Protein AF-0000000080789234 (afdb_homodimer)

pLDDT: mean 81.87, std 25.1, range [17.7, 98.88]

InterPro domains:
  IPR017572 Cytochrome b558/566, subunit A [TIGR03154] (2-466)
  IPR019020 Cytochrome c-552/DMSO reductase-like, haem-binding domain [PF09459] (56-401)
  IPR019020 Cytochrome c-552/DMSO reductase-like, haem-binding domain [SM00887] (55-403)

Structure (mmCIF, N/CA/C/O backbone):
data_AF-0000000080789234-model_v1
#
loop_
_entity.id
_entity.type
_entity.pdbx_description
1 polymer 'Cytochrome b558/566 subunit A'
#
loop_
_atom_site.group_PDB
_atom_site.id
_atom_site.type_symbol
_atom_site.label_atom_id
_atom_site.label_alt_id
_atom_site.label_comp_id
_atom_site.label_asym_id
_atom_site.label_entity_id
_atom_site.label_seq_id
_atom_site.pdbx_PDB_ins_code
_atom_site.Cartn_x
_atom_site.Cartn_y
_atom_site.Cartn_z
_atom_site.occupancy
_atom_site.B_iso_or_equiv
_atom_site.auth_seq_id
_atom_site.auth_comp_id
_atom_site.auth_asym_id
_atom_site.auth_atom_id
_atom_site.pdbx_PDB_model_num
ATOM 1 N N . MET A 1 1 ? -66.188 4.645 -59.719 1 26.09 1 MET A N 1
ATOM 2 C CA . MET A 1 1 ? -64.75 4.379 -60.031 1 26.09 1 MET A CA 1
ATOM 3 C C . MET A 1 1 ? -63.906 4.586 -58.781 1 26.09 1 MET A C 1
ATOM 5 O O . MET A 1 1 ? -63.75 5.715 -58.312 1 26.09 1 MET A O 1
ATOM 9 N N . SER A 1 2 ? -63.969 3.639 -57.781 1 29.06 2 SER A N 1
ATOM 10 C CA . SER A 1 2 ? -63.656 3.523 -56.344 1 29.06 2 SER A CA 1
ATOM 11 C C . SER A 1 2 ? -62.156 3.527 -56.125 1 29.06 2 SER A C 1
ATOM 13 O O . SER A 1 2 ? -61.438 2.641 -56.594 1 29.06 2 SER A O 1
ATOM 15 N N . VAL A 1 3 ? -61.562 4.801 -56.062 1 29.88 3 VAL A N 1
ATOM 16 C CA . VAL A 1 3 ? -60.125 5.09 -55.969 1 29.88 3 VAL A CA 1
ATOM 17 C C . VAL A 1 3 ? -59.562 4.492 -54.688 1 29.88 3 VAL A C 1
ATOM 19 O O . VAL A 1 3 ? -59.969 4.859 -53.594 1 29.88 3 VAL A O 1
ATOM 22 N N . LYS A 1 4 ? -59.031 3.217 -54.812 1 32.28 4 LYS A N 1
ATOM 23 C CA . LYS A 1 4 ? -58.438 2.363 -53.781 1 32.28 4 LYS A CA 1
ATOM 24 C C . LYS A 1 4 ? -57.188 3.002 -53.188 1 32.28 4 LYS A C 1
ATOM 26 O O . LYS A 1 4 ? -56.25 3.336 -53.906 1 32.28 4 LYS A O 1
ATOM 31 N N . PRO A 1 5 ? -57.406 3.686 -52 1 37.09 5 PRO A N 1
ATOM 32 C CA . PRO A 1 5 ? -56.312 4.438 -51.375 1 37.09 5 PRO A CA 1
ATOM 33 C C . PRO A 1 5 ? -55.031 3.609 -51.219 1 37.09 5 PRO A C 1
ATOM 35 O O . PRO A 1 5 ? -55.094 2.414 -50.938 1 37.09 5 PRO A O 1
ATOM 38 N N . SER A 1 6 ? -53.938 3.924 -51.969 1 35.12 6 SER A N 1
ATOM 39 C CA . SER A 1 6 ? -52.688 3.23 -52.219 1 35.12 6 SER A CA 1
ATOM 40 C C . SER A 1 6 ? -51.906 3.027 -50.906 1 35.12 6 SER A C 1
ATOM 42 O O . SER A 1 6 ? -52.094 3.785 -49.938 1 35.12 6 SER A O 1
ATOM 44 N N . THR A 1 7 ? -51.312 1.791 -50.75 1 34.81 7 THR A N 1
ATOM 45 C CA . THR A 1 7 ? -50.594 1.018 -49.75 1 34.81 7 THR A CA 1
ATOM 46 C C . THR A 1 7 ? -49.375 1.793 -49.219 1 34.81 7 THR A C 1
ATOM 48 O O . THR A 1 7 ? -48.719 1.36 -48.281 1 34.81 7 THR A O 1
ATOM 51 N N . LYS A 1 8 ? -48.969 2.865 -50 1 42.06 8 LYS A N 1
ATOM 52 C CA . LYS A 1 8 ? -47.719 3.525 -49.625 1 42.06 8 LYS A CA 1
ATOM 53 C C . LYS A 1 8 ? -47.906 4.355 -48.344 1 42.06 8 LYS A C 1
ATOM 55 O O . LYS A 1 8 ? -46.938 4.668 -47.656 1 42.06 8 LYS A O 1
ATOM 60 N N . LEU A 1 9 ? -49.156 4.934 -48.156 1 39.94 9 LEU A N 1
ATOM 61 C CA . LEU A 1 9 ? -49.281 5.801 -47 1 39.94 9 LEU A CA 1
ATOM 62 C C . LEU A 1 9 ? -49.219 4.996 -45.719 1 39.94 9 LEU A C 1
ATOM 64 O O . LEU A 1 9 ? -48.688 5.469 -44.719 1 39.94 9 LEU A O 1
ATOM 68 N N . THR A 1 10 ? -49.688 3.682 -45.844 1 40.53 10 THR A N 1
ATOM 69 C CA . THR A 1 10 ? -49.688 2.93 -44.594 1 40.53 10 THR A CA 1
ATOM 70 C C . THR A 1 10 ? -48.25 2.617 -44.156 1 40.53 10 THR A C 1
ATOM 72 O O . THR A 1 10 ? -47.969 2.611 -42.938 1 40.53 10 THR A O 1
ATOM 75 N N . ILE A 1 11 ? -47.375 2.504 -45.156 1 43.97 11 ILE A N 1
ATOM 76 C CA . ILE A 1 11 ? -46.031 2.074 -44.75 1 43.97 11 ILE A CA 1
ATOM 77 C C . ILE A 1 11 ? -45.312 3.232 -44.062 1 43.97 11 ILE A C 1
ATOM 79 O O . ILE A 1 11 ? -44.625 3.033 -43.062 1 43.97 11 ILE A O 1
ATOM 83 N N . SER A 1 12 ? -45.625 4.508 -44.5 1 42.09 12 SER A N 1
ATOM 84 C CA . SER A 1 12 ? -44.875 5.602 -43.875 1 42.09 12 SER A CA 1
ATOM 85 C C . SER A 1 12 ? -45.312 5.824 -42.438 1 42.09 12 SER A C 1
ATOM 87 O O . SER A 1 12 ? -44.5 6.266 -41.594 1 42.09 12 SER A O 1
ATOM 89 N N . ILE A 1 13 ? -46.594 5.598 -42.156 1 43.66 13 ILE A N 1
ATOM 90 C CA . ILE A 1 13 ? -47 5.824 -40.781 1 43.66 13 ILE A CA 1
ATOM 91 C C . ILE A 1 13 ? -46.375 4.742 -39.875 1 43.66 13 ILE A C 1
ATOM 93 O O . ILE A 1 13 ? -45.906 5.023 -38.781 1 43.66 13 ILE A O 1
ATOM 97 N N . VAL A 1 14 ? -46.25 3.492 -40.438 1 43.12 14 VAL A N 1
ATOM 98 C CA . VAL A 1 14 ? -45.719 2.463 -39.562 1 43.12 14 VAL A CA 1
ATOM 99 C C . VAL A 1 14 ? -44.25 2.746 -39.312 1 43.12 14 VAL A C 1
ATOM 101 O O . VAL A 1 14 ? -43.75 2.58 -38.188 1 43.12 14 VAL A O 1
ATOM 104 N N . LEU A 1 15 ? -43.562 3.309 -40.312 1 42.56 15 LEU A N 1
ATOM 105 C CA . LEU A 1 15 ? -42.156 3.553 -40.062 1 42.56 15 LEU A CA 1
ATOM 106 C C . LEU A 1 15 ? -41.969 4.715 -39.062 1 42.56 15 LEU A C 1
ATOM 108 O O . LEU A 1 15 ? -41.094 4.691 -38.219 1 42.56 15 LEU A O 1
ATOM 112 N N . SER A 1 16 ? -42.812 5.75 -39.188 1 41.19 16 SER A N 1
ATOM 113 C CA . SER A 1 16 ? -42.656 6.855 -38.25 1 41.19 16 SER A CA 1
ATOM 114 C C . SER A 1 16 ? -43.031 6.441 -36.812 1 41.19 16 SER A C 1
ATOM 116 O O . SER A 1 16 ? -42.438 6.93 -35.844 1 41.19 16 SER A O 1
ATOM 118 N N . VAL A 1 17 ? -44.094 5.629 -36.688 1 42.34 17 VAL A N 1
ATOM 119 C CA . VAL A 1 17 ? -44.406 5.215 -35.344 1 42.34 17 VAL A CA 1
ATOM 120 C C . VAL A 1 17 ? -43.344 4.285 -34.781 1 42.34 17 VAL A C 1
ATOM 122 O O . VAL A 1 17 ? -43.062 4.273 -33.594 1 42.34 17 VAL A O 1
ATOM 125 N N . LEU A 1 18 ? -42.688 3.412 -35.656 1 37.03 18 LEU A N 1
ATOM 126 C CA . LEU A 1 18 ? -41.594 2.617 -35.094 1 37.03 18 LEU A CA 1
ATOM 127 C C . LEU A 1 18 ? -40.406 3.504 -34.719 1 37.03 18 LEU A C 1
ATOM 129 O O . LEU A 1 18 ? -39.719 3.236 -33.75 1 37.03 18 LEU A O 1
ATOM 133 N N . LEU A 1 19 ? -40.094 4.578 -35.531 1 37.16 19 LEU A N 1
ATOM 134 C CA . LEU A 1 19 ? -39 5.441 -35.094 1 37.16 19 LEU A CA 1
ATOM 135 C C . LEU A 1 19 ? -39.375 6.188 -33.812 1 37.16 19 LEU A C 1
ATOM 137 O O . LEU A 1 19 ? -38.531 6.395 -32.938 1 37.16 19 LEU A O 1
ATOM 141 N N . LEU A 1 20 ? -40.625 6.699 -33.688 1 36.78 20 LEU A N 1
ATOM 142 C CA . LEU A 1 20 ? -40.938 7.41 -32.438 1 36.78 20 LEU A CA 1
ATOM 143 C C . LEU A 1 20 ? -40.938 6.457 -31.25 1 36.78 20 LEU A C 1
ATOM 145 O O . LEU A 1 20 ? -40.656 6.863 -30.125 1 36.78 20 LEU A O 1
ATOM 149 N N . GLY A 1 21 ? -41.438 5.191 -31.406 1 30.2 21 GLY A N 1
ATOM 150 C CA . GLY A 1 21 ? -41.375 4.297 -30.25 1 30.2 21 GLY A CA 1
ATOM 151 C C . GLY A 1 21 ? -39.969 4.031 -29.766 1 30.2 21 GLY A C 1
ATOM 152 O O . GLY A 1 21 ? -39.781 3.633 -28.609 1 30.2 21 GLY A O 1
ATOM 153 N N . VAL A 1 22 ? -38.969 3.869 -30.719 1 32.09 22 VAL A N 1
ATOM 154 C CA . VAL A 1 22 ? -37.625 3.617 -30.219 1 32.09 22 VAL A CA 1
ATOM 155 C C . VAL A 1 22 ? -37.156 4.816 -29.406 1 32.09 22 VAL A C 1
ATOM 157 O O . VAL A 1 22 ? -36.312 4.676 -28.516 1 32.09 22 VAL A O 1
ATOM 160 N N . LEU A 1 23 ? -37.562 6.07 -29.734 1 30.89 23 LEU A N 1
ATOM 161 C CA . LEU A 1 23 ? -37 7.164 -28.953 1 30.89 23 LEU A CA 1
ATOM 162 C C . LEU A 1 23 ? -37.469 7.105 -27.516 1 30.89 23 LEU A C 1
ATOM 164 O O . LEU A 1 23 ? -36.781 7.566 -26.609 1 30.89 23 LEU A O 1
ATOM 168 N N . LEU A 1 24 ? -38.75 6.93 -27.281 1 28.45 24 LEU A N 1
ATOM 169 C CA . LEU A 1 24 ? -39.188 7.137 -25.906 1 28.45 24 LEU A CA 1
ATOM 170 C C . LEU A 1 24 ? -38.594 6.07 -24.984 1 28.45 24 LEU A C 1
ATOM 172 O O . LEU A 1 24 ? -38.656 6.203 -23.766 1 28.45 24 LEU A O 1
ATOM 176 N N . ALA A 1 25 ? -38.562 4.832 -25.422 1 29.2 25 ALA A N 1
ATOM 177 C CA . ALA A 1 25 ? -38.188 3.871 -24.391 1 29.2 25 ALA A CA 1
ATOM 178 C C . ALA A 1 25 ? -36.75 4.066 -23.938 1 29.2 25 ALA A C 1
ATOM 180 O O . ALA A 1 25 ? -36.094 3.119 -23.484 1 29.2 25 ALA A O 1
ATOM 181 N N . VAL A 1 26 ? -36.031 5 -24.562 1 29.77 26 VAL A N 1
ATOM 182 C CA . VAL A 1 26 ? -34.781 5.176 -23.812 1 29.77 26 VAL A CA 1
ATOM 183 C C . VAL A 1 26 ? -35.094 5.676 -22.406 1 29.77 26 VAL A C 1
ATOM 185 O O . VAL A 1 26 ? -35.281 6.871 -22.188 1 29.77 26 VAL A O 1
ATOM 188 N N . THR A 1 27 ? -36.094 5.109 -21.734 1 29.11 27 THR A N 1
ATOM 189 C CA . THR A 1 27 ? -36.031 5.441 -20.312 1 29.11 27 THR A CA 1
ATOM 190 C C . THR A 1 27 ? -34.594 5.484 -19.828 1 29.11 27 THR A C 1
ATOM 192 O O . THR A 1 27 ? -33.812 4.582 -20.125 1 29.11 27 THR A O 1
ATOM 195 N N . ASN A 1 28 ? -34.094 6.676 -19.672 1 27.09 28 ASN A N 1
ATOM 196 C CA . ASN A 1 28 ? -32.906 6.906 -18.844 1 27.09 28 ASN A CA 1
ATOM 197 C C . ASN A 1 28 ? -32.938 6.008 -17.609 1 27.09 28 ASN A C 1
ATOM 199 O O . ASN A 1 28 ? -33.75 6.184 -16.719 1 27.09 28 ASN A O 1
ATOM 203 N N . THR A 1 29 ? -32.844 4.773 -17.719 1 31.61 29 THR A N 1
ATOM 204 C CA . THR A 1 29 ? -32.469 4.133 -16.469 1 31.61 29 THR A CA 1
ATOM 205 C C . THR A 1 29 ? -31.547 5.047 -15.648 1 31.61 29 THR A C 1
ATOM 207 O O . THR A 1 29 ? -30.547 5.559 -16.156 1 31.61 29 THR A O 1
ATOM 210 N N . PRO A 1 30 ? -32.125 5.746 -14.641 1 30.58 30 PRO A N 1
ATOM 211 C CA . PRO A 1 30 ? -31.188 6.539 -13.828 1 30.58 30 PRO A CA 1
ATOM 212 C C . PRO A 1 30 ? -29.812 5.883 -13.695 1 30.58 30 PRO A C 1
ATOM 214 O O . PRO A 1 30 ? -29.719 4.656 -13.586 1 30.58 30 PRO A O 1
ATOM 217 N N . MET A 1 31 ? -28.859 6.367 -14.336 1 32.59 31 MET A N 1
ATOM 218 C CA . MET A 1 31 ? -27.5 5.98 -13.992 1 32.59 31 MET A CA 1
ATOM 219 C C . MET A 1 31 ? -27.391 5.609 -12.516 1 32.59 31 MET A C 1
ATOM 221 O O . MET A 1 31 ? -27.875 6.344 -11.656 1 32.59 31 MET A O 1
ATOM 225 N N . ALA A 1 32 ? -27.422 4.449 -12.156 1 36.75 32 ALA A N 1
ATOM 226 C CA . ALA A 1 32 ? -27.125 3.998 -10.797 1 36.75 32 ALA A CA 1
ATOM 227 C C . ALA A 1 32 ? -26.188 4.98 -10.094 1 36.75 32 ALA A C 1
ATOM 229 O O . ALA A 1 32 ? -25.078 5.234 -10.562 1 36.75 32 ALA A O 1
ATOM 230 N N . GLN A 1 33 ? -26.656 6.062 -9.562 1 42.56 33 GLN A N 1
ATOM 231 C CA . GLN A 1 33 ? -25.891 7 -8.758 1 42.56 33 GLN A CA 1
ATOM 232 C C . GLN A 1 33 ? -24.828 6.27 -7.934 1 42.56 33 GLN A C 1
ATOM 234 O O . GLN A 1 33 ? -25.156 5.406 -7.117 1 42.56 33 GLN A O 1
ATOM 239 N N . THR A 1 34 ? -23.594 6.09 -8.367 1 60.25 34 THR A N 1
ATOM 240 C CA . THR A 1 34 ? -22.484 5.465 -7.648 1 60.25 34 THR A CA 1
ATOM 241 C C . THR A 1 34 ? -22.234 6.168 -6.32 1 60.25 34 THR A C 1
ATOM 243 O O . THR A 1 34 ? -22.25 7.398 -6.25 1 60.25 34 THR A O 1
ATOM 246 N N . SER A 1 35 ? -22.594 5.617 -5.16 1 75.38 35 SER A N 1
ATOM 247 C CA . SER A 1 35 ? -22.312 6.086 -3.805 1 75.38 35 SER A CA 1
ATOM 248 C C . SER A 1 35 ? -20.891 6.598 -3.678 1 75.38 35 SER A C 1
ATOM 250 O O . SER A 1 35 ? -19.969 6.059 -4.301 1 75.38 35 SER A O 1
ATOM 252 N N . PRO A 1 36 ? -20.797 7.859 -3.057 1 87.81 36 PRO A N 1
ATOM 253 C CA . PRO A 1 36 ? -19.422 8.328 -2.811 1 87.81 36 PRO A CA 1
ATOM 254 C C . PRO A 1 36 ? -18.594 7.336 -2.006 1 87.81 36 PRO A C 1
ATOM 256 O O . PRO A 1 36 ? -19.156 6.52 -1.266 1 87.81 36 PRO A O 1
ATOM 259 N N . ASP A 1 37 ? -17.312 7.43 -2.182 1 89.06 37 ASP A N 1
ATOM 260 C CA . ASP A 1 37 ? -16.422 6.617 -1.362 1 89.06 37 ASP A CA 1
ATOM 261 C C . ASP A 1 37 ? -16.594 6.934 0.121 1 89.06 37 ASP A C 1
ATOM 263 O O . ASP A 1 37 ? -16.516 6.039 0.966 1 89.06 37 ASP A O 1
ATOM 267 N N . ILE A 1 38 ? -16.812 8.234 0.387 1 93.94 38 ILE A N 1
ATOM 268 C CA . ILE A 1 38 ? -16.984 8.695 1.763 1 93.94 38 ILE A CA 1
ATOM 269 C C . ILE A 1 38 ? -18.266 9.508 1.883 1 93.94 38 ILE A C 1
ATOM 271 O O . ILE A 1 38 ? -18.266 10.711 1.615 1 93.94 38 ILE A O 1
ATOM 275 N N . PRO A 1 39 ? -19.297 8.938 2.283 1 92.38 39 PRO A N 1
ATOM 276 C CA . PRO A 1 39 ? -20.5 9.703 2.617 1 92.38 39 PRO A CA 1
ATOM 277 C C . PRO A 1 39 ? -20.359 10.461 3.938 1 92.38 39 PRO A C 1
ATOM 279 O O . PRO A 1 39 ? -19.922 9.891 4.941 1 92.38 39 PRO A O 1
ATOM 282 N N . VAL A 1 40 ? -20.719 11.719 3.895 1 96.88 40 VAL A N 1
ATOM 283 C CA . VAL A 1 40 ? -20.781 12.531 5.102 1 96.88 40 VAL A CA 1
ATOM 284 C C . VAL A 1 40 ? -22.234 12.641 5.574 1 96.88 40 VAL A C 1
ATOM 286 O O . VAL A 1 40 ? -23.016 13.391 5 1 96.88 40 VAL A O 1
ATOM 289 N N . TYR A 1 41 ? -22.531 12.008 6.672 1 94.69 41 TYR A N 1
ATOM 290 C CA . TYR A 1 41 ? -23.922 11.852 7.07 1 94.69 41 TYR A CA 1
ATOM 291 C C . TYR A 1 41 ? -24.375 13.039 7.906 1 94.69 41 TYR A C 1
ATOM 293 O O . TYR A 1 41 ? -23.641 13.531 8.758 1 94.69 41 TYR A O 1
ATOM 301 N N . LYS A 1 42 ? -25.578 13.5 7.707 1 96.19 42 LYS A N 1
ATOM 302 C CA . LYS A 1 42 ? -26.172 14.555 8.523 1 96.19 42 LYS A CA 1
ATOM 303 C C . LYS A 1 42 ? -26.5 14.055 9.922 1 96.19 42 LYS A C 1
ATOM 305 O O . LYS A 1 42 ? -27.094 12.992 10.094 1 96.19 42 LYS A O 1
ATOM 310 N N . VAL A 1 43 ? -26.094 14.797 10.867 1 96.62 43 VAL A N 1
ATOM 311 C CA . VAL A 1 43 ? -26.297 14.414 12.258 1 96.62 43 VAL A CA 1
ATOM 312 C C . VAL A 1 43 ? -26.75 15.625 13.07 1 96.62 43 VAL A C 1
ATOM 314 O O . VAL A 1 43 ? -26.781 16.75 12.555 1 96.62 43 VAL A O 1
ATOM 317 N N . VAL A 1 44 ? -27.156 15.328 14.359 1 95.56 44 VAL A N 1
ATOM 318 C CA . VAL A 1 44 ? -27.422 16.359 15.352 1 95.56 44 VAL A CA 1
ATOM 319 C C . VAL A 1 44 ? -26.344 16.328 16.438 1 95.56 44 VAL A C 1
ATOM 321 O O . VAL A 1 44 ? -25.953 15.25 16.891 1 95.56 44 VAL A O 1
ATOM 324 N N . GLY A 1 45 ? -25.859 17.531 16.75 1 95.44 45 GLY A N 1
ATOM 325 C CA . GLY A 1 45 ? -24.859 17.609 17.797 1 95.44 45 GLY A CA 1
ATOM 326 C C . GLY A 1 45 ? -23.562 18.25 17.328 1 95.44 45 GLY A C 1
ATOM 327 O O . GLY A 1 45 ? -23.469 18.719 16.188 1 95.44 45 GLY A O 1
ATOM 328 N N . THR A 1 46 ? -22.641 18.312 18.281 1 95.75 46 THR A N 1
ATOM 329 C CA . THR A 1 46 ? -21.328 18.906 18.016 1 95.75 46 THR A CA 1
ATOM 330 C C . THR A 1 46 ? -20.219 17.922 18.391 1 95.75 46 THR A C 1
ATOM 332 O O . THR A 1 46 ? -20.453 16.938 19.094 1 95.75 46 THR A O 1
ATOM 335 N N . ALA A 1 47 ? -19.047 18.172 17.828 1 95.94 47 ALA A N 1
ATOM 336 C CA . ALA A 1 47 ? -17.906 17.312 18.109 1 95.94 47 ALA A CA 1
ATOM 337 C C . ALA A 1 47 ? -17.453 17.453 19.562 1 95.94 47 ALA A C 1
ATOM 339 O O . ALA A 1 47 ? -17.531 18.531 20.141 1 95.94 47 ALA A O 1
ATOM 340 N N . ASP A 1 48 ? -17.062 16.391 20.172 1 95.94 48 ASP A N 1
ATOM 341 C CA . ASP A 1 48 ? -16.344 16.406 21.438 1 95.94 48 ASP A CA 1
ATOM 342 C C . ASP A 1 48 ? -14.844 16.188 21.219 1 95.94 48 ASP A C 1
ATOM 344 O O . ASP A 1 48 ? -14.359 15.055 21.25 1 95.94 48 ASP A O 1
ATOM 348 N N . LEU A 1 49 ? -14.102 17.203 21.109 1 96.12 49 LEU A N 1
ATOM 349 C CA . LEU A 1 49 ? -12.703 17.125 20.703 1 96.12 49 LEU A CA 1
ATOM 350 C C . LEU A 1 49 ? -11.82 16.734 21.875 1 96.12 49 LEU A C 1
ATOM 352 O O . LEU A 1 49 ? -10.648 16.391 21.688 1 96.12 49 LEU A O 1
ATOM 356 N N . SER A 1 50 ? -12.375 16.781 23.109 1 94.62 50 SER A N 1
ATOM 357 C CA . SER A 1 50 ? -11.625 16.266 24.266 1 94.62 50 SER A CA 1
ATOM 358 C C . SER A 1 50 ? -11.594 14.742 24.266 1 94.62 50 SER A C 1
ATOM 360 O O . SER A 1 50 ? -10.734 14.141 24.922 1 94.62 50 SER A O 1
ATOM 362 N N . ASN A 1 51 ? -12.555 14.148 23.594 1 96.12 51 ASN A N 1
ATOM 363 C CA . ASN A 1 51 ? -12.648 12.703 23.438 1 96.12 51 ASN A CA 1
ATOM 364 C C . ASN A 1 51 ? -13.125 12.32 22.031 1 96.12 51 ASN A C 1
ATOM 366 O O . ASN A 1 51 ? -14.242 11.828 21.875 1 96.12 51 ASN A O 1
ATOM 370 N N . PRO A 1 52 ? -12.25 12.391 21.094 1 97.62 52 PRO A N 1
ATOM 371 C CA . PRO A 1 52 ? -12.633 12.141 19.703 1 97.62 52 PRO A CA 1
ATOM 372 C C . PRO A 1 52 ? -13.328 10.797 19.516 1 97.62 52 PRO A C 1
ATOM 374 O O . PRO A 1 52 ? -12.828 9.766 19.984 1 97.62 52 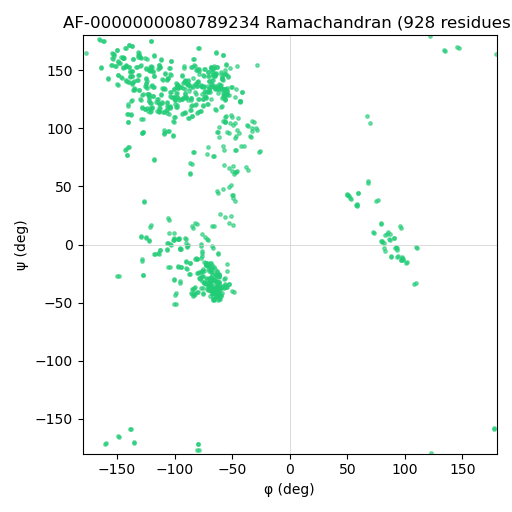PRO A O 1
ATOM 377 N N . GLY A 1 53 ? -14.453 10.828 18.812 1 96.38 53 GLY A N 1
ATOM 378 C CA . GLY A 1 53 ? -15.188 9.609 18.5 1 96.38 53 GLY A CA 1
ATOM 379 C C . GLY A 1 53 ? -16.234 9.273 19.547 1 96.38 53 GLY A C 1
ATOM 380 O O . GLY A 1 53 ? -16.953 8.273 19.406 1 96.38 53 GLY A O 1
ATOM 381 N N . SER A 1 54 ? -16.438 10.141 20.516 1 96.12 54 SER A N 1
ATOM 382 C CA . SER A 1 54 ? -17.328 9.789 21.625 1 96.12 54 SER A CA 1
ATOM 383 C C . SER A 1 54 ? -18.719 10.352 21.406 1 96.12 54 SER A C 1
ATOM 385 O O . SER A 1 54 ? -19.672 9.961 22.094 1 96.12 54 SER A O 1
ATOM 387 N N . ALA A 1 55 ? -18.875 11.375 20.516 1 96.94 55 ALA A N 1
ATOM 388 C CA . ALA A 1 55 ? -20.219 11.883 20.25 1 96.94 55 ALA A CA 1
ATOM 389 C C . ALA A 1 55 ? -21.156 10.75 19.844 1 96.94 55 ALA A C 1
ATOM 391 O O . ALA A 1 55 ? -20.766 9.844 19.109 1 96.94 55 ALA A O 1
ATOM 392 N N . SER A 1 56 ? -22.375 10.789 20.219 1 94.56 56 SER A N 1
ATOM 393 C CA . SER A 1 56 ? -23.312 9.688 20.078 1 94.56 56 SER A CA 1
ATOM 394 C C . SER A 1 56 ? -23.609 9.383 18.609 1 94.56 56 SER A C 1
ATOM 396 O O . SER A 1 56 ? -23.875 8.242 18.234 1 94.56 56 SER A O 1
ATOM 398 N N . TYR A 1 57 ? -23.562 10.391 17.75 1 94.19 57 TYR A N 1
ATOM 399 C CA . TYR A 1 57 ? -23.906 10.195 16.344 1 94.19 57 TYR A CA 1
ATOM 400 C C . TYR A 1 57 ? -22.922 9.273 15.656 1 94.19 57 TYR A C 1
ATOM 402 O O . TYR A 1 57 ? -23.203 8.734 14.586 1 94.19 57 TYR A O 1
ATOM 410 N N . TRP A 1 58 ? -21.688 9.094 16.188 1 95.38 58 TRP A N 1
ATOM 411 C CA . TRP A 1 58 ? -20.688 8.258 15.547 1 95.38 58 TRP A CA 1
ATOM 412 C C . TRP A 1 58 ? -21.094 6.789 15.578 1 95.38 58 TRP A C 1
ATOM 414 O O . TRP A 1 58 ? -20.672 6 14.727 1 95.38 58 TRP A O 1
ATOM 424 N N . SER A 1 59 ? -21.859 6.344 16.562 1 88.94 59 SER A N 1
ATOM 425 C CA . SER A 1 59 ? -22.219 4.941 16.734 1 88.94 59 SER A CA 1
ATOM 426 C C . SER A 1 59 ? -23 4.414 15.539 1 88.94 59 SER A C 1
ATOM 428 O O . SER A 1 59 ? -22.938 3.223 15.227 1 88.94 59 SER A O 1
ATOM 430 N N . ASN A 1 60 ? -23.719 5.32 14.82 1 84.44 60 ASN A N 1
ATOM 431 C CA . ASN A 1 60 ? -24.562 4.898 13.703 1 84.44 60 ASN A CA 1
ATOM 432 C C . ASN A 1 60 ? -23.828 5.031 12.375 1 84.44 60 ASN A C 1
ATOM 434 O O . ASN A 1 60 ? -24.391 4.719 11.32 1 84.44 60 ASN A O 1
ATOM 438 N N . ILE A 1 61 ? -22.672 5.539 12.375 1 89.06 61 ILE A N 1
ATOM 439 C CA . ILE A 1 61 ? -21.906 5.742 11.148 1 89.06 61 ILE A CA 1
ATOM 440 C C . ILE A 1 61 ? -20.812 4.676 11.039 1 89.06 61 ILE A C 1
ATOM 442 O O . ILE A 1 61 ? -19.953 4.566 11.922 1 89.06 61 ILE A O 1
ATOM 446 N N . PRO A 1 62 ? -20.859 3.824 10 1 84.19 62 PRO A N 1
ATOM 447 C CA . PRO A 1 62 ? -19.844 2.775 9.867 1 84.19 62 PRO A CA 1
ATOM 448 C C . PRO A 1 62 ? -18.469 3.328 9.492 1 84.19 62 PRO A C 1
ATOM 450 O O . PRO A 1 62 ? -18.375 4.367 8.836 1 84.19 62 PRO A O 1
ATOM 453 N N . TRP A 1 63 ? -17.469 2.631 9.984 1 90.12 63 TRP A N 1
ATOM 454 C CA . TRP A 1 63 ? -16.109 2.938 9.547 1 90.12 63 TRP A CA 1
ATOM 455 C C . TRP A 1 63 ? -15.914 2.574 8.078 1 90.12 63 TRP A C 1
ATOM 457 O O . TRP A 1 63 ? -16.375 1.528 7.625 1 90.12 63 TRP A O 1
ATOM 467 N N . ILE A 1 64 ? -15.273 3.406 7.383 1 89.69 64 ILE A N 1
ATOM 468 C CA . ILE A 1 64 ? -14.781 3.119 6.035 1 89.69 64 ILE A CA 1
ATOM 469 C C . ILE A 1 64 ? -13.297 2.789 6.086 1 89.69 64 ILE A C 1
ATOM 471 O O . ILE A 1 64 ? -12.508 3.537 6.672 1 89.69 64 ILE A O 1
ATOM 475 N N . ASN A 1 65 ? -12.961 1.665 5.523 1 90.62 65 ASN A N 1
ATOM 476 C CA . ASN A 1 65 ? -11.555 1.303 5.395 1 90.62 65 ASN A CA 1
ATOM 477 C C . ASN A 1 65 ? -10.93 1.906 4.137 1 90.62 65 ASN A C 1
ATOM 479 O O . ASN A 1 65 ? -11.383 1.628 3.023 1 90.62 65 ASN A O 1
ATOM 483 N N . ILE A 1 66 ? -9.953 2.705 4.344 1 93.62 66 ILE A N 1
ATOM 484 C CA . ILE A 1 66 ? -9.266 3.332 3.221 1 93.62 66 ILE A CA 1
ATOM 485 C C . ILE A 1 66 ? -7.836 2.807 3.133 1 93.62 66 ILE A C 1
ATOM 487 O O . ILE A 1 66 ? -7.016 3.07 4.016 1 93.62 66 ILE A O 1
ATOM 491 N N . SER A 1 67 ? -7.531 2.111 2.09 1 91 67 SER A N 1
ATOM 492 C CA . SER A 1 67 ? -6.199 1.549 1.887 1 91 67 SER A CA 1
ATOM 493 C C . SER A 1 67 ? -5.176 2.641 1.594 1 91 67 SER A C 1
ATOM 495 O O . SER A 1 67 ? -5.465 3.586 0.857 1 91 67 SER A O 1
ATOM 497 N N . LEU A 1 68 ? -3.986 2.457 2.17 1 93.69 68 LEU A N 1
ATOM 498 C CA . LEU A 1 68 ? -2.877 3.365 1.906 1 93.69 68 LEU A CA 1
ATOM 499 C C . LEU A 1 68 ? -1.714 2.629 1.249 1 93.69 68 LEU A C 1
ATOM 501 O O . LEU A 1 68 ? -1.684 1.396 1.234 1 93.69 68 LEU A O 1
ATOM 505 N N . THR A 1 69 ? -0.81 3.424 0.646 1 90.38 69 THR A N 1
ATOM 506 C CA . THR A 1 69 ? 0.368 2.887 -0.024 1 90.38 69 THR A CA 1
ATOM 507 C C . THR A 1 69 ? 1.574 3.797 0.187 1 90.38 69 THR A C 1
ATOM 509 O O . THR A 1 69 ? 1.438 4.902 0.712 1 90.38 69 THR A O 1
ATOM 512 N N . ALA A 1 70 ? 2.727 3.27 -0.197 1 91.31 70 ALA A N 1
ATOM 513 C CA . ALA A 1 70 ? 3.951 4.062 -0.136 1 91.31 70 ALA A CA 1
ATOM 514 C C . ALA A 1 70 ? 3.922 5.195 -1.156 1 91.31 70 ALA A C 1
ATOM 516 O O . ALA A 1 70 ? 3.525 4.996 -2.307 1 91.31 70 ALA A O 1
ATOM 517 N N . ASN A 1 71 ? 4.332 6.355 -0.688 1 91.25 71 ASN A N 1
ATOM 518 C CA . ASN A 1 71 ? 4.488 7.426 -1.666 1 91.25 71 ASN A CA 1
ATOM 519 C C . ASN A 1 71 ? 5.867 7.398 -2.32 1 91.25 71 ASN A C 1
ATOM 521 O O . ASN A 1 71 ? 6.066 7.988 -3.383 1 91.25 71 ASN A O 1
ATOM 525 N N . ILE A 1 72 ? 6.828 6.816 -1.567 1 88.31 72 ILE A N 1
ATOM 526 C CA . ILE A 1 72 ? 8.172 6.594 -2.096 1 88.31 72 ILE A CA 1
ATOM 527 C C . ILE A 1 72 ? 8.391 5.102 -2.33 1 88.31 72 ILE A C 1
ATOM 529 O O . ILE A 1 72 ? 8.867 4.391 -1.443 1 88.31 72 ILE A O 1
ATOM 533 N N . PRO A 1 73 ? 8.148 4.73 -3.533 1 83.5 73 PRO A N 1
ATOM 534 C CA . PRO A 1 73 ? 8.344 3.301 -3.797 1 83.5 73 PRO A CA 1
ATOM 535 C C . PRO A 1 73 ? 9.766 2.836 -3.508 1 83.5 73 PRO A C 1
ATOM 537 O O . PRO A 1 73 ? 10.719 3.588 -3.719 1 83.5 73 PRO A O 1
ATOM 540 N N . MET A 1 74 ? 9.977 1.643 -2.977 1 84.94 74 MET A N 1
ATOM 541 C CA . MET A 1 74 ? 11.234 0.925 -2.773 1 84.94 74 MET A CA 1
ATOM 542 C C . MET A 1 74 ? 11.93 1.399 -1.504 1 84.94 74 MET A C 1
ATOM 544 O O . MET A 1 74 ? 13.031 0.934 -1.181 1 84.94 74 MET A O 1
ATOM 548 N N . ALA A 1 75 ? 11.383 2.426 -0.777 1 88.38 75 ALA A N 1
ATOM 549 C CA . ALA A 1 75 ? 11.891 2.779 0.545 1 88.38 75 ALA A CA 1
ATOM 550 C C . ALA A 1 75 ? 11.195 1.968 1.636 1 88.38 75 ALA A C 1
ATOM 552 O O . ALA A 1 75 ? 9.969 2.037 1.787 1 88.38 75 ALA A O 1
ATOM 553 N N . PRO A 1 76 ? 11.93 1.276 2.449 1 87.69 76 PRO A N 1
ATOM 554 C CA . PRO A 1 76 ? 11.32 0.429 3.477 1 87.69 76 PRO A CA 1
ATOM 555 C C . PRO A 1 76 ? 10.508 1.229 4.492 1 87.69 76 PRO A C 1
ATOM 557 O O . PRO A 1 76 ? 9.594 0.688 5.121 1 87.69 76 PRO A O 1
ATOM 560 N N . THR A 1 77 ? 10.789 2.48 4.652 1 91.69 77 THR A N 1
ATOM 561 C CA . THR A 1 77 ? 10.125 3.295 5.668 1 91.69 77 THR A CA 1
ATOM 562 C C . THR A 1 77 ? 8.859 3.93 5.109 1 91.69 77 THR A C 1
ATOM 564 O O . THR A 1 77 ? 8.133 4.613 5.832 1 91.69 77 THR A O 1
ATOM 567 N N . SER A 1 78 ? 8.57 3.717 3.879 1 92.81 78 SER A N 1
ATOM 568 C CA . SER A 1 78 ? 7.414 4.367 3.268 1 92.81 78 SER A CA 1
ATOM 569 C C . SER A 1 78 ? 6.207 3.436 3.24 1 92.81 78 SER A C 1
ATOM 571 O O . SER A 1 78 ? 6.344 2.238 2.986 1 92.81 78 SER A O 1
ATOM 573 N N . GLY A 1 79 ? 5.047 3.986 3.545 1 92.75 79 GLY A N 1
ATOM 574 C CA . GLY A 1 79 ? 3.826 3.203 3.447 1 92.75 79 GLY A CA 1
ATOM 575 C C . GLY A 1 79 ? 3.652 2.225 4.594 1 92.75 79 GLY A C 1
ATOM 576 O O . GLY A 1 79 ? 3.166 1.11 4.398 1 92.75 79 GLY A O 1
ATOM 577 N N . LEU A 1 80 ? 4.012 2.607 5.75 1 92.62 80 LEU A N 1
ATOM 578 C CA . LEU A 1 80 ? 4.02 1.712 6.902 1 92.62 80 LEU A CA 1
ATOM 579 C C . LEU A 1 80 ? 2.602 1.488 7.422 1 92.62 80 LEU A C 1
ATOM 581 O O . LEU A 1 80 ? 2.344 0.514 8.133 1 92.62 80 LEU A O 1
ATOM 585 N N . THR A 1 81 ? 1.728 2.412 7.129 1 94.5 81 THR A N 1
ATOM 586 C CA . THR A 1 81 ? 0.324 2.27 7.5 1 94.5 81 THR A CA 1
ATOM 587 C C . THR A 1 81 ? -0.486 1.702 6.336 1 94.5 81 THR A C 1
ATOM 589 O O . THR A 1 81 ? -0.557 2.311 5.266 1 94.5 81 THR A O 1
ATOM 592 N N . HIS A 1 82 ? -1.128 0.648 6.66 1 88.88 82 HIS A N 1
ATOM 593 C CA . HIS A 1 82 ? -1.811 -0.099 5.609 1 88.88 82 HIS A CA 1
ATOM 594 C C . HIS A 1 82 ? -3.148 0.542 5.258 1 88.88 82 HIS A C 1
ATOM 596 O O . HIS A 1 82 ? -3.557 0.536 4.094 1 88.88 82 HIS A O 1
ATOM 602 N N . TYR A 1 83 ? -3.836 0.974 6.25 1 92.5 83 TYR A N 1
ATOM 603 C CA . TYR A 1 83 ? -5.121 1.622 6.023 1 92.5 83 TYR A CA 1
ATOM 604 C C . TYR A 1 83 ? -5.445 2.602 7.145 1 92.5 83 TYR A C 1
ATOM 606 O O . TYR A 1 83 ? -4.828 2.559 8.211 1 92.5 83 TYR A O 1
ATOM 614 N N . VAL A 1 84 ? -6.336 3.494 6.801 1 96.62 84 VAL A N 1
ATOM 615 C CA . VAL A 1 84 ? -6.977 4.328 7.812 1 96.62 84 VAL A CA 1
ATOM 616 C C . VAL A 1 84 ? -8.477 4.066 7.824 1 96.62 84 VAL A C 1
ATOM 618 O O . VAL A 1 84 ? -9.062 3.695 6.801 1 96.62 84 VAL A O 1
ATOM 621 N N . LEU A 1 85 ? -9.023 4.137 9 1 95.56 85 LEU A N 1
ATOM 622 C CA . LEU A 1 85 ? -10.469 4.102 9.172 1 95.56 85 LEU A CA 1
ATOM 623 C C . LEU A 1 85 ? -11.039 5.516 9.25 1 95.56 85 LEU A C 1
ATOM 625 O O . LEU A 1 85 ? -10.516 6.359 9.977 1 95.56 85 LEU A O 1
ATOM 629 N N . VAL A 1 86 ? -12.18 5.715 8.508 1 97.56 86 VAL A N 1
ATOM 630 C CA . VAL A 1 86 ? -12.711 7.07 8.445 1 97.56 86 VAL A CA 1
ATOM 631 C C . VAL A 1 86 ? -14.219 7.047 8.648 1 97.56 86 VAL A C 1
ATOM 633 O O . VAL A 1 86 ? -14.914 6.176 8.109 1 97.56 86 VAL A O 1
ATOM 636 N N . LYS A 1 87 ? -14.719 7.922 9.461 1 96.31 87 LYS A N 1
ATOM 637 C CA . LYS A 1 87 ? -16.109 8.336 9.547 1 96.31 87 LYS A CA 1
ATOM 638 C C . LYS A 1 87 ? -16.266 9.828 9.25 1 96.31 87 LYS A C 1
ATOM 640 O O . LYS A 1 87 ? -15.359 10.609 9.523 1 96.31 87 LYS A O 1
ATOM 645 N N . ALA A 1 88 ? -17.422 10.203 8.672 1 98 88 ALA A N 1
ATOM 646 C CA . ALA A 1 88 ? -17.656 11.625 8.43 1 98 88 ALA A CA 1
ATOM 647 C C . ALA A 1 88 ? -19.125 11.984 8.68 1 98 88 ALA A C 1
ATOM 649 O O . ALA A 1 88 ? -20.031 11.211 8.359 1 98 88 ALA A O 1
ATOM 650 N N . ALA A 1 89 ? -19.281 13.133 9.25 1 98.06 89 ALA A N 1
ATOM 651 C CA . ALA A 1 89 ? -20.609 13.641 9.602 1 98.06 89 ALA A CA 1
ATOM 652 C C . ALA A 1 89 ? -20.672 15.156 9.422 1 98.06 89 ALA A C 1
ATOM 654 O O . ALA A 1 89 ? -19.641 15.828 9.328 1 98.06 89 ALA A O 1
ATOM 655 N N . TRP A 1 90 ? -21.875 15.695 9.32 1 98.25 90 TRP A N 1
ATOM 656 C CA . TRP A 1 90 ? -22.094 17.141 9.312 1 98.25 90 TRP A CA 1
ATOM 657 C C . TRP A 1 90 ? -23.391 17.5 10.016 1 98.25 90 TRP A C 1
ATOM 659 O O . TRP A 1 90 ? -24.312 16.688 10.078 1 98.25 90 TRP A O 1
ATOM 669 N N . ASN A 1 91 ? -23.453 18.719 10.586 1 97.75 91 ASN A N 1
ATOM 670 C CA . ASN A 1 91 ? -24.625 19.031 11.406 1 97.75 91 ASN A CA 1
ATOM 671 C C . ASN A 1 91 ? -25.375 20.25 10.852 1 97.75 91 ASN A C 1
ATOM 673 O O . ASN A 1 91 ? -26.109 20.906 11.586 1 97.75 91 ASN A O 1
ATOM 677 N N . GLY A 1 92 ? -25.125 20.625 9.633 1 97 92 GLY A N 1
ATOM 678 C CA . GLY A 1 92 ? -25.75 21.797 9.031 1 97 92 GLY A CA 1
ATOM 679 C C . GLY A 1 92 ? -24.797 22.953 8.852 1 97 92 GLY A C 1
ATOM 680 O O . GLY A 1 92 ? -24.922 23.734 7.898 1 97 92 GLY A O 1
ATOM 681 N N . SER A 1 93 ? -23.859 23.016 9.844 1 97.81 93 SER A N 1
ATOM 682 C CA . SER A 1 93 ? -22.953 24.156 9.789 1 97.81 93 SER A CA 1
ATOM 683 C C . SER A 1 93 ? -21.5 23.703 9.844 1 97.81 93 SER A C 1
ATOM 685 O O . SER A 1 93 ? -20.594 24.422 9.406 1 97.81 93 SER A O 1
ATOM 687 N N . TRP A 1 94 ? -21.297 22.5 10.469 1 98.56 94 TRP A N 1
ATOM 688 C CA . TRP A 1 94 ? -19.938 21.984 10.641 1 98.56 94 TRP A CA 1
ATOM 689 C C . TRP A 1 94 ? -19.797 20.609 9.992 1 98.56 94 TRP A C 1
ATOM 691 O O . TRP A 1 94 ? -20.766 19.859 9.898 1 98.56 94 TRP A O 1
ATOM 701 N N . ILE A 1 95 ? -18.609 20.328 9.539 1 98.75 95 ILE A N 1
ATOM 702 C CA . ILE A 1 95 ? -18.234 18.969 9.133 1 98.75 95 ILE A CA 1
ATOM 703 C C . ILE A 1 95 ? -17.297 18.359 10.172 1 98.75 95 ILE A C 1
ATOM 705 O O . ILE A 1 95 ? -16.453 19.062 10.734 1 98.75 95 ILE A O 1
ATOM 709 N N . PHE A 1 96 ? -17.453 17.125 10.43 1 98.81 96 PHE A N 1
ATOM 710 C CA . PHE A 1 96 ? -16.625 16.328 11.32 1 98.81 96 PHE A CA 1
ATOM 711 C C . PHE A 1 96 ? -16.031 15.125 10.586 1 98.81 96 PHE A C 1
ATOM 713 O O . PHE A 1 96 ? -16.75 14.406 9.883 1 98.81 96 PHE A O 1
ATOM 720 N N . VAL A 1 97 ? -14.781 14.898 10.664 1 98.88 97 VAL A N 1
ATOM 721 C CA . VAL A 1 97 ? -14.117 13.734 10.086 1 98.88 97 VAL A CA 1
ATOM 722 C C . VAL A 1 97 ? -13.305 13.016 11.164 1 98.88 97 VAL A C 1
ATOM 724 O O . VAL A 1 97 ? -12.398 13.602 11.758 1 98.88 97 VAL A O 1
ATOM 727 N N . LEU A 1 98 ? -13.664 11.844 11.43 1 98.81 98 LEU A N 1
ATOM 728 C CA . LEU A 1 98 ? -12.984 10.992 12.398 1 98.81 98 LEU A CA 1
ATOM 729 C C . LEU A 1 98 ? -12.047 10.008 11.695 1 98.81 98 LEU A C 1
ATOM 731 O O . LEU A 1 98 ? -12.469 9.273 10.805 1 98.81 98 LEU A O 1
ATOM 735 N N . VAL A 1 99 ? -10.805 10.023 12.07 1 98.81 99 VAL A N 1
ATOM 736 C CA . VAL A 1 99 ? -9.789 9.188 11.438 1 98.81 99 VAL A CA 1
ATOM 737 C C . VAL A 1 99 ? -9.086 8.344 12.5 1 98.81 99 VAL A C 1
ATOM 739 O O . VAL A 1 99 ? -8.734 8.844 13.57 1 98.81 99 VAL A O 1
ATOM 742 N N . LYS A 1 100 ? -8.898 7.113 12.227 1 98.25 100 LYS A N 1
ATOM 743 C CA . LYS A 1 100 ? -8.242 6.176 13.133 1 98.25 100 LYS A CA 1
ATOM 744 C C . LYS A 1 100 ? -7.262 5.281 12.391 1 98.25 100 LYS A C 1
ATOM 746 O O . LYS A 1 100 ? -7.539 4.836 11.273 1 98.25 100 LYS A O 1
ATOM 751 N N . TRP A 1 101 ? -6.105 5.035 12.977 1 98.06 101 TRP A N 1
ATOM 752 C CA . TRP A 1 101 ? -5.152 4.117 12.359 1 98.06 101 TRP A CA 1
ATOM 753 C C . TRP A 1 101 ? -4.277 3.449 13.414 1 98.06 101 TRP A C 1
ATOM 755 O O . TRP A 1 101 ? -4.094 3.988 14.508 1 98.06 101 TRP A O 1
ATOM 765 N N . TYR A 1 102 ? -3.781 2.27 13.109 1 96.31 102 TYR A N 1
ATOM 766 C CA . TYR A 1 102 ? -2.922 1.493 14 1 96.31 102 TYR A CA 1
ATOM 767 C C . TYR A 1 102 ? -1.515 2.076 14.047 1 96.31 102 TYR A C 1
ATOM 769 O O . TYR A 1 102 ? -0.867 2.232 13.008 1 96.31 102 TYR A O 1
ATOM 777 N N . ALA A 1 103 ? -1.085 2.463 15.141 1 97.5 103 ALA A N 1
ATOM 778 C CA . ALA A 1 103 ? 0.232 3.027 15.422 1 97.5 103 ALA A CA 1
ATOM 779 C C . ALA A 1 103 ? 0.743 2.57 16.781 1 97.5 103 ALA A C 1
ATOM 781 O O . ALA A 1 103 ? 0.733 3.34 17.75 1 97.5 103 ALA A O 1
ATOM 782 N N . PRO A 1 104 ? 1.276 1.437 16.859 1 96.19 104 PRO A N 1
ATOM 783 C CA . PRO A 1 104 ? 1.625 0.863 18.156 1 96.19 104 PRO A CA 1
ATOM 784 C C . PRO A 1 104 ? 2.828 1.548 18.797 1 96.19 104 PRO A C 1
ATOM 786 O O . PRO A 1 104 ? 3.064 1.389 20 1 96.19 104 PRO A O 1
ATOM 789 N N . ASN A 1 105 ? 3.65 2.33 18.031 1 95.31 105 ASN A N 1
ATOM 790 C CA . ASN A 1 105 ? 4.805 3.07 18.547 1 95.31 105 ASN A CA 1
ATOM 791 C C . ASN A 1 105 ? 4.633 4.574 18.344 1 95.31 105 ASN A C 1
ATOM 793 O O . ASN A 1 105 ? 5.34 5.188 17.547 1 95.31 105 ASN A O 1
ATOM 797 N N . PRO A 1 106 ? 3.773 5.16 19.141 1 96.06 106 PRO A N 1
ATOM 798 C CA . PRO A 1 106 ? 3.475 6.578 18.906 1 96.06 106 PRO A CA 1
ATOM 799 C C . PRO A 1 106 ? 4.672 7.484 19.188 1 96.06 106 PRO A C 1
ATOM 801 O O . PRO A 1 106 ? 5.441 7.227 20.109 1 96.06 106 PRO A O 1
ATOM 804 N N . ALA A 1 107 ? 4.824 8.562 18.516 1 94.62 107 ALA A N 1
ATOM 805 C CA . ALA A 1 107 ? 5.914 9.523 18.672 1 94.62 107 ALA A CA 1
ATOM 806 C C . ALA A 1 107 ? 5.594 10.555 19.75 1 94.62 107 ALA A C 1
ATOM 808 O O . ALA A 1 107 ? 5.609 11.758 19.5 1 94.62 107 ALA A O 1
ATOM 809 N N . PHE A 1 108 ? 5.402 10.094 20.953 1 92.75 108 PHE A N 1
ATOM 810 C CA . PHE A 1 108 ? 5.156 10.984 22.078 1 92.75 108 PHE A CA 1
ATOM 811 C C . PHE A 1 108 ? 6.359 11.891 22.328 1 92.75 108 PHE A C 1
ATOM 813 O O . PHE A 1 108 ? 7.504 11.445 22.234 1 92.75 108 PHE A O 1
ATOM 820 N N . GLY A 1 109 ? 6.07 13.156 22.531 1 91.75 109 GLY A N 1
ATOM 821 C CA . GLY A 1 109 ? 7.117 14.094 22.906 1 91.75 109 GLY A CA 1
ATOM 822 C C . GLY A 1 109 ? 7.957 14.547 21.719 1 91.75 109 GLY A C 1
ATOM 823 O O . GLY A 1 109 ? 8.922 15.297 21.891 1 91.75 109 GLY A O 1
ATOM 824 N N . ALA A 1 110 ? 7.586 14.078 20.547 1 91.94 110 ALA A N 1
ATOM 825 C CA . ALA A 1 110 ? 8.344 14.492 19.375 1 91.94 110 ALA A CA 1
ATOM 826 C C . ALA A 1 110 ? 8.195 15.992 19.125 1 91.94 110 ALA A C 1
ATOM 828 O O . ALA A 1 110 ? 7.094 16.531 19.219 1 91.94 110 ALA A O 1
ATOM 829 N N . TRP A 1 111 ? 9.312 16.625 18.859 1 89.19 111 TRP A N 1
ATOM 830 C CA . TRP A 1 111 ? 9.289 18.062 18.562 1 89.19 111 TRP A CA 1
ATOM 831 C C . TRP A 1 111 ? 9.055 18.297 17.078 1 89.19 111 TRP A C 1
ATOM 833 O O . TRP A 1 111 ? 9.609 17.594 16.234 1 89.19 111 TRP A O 1
ATOM 843 N N . SER A 1 112 ? 8.141 19.172 16.766 1 88.75 112 SER A N 1
ATOM 844 C CA . SER A 1 112 ? 7.938 19.641 15.398 1 88.75 112 SER A CA 1
ATOM 845 C C . SER A 1 112 ? 9.008 20.641 14.984 1 88.75 112 SER A C 1
ATOM 847 O O . SER A 1 112 ? 9.25 21.625 15.68 1 88.75 112 SER A O 1
ATOM 849 N N . ALA A 1 113 ? 9.602 20.391 13.828 1 85.56 113 ALA A N 1
ATOM 850 C CA . ALA A 1 113 ? 10.625 21.312 13.336 1 85.56 113 ALA A CA 1
ATOM 851 C C . ALA A 1 113 ? 10.078 22.734 13.227 1 85.56 113 ALA A C 1
ATOM 853 O O . ALA A 1 113 ? 10.789 23.703 13.492 1 85.56 113 ALA A O 1
ATOM 854 N N . ALA A 1 114 ? 8.891 22.844 12.859 1 88.38 114 ALA A N 1
ATOM 855 C CA . ALA A 1 114 ? 8.258 24.141 12.719 1 88.38 114 ALA A CA 1
ATOM 856 C C . ALA A 1 114 ? 8.109 24.828 14.07 1 88.38 114 ALA A C 1
ATOM 858 O O . ALA A 1 114 ? 8.438 26.016 14.211 1 88.38 114 ALA A O 1
ATOM 859 N N . ALA A 1 115 ? 7.641 24.125 15.062 1 91.19 115 ALA A N 1
ATOM 860 C CA . ALA A 1 115 ? 7.48 24.688 16.406 1 91.19 115 ALA A CA 1
ATOM 861 C C . ALA A 1 115 ? 8.828 25 17.031 1 91.19 115 ALA A C 1
ATOM 863 O O . ALA A 1 115 ? 8.984 26 17.734 1 91.19 115 ALA A O 1
ATOM 864 N N . ALA A 1 116 ? 9.711 24.141 16.781 1 89.5 116 ALA A N 1
ATOM 865 C CA . ALA A 1 116 ? 11.062 24.344 17.312 1 89.5 116 ALA A CA 1
ATOM 866 C C . ALA A 1 116 ? 11.68 25.625 16.766 1 89.5 116 ALA A C 1
ATOM 868 O O . ALA A 1 116 ? 12.445 26.297 17.469 1 89.5 116 ALA A O 1
ATOM 869 N N . GLY A 1 117 ? 11.422 25.922 15.547 1 88.12 117 GLY A N 1
ATOM 870 C CA . GLY A 1 117 ? 11.914 27.141 14.945 1 88.12 117 GLY A CA 1
ATOM 871 C C . GLY A 1 117 ? 11.398 28.406 15.625 1 88.12 117 GLY A C 1
ATOM 872 O O . GLY A 1 117 ? 12.07 29.438 15.641 1 88.12 117 GLY A O 1
ATOM 873 N N . ILE A 1 118 ? 10.258 28.312 16.25 1 91.62 118 ILE A N 1
ATOM 874 C CA . ILE A 1 118 ? 9.625 29.438 16.922 1 91.62 118 ILE A CA 1
ATOM 875 C C . ILE A 1 118 ? 10.18 29.578 18.344 1 91.62 118 ILE A C 1
ATOM 877 O O . ILE A 1 118 ? 10.43 30.688 18.812 1 91.62 118 ILE A O 1
ATOM 881 N N . TYR A 1 119 ? 10.328 28.438 19 1 92.38 119 TYR A N 1
ATOM 882 C CA . TYR A 1 119 ? 10.766 28.453 20.391 1 92.38 119 TYR A CA 1
ATOM 883 C C . TYR A 1 119 ? 11.766 27.328 20.656 1 92.38 119 TYR A C 1
ATOM 885 O O . TYR A 1 119 ? 11.422 26.328 21.297 1 92.38 119 TYR A O 1
ATOM 893 N N . PRO A 1 120 ? 12.977 27.484 20.391 1 86.94 120 PRO A N 1
ATOM 894 C CA . PRO A 1 120 ? 14.023 26.469 20.484 1 86.94 120 PRO A CA 1
ATOM 895 C C . PRO A 1 120 ? 14.203 25.938 21.906 1 86.94 120 PRO A C 1
ATOM 897 O O . PRO A 1 120 ? 14.547 24.766 22.094 1 86.94 120 PRO A O 1
ATOM 900 N N . PRO A 1 121 ? 13.906 26.641 22.875 1 84.25 121 PRO A N 1
ATOM 901 C CA . PRO A 1 121 ? 14.156 26.141 24.234 1 84.25 121 PRO A CA 1
ATOM 902 C C . PRO A 1 121 ? 13.195 25.031 24.656 1 84.25 121 PRO A C 1
ATOM 904 O O . PRO A 1 121 ? 13.438 24.344 25.641 1 84.25 121 PRO A O 1
ATOM 907 N N . ALA A 1 122 ? 12.125 24.938 23.891 1 82.88 122 ALA A N 1
ATOM 908 C CA . ALA A 1 122 ? 11.219 23.844 24.234 1 82.88 122 ALA A CA 1
ATOM 909 C C . ALA A 1 122 ? 11.852 22.484 23.922 1 82.88 122 ALA A C 1
ATOM 911 O O . ALA A 1 122 ? 12.594 22.344 22.953 1 82.88 122 ALA A O 1
ATOM 912 N N . ALA A 1 123 ? 11.938 21.578 24.875 1 76.81 123 ALA A N 1
ATOM 913 C CA . ALA A 1 123 ? 12.648 20.297 24.766 1 76.81 123 ALA A CA 1
ATOM 914 C C . ALA A 1 123 ? 11.805 19.266 24.016 1 76.81 123 ALA A C 1
ATOM 916 O O . ALA A 1 123 ? 10.578 19.266 24.109 1 76.81 123 ALA A O 1
ATOM 917 N N . GLY A 1 124 ? 12.352 18.484 23.219 1 79.06 124 GLY A N 1
ATOM 918 C CA . GLY A 1 124 ? 11.867 17.312 22.531 1 79.06 124 GLY A CA 1
ATOM 919 C C . GLY A 1 124 ? 12.938 16.625 21.703 1 79.06 124 GLY A C 1
ATOM 920 O O . GLY A 1 124 ? 14.062 17.109 21.609 1 79.06 124 GLY A O 1
ATOM 921 N N . PRO A 1 125 ? 12.523 15.375 21.375 1 77.56 125 PRO A N 1
ATOM 922 C CA . PRO A 1 125 ? 13.508 14.734 20.5 1 77.56 125 PRO A CA 1
ATOM 923 C C . PRO A 1 125 ? 13.828 15.562 19.266 1 77.56 125 PRO A C 1
ATOM 925 O O . PRO A 1 125 ? 12.992 16.328 18.797 1 77.56 125 PRO A O 1
ATOM 928 N N . GLY A 1 126 ? 15.219 15.609 19.031 1 65.75 126 GLY A N 1
ATOM 929 C CA . GLY A 1 126 ? 15.695 16.406 17.906 1 65.75 126 GLY A CA 1
ATOM 930 C C . GLY A 1 126 ? 15.078 16 16.578 1 65.75 126 GLY A C 1
ATOM 931 O O . GLY A 1 126 ? 14.633 14.859 16.422 1 65.75 126 GLY A O 1
ATOM 932 N N . LEU A 1 127 ? 14.969 17.016 15.711 1 67.25 127 LEU A N 1
ATOM 933 C CA . LEU A 1 127 ? 14.266 16.891 14.445 1 67.25 127 LEU A CA 1
ATOM 934 C C . LEU A 1 127 ? 15.258 16.797 13.281 1 67.25 127 LEU A C 1
ATOM 936 O O . LEU A 1 127 ? 14.852 16.812 12.117 1 67.25 127 LEU A O 1
ATOM 940 N N . PHE A 1 128 ? 16.516 16.641 13.734 1 67.62 128 PHE A N 1
ATOM 941 C CA . PHE A 1 128 ? 17.5 16.578 12.656 1 67.62 128 PHE A CA 1
ATOM 942 C C . PHE A 1 128 ? 17.281 15.32 11.805 1 67.62 128 PHE A C 1
ATOM 944 O O . PHE A 1 128 ? 17.031 14.242 12.336 1 67.62 128 PHE A O 1
ATOM 951 N N . ARG A 1 129 ? 17.344 15.555 10.508 1 78.38 129 ARG A N 1
ATOM 952 C CA . ARG A 1 129 ? 17.062 14.445 9.609 1 78.38 129 ARG A CA 1
ATOM 953 C C . ARG A 1 129 ? 18.344 13.688 9.266 1 78.38 129 ARG A C 1
ATOM 955 O O . ARG A 1 129 ? 19.391 14.289 9.016 1 78.38 129 ARG A O 1
ATOM 962 N N . GLN A 1 130 ? 18.281 12.438 9.414 1 89.25 130 GLN A N 1
ATOM 963 C CA . GLN A 1 130 ? 19.297 11.477 8.992 1 89.25 130 GLN A CA 1
ATOM 964 C C . GLN A 1 130 ? 18.734 10.5 7.961 1 89.25 130 GLN A C 1
ATOM 966 O O . GLN A 1 130 ? 17.641 9.977 8.133 1 89.25 130 GLN A O 1
ATOM 971 N N . ILE A 1 131 ? 19.484 10.43 6.855 1 92.88 131 ILE A N 1
ATOM 972 C CA . ILE A 1 131 ? 19.031 9.531 5.801 1 92.88 131 ILE A CA 1
ATOM 973 C C . ILE A 1 131 ? 19.922 8.297 5.762 1 92.88 131 ILE A C 1
ATOM 975 O O . ILE A 1 131 ? 21.156 8.398 5.684 1 92.88 131 ILE A O 1
ATOM 979 N N . MET A 1 132 ? 19.312 7.203 5.93 1 93.38 132 MET A N 1
ATOM 980 C CA . MET A 1 132 ? 20.016 5.961 5.629 1 93.38 132 MET A CA 1
ATOM 981 C C . MET A 1 132 ? 20.109 5.734 4.125 1 93.38 132 MET A C 1
ATOM 983 O O . MET A 1 132 ? 19.094 5.809 3.42 1 93.38 132 MET A O 1
ATOM 987 N N . LEU A 1 133 ? 21.297 5.543 3.674 1 93.88 133 LEU A N 1
ATOM 988 C CA . LEU A 1 133 ? 21.469 5.305 2.246 1 93.88 133 LEU A CA 1
ATOM 989 C C . LEU A 1 133 ? 21.219 3.842 1.902 1 93.88 133 LEU A C 1
ATOM 991 O O . LEU A 1 133 ? 21.344 2.967 2.764 1 93.88 133 LEU A O 1
ATOM 995 N N . THR A 1 134 ? 20.828 3.609 0.661 1 89.06 134 THR A N 1
ATOM 996 C CA . THR A 1 134 ? 20.562 2.26 0.182 1 89.06 134 THR A CA 1
ATOM 997 C C . THR A 1 134 ? 21.766 1.354 0.411 1 89.06 134 THR A C 1
ATOM 999 O O . THR A 1 134 ? 22.906 1.741 0.132 1 89.06 134 THR A O 1
ATOM 1002 N N . PRO A 1 135 ? 21.516 0.203 1.013 1 83.62 135 PRO A N 1
ATOM 1003 C CA . PRO A 1 135 ? 22.625 -0.728 1.204 1 83.62 135 PRO A CA 1
ATOM 1004 C C . PRO A 1 135 ? 23.406 -0.985 -0.083 1 83.62 135 PRO A C 1
ATOM 1006 O O . PRO A 1 135 ? 22.812 -1.176 -1.145 1 83.62 135 PRO A O 1
ATOM 1009 N N . GLY A 1 136 ? 24.75 -0.962 0.045 1 82.44 136 GLY A N 1
ATOM 1010 C CA . GLY A 1 136 ? 25.625 -1.102 -1.108 1 82.44 136 GLY A CA 1
ATOM 1011 C C . GLY A 1 136 ? 26.203 0.219 -1.583 1 82.44 136 GLY A C 1
ATOM 1012 O O . GLY A 1 136 ? 27.156 0.241 -2.354 1 82.44 136 GLY A O 1
ATOM 1013 N N . THR A 1 137 ? 25.594 1.309 -1.105 1 90.38 137 THR A N 1
ATOM 1014 C CA . THR A 1 137 ? 26.156 2.613 -1.416 1 90.38 137 THR A CA 1
ATOM 1015 C C . THR A 1 137 ? 27.547 2.76 -0.796 1 90.38 137 THR A C 1
ATOM 1017 O O . THR A 1 137 ? 27.766 2.371 0.353 1 90.38 137 THR A O 1
ATOM 1020 N N . THR A 1 138 ? 28.469 3.26 -1.581 1 93.12 138 THR A N 1
ATOM 1021 C CA . THR A 1 138 ? 29.812 3.559 -1.108 1 93.12 138 THR A CA 1
ATOM 1022 C C . THR A 1 138 ? 30.141 5.039 -1.29 1 93.12 138 THR A C 1
ATOM 1024 O O . THR A 1 138 ? 29.281 5.812 -1.741 1 93.12 138 THR A O 1
ATOM 1027 N N . TYR A 1 139 ? 31.344 5.387 -0.763 1 96.69 139 TYR A N 1
ATOM 1028 C CA . TYR A 1 139 ? 31.734 6.785 -0.917 1 96.69 139 TYR A CA 1
ATOM 1029 C C . TYR A 1 139 ? 33.25 6.902 -1.175 1 96.69 139 TYR A C 1
ATOM 1031 O O . TYR A 1 139 ? 34 5.984 -0.874 1 96.69 139 TYR A O 1
ATOM 1039 N N . THR A 1 140 ? 33.625 7.961 -1.853 1 97.38 140 THR A N 1
ATOM 1040 C CA . THR A 1 140 ? 35.031 8.391 -1.989 1 97.38 140 THR A CA 1
ATOM 1041 C C . THR A 1 140 ? 35.188 9.859 -1.633 1 97.38 140 THR A C 1
ATOM 1043 O O . THR A 1 140 ? 34.188 10.609 -1.609 1 97.38 140 THR A O 1
ATOM 1046 N N . ILE A 1 141 ? 36.344 10.219 -1.226 1 97.56 141 ILE A N 1
ATOM 1047 C CA . ILE A 1 141 ? 36.688 11.617 -1.026 1 97.56 141 ILE A CA 1
ATOM 1048 C C . ILE A 1 141 ? 37.625 12.086 -2.152 1 97.56 141 ILE A C 1
ATOM 1050 O O . ILE A 1 141 ? 38.75 11.625 -2.262 1 97.56 141 ILE A O 1
ATOM 1054 N N . GLU A 1 142 ? 37.094 12.953 -2.918 1 97.19 142 GLU A N 1
ATOM 1055 C CA . GLU A 1 142 ? 37.875 13.484 -4.02 1 97.19 142 GLU A CA 1
ATOM 1056 C C . GLU A 1 142 ? 38.719 14.68 -3.57 1 97.19 142 GLU A C 1
ATOM 1058 O O . GLU A 1 142 ? 38.219 15.805 -3.484 1 97.19 142 GLU A O 1
ATOM 1063 N N . LYS A 1 143 ? 39.938 14.57 -3.611 1 95.88 143 LYS A N 1
ATOM 1064 C CA . LYS A 1 143 ? 40.844 15.523 -2.975 1 95.88 143 LYS A CA 1
ATOM 1065 C C . LYS A 1 143 ? 41.156 16.703 -3.893 1 95.88 143 LYS A C 1
ATOM 1067 O O . LYS A 1 143 ? 41.656 17.734 -3.447 1 95.88 143 LYS A O 1
ATOM 1072 N N . ASN A 1 144 ? 40.875 16.547 -5.137 1 95.19 144 ASN A N 1
ATOM 1073 C CA . ASN A 1 144 ? 41.094 17.656 -6.062 1 95.19 144 ASN A CA 1
ATOM 1074 C C . ASN A 1 144 ? 40.188 18.828 -5.77 1 95.19 144 ASN A C 1
ATOM 1076 O O . ASN A 1 144 ? 40.438 19.953 -6.23 1 95.19 144 ASN A O 1
ATOM 1080 N N . TYR A 1 145 ? 39.094 18.625 -5.055 1 95.38 145 TYR A N 1
ATOM 1081 C CA . TYR A 1 145 ? 38.25 19.703 -4.582 1 95.38 145 TYR A CA 1
ATOM 1082 C C . TYR A 1 145 ? 38.781 20.312 -3.291 1 95.38 145 TYR A C 1
ATOM 1084 O O . TYR A 1 145 ? 38.219 20.078 -2.213 1 95.38 145 TYR A O 1
ATOM 1092 N N . THR A 1 146 ? 39.75 21.141 -3.422 1 94.44 146 THR A N 1
ATOM 1093 C CA . THR A 1 146 ? 40.531 21.609 -2.289 1 94.44 146 THR A CA 1
ATOM 1094 C C . THR A 1 146 ? 39.688 22.547 -1.413 1 94.44 146 THR A C 1
ATOM 1096 O O . THR A 1 146 ? 40.031 22.781 -0.248 1 94.44 146 THR A O 1
ATOM 1099 N N . ASN A 1 147 ? 38.688 23.094 -1.943 1 95.62 147 ASN A N 1
ATOM 1100 C CA . ASN A 1 147 ? 37.844 24.016 -1.18 1 95.62 147 ASN A CA 1
ATOM 1101 C C . ASN A 1 147 ? 36.719 23.281 -0.498 1 95.62 147 ASN A C 1
ATOM 1103 O O . ASN A 1 147 ? 35.844 23.906 0.102 1 95.62 147 ASN A O 1
ATOM 1107 N N . TYR A 1 148 ? 36.656 21.969 -0.559 1 96.5 148 TYR A N 1
ATOM 1108 C CA . TYR A 1 148 ? 35.625 21.156 0.054 1 96.5 148 TYR A CA 1
ATOM 1109 C C . TYR A 1 148 ? 36.125 20.438 1.287 1 96.5 148 TYR A C 1
ATOM 1111 O O . TYR A 1 148 ? 37.312 20.062 1.344 1 96.5 148 TYR A O 1
ATOM 1119 N N . ILE A 1 149 ? 35.312 20.344 2.203 1 97.31 149 ILE A N 1
ATOM 1120 C CA . ILE A 1 149 ? 35.531 19.438 3.314 1 97.31 149 ILE A CA 1
ATOM 1121 C C . ILE A 1 149 ? 34.406 18.422 3.402 1 97.31 149 ILE A C 1
ATOM 1123 O O . ILE A 1 149 ? 33.281 18.703 2.98 1 97.31 149 ILE A O 1
ATOM 1127 N N . SER A 1 150 ? 34.688 17.25 3.928 1 97 150 SER A N 1
ATOM 1128 C CA . SER A 1 150 ? 33.719 16.172 4.207 1 97 150 SER A CA 1
ATOM 1129 C C . SER A 1 150 ? 34 15.547 5.574 1 97 150 SER A C 1
ATOM 1131 O O . SER A 1 150 ? 35.125 15.555 6.062 1 97 150 SER A O 1
ATOM 1133 N N . ILE A 1 151 ? 32.969 15.164 6.219 1 97.31 151 ILE A N 1
ATOM 1134 C CA . ILE A 1 151 ? 33.094 14.578 7.551 1 97.31 151 ILE A CA 1
ATOM 1135 C C . ILE A 1 151 ? 32.656 13.125 7.523 1 97.31 151 ILE A C 1
ATOM 1137 O O . ILE A 1 151 ? 31.516 12.82 7.133 1 97.31 151 ILE A O 1
ATOM 1141 N N . VAL A 1 152 ? 33.5 12.227 7.906 1 97.38 152 VAL A N 1
ATOM 1142 C CA . VAL A 1 152 ? 33.219 10.805 7.973 1 97.38 152 VAL A CA 1
ATOM 1143 C C . VAL A 1 152 ? 33.469 10.281 9.383 1 97.38 152 VAL A C 1
ATOM 1145 O O . VAL A 1 152 ? 34.594 10.328 9.867 1 97.38 152 VAL A O 1
ATOM 1148 N N . ASN A 1 153 ? 32.375 9.828 10.023 1 96.69 153 ASN A N 1
ATOM 1149 C CA . ASN A 1 153 ? 32.5 9.305 11.383 1 96.69 153 ASN A CA 1
ATOM 1150 C C . ASN A 1 153 ? 33.188 10.297 12.305 1 96.69 153 ASN A C 1
ATOM 1152 O O . ASN A 1 153 ? 34.094 9.922 13.062 1 96.69 153 ASN A O 1
ATOM 1156 N N . GLY A 1 154 ? 32.875 11.523 12.125 1 95 154 GLY A N 1
ATOM 1157 C CA . GLY A 1 154 ? 33.344 12.562 13.023 1 95 154 GLY A CA 1
ATOM 1158 C C . GLY A 1 154 ? 34.719 13.125 12.609 1 95 154 GLY A C 1
ATOM 1159 O O . GLY A 1 154 ? 35.156 14.125 13.172 1 95 154 GLY A O 1
ATOM 1160 N N . LYS A 1 155 ? 35.375 12.5 11.656 1 97.31 155 LYS A N 1
ATOM 1161 C CA . LYS A 1 155 ? 36.656 12.969 11.188 1 97.31 155 LYS A CA 1
ATOM 1162 C C . LYS A 1 155 ? 36.5 13.812 9.93 1 97.31 155 LYS A C 1
ATOM 1164 O O . LYS A 1 155 ? 35.781 13.438 9 1 97.31 155 LYS A O 1
ATOM 1169 N N . THR A 1 156 ? 37.25 14.938 9.875 1 97.69 156 THR A N 1
ATOM 1170 C CA . THR A 1 156 ? 37.188 15.867 8.75 1 97.69 156 THR A CA 1
ATOM 1171 C C . THR A 1 156 ? 38.25 15.516 7.711 1 97.69 156 THR A C 1
ATOM 1173 O O . THR A 1 156 ? 39.406 15.266 8.055 1 97.69 156 THR A O 1
ATOM 1176 N N . TYR A 1 157 ? 37.875 15.5 6.48 1 97.5 157 TYR A N 1
ATOM 1177 C CA . TYR A 1 157 ? 38.75 15.266 5.332 1 97.5 157 TYR A CA 1
ATOM 1178 C C . TYR A 1 157 ? 38.656 16.406 4.328 1 97.5 157 TYR A C 1
ATOM 1180 O O . TYR A 1 157 ? 37.562 16.922 4.082 1 97.5 157 TYR A O 1
ATOM 1188 N N . GLN A 1 158 ? 39.75 16.766 3.812 1 97.56 158 GLN A N 1
ATOM 1189 C CA . GLN A 1 158 ? 39.719 17.719 2.705 1 97.56 158 GLN A CA 1
ATOM 1190 C C . GLN A 1 158 ? 39.344 17.031 1.398 1 97.56 158 GLN A C 1
ATOM 1192 O O . GLN A 1 158 ? 39.938 16.016 1.029 1 97.56 158 GLN A O 1
ATOM 1197 N N . GLY A 1 159 ? 38.344 17.547 0.79 1 97.75 159 GLY A N 1
ATOM 1198 C CA . GLY A 1 159 ? 37.875 16.984 -0.461 1 97.75 159 GLY A CA 1
ATOM 1199 C C . GLY A 1 159 ? 36.375 16.828 -0.514 1 97.75 159 GLY A C 1
ATOM 1200 O O . GLY A 1 159 ? 35.688 16.984 0.505 1 97.75 159 GLY A O 1
ATOM 1201 N N . ARG A 1 160 ? 35.844 16.578 -1.673 1 97.12 160 ARG A N 1
ATOM 1202 C CA . ARG A 1 160 ? 34.406 16.406 -1.895 1 97.12 160 ARG A CA 1
ATOM 1203 C C . ARG A 1 160 ? 34 14.953 -1.745 1 97.12 160 ARG A C 1
ATOM 1205 O O . ARG A 1 160 ? 34.656 14.062 -2.309 1 97.12 160 ARG A O 1
ATOM 1212 N N . LEU A 1 161 ? 33 14.789 -0.884 1 97.31 161 LEU A N 1
ATOM 1213 C CA . LEU A 1 161 ? 32.438 13.453 -0.759 1 97.31 161 LEU A CA 1
ATOM 1214 C C . LEU A 1 161 ? 31.594 13.102 -1.98 1 97.31 161 LEU A C 1
ATOM 1216 O O . LEU A 1 161 ? 30.734 13.883 -2.393 1 97.31 161 LEU A O 1
ATOM 1220 N N . VAL A 1 162 ? 31.891 11.984 -2.59 1 97.25 162 VAL A N 1
ATOM 1221 C CA . VAL A 1 162 ? 31.125 11.477 -3.73 1 97.25 162 VAL A CA 1
ATOM 1222 C C . VAL A 1 162 ? 30.562 10.102 -3.408 1 97.25 162 VAL A C 1
ATOM 1224 O O . VAL A 1 162 ? 31.312 9.18 -3.062 1 97.25 162 VAL A O 1
ATOM 1227 N N . LEU A 1 163 ? 29.234 9.969 -3.477 1 95.06 163 LEU A N 1
ATOM 1228 C CA . LEU A 1 163 ? 28.562 8.695 -3.266 1 95.06 163 LEU A CA 1
ATOM 1229 C C . LEU A 1 163 ? 28.516 7.879 -4.555 1 95.06 163 LEU A C 1
ATOM 1231 O O . LEU A 1 163 ? 28.562 8.445 -5.652 1 95.06 163 LEU A O 1
ATOM 1235 N N . ASN A 1 164 ? 28.469 6.621 -4.324 1 92.19 164 ASN A N 1
ATOM 1236 C CA . ASN A 1 164 ? 28.422 5.688 -5.445 1 92.19 164 ASN A CA 1
ATOM 1237 C C . ASN A 1 164 ? 27.469 4.527 -5.164 1 92.19 164 ASN A C 1
ATOM 1239 O O . ASN A 1 164 ? 27.656 3.787 -4.199 1 92.19 164 ASN A O 1
ATOM 1243 N N . TYR A 1 165 ? 26.5 4.395 -5.949 1 87.56 165 TYR A N 1
ATOM 1244 C CA . TYR A 1 165 ? 25.594 3.242 -5.895 1 87.56 165 TYR A CA 1
ATOM 1245 C C . TYR A 1 165 ? 25.469 2.594 -7.266 1 87.56 165 TYR A C 1
ATOM 1247 O O . TYR A 1 165 ? 24.812 3.148 -8.156 1 87.56 165 TYR A O 1
ATOM 1255 N N . SER A 1 166 ? 26.062 1.432 -7.41 1 76.19 166 SER A N 1
ATOM 1256 C CA . SER A 1 166 ? 25.969 0.647 -8.641 1 76.19 166 SER A CA 1
ATOM 1257 C C . SER A 1 166 ? 26.5 1.435 -9.836 1 76.19 166 SER A C 1
ATOM 1259 O O . SER A 1 166 ? 25.891 1.419 -10.906 1 76.19 166 SER A O 1
ATOM 1261 N N . GLY A 1 167 ? 27.469 2.246 -9.586 1 79.06 167 GLY A N 1
ATOM 1262 C CA . GLY A 1 167 ? 28.109 2.982 -10.664 1 79.06 167 GLY A CA 1
ATOM 1263 C C . GLY A 1 167 ? 27.562 4.387 -10.836 1 79.06 167 GLY A C 1
ATOM 1264 O O . GLY A 1 167 ? 28.141 5.191 -11.57 1 79.06 167 GLY A O 1
ATOM 1265 N N . ILE A 1 168 ? 26.469 4.668 -10.234 1 84.62 168 ILE A N 1
ATOM 1266 C CA . ILE A 1 168 ? 25.922 6.02 -10.281 1 84.62 168 ILE A CA 1
ATOM 1267 C C . ILE A 1 168 ? 26.609 6.898 -9.242 1 84.62 168 ILE A C 1
ATOM 1269 O O . ILE A 1 168 ? 26.578 6.602 -8.047 1 84.62 168 ILE A O 1
ATOM 1273 N N . LEU A 1 169 ? 27.219 7.914 -9.719 1 91.62 169 LEU A N 1
ATOM 1274 C CA . LEU A 1 169 ? 27.969 8.82 -8.844 1 91.62 169 LEU A CA 1
ATOM 1275 C C . LEU A 1 169 ? 27.109 10.031 -8.477 1 91.62 169 LEU A C 1
ATOM 1277 O O . LEU A 1 169 ? 26.422 10.594 -9.328 1 91.62 169 LEU A O 1
ATOM 1281 N N . LEU A 1 170 ? 27.125 10.359 -7.23 1 94.69 170 LEU A N 1
ATOM 1282 C CA . LEU A 1 170 ? 26.438 11.555 -6.746 1 94.69 170 LEU A CA 1
ATOM 1283 C C . LEU A 1 170 ? 27.375 12.414 -5.906 1 94.69 170 LEU A C 1
ATOM 1285 O O . LEU A 1 170 ? 27.594 12.141 -4.723 1 94.69 170 LEU A O 1
ATOM 1289 N N . PRO A 1 171 ? 27.984 13.422 -6.555 1 95.19 171 PRO A N 1
ATOM 1290 C CA . PRO A 1 171 ? 28.75 14.375 -5.75 1 95.19 171 PRO A CA 1
ATOM 1291 C C . PRO A 1 171 ? 27.875 15.117 -4.734 1 95.19 171 PRO A C 1
ATOM 1293 O O . PRO A 1 171 ? 26.75 15.484 -5.039 1 95.19 171 PRO A O 1
ATOM 1296 N N . THR A 1 172 ? 28.375 15.227 -3.537 1 95.25 172 THR A N 1
ATOM 1297 C CA . THR A 1 172 ? 27.609 15.867 -2.479 1 95.25 172 THR A CA 1
ATOM 1298 C C . THR A 1 172 ? 28.125 17.281 -2.211 1 95.25 172 THR A C 1
ATOM 1300 O O . THR A 1 172 ? 29.234 17.625 -2.609 1 95.25 172 THR A O 1
ATOM 1303 N N . PRO A 1 173 ? 27.328 18.125 -1.644 1 93.56 173 PRO A N 1
ATOM 1304 C CA . PRO A 1 173 ? 27.75 19.5 -1.35 1 93.56 173 PRO A CA 1
ATOM 1305 C C . PRO A 1 173 ? 28.891 19.562 -0.342 1 93.56 173 PRO A C 1
ATOM 1307 O O . PRO A 1 173 ? 29.172 18.562 0.336 1 93.56 173 PRO A O 1
ATOM 1310 N N . ASN A 1 174 ? 29.484 20.766 -0.315 1 94.69 174 ASN A N 1
ATOM 1311 C CA . ASN A 1 174 ? 30.547 21.031 0.654 1 94.69 174 ASN A CA 1
ATOM 1312 C C . ASN A 1 174 ? 30.047 20.859 2.086 1 94.69 174 ASN A C 1
ATOM 1314 O O . ASN A 1 174 ? 28.938 21.281 2.412 1 94.69 174 ASN A O 1
ATOM 1318 N N . GLY A 1 175 ? 30.859 20.234 2.896 1 94.25 175 GLY A N 1
ATOM 1319 C CA . GLY A 1 175 ? 30.531 20.094 4.309 1 94.25 175 GLY A CA 1
ATOM 1320 C C . GLY A 1 175 ? 29.656 18.891 4.605 1 94.25 175 GLY A C 1
ATOM 1321 O O . GLY A 1 175 ? 29.188 18.719 5.73 1 94.25 175 GLY A O 1
ATOM 1322 N N . THR A 1 176 ? 29.438 17.938 3.637 1 95.19 176 THR A N 1
ATOM 1323 C CA . THR A 1 176 ? 28.594 16.766 3.838 1 95.19 176 THR A CA 1
ATOM 1324 C C . THR A 1 176 ? 29.188 15.859 4.902 1 95.19 176 THR A C 1
ATOM 1326 O O . THR A 1 176 ? 30.406 15.633 4.934 1 95.19 176 THR A O 1
ATOM 1329 N N . GLN A 1 177 ? 28.328 15.406 5.75 1 95.5 177 GLN A N 1
ATOM 1330 C CA . GLN A 1 177 ? 28.719 14.516 6.84 1 95.5 177 GLN A CA 1
ATOM 1331 C C . GLN A 1 177 ? 28.016 13.172 6.719 1 95.5 177 GLN A C 1
ATOM 1333 O O . GLN A 1 177 ? 26.812 13.109 6.48 1 95.5 177 GLN A O 1
ATOM 1338 N N . ILE A 1 178 ? 28.828 12.055 6.926 1 97 178 ILE A N 1
ATOM 1339 C CA . ILE A 1 178 ? 28.219 10.727 6.945 1 97 178 ILE A CA 1
ATOM 1340 C C . ILE A 1 178 ? 28.75 9.945 8.148 1 97 178 ILE A C 1
ATOM 1342 O O . ILE A 1 178 ? 29.781 10.281 8.719 1 97 178 ILE A O 1
ATOM 1346 N N . THR A 1 179 ? 27.984 9.047 8.617 1 95.81 179 THR A N 1
ATOM 1347 C CA . THR A 1 179 ? 28.375 8.008 9.555 1 95.81 179 THR A CA 1
ATOM 1348 C C . THR A 1 179 ? 28.281 6.629 8.906 1 95.81 179 THR A C 1
ATOM 1350 O O . THR A 1 179 ? 27.25 6.273 8.344 1 95.81 179 THR A O 1
ATOM 1353 N N . VAL A 1 180 ? 29.312 5.934 8.938 1 96.06 180 VAL A N 1
ATOM 1354 C CA . VAL A 1 180 ? 29.328 4.566 8.43 1 96.06 180 VAL A CA 1
ATOM 1355 C C . VAL A 1 180 ? 29.172 3.586 9.586 1 96.06 180 VAL A C 1
ATOM 1357 O O . VAL A 1 180 ? 30.031 3.508 10.469 1 96.06 180 VAL A O 1
ATOM 1360 N N . LEU A 1 181 ? 28.156 2.863 9.531 1 92.06 181 LEU A N 1
ATOM 1361 C CA . LEU A 1 181 ? 27.875 1.891 10.586 1 92.06 181 LEU A CA 1
ATOM 1362 C C . LEU A 1 181 ? 28.719 0.634 10.406 1 92.06 181 LEU A C 1
ATOM 1364 O O . LEU A 1 181 ? 29.328 0.437 9.352 1 92.06 181 LEU A O 1
ATOM 1368 N N . SER A 1 182 ? 28.688 -0.237 11.477 1 90.94 182 SER A N 1
ATOM 1369 C CA . SER A 1 182 ? 29.531 -1.437 11.484 1 90.94 182 SER A CA 1
ATOM 1370 C C . SER A 1 182 ? 29.125 -2.396 10.367 1 90.94 182 SER A C 1
ATOM 1372 O O . SER A 1 182 ? 29.969 -3.137 9.852 1 90.94 182 SER A O 1
ATOM 1374 N N . ASN A 1 183 ? 27.922 -2.301 9.984 1 82.25 183 ASN A N 1
ATOM 1375 C CA . ASN A 1 183 ? 27.453 -3.213 8.945 1 82.25 183 ASN A CA 1
ATOM 1376 C C . ASN A 1 183 ? 27.656 -2.635 7.551 1 82.25 183 ASN A C 1
ATOM 1378 O O . ASN A 1 183 ? 27.219 -3.213 6.559 1 82.25 183 ASN A O 1
ATOM 1382 N N . GLY A 1 184 ? 28.25 -1.434 7.52 1 87.5 184 GLY A N 1
ATOM 1383 C CA . GLY A 1 184 ? 28.562 -0.839 6.23 1 87.5 184 GLY A CA 1
ATOM 1384 C C . GLY A 1 184 ? 27.531 0.161 5.758 1 87.5 184 GLY A C 1
ATOM 1385 O O . GLY A 1 184 ? 27.766 0.912 4.809 1 87.5 184 GLY A O 1
ATOM 1386 N N . SER A 1 185 ? 26.406 0.193 6.43 1 89.75 185 SER A N 1
ATOM 1387 C CA . SER A 1 185 ? 25.375 1.169 6.066 1 89.75 185 SER A CA 1
ATOM 1388 C C . SER A 1 185 ? 25.859 2.594 6.328 1 89.75 185 SER A C 1
ATOM 1390 O O . SER A 1 185 ? 26.594 2.84 7.281 1 89.75 185 SER A O 1
ATOM 1392 N N . ILE A 1 186 ? 25.422 3.467 5.449 1 95.75 186 ILE A N 1
ATOM 1393 C CA . ILE A 1 186 ? 25.859 4.859 5.555 1 95.75 186 ILE A CA 1
ATOM 1394 C C . ILE A 1 186 ? 24.656 5.73 5.945 1 95.75 186 ILE A C 1
ATOM 1396 O O . ILE A 1 186 ? 23.594 5.629 5.344 1 95.75 186 ILE A O 1
ATOM 1400 N N . ILE A 1 187 ? 24.844 6.508 6.938 1 95.12 187 ILE A N 1
ATOM 1401 C CA . ILE A 1 187 ? 23.875 7.52 7.352 1 95.12 187 ILE A CA 1
ATOM 1402 C C . ILE A 1 187 ? 24.344 8.898 6.914 1 95.12 187 ILE A C 1
ATOM 1404 O O . ILE A 1 187 ? 25.453 9.32 7.258 1 95.12 187 ILE A O 1
ATOM 1408 N N . LEU A 1 188 ? 23.609 9.555 6.105 1 95.12 188 LEU A N 1
ATOM 1409 C CA . LEU A 1 188 ? 23.891 10.922 5.688 1 95.12 188 LEU A CA 1
ATOM 1410 C C . LEU A 1 188 ? 23.188 11.922 6.602 1 95.12 188 LEU A C 1
ATOM 1412 O O . LEU A 1 188 ? 21.969 11.867 6.781 1 95.12 188 LEU A O 1
ATOM 1416 N N . TRP A 1 189 ? 24.031 12.852 7.125 1 89.94 189 TRP A N 1
ATOM 1417 C CA . TRP A 1 189 ? 23.531 13.812 8.094 1 89.94 189 TRP A CA 1
ATOM 1418 C C . TRP A 1 189 ? 22.938 15.031 7.398 1 89.94 189 TRP A C 1
ATOM 1420 O O . TRP A 1 189 ? 23.625 15.695 6.617 1 89.94 189 TRP A O 1
ATOM 1430 N N . HIS A 1 190 ? 21.844 15.461 7.809 1 72.88 190 HIS A N 1
ATOM 1431 C CA . HIS A 1 190 ? 21.125 16.656 7.398 1 72.88 190 HIS A CA 1
ATOM 1432 C C . HIS A 1 190 ? 20.641 16.547 5.961 1 72.88 190 HIS A C 1
ATOM 1434 O O . HIS A 1 190 ? 21.422 16.266 5.051 1 72.88 190 HIS A O 1
ATOM 1440 N N . SER A 1 191 ? 19.312 16.438 5.766 1 62.84 191 SER A N 1
ATOM 1441 C CA . SER A 1 191 ? 18.844 16.297 4.391 1 62.84 191 SER A CA 1
ATOM 1442 C C . SER A 1 191 ? 18 17.484 3.967 1 62.84 191 SER A C 1
ATOM 1444 O O . SER A 1 191 ? 16.969 17.781 4.594 1 62.84 191 SER A O 1
ATOM 1446 N N . LEU A 1 192 ? 18.594 18.188 2.977 1 72.69 192 LEU A N 1
ATOM 1447 C CA . LEU A 1 192 ? 17.828 19.203 2.27 1 72.69 192 LEU A CA 1
ATOM 1448 C C . LEU A 1 192 ? 16.906 18.578 1.224 1 72.69 192 LEU A C 1
ATOM 1450 O O . LEU A 1 192 ? 17.219 17.516 0.684 1 72.69 192 LEU A O 1
ATOM 1454 N N . ARG A 1 193 ? 15.789 19.219 0.979 1 84.75 193 ARG A N 1
ATOM 1455 C CA . ARG A 1 193 ? 14.836 18.719 -0.004 1 84.75 193 ARG A CA 1
ATOM 1456 C C . ARG A 1 193 ? 15.523 18.391 -1.322 1 84.75 193 ARG A C 1
ATOM 1458 O O . ARG A 1 193 ? 15.312 17.312 -1.884 1 84.75 193 ARG A O 1
ATOM 1465 N N . PRO A 1 194 ? 16.5 19.25 -1.744 1 89.56 194 PRO A N 1
ATOM 1466 C CA . PRO A 1 194 ? 17.203 18.891 -2.984 1 89.56 194 PRO A CA 1
ATOM 1467 C C . PRO A 1 194 ? 17.984 17.578 -2.863 1 89.56 194 PRO A C 1
ATOM 1469 O O . PRO A 1 194 ? 17.984 16.766 -3.795 1 89.56 194 PRO A O 1
ATOM 1472 N N . MET A 1 195 ? 18.641 17.438 -1.734 1 91.69 195 MET A N 1
ATOM 1473 C CA . MET A 1 195 ? 19.438 16.219 -1.544 1 91.69 195 MET A CA 1
ATOM 1474 C C . MET A 1 195 ? 18.547 14.984 -1.52 1 91.69 195 MET A C 1
ATOM 1476 O O . MET A 1 195 ? 18.922 13.93 -2.033 1 91.69 195 MET A O 1
ATOM 1480 N N . GLU A 1 196 ? 17.391 15.102 -0.893 1 90.81 196 GLU A N 1
ATOM 1481 C CA . GLU A 1 196 ? 16.438 13.992 -0.878 1 90.81 196 GLU A CA 1
ATOM 1482 C C . GLU A 1 196 ? 16.016 13.609 -2.295 1 90.81 196 GLU A C 1
ATOM 1484 O O . GLU A 1 196 ? 15.922 12.422 -2.621 1 90.81 196 GLU A O 1
ATOM 1489 N N . ASP A 1 197 ? 15.75 14.602 -3.072 1 91.38 197 ASP A N 1
ATOM 1490 C CA . ASP A 1 197 ? 15.367 14.375 -4.461 1 91.38 197 ASP A CA 1
ATOM 1491 C C . ASP A 1 197 ? 16.484 13.648 -5.223 1 91.38 197 ASP A C 1
ATOM 1493 O O . ASP A 1 197 ? 16.219 12.688 -5.945 1 91.38 197 ASP A O 1
ATOM 1497 N N . LEU A 1 198 ? 17.719 14.117 -5.074 1 92.69 198 LEU A N 1
ATOM 1498 C CA . LEU A 1 198 ? 18.859 13.523 -5.77 1 92.69 198 LEU A CA 1
ATOM 1499 C C . LEU A 1 198 ? 19.078 12.086 -5.309 1 92.69 198 LEU A C 1
ATOM 1501 O O . LEU A 1 198 ? 19.281 11.188 -6.133 1 92.69 198 LEU A O 1
ATOM 1505 N N . LEU A 1 199 ? 19.016 11.852 -3.988 1 92.5 199 LEU A N 1
ATOM 1506 C CA . LEU A 1 199 ? 19.219 10.516 -3.445 1 92.5 199 LEU A CA 1
ATOM 1507 C C . LEU A 1 199 ? 18.141 9.555 -3.957 1 92.5 199 LEU A C 1
ATOM 1509 O O . LEU A 1 199 ? 18.438 8.422 -4.328 1 92.5 199 LEU A O 1
ATOM 1513 N N . TYR A 1 200 ? 16.953 10.047 -3.965 1 89.69 200 TYR A N 1
ATOM 1514 C CA . TYR A 1 200 ? 15.852 9.203 -4.434 1 89.69 200 TYR A CA 1
ATOM 1515 C C . TYR A 1 200 ? 16 8.891 -5.918 1 89.69 200 TYR A C 1
ATOM 1517 O O . TYR A 1 200 ? 15.852 7.738 -6.336 1 89.69 200 TYR A O 1
ATOM 1525 N N . SER A 1 201 ? 16.281 9.891 -6.695 1 87.38 201 SER A N 1
ATOM 1526 C CA . SER A 1 201 ? 16.406 9.742 -8.141 1 87.38 201 SER A CA 1
ATOM 1527 C C . SER A 1 201 ? 17.531 8.797 -8.508 1 87.38 201 SER A C 1
ATOM 1529 O O . SER A 1 201 ? 17.469 8.094 -9.516 1 87.38 201 SER A O 1
ATOM 1531 N N . ASP A 1 202 ? 18.516 8.812 -7.68 1 89.31 202 ASP A N 1
ATOM 1532 C CA . ASP A 1 202 ? 19.703 8.023 -7.992 1 89.31 202 ASP A CA 1
ATOM 1533 C C . ASP A 1 202 ? 19.656 6.672 -7.281 1 89.31 202 ASP A C 1
ATOM 1535 O O . ASP A 1 202 ? 20.656 5.949 -7.25 1 89.31 202 ASP A O 1
ATOM 1539 N N . GLY A 1 203 ? 18.516 6.371 -6.586 1 84.62 203 GLY A N 1
ATOM 1540 C CA . GLY A 1 203 ? 18.344 5.074 -5.957 1 84.62 203 GLY A CA 1
ATOM 1541 C C . GLY A 1 203 ? 19.078 4.938 -4.645 1 84.62 203 GLY A C 1
ATOM 1542 O O . GLY A 1 203 ? 19.328 3.824 -4.176 1 84.62 203 GLY A O 1
ATOM 1543 N N . MET A 1 204 ? 19.453 6.047 -4.043 1 90.94 204 MET A N 1
ATOM 1544 C CA . MET A 1 204 ? 20.297 6.004 -2.854 1 90.94 204 MET A CA 1
ATOM 1545 C C . MET A 1 204 ? 19.5 6.336 -1.601 1 90.94 204 MET A C 1
ATOM 1547 O O . MET A 1 204 ? 20.031 6.312 -0.491 1 90.94 204 MET A O 1
ATOM 1551 N N . PHE A 1 205 ? 18.219 6.57 -1.797 1 92.0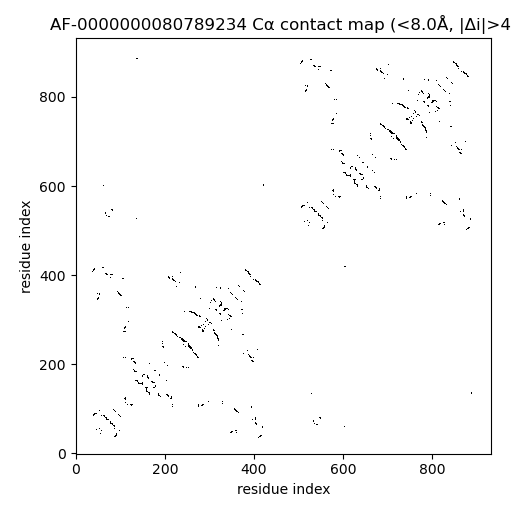6 205 PHE A N 1
ATOM 1552 C CA . PHE A 1 205 ? 17.375 6.859 -0.642 1 92.06 205 PHE A CA 1
ATOM 1553 C C . PHE A 1 205 ? 16.766 5.578 -0.077 1 92.06 205 PHE A C 1
ATOM 1555 O O . PHE A 1 205 ? 15.891 4.977 -0.694 1 92.06 205 PHE A O 1
ATOM 1562 N N . TYR A 1 206 ? 17.141 5.164 1.152 1 90.19 206 TYR A N 1
ATOM 1563 C CA . TYR A 1 206 ? 16.641 3.953 1.791 1 90.19 206 TYR A CA 1
ATOM 1564 C C . TYR A 1 206 ? 15.555 4.289 2.805 1 90.19 206 TYR A C 1
ATOM 1566 O O . TYR A 1 206 ? 14.641 3.49 3.029 1 90.19 206 TYR A O 1
ATOM 1574 N N . GLY A 1 207 ? 15.711 5.5 3.385 1 90.81 207 GLY A N 1
ATOM 1575 C CA . GLY A 1 207 ? 14.75 5.98 4.363 1 90.81 207 GLY A CA 1
ATOM 1576 C C . GLY A 1 207 ? 15.383 6.84 5.445 1 90.81 207 GLY A C 1
ATOM 1577 O O . GLY A 1 207 ? 16.609 6.961 5.516 1 90.81 207 GLY A O 1
ATOM 1578 N N . TYR A 1 208 ? 14.57 7.453 6.191 1 90.75 208 TYR A N 1
ATOM 1579 C CA . TYR A 1 208 ? 15.078 8.25 7.305 1 90.75 208 TYR A CA 1
ATOM 1580 C C . TYR A 1 208 ? 15.5 7.352 8.469 1 90.75 208 TYR A C 1
ATOM 1582 O O . TYR A 1 208 ? 14.82 6.371 8.781 1 90.75 208 TYR A O 1
ATOM 1590 N N . TYR A 1 209 ? 16.641 7.676 9 1 91 209 TYR A N 1
ATOM 1591 C CA . TYR A 1 209 ? 17.156 6.973 10.164 1 91 209 TYR A CA 1
ATOM 1592 C C . TYR A 1 209 ? 16.609 7.57 11.453 1 91 209 TYR A C 1
ATOM 1594 O O . TYR A 1 209 ? 16.641 8.789 11.648 1 91 209 TYR A O 1
ATOM 1602 N N . THR A 1 210 ? 15.992 6.695 12.32 1 90.44 210 THR A N 1
ATOM 1603 C CA . THR A 1 210 ? 15.445 7.145 13.594 1 90.44 210 THR A CA 1
ATOM 1604 C C . THR A 1 210 ? 16.125 6.426 14.758 1 90.44 210 THR A C 1
ATOM 1606 O O . THR A 1 210 ? 16.719 5.363 14.57 1 90.44 210 THR A O 1
ATOM 1609 N N . ASN A 1 211 ? 16.156 7.008 15.812 1 87 211 ASN A N 1
ATOM 1610 C CA . ASN A 1 211 ? 16.578 6.43 17.078 1 87 211 ASN A CA 1
ATOM 1611 C C . ASN A 1 211 ? 15.836 7.043 18.266 1 87 211 ASN A C 1
ATOM 1613 O O . ASN A 1 211 ? 14.797 7.676 18.078 1 87 211 ASN A O 1
ATOM 1617 N N . SER A 1 212 ? 16.312 6.82 19.469 1 85.31 212 SER A N 1
ATOM 1618 C CA . SER A 1 212 ? 15.578 7.234 20.672 1 85.31 212 SER A CA 1
ATOM 1619 C C . SER A 1 212 ? 15.602 8.75 20.828 1 85.31 212 SER A C 1
ATOM 1621 O O . SER A 1 212 ? 14.742 9.32 21.5 1 85.31 212 SER A O 1
ATOM 1623 N N . THR A 1 213 ? 16.469 9.359 20.172 1 83.56 213 THR A N 1
ATOM 1624 C CA . THR A 1 213 ? 16.625 10.797 20.375 1 83.56 213 THR A CA 1
ATOM 1625 C C . THR A 1 213 ? 16.234 11.578 19.125 1 83.56 213 THR A C 1
ATOM 1627 O O . THR A 1 213 ? 16.125 12.805 19.156 1 83.56 213 THR A O 1
ATOM 1630 N N . TRP A 1 214 ? 16 10.781 18.062 1 85.69 214 TRP A N 1
ATOM 1631 C CA . TRP A 1 214 ? 15.695 11.469 16.812 1 85.69 214 TRP A CA 1
ATOM 1632 C C . TRP A 1 214 ? 14.555 10.773 16.078 1 85.69 214 TRP A C 1
ATOM 1634 O O . TRP A 1 214 ? 14.719 9.656 15.578 1 85.69 214 TRP A O 1
ATOM 1644 N N . TYR A 1 215 ? 13.414 11.406 16 1 90.88 215 TYR A N 1
ATOM 1645 C CA . TYR A 1 215 ? 12.281 10.953 15.203 1 90.88 215 TYR A CA 1
ATOM 1646 C C . TYR A 1 215 ? 11.273 12.078 15.008 1 90.88 215 TYR A C 1
ATOM 1648 O O . TYR A 1 215 ? 11.203 13.008 15.82 1 90.88 215 TYR A O 1
ATOM 1656 N N . TYR A 1 216 ? 10.547 12.016 13.93 1 91.44 216 TYR A N 1
ATOM 1657 C CA . TYR A 1 216 ? 9.539 13.023 13.594 1 91.44 216 TYR A CA 1
ATOM 1658 C C . TYR A 1 216 ? 8.219 12.734 14.297 1 91.44 216 TYR A C 1
ATOM 1660 O O . TYR A 1 216 ? 7.992 11.617 14.766 1 91.44 216 TYR A O 1
ATOM 1668 N N . PRO A 1 217 ? 7.426 13.758 14.398 1 94.81 217 PRO A N 1
ATOM 1669 C CA . PRO A 1 217 ? 6.09 13.523 14.953 1 94.81 217 PRO A CA 1
ATOM 1670 C C . PRO A 1 217 ? 5.223 12.648 14.047 1 94.81 217 PRO A C 1
ATOM 1672 O O . PRO A 1 217 ? 5.422 12.625 12.828 1 94.81 217 PRO A O 1
ATOM 1675 N N . ASP A 1 218 ? 4.254 11.898 14.688 1 96.94 218 ASP A N 1
ATOM 1676 C CA . ASP A 1 218 ? 3.168 11.312 13.914 1 96.94 218 ASP A CA 1
ATOM 1677 C C . ASP A 1 218 ? 2.283 12.391 13.297 1 96.94 218 ASP A C 1
ATOM 1679 O O . ASP A 1 218 ? 2.131 13.477 13.867 1 96.94 218 ASP A O 1
ATOM 1683 N N . ARG A 1 219 ? 1.791 12.078 12.133 1 98 219 ARG A N 1
ATOM 1684 C CA . ARG A 1 219 ? 0.889 13.016 11.477 1 98 219 ARG A CA 1
ATOM 1685 C C . ARG A 1 219 ? -0.238 12.281 10.758 1 98 219 ARG A C 1
ATOM 1687 O O . ARG A 1 219 ? -0.101 11.109 10.414 1 98 219 ARG A O 1
ATOM 1694 N N . VAL A 1 220 ? -1.312 12.953 10.609 1 98.69 220 VAL A N 1
ATOM 1695 C CA . VAL A 1 220 ? -2.361 12.594 9.664 1 98.69 220 VAL A CA 1
ATOM 1696 C C . VAL A 1 220 ? -2.836 13.844 8.922 1 98.69 220 VAL A C 1
ATOM 1698 O O . VAL A 1 220 ? -2.904 14.93 9.5 1 98.69 220 VAL A O 1
ATOM 1701 N N . ALA A 1 221 ? -3.082 13.672 7.633 1 98.5 221 ALA A N 1
ATOM 1702 C CA . ALA A 1 221 ? -3.537 14.805 6.832 1 98.5 221 ALA A CA 1
ATOM 1703 C C . ALA A 1 221 ? -4.668 14.391 5.891 1 98.5 221 ALA A C 1
ATOM 1705 O O . ALA A 1 221 ? -4.77 13.227 5.512 1 98.5 221 ALA A O 1
ATOM 1706 N N . MET A 1 222 ? -5.484 15.281 5.633 1 98.56 222 MET A N 1
ATOM 1707 C CA . MET A 1 222 ? -6.562 15.172 4.656 1 98.56 222 MET A CA 1
ATOM 1708 C C . MET A 1 222 ? -6.457 16.266 3.6 1 98.56 222 MET A C 1
ATOM 1710 O O . MET A 1 222 ? -6.41 17.453 3.928 1 98.56 222 MET A O 1
ATOM 1714 N N . MET A 1 223 ? -6.391 15.852 2.357 1 97.81 223 MET A N 1
ATOM 1715 C CA . MET A 1 223 ? -6.258 16.766 1.225 1 97.81 223 MET A CA 1
ATOM 1716 C C . MET A 1 223 ? -7.59 16.922 0.5 1 97.81 223 MET A C 1
ATOM 1718 O O . MET A 1 223 ? -8.273 15.938 0.219 1 97.81 223 MET A O 1
ATOM 1722 N N . TRP A 1 224 ? -7.977 18.125 0.245 1 98.19 224 TRP A N 1
ATOM 1723 C CA . TRP A 1 224 ? -9.164 18.5 -0.52 1 98.19 224 TRP A CA 1
ATOM 1724 C C . TRP A 1 224 ? -8.781 19.094 -1.867 1 98.19 224 TRP A C 1
ATOM 1726 O O . TRP A 1 224 ? -8.25 20.203 -1.927 1 98.19 224 TRP A O 1
ATOM 1736 N N . TYR A 1 225 ? -9.094 18.438 -2.943 1 97.56 225 TYR A N 1
ATOM 1737 C CA . TYR A 1 225 ? -8.781 18.922 -4.281 1 97.56 225 TYR A CA 1
ATOM 1738 C C . TYR A 1 225 ? -9.641 20.141 -4.633 1 97.56 225 TYR A C 1
ATOM 1740 O O . TYR A 1 225 ? -10.852 20.141 -4.387 1 97.56 225 TYR A O 1
ATOM 1748 N N . MET A 1 226 ? -9.016 21.156 -5.176 1 97 226 MET A N 1
ATOM 1749 C CA . MET A 1 226 ? -9.688 22.406 -5.512 1 97 226 MET A CA 1
ATOM 1750 C C . MET A 1 226 ? -9.383 22.812 -6.953 1 97 226 MET A C 1
ATOM 1752 O O . MET A 1 226 ? -9.703 23.922 -7.367 1 97 226 MET A O 1
ATOM 1756 N N . GLY A 1 227 ? -8.742 21.969 -7.691 1 94.38 227 GLY A N 1
ATOM 1757 C CA . GLY A 1 227 ? -8.297 22.328 -9.031 1 94.38 227 GLY A CA 1
ATOM 1758 C C . GLY A 1 227 ? -9.398 22.234 -10.07 1 94.38 227 GLY A C 1
ATOM 1759 O O . GLY A 1 227 ? -10.547 21.938 -9.734 1 94.38 227 GLY A O 1
ATOM 1760 N N . SER A 1 228 ? -9.023 22.484 -11.336 1 91.81 228 SER A N 1
ATOM 1761 C CA . SER A 1 228 ? -10.016 22.656 -12.398 1 91.81 228 SER A CA 1
ATOM 1762 C C . SER A 1 228 ? -10.258 21.344 -13.133 1 91.81 228 SER A C 1
ATOM 1764 O O . SER A 1 228 ? -11.25 21.203 -13.852 1 91.81 228 SER A O 1
ATOM 1766 N N . VAL A 1 229 ? -9.344 20.406 -13.031 1 91.5 229 VAL A N 1
ATOM 1767 C CA . VAL A 1 229 ? -9.516 19.125 -13.703 1 91.5 229 VAL A CA 1
ATOM 1768 C C . VAL A 1 229 ? -10.352 18.188 -12.828 1 91.5 229 VAL A C 1
ATOM 1770 O O . VAL A 1 229 ? -9.875 17.719 -11.797 1 91.5 229 VAL A O 1
ATOM 1773 N N . ILE A 1 230 ? -11.578 17.875 -13.203 1 90.19 230 ILE A N 1
ATOM 1774 C CA . ILE A 1 230 ? -12.508 17.062 -12.422 1 90.19 230 ILE A CA 1
ATOM 1775 C C . ILE A 1 230 ? -13.062 15.93 -13.289 1 90.19 230 ILE A C 1
ATOM 1777 O O . ILE A 1 230 ? -13.734 16.172 -14.297 1 90.19 230 ILE A O 1
ATOM 1781 N N . PRO A 1 231 ? -12.852 14.703 -12.969 1 90 231 PRO A N 1
ATOM 1782 C CA . PRO A 1 231 ? -12.055 14.258 -11.82 1 90 231 PRO A CA 1
ATOM 1783 C C . PRO A 1 231 ? -10.555 14.438 -12.039 1 90 231 PRO A C 1
ATOM 1785 O O . PRO A 1 231 ? -10.094 14.492 -13.18 1 90 231 PRO A O 1
ATOM 1788 N N . PRO A 1 232 ? -9.852 14.648 -10.82 1 90.12 232 PRO A N 1
ATOM 1789 C CA . PRO A 1 232 ? -8.406 14.719 -11.008 1 90.12 232 PRO A CA 1
ATOM 1790 C C . PRO A 1 232 ? -7.828 13.461 -11.648 1 90.12 232 PRO A C 1
ATOM 1792 O O . PRO A 1 232 ? -8.289 12.352 -11.352 1 90.12 232 PRO A O 1
ATOM 1795 N N . SER A 1 233 ? -6.855 13.664 -12.477 1 83.12 233 SER A N 1
ATOM 1796 C CA . SER A 1 233 ? -6.281 12.539 -13.211 1 83.12 233 SER A CA 1
ATOM 1797 C C . SER A 1 233 ? -4.93 12.133 -12.625 1 83.12 233 SER A C 1
ATOM 1799 O O . SER A 1 233 ? -4.418 11.055 -12.93 1 83.12 233 SER A O 1
ATOM 1801 N N . LYS A 1 234 ? -4.344 13.016 -11.898 1 78.31 234 LYS A N 1
ATOM 1802 C CA . LYS A 1 234 ? -3.094 12.75 -11.195 1 78.31 234 LYS A CA 1
ATOM 1803 C C . LYS A 1 234 ? -3.232 13.031 -9.703 1 78.31 234 LYS A C 1
ATOM 1805 O O . LYS A 1 234 ? -3.975 13.93 -9.297 1 78.31 234 LYS A O 1
ATOM 1810 N N . ASP A 1 235 ? -2.65 12.297 -8.953 1 73.06 235 ASP A N 1
ATOM 1811 C CA . ASP A 1 235 ? -2.793 12.461 -7.512 1 73.06 235 ASP A CA 1
ATOM 1812 C C . ASP A 1 235 ? -1.431 12.617 -6.84 1 73.06 235 ASP A C 1
ATOM 1814 O O . ASP A 1 235 ? -1.349 12.758 -5.617 1 73.06 235 ASP A O 1
ATOM 1818 N N . GLY A 1 236 ? -0.473 12.703 -7.586 1 83.19 236 GLY A N 1
ATOM 1819 C CA . GLY A 1 236 ? 0.864 12.75 -7.016 1 83.19 236 GLY A CA 1
ATOM 1820 C C . GLY A 1 236 ? 1.354 14.164 -6.766 1 83.19 236 GLY A C 1
ATOM 1821 O O . GLY A 1 236 ? 0.815 15.125 -7.32 1 83.19 236 GLY A O 1
ATOM 1822 N N . MET A 1 237 ? 2.24 14.305 -5.812 1 91.31 237 MET A N 1
ATOM 1823 C CA . MET A 1 237 ? 3.002 15.523 -5.559 1 91.31 237 MET A CA 1
ATOM 1824 C C . MET A 1 237 ? 4.438 15.383 -6.047 1 91.31 237 MET A C 1
ATOM 1826 O O . MET A 1 237 ? 5.02 14.297 -5.973 1 91.31 237 MET A O 1
ATOM 1830 N N . ASN A 1 238 ? 4.957 16.469 -6.488 1 91.38 238 ASN A N 1
ATOM 1831 C CA . ASN A 1 238 ? 6.312 16.438 -7.023 1 91.38 238 ASN A CA 1
ATOM 1832 C C . ASN A 1 238 ? 7.355 16.344 -5.91 1 91.38 238 ASN A C 1
ATOM 1834 O O . ASN A 1 238 ? 7.152 16.891 -4.82 1 91.38 238 ASN A O 1
ATOM 1838 N N . ILE A 1 239 ? 8.398 15.656 -6.23 1 88.81 239 ILE A N 1
ATOM 1839 C CA . ILE A 1 239 ? 9.641 15.75 -5.473 1 88.81 239 ILE A CA 1
ATOM 1840 C C . ILE A 1 239 ? 10.547 16.797 -6.105 1 88.81 239 ILE A C 1
ATOM 1842 O O . ILE A 1 239 ? 10.602 16.922 -7.332 1 88.81 239 ILE A O 1
ATOM 1846 N N . GLY A 1 240 ? 11.188 17.578 -5.254 1 91.5 240 GLY A N 1
ATOM 1847 C CA . GLY A 1 240 ? 12.031 18.625 -5.809 1 91.5 240 GLY A CA 1
ATOM 1848 C C . GLY A 1 240 ? 12.68 19.5 -4.75 1 91.5 240 GLY A C 1
ATOM 1849 O O . GLY A 1 240 ? 12.961 19.031 -3.643 1 91.5 240 GLY A O 1
ATOM 1850 N N . GLY A 1 241 ? 13.055 20.703 -5.207 1 92.25 241 GLY A N 1
ATOM 1851 C CA . GLY A 1 241 ? 13.703 21.656 -4.316 1 92.25 241 GLY A CA 1
ATOM 1852 C C . GLY A 1 241 ? 12.734 22.391 -3.414 1 92.25 241 GLY A C 1
ATOM 1853 O O . GLY A 1 241 ? 11.578 21.984 -3.271 1 92.25 241 GLY A O 1
ATOM 1854 N N . LYS A 1 242 ? 13.234 23.359 -2.734 1 90.38 242 LYS A N 1
ATOM 1855 C CA . LYS A 1 242 ? 12.438 24.203 -1.858 1 90.38 242 LYS A CA 1
ATOM 1856 C C . LYS A 1 242 ? 11.492 25.094 -2.664 1 90.38 242 LYS A C 1
ATOM 1858 O O . LYS A 1 242 ? 10.422 25.469 -2.184 1 90.38 242 LYS A O 1
ATOM 1863 N N . TYR A 1 243 ? 11.945 25.453 -3.844 1 91.81 243 TYR A N 1
ATOM 1864 C CA . TYR A 1 243 ? 11.172 26.25 -4.789 1 91.81 243 TYR A CA 1
ATOM 1865 C C . TYR A 1 243 ? 11.516 25.875 -6.227 1 91.81 243 TYR A C 1
ATOM 1867 O O . TYR A 1 243 ? 12.578 25.312 -6.488 1 91.81 243 TYR A O 1
ATOM 1875 N N . PRO A 1 244 ? 10.578 26.156 -7.113 1 93.31 244 PRO A N 1
ATOM 1876 C CA . PRO A 1 244 ? 10.859 25.797 -8.508 1 93.31 244 PRO A CA 1
ATOM 1877 C C . PRO A 1 244 ? 12.086 26.5 -9.062 1 93.31 244 PRO A C 1
ATOM 1879 O O . PRO A 1 244 ? 12.258 27.703 -8.844 1 93.31 244 PRO A O 1
ATOM 1882 N N . GLY A 1 245 ? 12.922 25.812 -9.75 1 94.69 245 GLY A N 1
ATOM 1883 C CA . GLY A 1 245 ? 14.102 26.375 -10.375 1 94.69 245 GLY A CA 1
ATOM 1884 C C . GLY A 1 245 ? 15.281 26.5 -9.422 1 94.69 245 GLY A C 1
ATOM 1885 O O . GLY A 1 245 ? 16.312 27.078 -9.773 1 94.69 245 GLY A O 1
ATOM 1886 N N . GLN A 1 246 ? 15.117 25.953 -8.289 1 95.12 246 GLN A N 1
ATOM 1887 C CA . GLN A 1 246 ? 16.219 26.031 -7.34 1 95.12 246 GLN A CA 1
ATOM 1888 C C . GLN A 1 246 ? 17.484 25.422 -7.91 1 95.12 246 GLN A C 1
ATOM 1890 O O . GLN A 1 246 ? 17.453 24.328 -8.492 1 95.12 246 GLN A O 1
ATOM 1895 N N . LYS A 1 247 ? 18.562 26.156 -7.738 1 94.62 247 LYS A N 1
ATOM 1896 C CA . LYS A 1 247 ? 19.891 25.625 -8.039 1 94.62 247 LYS A CA 1
ATOM 1897 C C . LYS A 1 247 ? 20.578 25.125 -6.777 1 94.62 247 LYS A C 1
ATOM 1899 O O . LYS A 1 247 ? 20.641 25.844 -5.777 1 94.62 247 LYS A O 1
ATOM 1904 N N . PHE A 1 248 ? 21.016 23.953 -6.816 1 92.56 248 PHE A N 1
ATOM 1905 C CA . PHE A 1 248 ? 21.688 23.312 -5.688 1 92.56 248 PHE A CA 1
ATOM 1906 C C . PHE A 1 248 ? 22.844 22.453 -6.16 1 92.56 248 PHE A C 1
ATOM 1908 O O . PHE A 1 248 ? 22.641 21.438 -6.809 1 92.56 248 PHE A O 1
ATOM 1915 N N . ASP A 1 249 ? 24.062 22.922 -5.789 1 91.31 249 ASP A N 1
ATOM 1916 C CA . ASP A 1 249 ? 25.312 22.234 -6.086 1 91.31 249 ASP A CA 1
ATOM 1917 C C . ASP A 1 249 ? 25.391 21.844 -7.559 1 91.31 249 ASP A C 1
ATOM 1919 O O . ASP A 1 249 ? 25.703 20.688 -7.887 1 91.31 249 ASP A O 1
ATOM 1923 N N . GLY A 1 250 ? 25.016 22.672 -8.398 1 90.81 250 GLY A N 1
ATOM 1924 C CA . GLY A 1 250 ? 25.156 22.516 -9.836 1 90.81 250 GLY A CA 1
ATOM 1925 C C . GLY A 1 250 ? 23.938 21.891 -10.5 1 90.81 250 GLY A C 1
ATOM 1926 O O . GLY A 1 250 ? 23.891 21.75 -11.719 1 90.81 250 GLY A O 1
ATOM 1927 N N . VAL A 1 251 ? 22.953 21.516 -9.695 1 92.56 251 VAL A N 1
ATOM 1928 C CA . VAL A 1 251 ? 21.75 20.906 -10.242 1 92.56 251 VAL A CA 1
ATOM 1929 C C . VAL A 1 251 ? 20.578 21.891 -10.117 1 92.56 251 VAL A C 1
ATOM 1931 O O . VAL A 1 251 ? 20.422 22.547 -9.086 1 92.56 251 VAL A O 1
ATOM 1934 N N . THR A 1 252 ? 19.812 22.031 -11.172 1 95.19 252 THR A N 1
ATOM 1935 C CA . THR A 1 252 ? 18.609 22.844 -11.156 1 95.19 252 THR A CA 1
ATOM 1936 C C . THR A 1 252 ? 17.359 21.969 -11 1 95.19 252 THR A C 1
ATOM 1938 O O . THR A 1 252 ? 17.172 21.016 -11.766 1 95.19 252 THR A O 1
ATOM 1941 N N . PHE A 1 253 ? 16.562 22.297 -10.039 1 95.44 253 PHE A N 1
ATOM 1942 C CA . PHE A 1 253 ? 15.359 21.516 -9.766 1 95.44 253 PHE A CA 1
ATOM 1943 C C . PHE A 1 253 ? 14.141 22.188 -10.375 1 95.44 253 PHE A C 1
ATOM 1945 O O . PHE A 1 253 ? 13.797 23.328 -10.016 1 95.44 253 PHE A O 1
ATOM 1952 N N . LYS A 1 254 ? 13.523 21.469 -11.203 1 94.31 254 LYS A N 1
ATOM 1953 C CA . LYS A 1 254 ? 12.391 22.016 -11.945 1 94.31 254 LYS A CA 1
ATOM 1954 C C . LYS A 1 254 ? 11.211 22.297 -11.023 1 94.31 254 LYS A C 1
ATOM 1956 O O . LYS A 1 254 ? 10.523 23.312 -11.18 1 94.31 254 LYS A O 1
ATOM 1961 N N . TYR A 1 255 ? 10.945 21.406 -10.094 1 94.44 255 TYR A N 1
ATOM 1962 C CA . TYR A 1 255 ? 9.75 21.484 -9.258 1 94.44 255 TYR A CA 1
ATOM 1963 C C . TYR A 1 255 ? 10.117 21.781 -7.809 1 94.44 255 TYR A C 1
ATOM 1965 O O . TYR A 1 255 ? 11.227 21.469 -7.367 1 94.44 255 TYR A O 1
ATOM 1973 N N . ALA A 1 256 ? 9.203 22.406 -7.102 1 94.5 256 ALA A N 1
ATOM 1974 C CA . ALA A 1 256 ? 9.242 22.453 -5.641 1 94.5 256 ALA A CA 1
ATOM 1975 C C . ALA A 1 256 ? 8.664 21.172 -5.047 1 94.5 256 ALA A C 1
ATOM 1977 O O . ALA A 1 256 ? 7.613 20.688 -5.48 1 94.5 256 ALA A O 1
ATOM 1978 N N . GLY A 1 257 ? 9.422 20.578 -4.125 1 92.44 257 GLY A N 1
ATOM 1979 C CA . GLY A 1 257 ? 8.844 19.453 -3.41 1 92.44 257 GLY A CA 1
ATOM 1980 C C . GLY A 1 257 ? 7.539 19.781 -2.719 1 92.44 257 GLY A C 1
ATOM 1981 O O . GLY A 1 257 ? 7.434 20.812 -2.039 1 92.44 257 GLY A O 1
ATOM 1982 N N . GLY A 1 258 ? 6.492 18.906 -2.953 1 92.5 258 GLY A N 1
ATOM 1983 C CA . GLY A 1 258 ? 5.195 19.125 -2.338 1 92.5 258 GLY A CA 1
ATOM 1984 C C . GLY A 1 258 ? 4.211 19.812 -3.262 1 92.5 258 GLY A C 1
ATOM 1985 O O . GLY A 1 258 ? 3.025 19.922 -2.943 1 92.5 258 GLY A O 1
ATOM 1986 N N . SER A 1 259 ? 4.711 20.375 -4.426 1 94.69 259 SER A N 1
ATOM 1987 C CA . SER A 1 259 ? 3.775 20.906 -5.41 1 94.69 259 SER A CA 1
ATOM 1988 C C . SER A 1 259 ? 2.965 19.797 -6.066 1 94.69 259 SER A C 1
ATOM 1990 O O . SER A 1 259 ? 3.42 18.656 -6.145 1 94.69 259 SER A O 1
ATOM 1992 N N . LEU A 1 260 ? 1.805 20.141 -6.504 1 94.06 260 LEU A N 1
ATOM 1993 C CA . LEU A 1 260 ? 0.935 19.141 -7.105 1 94.06 260 LEU A CA 1
ATOM 1994 C C . LEU A 1 260 ? 1.336 18.875 -8.555 1 94.06 260 LEU A C 1
ATOM 1996 O O . LEU A 1 260 ? 1.665 19.812 -9.289 1 94.06 260 LEU A O 1
ATOM 2000 N N . ALA A 1 261 ? 1.303 17.672 -8.938 1 90.75 261 ALA A N 1
ATOM 2001 C CA . ALA A 1 261 ? 1.697 17.25 -10.281 1 90.75 261 ALA A CA 1
ATOM 2002 C C . ALA A 1 261 ? 0.588 17.531 -11.289 1 90.75 261 ALA A C 1
ATOM 2004 O O . ALA A 1 261 ? 0.859 17.781 -12.469 1 90.75 261 ALA A O 1
ATOM 2005 N N . GLN A 1 262 ? -0.674 17.531 -10.891 1 90.12 262 GLN A N 1
ATOM 2006 C CA . GLN A 1 262 ? -1.817 17.766 -11.766 1 90.12 262 GLN A CA 1
ATOM 2007 C C . GLN A 1 262 ? -1.789 19.188 -12.328 1 90.12 262 GLN A C 1
ATOM 2009 O O . GLN A 1 262 ? -1.904 20.156 -11.578 1 90.12 262 GLN A O 1
ATOM 2014 N N . PRO A 1 263 ? -1.663 19.25 -13.664 1 89.75 263 PRO A N 1
ATOM 2015 C CA . PRO A 1 263 ? -1.788 20.609 -14.211 1 89.75 263 PRO A CA 1
ATOM 2016 C C . PRO A 1 263 ? -3.109 21.266 -13.844 1 89.75 263 PRO A C 1
ATOM 2018 O O . PRO A 1 263 ? -4.168 20.656 -13.938 1 89.75 263 PRO A O 1
ATOM 2021 N N . GLY A 1 264 ? -3.002 22.5 -13.422 1 92.19 264 GLY A N 1
ATOM 2022 C CA . GLY A 1 264 ? -4.195 23.203 -12.961 1 92.19 264 GLY A CA 1
ATOM 2023 C C . GLY A 1 264 ? -4.695 22.719 -11.617 1 92.19 264 GLY A C 1
ATOM 2024 O O . GLY A 1 264 ? -5.809 23.047 -11.211 1 92.19 264 GLY A O 1
ATOM 2025 N N . GLY A 1 265 ? -3.834 21.938 -11.078 1 93.06 265 GLY A N 1
ATOM 2026 C CA . GLY A 1 265 ? -4.227 21.375 -9.797 1 93.06 265 GLY A CA 1
ATOM 2027 C C . GLY A 1 265 ? -4.016 22.312 -8.633 1 93.06 265 GLY A C 1
ATOM 2028 O O . GLY A 1 265 ? -3.127 23.172 -8.672 1 93.06 265 GLY A O 1
ATOM 2029 N N . ALA A 1 266 ? -4.812 22.203 -7.629 1 96.75 266 ALA A N 1
ATOM 2030 C CA . ALA A 1 266 ? -4.711 22.859 -6.328 1 96.75 266 ALA A CA 1
ATOM 2031 C C . ALA A 1 266 ? -5.422 22.047 -5.25 1 96.75 266 ALA A C 1
ATOM 2033 O O . ALA A 1 266 ? -6.305 21.234 -5.551 1 96.75 266 ALA A O 1
ATOM 2034 N N . ALA A 1 267 ? -4.98 22.234 -4.047 1 97.81 267 ALA A N 1
ATOM 2035 C CA . ALA A 1 267 ? -5.625 21.5 -2.967 1 97.81 267 ALA A CA 1
ATOM 2036 C C . ALA A 1 267 ? -5.398 22.188 -1.622 1 97.81 267 ALA A C 1
ATOM 2038 O O . ALA A 1 267 ? -4.352 22.797 -1.398 1 97.81 267 ALA A O 1
ATOM 2039 N N . ASN A 1 268 ? -6.371 22.156 -0.795 1 98.5 268 ASN A N 1
ATOM 2040 C CA . ASN A 1 268 ? -6.246 22.469 0.623 1 98.5 268 ASN A CA 1
ATOM 2041 C C . ASN A 1 268 ? -5.938 21.234 1.451 1 98.5 268 ASN A C 1
ATOM 2043 O O . ASN A 1 268 ? -6.484 20.156 1.195 1 98.5 268 ASN A O 1
ATOM 2047 N N . ILE A 1 269 ? -5.086 21.344 2.441 1 98.06 269 ILE A N 1
ATOM 2048 C CA . ILE A 1 269 ? -4.68 20.203 3.252 1 98.06 269 ILE A CA 1
ATOM 2049 C C . ILE A 1 269 ? -4.879 20.531 4.73 1 98.06 269 ILE A C 1
ATOM 2051 O O . ILE A 1 269 ? -4.484 21.609 5.199 1 98.06 269 ILE A O 1
ATOM 2055 N N . TRP A 1 270 ? -5.551 19.656 5.477 1 98.81 270 TRP A N 1
ATOM 2056 C CA . TRP A 1 270 ? -5.625 19.641 6.934 1 98.81 270 TRP A CA 1
ATOM 2057 C C . TRP A 1 270 ? -4.555 18.734 7.527 1 98.81 270 TRP A C 1
ATOM 2059 O O . TRP A 1 270 ? -4.652 17.516 7.434 1 98.81 270 TRP A O 1
ATOM 2069 N N . MET A 1 271 ? -3.58 19.281 8.211 1 98.31 271 MET A N 1
ATOM 2070 C CA . MET A 1 271 ? -2.51 18.422 8.719 1 98.31 271 MET A CA 1
ATOM 2071 C C . MET A 1 271 ? -2.416 18.5 10.234 1 98.31 271 MET A C 1
ATOM 2073 O O . MET A 1 271 ? -2.107 19.562 10.789 1 98.31 271 MET A O 1
ATOM 2077 N N . TRP A 1 272 ? -2.68 17.469 10.883 1 98.62 272 TRP A N 1
ATOM 2078 C CA . TRP A 1 272 ? -2.477 17.312 12.32 1 98.62 272 TRP A CA 1
ATOM 2079 C C . TRP A 1 272 ? -1.077 16.781 12.617 1 98.62 272 TRP A C 1
ATOM 2081 O O . TRP A 1 272 ? -0.588 15.883 11.938 1 98.62 272 TRP A O 1
ATOM 2091 N N . VAL A 1 273 ? -0.435 17.328 13.633 1 97.44 273 VAL A N 1
ATOM 2092 C CA . VAL A 1 273 ? 0.927 16.984 14.031 1 97.44 273 VAL A CA 1
ATOM 2093 C C . VAL A 1 273 ? 0.97 16.688 15.523 1 97.44 273 VAL A C 1
ATOM 2095 O O . VAL A 1 273 ? 0.697 17.562 16.344 1 97.44 273 VAL A O 1
ATOM 2098 N N . SER A 1 274 ? 1.448 15.555 15.914 1 96.81 274 SER A N 1
ATOM 2099 C CA . SER A 1 274 ? 1.395 15.125 17.312 1 96.81 274 SER A CA 1
ATOM 2100 C C . SER A 1 274 ? 2.309 15.969 18.188 1 96.81 274 SER A C 1
ATOM 2102 O O . SER A 1 274 ? 2.072 16.109 19.391 1 96.81 274 SER A O 1
ATOM 2104 N N . GLY A 1 275 ? 3.295 16.609 17.609 1 94.75 275 GLY A N 1
ATOM 2105 C CA . GLY A 1 275 ? 4.289 17.344 18.391 1 94.75 275 GLY A CA 1
ATOM 2106 C C . GLY A 1 275 ? 4.047 18.844 18.422 1 94.75 275 GLY A C 1
ATOM 2107 O O . GLY A 1 275 ? 4.828 19.594 19 1 94.75 275 GLY A O 1
ATOM 2108 N N . ALA A 1 276 ? 2.902 19.234 17.781 1 96.19 276 ALA A N 1
ATOM 2109 C CA . ALA A 1 276 ? 2.762 20.688 17.703 1 96.19 276 ALA A CA 1
ATOM 2110 C C . ALA A 1 276 ? 1.292 21.094 17.734 1 96.19 276 ALA A C 1
ATOM 2112 O O . ALA A 1 276 ? 0.963 22.203 18.156 1 96.19 276 ALA A O 1
ATOM 2113 N N . THR A 1 277 ? 0.416 20.219 17.281 1 97.81 277 THR A N 1
ATOM 2114 C CA . THR A 1 277 ? -0.956 20.672 17.109 1 97.81 277 THR A CA 1
ATOM 2115 C C . THR A 1 277 ? -1.923 19.828 17.922 1 97.81 277 THR A C 1
ATOM 2117 O O . THR A 1 277 ? -3.141 19.984 17.812 1 97.81 277 THR A O 1
ATOM 2120 N N . TRP A 1 278 ? -1.39 18.922 18.656 1 97.94 278 TRP A N 1
ATOM 2121 C CA . TRP A 1 278 ? -2.145 18.094 19.594 1 97.94 278 TRP A CA 1
ATOM 2122 C C . TRP A 1 278 ? -2.264 18.766 20.953 1 97.94 278 TRP A C 1
ATOM 2124 O O . TRP A 1 278 ? -1.284 18.844 21.688 1 97.94 278 TRP A O 1
ATOM 2134 N N . ASN A 1 279 ? -3.475 19.219 21.281 1 96.81 279 ASN A N 1
ATOM 2135 C CA . ASN A 1 279 ? -3.658 19.844 22.594 1 96.81 279 ASN A CA 1
ATOM 2136 C C . ASN A 1 279 ? -3.469 18.828 23.719 1 96.81 279 ASN A C 1
ATOM 2138 O O . ASN A 1 279 ? -4.441 18.359 24.312 1 96.81 279 ASN A O 1
ATOM 2142 N N . ASN A 1 280 ? -2.271 18.531 23.953 1 95.75 280 ASN A N 1
ATOM 2143 C CA . ASN A 1 280 ? -1.818 17.625 25.016 1 95.75 280 ASN A CA 1
ATOM 2144 C C . ASN A 1 280 ? -0.54 18.141 25.672 1 95.75 280 ASN A C 1
ATOM 2146 O O . ASN A 1 280 ? 0.546 18.016 25.094 1 95.75 280 ASN A O 1
ATOM 2150 N N . SER A 1 281 ? -0.618 18.656 26.828 1 93.06 281 SER A N 1
ATOM 2151 C CA . SER A 1 281 ? 0.514 19.297 27.484 1 93.06 281 SER A CA 1
ATOM 2152 C C . SER A 1 281 ? 1.543 18.266 27.953 1 93.06 281 SER A C 1
ATOM 2154 O O . SER A 1 281 ? 2.676 18.625 28.281 1 93.06 281 SER A O 1
ATOM 2156 N N . THR A 1 282 ? 1.125 17.016 28 1 94.06 282 THR A N 1
ATOM 2157 C CA . THR A 1 282 ? 2.037 15.961 28.453 1 94.06 282 THR A CA 1
ATOM 2158 C C . THR A 1 282 ? 2.941 15.508 27.312 1 94.06 282 THR A C 1
ATOM 2160 O O . THR A 1 282 ? 4.148 15.336 27.5 1 94.06 282 THR A O 1
ATOM 2163 N N . TYR A 1 283 ? 2.334 15.352 26.141 1 93.81 283 TYR A N 1
ATOM 2164 C CA . TYR A 1 283 ? 3.068 14.633 25.109 1 93.81 283 TYR A CA 1
ATOM 2165 C C . TYR A 1 283 ? 3.336 15.523 23.906 1 93.81 283 TYR A C 1
ATOM 2167 O O . TYR A 1 283 ? 4.094 15.156 23 1 93.81 283 TYR A O 1
ATOM 2175 N N . ASP A 1 284 ? 2.75 16.719 23.875 1 94.31 284 ASP A N 1
ATOM 2176 C CA . ASP A 1 284 ? 3.016 17.688 22.812 1 94.31 284 ASP A CA 1
ATOM 2177 C C . ASP A 1 284 ? 3.881 18.828 23.328 1 94.31 284 ASP A C 1
ATOM 2179 O O . ASP A 1 284 ? 3.408 19.688 24.078 1 94.31 284 ASP A O 1
ATOM 2183 N N . PRO A 1 285 ? 5.078 18.969 22.812 1 93.69 285 PRO A N 1
ATOM 2184 C CA . PRO A 1 285 ? 5.996 19.969 23.344 1 93.69 285 PRO A CA 1
ATOM 2185 C C . PRO A 1 285 ? 5.508 21.406 23.109 1 93.69 285 PRO A C 1
ATOM 2187 O O . PRO A 1 285 ? 5.727 22.281 23.938 1 93.69 285 PRO A O 1
ATOM 2190 N N . ALA A 1 286 ? 4.926 21.656 21.953 1 95.12 286 ALA A N 1
ATOM 2191 C CA . ALA A 1 286 ? 4.457 23.016 21.688 1 95.12 286 ALA A CA 1
ATOM 2192 C C . ALA A 1 286 ? 3.373 23.438 22.672 1 95.12 286 ALA A C 1
ATOM 2194 O O . ALA A 1 286 ? 3.391 24.562 23.188 1 95.12 286 ALA A O 1
ATOM 2195 N N . PHE A 1 287 ? 2.443 22.562 22.938 1 95.81 287 PHE A N 1
ATOM 2196 C CA . PHE A 1 287 ? 1.374 22.859 23.875 1 95.81 287 PHE A CA 1
ATOM 2197 C C . PHE A 1 287 ? 1.896 22.859 25.312 1 95.81 287 PHE A C 1
ATOM 2199 O O . PHE A 1 287 ? 1.408 23.609 26.156 1 95.81 287 PHE A O 1
ATOM 2206 N N . LYS A 1 288 ? 2.836 22.016 25.562 1 94.31 288 LYS A N 1
ATOM 2207 C CA . LYS A 1 288 ? 3.455 21.984 26.891 1 94.31 288 LYS A CA 1
ATOM 2208 C C . LYS A 1 288 ? 3.977 23.359 27.281 1 94.31 288 LYS A C 1
ATOM 2210 O O . LYS A 1 288 ? 3.867 23.766 28.438 1 94.31 288 LYS A O 1
ATOM 2215 N N . VAL A 1 289 ? 4.496 24.125 26.344 1 94.81 289 VAL A N 1
ATOM 2216 C CA . VAL A 1 289 ? 5.082 25.422 26.656 1 94.81 289 VAL A CA 1
ATOM 2217 C C . VAL A 1 289 ? 4.098 26.531 26.312 1 94.81 289 VAL A C 1
ATOM 2219 O O . VAL A 1 289 ? 4.465 27.703 26.281 1 94.81 289 VAL A O 1
ATOM 2222 N N . ASN A 1 290 ? 2.904 26.219 25.922 1 95.12 290 ASN A N 1
ATOM 2223 C CA . ASN A 1 290 ? 1.851 27.156 25.562 1 95.12 290 ASN A CA 1
ATOM 2224 C C . ASN A 1 290 ? 2.277 28.062 24.406 1 95.12 290 ASN A C 1
ATOM 2226 O O . ASN A 1 290 ? 2.094 29.281 24.469 1 95.12 290 ASN A O 1
ATOM 2230 N N . LEU A 1 291 ? 2.859 27.516 23.438 1 96.19 291 LEU A N 1
ATOM 2231 C CA . LEU A 1 291 ? 3.453 28.25 22.312 1 96.19 291 LEU A CA 1
ATOM 2232 C C . LEU A 1 291 ? 2.387 29.016 21.531 1 96.19 291 LEU A C 1
ATOM 2234 O O . LEU A 1 291 ? 2.568 30.188 21.219 1 96.19 291 LEU A O 1
ATOM 2238 N N . TRP A 1 292 ? 1.264 28.469 21.328 1 96.56 292 TRP A N 1
ATOM 2239 C CA . TRP A 1 292 ? 0.268 28.953 20.375 1 96.56 292 TRP A CA 1
ATOM 2240 C C . TRP A 1 292 ? -0.555 30.078 20.984 1 96.56 292 TRP A C 1
ATOM 2242 O O . TRP A 1 292 ? -1.249 30.812 20.266 1 96.56 292 TRP A O 1
ATOM 2252 N N . GLN A 1 293 ? -0.451 30.266 22.281 1 95.62 293 GLN A N 1
ATOM 2253 C CA . GLN A 1 293 ? -1.126 31.359 22.969 1 95.62 293 GLN A CA 1
ATOM 2254 C C . GLN A 1 293 ? -0.19 32.562 23.172 1 95.62 293 GLN A C 1
ATOM 2256 O O . GLN A 1 293 ? -0.552 33.531 23.812 1 95.62 293 GLN A O 1
ATOM 2261 N N . ASN A 1 294 ? 0.978 32.406 22.609 1 95.56 294 ASN A N 1
ATOM 2262 C CA . ASN A 1 294 ? 1.96 33.469 22.719 1 95.56 294 ASN A CA 1
ATOM 2263 C C . ASN A 1 294 ? 2.162 34.188 21.375 1 95.56 294 ASN A C 1
ATOM 2265 O O . ASN A 1 294 ? 3.027 33.812 20.594 1 95.56 294 ASN A O 1
ATOM 2269 N N . GLU A 1 295 ? 1.532 35.281 21.156 1 94.5 295 GLU A N 1
ATOM 2270 C CA . GLU A 1 295 ? 1.525 36.031 19.891 1 94.5 295 GLU A CA 1
ATOM 2271 C C . GLU A 1 295 ? 2.92 36.531 19.547 1 94.5 295 GLU A C 1
ATOM 2273 O O . GLU A 1 295 ? 3.301 36.562 18.375 1 94.5 295 GLU A O 1
ATOM 2278 N N . SER A 1 296 ? 3.66 36.906 20.562 1 94.75 296 SER A N 1
ATOM 2279 C CA . SER A 1 296 ? 4.996 37.438 20.328 1 94.75 296 SER A CA 1
ATOM 2280 C C . SER A 1 296 ? 5.918 36.406 19.734 1 94.75 296 SER A C 1
ATOM 2282 O O . SER A 1 296 ? 6.801 36.719 18.938 1 94.75 296 SER A O 1
ATOM 2284 N N . LEU A 1 297 ? 5.633 35.156 20.094 1 94.31 297 LEU A N 1
ATOM 2285 C CA . LEU A 1 297 ? 6.469 34.094 19.578 1 94.31 297 LEU A CA 1
ATOM 2286 C C . LEU A 1 297 ? 5.996 33.625 18.203 1 94.31 297 LEU A C 1
ATOM 2288 O O . LEU A 1 297 ? 6.812 33.406 17.312 1 94.31 297 LEU A O 1
ATOM 2292 N N . THR A 1 298 ? 4.758 33.5 18.016 1 94.5 298 THR A N 1
ATOM 2293 C CA . THR A 1 298 ? 4.238 32.906 16.781 1 94.5 298 THR A CA 1
ATOM 2294 C C . THR A 1 298 ? 4.23 33.938 15.656 1 94.5 298 THR A C 1
ATOM 2296 O O . THR A 1 298 ? 4.145 33.594 14.484 1 94.5 298 THR A O 1
ATOM 2299 N N . GLY A 1 299 ? 4.176 35.25 16.047 1 90.81 299 GLY A N 1
ATOM 2300 C CA . GLY A 1 299 ? 4.059 36.281 15.047 1 90.81 299 GLY A CA 1
ATOM 2301 C C . GLY A 1 299 ? 2.641 36.5 14.547 1 90.81 299 GLY A C 1
ATOM 2302 O O . GLY A 1 299 ? 2.402 37.281 13.633 1 90.81 299 GLY A O 1
ATOM 2303 N N . LEU A 1 300 ? 1.724 35.719 15.133 1 93.31 300 LEU A N 1
ATOM 2304 C CA . LEU A 1 300 ? 0.314 35.844 14.781 1 93.31 300 LEU A CA 1
ATOM 2305 C C . LEU A 1 300 ? -0.368 36.906 15.656 1 93.31 300 LEU A C 1
ATOM 2307 O O . LEU A 1 300 ? -0.11 36.969 16.859 1 93.31 300 LEU A O 1
ATOM 2311 N N . PRO A 1 301 ? -1.179 37.688 15.023 1 94.06 301 PRO A N 1
ATOM 2312 C CA . PRO A 1 301 ? -1.883 38.688 15.828 1 94.06 301 PRO A CA 1
ATOM 2313 C C . PRO A 1 301 ? -3.154 38.156 16.469 1 94.06 301 PRO A C 1
ATOM 2315 O O . PRO A 1 301 ? -4.098 38.906 16.734 1 94.06 301 PRO A O 1
ATOM 2318 N N . TYR A 1 302 ? -3.303 36.844 16.516 1 95.31 302 TYR A N 1
ATOM 2319 C CA . TYR A 1 302 ? -4.469 36.188 17.109 1 95.31 302 TYR A CA 1
ATOM 2320 C C . TYR A 1 302 ? -4.082 34.875 17.766 1 95.31 302 TYR A C 1
ATOM 2322 O O . TYR A 1 302 ? -3.016 34.312 17.469 1 95.31 302 TYR A O 1
ATOM 2330 N N . VAL A 1 303 ? -4.883 34.375 18.625 1 96 303 VAL A N 1
ATOM 2331 C CA . VAL A 1 303 ? -4.805 33.062 19.234 1 96 303 VAL A CA 1
ATOM 2332 C C . VAL A 1 303 ? -6.168 32.375 19.156 1 96 303 VAL A C 1
ATOM 2334 O O . VAL A 1 303 ? -7.16 33 18.766 1 96 303 VAL A O 1
ATOM 2337 N N . ASP A 1 304 ? -6.215 31.156 19.375 1 93.75 304 ASP A N 1
ATOM 2338 C CA . ASP A 1 304 ? -7.473 30.438 19.562 1 93.75 304 ASP A CA 1
ATOM 2339 C C . ASP A 1 304 ? -7.984 30.609 20.984 1 93.75 304 ASP A C 1
ATOM 2341 O O . ASP A 1 304 ? -7.375 30.109 21.938 1 93.75 304 ASP A O 1
ATOM 2345 N N . PRO A 1 305 ? -9.078 31.281 21.141 1 91.25 305 PRO A N 1
ATOM 2346 C CA . PRO A 1 305 ? -9.578 31.516 22.5 1 91.25 305 PRO A CA 1
ATOM 2347 C C . PRO A 1 305 ? -9.789 30.219 23.297 1 91.25 305 PRO A C 1
ATOM 2349 O O . PRO A 1 305 ? -9.656 30.203 24.516 1 91.25 305 PRO A O 1
ATOM 2352 N N . GLY A 1 306 ? -10.086 29.125 22.641 1 91.75 306 GLY A N 1
ATOM 2353 C CA . GLY A 1 306 ? -10.352 27.875 23.328 1 91.75 306 GLY A CA 1
ATOM 2354 C C . GLY A 1 306 ? -9.133 26.984 23.422 1 91.75 306 GLY A C 1
ATOM 2355 O O . GLY A 1 306 ? -9.195 25.891 24 1 91.75 306 GLY A O 1
ATOM 2356 N N . ASN A 1 307 ? -8.055 27.406 22.844 1 93.38 307 ASN A N 1
ATOM 2357 C CA . ASN A 1 307 ? -6.797 26.656 22.828 1 93.38 307 ASN A CA 1
ATOM 2358 C C . ASN A 1 307 ? -7 25.219 22.359 1 93.38 307 ASN A C 1
ATOM 2360 O O . ASN A 1 307 ? -6.543 24.281 23.016 1 93.38 307 ASN A O 1
ATOM 2364 N N . HIS A 1 308 ? -7.785 25.031 21.375 1 94.56 308 HIS A N 1
ATOM 2365 C CA . HIS A 1 308 ? -8.055 23.719 20.781 1 94.56 308 HIS A CA 1
ATOM 2366 C C . HIS A 1 308 ? -6.824 23.172 20.062 1 94.56 308 HIS A C 1
ATOM 2368 O O . HIS A 1 308 ? -5.938 23.938 19.672 1 94.56 308 HIS A O 1
ATOM 2374 N N . GLY A 1 309 ? -6.742 21.812 20.031 1 98.12 309 GLY A N 1
ATOM 2375 C CA . GLY A 1 309 ? -5.902 21.328 18.953 1 98.12 309 GLY A CA 1
ATOM 2376 C C . GLY A 1 309 ? -6.367 21.781 17.578 1 98.12 309 GLY A C 1
ATOM 2377 O O . GLY A 1 309 ? -7.5 22.25 17.422 1 98.12 309 GLY A O 1
ATOM 2378 N N . PHE A 1 310 ? -5.484 21.672 16.609 1 98.56 310 PHE A N 1
ATOM 2379 C CA . PHE A 1 310 ? -5.852 22.172 15.297 1 98.56 310 PHE A CA 1
ATOM 2380 C C . PHE A 1 310 ? -5.094 21.422 14.203 1 98.56 310 PHE A C 1
ATOM 2382 O O . PHE A 1 310 ? -4.172 20.656 14.5 1 98.56 310 PHE A O 1
ATOM 2389 N N . ALA A 1 311 ? -5.547 21.5 12.992 1 98.69 311 ALA A N 1
ATOM 2390 C CA . ALA A 1 311 ? -4.82 21.062 11.805 1 98.69 311 ALA A CA 1
ATOM 2391 C C . ALA A 1 311 ? -4.238 22.25 11.047 1 98.69 311 ALA A C 1
ATOM 2393 O O . ALA A 1 311 ? -4.945 23.219 10.766 1 98.69 311 ALA A O 1
ATOM 2394 N N . VAL A 1 312 ? -2.977 22.156 10.805 1 98.12 312 VAL A N 1
ATOM 2395 C CA . VAL A 1 312 ? -2.342 23.203 10.008 1 98.12 312 VAL A CA 1
ATOM 2396 C C . VAL A 1 312 ? -3.008 23.281 8.633 1 98.12 312 VAL A C 1
ATOM 2398 O O . VAL A 1 312 ? -3.023 22.297 7.891 1 98.12 312 VAL A O 1
ATOM 2401 N N . PRO A 1 313 ? -3.588 24.406 8.32 1 98.5 313 PRO A N 1
ATOM 2402 C CA . PRO A 1 313 ? -4.152 24.547 6.977 1 98.5 313 PRO A CA 1
ATOM 2403 C C . PRO A 1 313 ? -3.092 24.812 5.914 1 98.5 313 PRO A C 1
ATOM 2405 O O . PRO A 1 313 ? -2.439 25.859 5.945 1 98.5 313 PRO A O 1
ATOM 2408 N N . LEU A 1 314 ? -2.939 23.922 5.043 1 98 314 LEU A N 1
ATOM 2409 C CA . LEU A 1 314 ? -1.982 24.078 3.951 1 98 314 LEU A CA 1
ATOM 2410 C C . LEU A 1 314 ? -2.701 24.219 2.615 1 98 314 LEU A C 1
ATOM 2412 O O . LEU A 1 314 ? -3.912 24.016 2.527 1 98 314 LEU A O 1
ATOM 2416 N N . TYR A 1 315 ? -2.016 24.75 1.7 1 97.88 315 TYR A N 1
ATOM 2417 C CA . TYR A 1 315 ? -2.451 24.891 0.315 1 97.88 315 TYR A CA 1
ATOM 2418 C C . TYR A 1 315 ? -1.334 24.516 -0.651 1 97.88 315 TYR A C 1
ATOM 2420 O O . TYR A 1 315 ? -0.173 24.875 -0.436 1 97.88 315 TYR A O 1
ATOM 2428 N N . THR A 1 316 ? -1.629 23.734 -1.628 1 96.81 316 THR A N 1
ATOM 2429 C CA . THR A 1 316 ? -0.644 23.375 -2.645 1 96.81 316 THR A CA 1
ATOM 2430 C C . THR A 1 316 ? -1.227 23.547 -4.043 1 96.81 316 THR A C 1
ATOM 2432 O O . THR A 1 316 ? -2.441 23.453 -4.23 1 96.81 316 THR A O 1
ATOM 2435 N N . ASN A 1 317 ? -0.441 23.922 -4.961 1 96 317 ASN A N 1
ATOM 2436 C CA . ASN A 1 317 ? -0.747 23.953 -6.387 1 96 317 ASN A CA 1
ATOM 2437 C C . ASN A 1 317 ? 0.425 23.469 -7.227 1 96 317 ASN A C 1
ATOM 2439 O O . ASN A 1 317 ? 1.252 22.688 -6.75 1 96 317 ASN A O 1
ATOM 2443 N N . ASN A 1 318 ? 0.464 23.844 -8.508 1 94.19 318 ASN A N 1
ATOM 2444 C CA . ASN A 1 318 ? 1.519 23.328 -9.375 1 94.19 318 ASN A CA 1
ATOM 2445 C C . ASN A 1 318 ? 2.848 24.031 -9.117 1 94.19 318 ASN A C 1
ATOM 2447 O O . ASN A 1 318 ? 3.896 23.578 -9.578 1 94.19 318 ASN A O 1
ATOM 2451 N N . THR A 1 319 ? 2.801 25.016 -8.32 1 95 319 THR A N 1
ATOM 2452 C CA . THR A 1 319 ? 3.998 25.828 -8.094 1 95 319 THR A CA 1
ATOM 2453 C C . THR A 1 319 ? 4.695 25.406 -6.805 1 95 319 THR A C 1
ATOM 2455 O O . THR A 1 319 ? 5.914 25.219 -6.785 1 95 319 THR A O 1
ATOM 2458 N N . ASP A 1 320 ? 3.906 25.344 -5.723 1 95.38 320 ASP A N 1
ATOM 2459 C CA . ASP A 1 320 ? 4.539 25.078 -4.438 1 95.38 320 ASP A CA 1
ATOM 2460 C C . ASP A 1 320 ? 3.502 24.688 -3.385 1 95.38 320 ASP A C 1
ATOM 2462 O O . ASP A 1 320 ? 2.307 24.609 -3.682 1 95.38 320 ASP A O 1
ATOM 2466 N N . MET A 1 321 ? 4.031 24.375 -2.227 1 95.38 321 MET A N 1
ATOM 2467 C CA . MET A 1 321 ? 3.252 24.172 -1.006 1 95.38 321 MET A CA 1
ATOM 2468 C C . MET A 1 321 ? 3.279 25.438 -0.142 1 95.38 321 MET A C 1
ATOM 2470 O O . MET A 1 321 ? 4.328 26.062 0.007 1 95.38 321 MET A O 1
ATOM 2474 N N . TYR A 1 322 ? 2.096 25.812 0.376 1 96.88 322 TYR A N 1
ATOM 2475 C CA . TYR A 1 322 ? 1.938 27.031 1.166 1 96.88 322 TYR A CA 1
ATOM 2476 C C . TYR A 1 322 ? 1.198 26.734 2.467 1 96.88 322 TYR A C 1
ATOM 2478 O O . TYR A 1 322 ? 0.618 25.656 2.635 1 96.88 322 TYR A O 1
ATOM 2486 N N . GLU A 1 323 ? 1.37 27.641 3.322 1 97.12 323 GLU A N 1
ATOM 2487 C CA . GLU A 1 323 ? 0.55 27.672 4.531 1 97.12 323 GLU A CA 1
ATOM 2488 C C . GLU A 1 323 ? -0.572 28.703 4.418 1 97.12 323 GLU A C 1
ATOM 2490 O O . GLU A 1 323 ? -0.349 29.812 3.959 1 97.12 323 GLU A O 1
ATOM 2495 N N . VAL A 1 324 ? -1.797 28.297 4.805 1 97.31 324 VAL A N 1
ATOM 2496 C CA . VAL A 1 324 ? -2.932 29.219 4.73 1 97.31 324 VAL A CA 1
ATOM 2497 C C . VAL A 1 324 ? -3.004 30.047 6 1 97.31 324 VAL A C 1
ATOM 2499 O O . VAL A 1 324 ? -3.936 29.906 6.797 1 97.31 324 VAL A O 1
ATOM 2502 N N . ASP A 1 325 ? -2.141 30.859 6.148 1 94.25 325 ASP A N 1
ATOM 2503 C CA . ASP A 1 325 ? -2.023 31.906 7.16 1 94.25 325 ASP A CA 1
ATOM 2504 C C . ASP A 1 325 ? -1.054 33 6.715 1 94.25 325 ASP A C 1
ATOM 2506 O O . ASP A 1 325 ? -0.693 33.062 5.539 1 94.25 325 ASP A O 1
ATOM 2510 N N . CYS A 1 326 ? -0.72 33.938 7.648 1 92.06 326 CYS A N 1
ATOM 2511 C CA . CYS A 1 326 ? 0.112 35.062 7.223 1 92.06 326 CYS A CA 1
ATOM 2512 C C . CYS A 1 326 ? 1.488 35 7.875 1 92.06 326 CYS A C 1
ATOM 2514 O O . CYS A 1 326 ? 2.377 35.781 7.539 1 92.06 326 CYS A O 1
ATOM 2516 N N . ALA A 1 327 ? 1.71 34 8.805 1 91.44 327 ALA A N 1
ATOM 2517 C CA . ALA A 1 327 ? 2.969 33.969 9.547 1 91.44 327 ALA A CA 1
ATOM 2518 C C . ALA A 1 327 ? 3.973 33.031 8.867 1 91.44 327 ALA A C 1
ATOM 2520 O O . ALA A 1 327 ? 5.184 33.281 8.922 1 91.44 327 ALA A O 1
ATOM 2521 N N . GLY A 1 328 ? 3.488 32 8.234 1 92.81 328 GLY A N 1
ATOM 2522 C CA . GLY A 1 328 ? 4.379 31.094 7.551 1 92.81 328 GLY A CA 1
ATOM 2523 C C . GLY A 1 328 ? 5.262 30.297 8.492 1 92.81 328 GLY A C 1
ATOM 2524 O O . GLY A 1 328 ? 6.48 30.266 8.336 1 92.81 328 GLY A O 1
ATOM 2525 N N . ILE A 1 329 ? 4.73 29.672 9.391 1 92.81 329 ILE A N 1
ATOM 2526 C CA . ILE A 1 329 ? 5.457 28.922 10.406 1 92.81 329 ILE A CA 1
ATOM 2527 C C . ILE A 1 329 ? 5.996 27.625 9.812 1 92.81 329 ILE A C 1
ATOM 2529 O O . ILE A 1 329 ? 7.145 27.25 10.055 1 92.81 329 ILE A O 1
ATOM 2533 N N . TRP A 1 330 ? 5.207 26.953 9 1 91.31 330 TRP A N 1
ATOM 2534 C CA . TRP A 1 330 ? 5.609 25.688 8.406 1 91.31 330 TRP A CA 1
ATOM 2535 C C . TRP A 1 330 ? 6.098 25.891 6.973 1 91.31 330 TRP A C 1
ATOM 2537 O O . TRP A 1 330 ? 7.062 25.25 6.543 1 91.31 330 TRP A O 1
ATOM 2547 N N . TYR A 1 331 ? 5.41 26.672 6.258 1 92.94 331 TYR A N 1
ATOM 2548 C CA . TYR A 1 331 ? 5.676 26.938 4.852 1 92.94 331 TYR A CA 1
ATOM 2549 C C . TYR A 1 331 ? 5.473 28.422 4.543 1 92.94 331 TYR A C 1
ATOM 2551 O O . TYR A 1 331 ? 4.969 29.172 5.379 1 92.94 331 TYR A O 1
ATOM 2559 N N . THR A 1 332 ? 5.867 28.812 3.291 1 94.12 332 THR A N 1
ATOM 2560 C CA . THR A 1 332 ? 5.594 30.172 2.836 1 94.12 332 THR A CA 1
ATOM 2561 C C . THR A 1 332 ? 4.102 30.484 2.908 1 94.12 332 THR A C 1
ATOM 2563 O O . THR A 1 332 ? 3.275 29.672 2.471 1 94.12 332 THR A O 1
ATOM 2566 N N . PRO A 1 333 ? 3.746 31.594 3.535 1 96.12 333 PRO A N 1
ATOM 2567 C CA . PRO A 1 333 ? 2.32 31.906 3.621 1 96.12 333 PRO A CA 1
ATOM 2568 C C . PRO A 1 333 ? 1.697 32.188 2.258 1 96.12 333 PRO A C 1
ATOM 2570 O O . PRO A 1 333 ? 2.369 32.719 1.368 1 96.12 333 PRO A O 1
ATOM 2573 N N . VAL A 1 334 ? 0.465 31.984 2.1 1 96 334 VAL A N 1
ATOM 2574 C CA . VAL A 1 334 ? -0.238 32.188 0.84 1 96 334 VAL A CA 1
ATOM 2575 C C . VAL A 1 334 ? -0.512 33.688 0.645 1 96 334 VAL A C 1
ATOM 2577 O O . VAL A 1 334 ? -0.729 34.125 -0.48 1 96 334 VAL A O 1
ATOM 2580 N N . ALA A 1 335 ? -0.545 34.406 1.743 1 95.06 335 ALA A N 1
ATOM 2581 C CA . ALA A 1 335 ? -0.811 35.844 1.739 1 95.06 335 ALA A CA 1
ATOM 2582 C C . ALA A 1 335 ? -0.083 36.531 2.885 1 95.06 335 ALA A C 1
ATOM 2584 O O . ALA A 1 335 ? 0.248 35.906 3.893 1 95.06 335 ALA A O 1
ATOM 2585 N N . SER A 1 336 ? 0.116 37.812 2.688 1 93.12 336 SER A N 1
ATOM 2586 C CA . SER A 1 336 ? 0.834 38.562 3.717 1 93.12 336 SER A CA 1
ATOM 2587 C C . SER A 1 336 ? -0.123 39.125 4.762 1 93.12 336 SER A C 1
ATOM 2589 O O . SER A 1 336 ? 0.302 39.531 5.844 1 93.12 336 SER A O 1
ATOM 2591 N N . LYS A 1 337 ? -1.366 39.25 4.43 1 93.06 337 LYS A N 1
ATOM 2592 C CA . LYS A 1 337 ? -2.359 39.781 5.359 1 93.06 337 LYS A CA 1
ATOM 2593 C C . LYS A 1 337 ? -3.756 39.25 5.027 1 93.06 337 LYS A C 1
ATOM 2595 O O . LYS A 1 337 ? -3.959 38.625 3.979 1 93.06 337 LYS A O 1
ATOM 2600 N N . GLY A 1 338 ? -4.68 39.375 5.969 1 93.94 338 GLY A N 1
ATOM 2601 C CA . GLY A 1 338 ? -6.09 39.156 5.668 1 93.94 338 GLY A CA 1
ATOM 2602 C C . GLY A 1 338 ? -6.578 37.781 6.008 1 93.94 338 GLY A C 1
ATOM 2603 O O . GLY A 1 338 ? -7.664 37.375 5.59 1 93.94 338 GLY A O 1
ATOM 2604 N N . LEU A 1 339 ? -5.836 37 6.793 1 96.06 339 LEU A N 1
ATOM 2605 C CA . LEU A 1 339 ? -6.234 35.625 7.094 1 96.06 339 LEU A CA 1
ATOM 2606 C C . LEU A 1 339 ? -6.27 35.406 8.602 1 96.06 339 LEU A C 1
ATOM 2608 O O . LEU A 1 339 ? -5.836 34.344 9.078 1 96.06 339 LEU A O 1
ATOM 2612 N N . ASN A 1 340 ? -6.703 36.438 9.297 1 93.81 340 ASN A N 1
ATOM 2613 C CA . ASN A 1 340 ? -6.762 36.344 10.75 1 93.81 340 ASN A CA 1
ATOM 2614 C C . ASN A 1 340 ? -7.602 35.156 11.195 1 93.81 340 ASN A C 1
ATOM 2616 O O . ASN A 1 340 ? -8.734 34.969 10.734 1 93.81 340 ASN A O 1
ATOM 2620 N N . GLY A 1 341 ? -6.941 34.312 12.016 1 95.38 341 GLY A N 1
ATOM 2621 C CA . GLY A 1 341 ? -7.645 33.156 12.602 1 95.38 341 GLY A CA 1
ATOM 2622 C C . GLY A 1 341 ? -7.496 31.891 11.797 1 95.38 341 GLY A C 1
ATOM 2623 O O . GLY A 1 341 ? -7.848 30.812 12.273 1 95.38 341 GLY A O 1
ATOM 2624 N N . SER A 1 342 ? -6.961 31.938 10.602 1 96.75 342 SER A N 1
ATOM 2625 C CA . SER A 1 342 ? -6.961 30.828 9.656 1 96.75 342 SER A CA 1
ATOM 2626 C C . SER A 1 342 ? -6.168 29.641 10.203 1 96.75 342 SER A C 1
ATOM 2628 O O . SER A 1 342 ? -6.527 28.484 9.969 1 96.75 342 SER A O 1
ATOM 2630 N N . LEU A 1 343 ? -5.074 29.875 10.922 1 97 343 LEU A N 1
ATOM 2631 C CA . LEU A 1 343 ? -4.25 28.781 11.422 1 97 343 LEU A CA 1
ATOM 2632 C C . LEU A 1 343 ? -5.062 27.859 12.32 1 97 343 LEU A C 1
ATOM 2634 O O . LEU A 1 343 ? -4.855 26.641 12.312 1 97 343 LEU A O 1
ATOM 2638 N N . PHE A 1 344 ? -6 28.453 13.094 1 97.5 344 PHE A N 1
ATOM 2639 C CA . PHE A 1 344 ? -6.75 27.688 14.086 1 97.5 344 PHE A CA 1
ATOM 2640 C C . PHE A 1 344 ? -8.172 27.422 13.609 1 97.5 344 PHE A C 1
ATOM 2642 O O . PHE A 1 344 ? -9.078 27.219 14.414 1 97.5 344 PHE A O 1
ATOM 2649 N N . PHE A 1 345 ? -8.406 27.5 12.305 1 97.88 345 PHE A N 1
ATOM 2650 C CA . PHE A 1 345 ? -9.742 27.406 11.734 1 97.88 345 PHE A CA 1
ATOM 2651 C C . PHE A 1 345 ? -10.242 25.969 11.766 1 97.88 345 PHE A C 1
ATOM 2653 O O . PHE A 1 345 ? -11.445 25.719 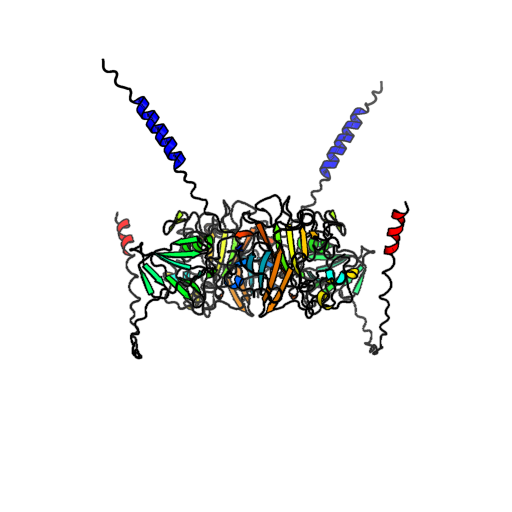11.883 1 97.88 345 PHE A O 1
ATOM 2660 N N . ILE A 1 346 ? -9.375 24.969 11.617 1 98.62 346 ILE A N 1
ATOM 2661 C CA . ILE A 1 346 ? -9.711 23.547 11.656 1 98.62 346 ILE A CA 1
ATOM 2662 C C . ILE A 1 346 ? -9.352 22.969 13.016 1 98.62 346 ILE A C 1
ATOM 2664 O O . ILE A 1 346 ? -8.18 22.703 13.297 1 98.62 346 ILE A O 1
ATOM 2668 N N . TRP A 1 347 ? -10.359 22.734 13.789 1 98.62 347 TRP A N 1
ATOM 2669 C CA . TRP A 1 347 ? -10.133 22.188 15.125 1 98.62 347 TRP A CA 1
ATOM 2670 C C . TRP A 1 347 ? -9.867 20.688 15.07 1 98.62 347 TRP A C 1
ATOM 2672 O O . TRP A 1 347 ? -10.328 20.016 14.156 1 98.62 347 TRP A O 1
ATOM 2682 N N . THR A 1 348 ? -9.086 20.234 16.062 1 98.75 348 THR A N 1
ATOM 2683 C CA . THR A 1 348 ? -8.859 18.797 16.156 1 98.75 348 THR A CA 1
ATOM 2684 C C . THR A 1 348 ? -8.898 18.328 17.609 1 98.75 348 THR A C 1
ATOM 2686 O O . THR A 1 348 ? -8.648 19.109 18.516 1 98.75 348 THR A O 1
ATOM 2689 N N . GLY A 1 349 ? -9.305 17.188 17.797 1 98.44 349 GLY A N 1
ATOM 2690 C CA . GLY A 1 349 ? -9.039 16.375 18.969 1 98.44 349 GLY A CA 1
ATOM 2691 C C . GLY A 1 349 ? -8.32 15.07 18.641 1 98.44 349 GLY A C 1
ATOM 2692 O O . GLY A 1 349 ? -8.508 14.516 17.562 1 98.44 349 GLY A O 1
ATOM 2693 N N . ALA A 1 350 ? -7.496 14.57 19.609 1 98.62 350 ALA A N 1
ATOM 2694 C CA . ALA A 1 350 ? -6.77 13.328 19.344 1 98.62 350 ALA A CA 1
ATOM 2695 C C . ALA A 1 350 ? -6.551 12.531 20.625 1 98.62 350 ALA A C 1
ATOM 2697 O O . ALA A 1 350 ? -6.418 13.109 21.703 1 98.62 350 ALA A O 1
ATOM 2698 N N . THR A 1 351 ? -6.582 11.273 20.516 1 98.06 351 THR A N 1
ATOM 2699 C CA . THR A 1 351 ? -6.223 10.352 21.594 1 98.06 351 THR A CA 1
ATOM 2700 C C . THR A 1 351 ? -5.422 9.172 21.047 1 98.06 351 THR A C 1
ATOM 2702 O O . THR A 1 351 ? -5.469 8.883 19.844 1 98.06 351 THR A O 1
ATOM 2705 N N . TRP A 1 352 ? -4.602 8.594 21.828 1 97.81 352 TRP A N 1
ATOM 2706 C CA . TRP A 1 352 ? -3.918 7.332 21.562 1 97.81 352 TRP A CA 1
ATOM 2707 C C . TRP A 1 352 ? -4.277 6.281 22.609 1 97.81 352 TRP A C 1
ATOM 2709 O O . TRP A 1 352 ? -4.102 6.512 23.812 1 97.81 352 TRP A O 1
ATOM 2719 N N . SER A 1 353 ? -4.867 5.242 22.156 1 97.06 353 SER A N 1
ATOM 2720 C CA . SER A 1 353 ? -5.238 4.148 23.047 1 97.06 353 SER A CA 1
ATOM 2721 C C . SER A 1 353 ? -5.234 2.811 22.312 1 97.06 353 SER A C 1
ATOM 2723 O O . SER A 1 353 ? -5.641 2.732 21.156 1 97.06 353 SER A O 1
ATOM 2725 N N . ASN A 1 354 ? -4.711 1.811 22.969 1 96.5 354 ASN A N 1
ATOM 2726 C CA . ASN A 1 354 ? -4.73 0.443 22.453 1 96.5 354 ASN A CA 1
ATOM 2727 C C . ASN A 1 354 ? -4.039 0.341 21.094 1 96.5 354 ASN A C 1
ATOM 2729 O O . ASN A 1 354 ? -4.547 -0.311 20.188 1 96.5 354 ASN A O 1
ATOM 2733 N N . GLY A 1 355 ? -3.016 1.132 20.922 1 97.31 355 GLY A N 1
ATOM 2734 C CA . GLY A 1 355 ? -2.201 1.037 19.719 1 97.31 355 GLY A CA 1
ATOM 2735 C C . GLY A 1 355 ? -2.74 1.862 18.562 1 97.31 355 GLY A C 1
ATOM 2736 O O . GLY A 1 355 ? -2.225 1.787 17.453 1 97.31 355 GLY A O 1
ATOM 2737 N N . TYR A 1 356 ? -3.83 2.639 18.859 1 98.06 356 TYR A N 1
ATOM 2738 C CA . TYR A 1 356 ? -4.441 3.408 17.781 1 98.06 356 TYR A CA 1
ATOM 2739 C C . TYR A 1 356 ? -4.418 4.902 18.094 1 98.06 356 TYR A C 1
ATOM 2741 O O . TYR A 1 356 ? -4.652 5.305 19.234 1 98.06 356 TYR A O 1
ATOM 2749 N N . TRP A 1 357 ? -4.07 5.664 17.062 1 98.69 357 TRP A N 1
ATOM 2750 C CA . TRP A 1 357 ? -4.449 7.074 17.062 1 98.69 357 TRP A CA 1
ATOM 2751 C C . TRP A 1 357 ? -5.895 7.25 16.625 1 98.69 357 TRP A C 1
ATOM 2753 O O . TRP A 1 357 ? -6.344 6.598 15.672 1 98.69 357 TRP A O 1
ATOM 2763 N N . THR A 1 358 ? -6.641 8.086 17.297 1 98.75 358 THR A N 1
ATOM 2764 C CA . THR A 1 358 ? -7.934 8.609 16.875 1 98.75 358 THR A CA 1
ATOM 2765 C C . THR A 1 358 ? -7.902 10.133 16.797 1 98.75 358 THR A C 1
ATOM 2767 O O . THR A 1 358 ? -7.637 10.805 17.797 1 98.75 358 THR A O 1
ATOM 2770 N N . VAL A 1 359 ? -8.094 10.688 15.625 1 98.88 359 VAL A N 1
ATOM 2771 C CA . VAL A 1 359 ? -8.078 12.133 15.406 1 98.88 359 VAL A CA 1
ATOM 2772 C C . VAL A 1 359 ? -9.414 12.578 14.805 1 98.88 359 VAL A C 1
ATOM 2774 O O . VAL A 1 359 ? -9.898 11.977 13.844 1 98.88 359 VAL A O 1
ATOM 2777 N N . GLU A 1 360 ? -10.023 13.562 15.359 1 98.81 360 GLU A N 1
ATOM 2778 C CA . GLU A 1 360 ? -11.25 14.156 14.844 1 98.81 360 GLU A CA 1
ATOM 2779 C C . GLU A 1 360 ? -11.023 15.586 14.359 1 98.81 360 GLU A C 1
ATOM 2781 O O . GLU A 1 360 ? -10.523 16.422 15.117 1 98.81 360 GLU A O 1
ATOM 2786 N N . PHE A 1 361 ? -11.297 15.797 13.117 1 98.88 361 PHE A N 1
ATOM 2787 C CA . PHE A 1 361 ? -11.312 17.141 12.539 1 98.88 361 PHE A CA 1
ATOM 2788 C C . PHE A 1 361 ? -12.703 17.75 12.641 1 98.88 361 PHE A C 1
ATOM 2790 O O . PHE A 1 361 ? -13.711 17.078 12.445 1 98.88 361 PHE A O 1
ATOM 2797 N N . ALA A 1 362 ? -12.75 19 12.938 1 98.75 362 ALA A N 1
ATOM 2798 C CA . ALA A 1 362 ? -13.984 19.766 12.953 1 98.75 362 ALA A CA 1
ATOM 2799 C C . ALA A 1 362 ? -13.781 21.141 12.328 1 98.75 362 ALA A C 1
ATOM 2801 O O . ALA A 1 362 ? -12.891 21.891 12.727 1 98.75 362 ALA A O 1
ATOM 2802 N N . ARG A 1 363 ? -14.57 21.391 11.359 1 98.25 363 ARG A N 1
ATOM 2803 C CA . ARG A 1 363 ? -14.453 22.656 10.633 1 98.25 363 ARG A CA 1
ATOM 2804 C C . ARG A 1 363 ? -15.812 23.156 10.172 1 98.25 363 ARG A C 1
ATOM 2806 O O . ARG A 1 363 ? -16.672 22.359 9.797 1 98.25 363 ARG A O 1
ATOM 2813 N N . PRO A 1 364 ? -16.062 24.516 10.188 1 98.19 364 PRO A N 1
ATOM 2814 C CA . PRO A 1 364 ? -17.281 25 9.539 1 98.19 364 PRO A CA 1
ATOM 2815 C C . PRO A 1 364 ? -17.359 24.656 8.055 1 98.19 364 PRO A C 1
ATOM 2817 O O . PRO A 1 364 ? -16.328 24.609 7.383 1 98.19 364 PRO A O 1
ATOM 2820 N N . LEU A 1 365 ? -18.531 24.469 7.578 1 98.5 365 LEU A N 1
ATOM 2821 C CA . LEU A 1 365 ? -18.734 24.172 6.164 1 98.5 365 LEU A CA 1
ATOM 2822 C C . LEU A 1 365 ? -18.375 25.391 5.305 1 98.5 365 LEU A C 1
ATOM 2824 O O . LEU A 1 365 ? -17.766 25.234 4.246 1 98.5 365 LEU A O 1
ATOM 2828 N N . ALA A 1 366 ? -18.781 26.5 5.758 1 97.88 366 ALA A N 1
ATOM 2829 C CA . ALA A 1 366 ? -18.469 27.734 5.059 1 97.88 366 ALA A CA 1
ATOM 2830 C C . ALA A 1 366 ? -17.203 28.375 5.609 1 97.88 366 ALA A C 1
ATOM 2832 O O . ALA A 1 366 ? -16.922 28.297 6.812 1 97.88 366 ALA A O 1
ATOM 2833 N N . VAL A 1 367 ? -16.5 28.969 4.746 1 97.56 367 VAL A N 1
ATOM 2834 C CA . VAL A 1 367 ? -15.297 29.688 5.176 1 97.56 367 VAL A CA 1
ATOM 2835 C C . VAL A 1 367 ? -15.477 31.188 4.949 1 97.56 367 VAL A C 1
ATOM 2837 O O . VAL A 1 367 ? -16.266 31.609 4.098 1 97.56 367 VAL A O 1
ATOM 2840 N N . PRO A 1 368 ? -14.742 32 5.75 1 96.56 368 PRO A N 1
ATOM 2841 C CA . PRO A 1 368 ? -14.742 33.438 5.434 1 96.56 368 PRO A CA 1
ATOM 2842 C C . PRO A 1 368 ? -14.305 33.719 4.004 1 96.56 368 PRO A C 1
ATOM 2844 O O . PRO A 1 368 ? -13.461 33 3.455 1 96.56 368 PRO A O 1
ATOM 2847 N N . PRO A 1 369 ? -14.852 34.719 3.422 1 96.19 369 PRO A N 1
ATOM 2848 C CA . PRO A 1 369 ? -14.516 35.031 2.031 1 96.19 369 PRO A CA 1
ATOM 2849 C C . PRO A 1 369 ? -13.016 35.156 1.795 1 96.19 369 PRO A C 1
ATOM 2851 O O . PRO A 1 369 ? -12.523 34.75 0.739 1 96.19 369 PRO A O 1
ATOM 2854 N N . ASN A 1 370 ? -12.32 35.656 2.779 1 96 370 ASN A N 1
ATOM 2855 C CA . ASN A 1 370 ? -10.883 35.875 2.613 1 96 370 ASN A CA 1
ATOM 2856 C C . ASN A 1 370 ? -10.133 34.531 2.559 1 96 370 ASN A C 1
ATOM 2858 O O . ASN A 1 370 ? -8.969 34.5 2.166 1 96 370 ASN A O 1
ATOM 2862 N N . TYR A 1 371 ? -10.812 33.406 3.072 1 97 371 TYR A N 1
ATOM 2863 C CA . TYR A 1 371 ? -10.188 32.094 3.061 1 97 371 TYR A CA 1
ATOM 2864 C C . TYR A 1 371 ? -10.508 31.344 1.768 1 97 371 TYR A C 1
ATOM 2866 O O . TYR A 1 371 ? -9.836 30.375 1.427 1 97 371 TYR A O 1
ATOM 2874 N N . ALA A 1 372 ? -11.438 31.781 1.021 1 96.25 372 ALA A N 1
ATOM 2875 C CA . ALA A 1 372 ? -12.164 30.984 0.039 1 96.25 372 ALA A CA 1
ATOM 2876 C C . ALA A 1 372 ? -11.258 30.578 -1.12 1 96.25 372 ALA A C 1
ATOM 2878 O O . ALA A 1 372 ? -11.523 29.594 -1.812 1 96.25 372 ALA A O 1
ATOM 2879 N N . ASN A 1 373 ? -10.188 31.344 -1.351 1 95.94 373 ASN A N 1
ATOM 2880 C CA . ASN A 1 373 ? -9.273 30.984 -2.428 1 95.94 373 ASN A CA 1
ATOM 2881 C C . ASN A 1 373 ? -8.43 29.766 -2.068 1 95.94 373 ASN A C 1
ATOM 2883 O O . ASN A 1 373 ? -7.844 29.141 -2.947 1 95.94 373 ASN A O 1
ATOM 2887 N N . TRP A 1 374 ? -8.359 29.422 -0.751 1 97.75 374 TRP A N 1
ATOM 2888 C CA . TRP A 1 374 ? -7.375 28.422 -0.341 1 97.75 374 TRP A CA 1
ATOM 2889 C C . TRP A 1 374 ? -8.031 27.328 0.482 1 97.75 374 TRP A C 1
ATOM 2891 O O . TRP A 1 374 ? -7.398 26.297 0.771 1 97.75 374 TRP A O 1
ATOM 2901 N N . MET A 1 375 ? -9.258 27.516 0.925 1 98.19 375 MET A N 1
ATOM 2902 C CA . MET A 1 375 ? -10.055 26.531 1.638 1 98.19 375 MET A CA 1
ATOM 2903 C C . MET A 1 375 ? -11.398 26.312 0.955 1 98.19 375 MET A C 1
ATOM 2905 O O . MET A 1 375 ? -12.047 27.281 0.539 1 98.19 375 MET A O 1
ATOM 2909 N N . PRO A 1 376 ? -11.781 25.125 0.851 1 98 376 PRO A N 1
ATOM 2910 C CA . PRO A 1 376 ? -13.039 24.891 0.143 1 98 376 PRO A CA 1
ATOM 2911 C C . PRO A 1 376 ? -14.266 25.25 0.985 1 98 376 PRO A C 1
ATOM 2913 O O . PRO A 1 376 ? -14.281 25 2.191 1 98 376 PRO A O 1
ATOM 2916 N N . ASN A 1 377 ? -15.234 25.922 0.366 1 98.06 377 ASN A N 1
ATOM 2917 C CA . ASN A 1 377 ? -16.609 25.891 0.88 1 98.06 377 ASN A CA 1
ATOM 2918 C C . ASN A 1 377 ? -17.281 24.547 0.62 1 98.06 377 ASN A C 1
ATOM 2920 O O . ASN A 1 377 ? -17.266 24.062 -0.508 1 98.06 377 ASN A O 1
ATOM 2924 N N . ILE A 1 378 ? -17.828 23.922 1.644 1 98.31 378 ILE A N 1
ATOM 2925 C CA . ILE A 1 378 ? -18.391 22.594 1.531 1 98.31 378 ILE A CA 1
ATOM 2926 C C . ILE A 1 378 ? -19.922 22.672 1.558 1 98.31 378 ILE A C 1
ATOM 2928 O O . ILE A 1 378 ? -20.5 23.219 2.504 1 98.31 378 ILE A O 1
ATOM 2932 N N . THR A 1 379 ? -20.5 22.25 0.511 1 97.31 379 THR A N 1
ATOM 2933 C CA . THR A 1 379 ? -21.953 22.391 0.37 1 97.31 379 THR A CA 1
ATOM 2934 C C . THR A 1 379 ? -22.594 21.062 -0.011 1 97.31 379 THR A C 1
ATOM 2936 O O . THR A 1 379 ? -21.906 20.141 -0.475 1 97.31 379 THR A O 1
ATOM 2939 N N . VAL A 1 380 ? -23.875 20.984 0.224 1 95.19 380 VAL A N 1
ATOM 2940 C CA . VAL A 1 380 ? -24.656 19.828 -0.181 1 95.19 380 VAL A CA 1
ATOM 2941 C C . VAL A 1 380 ? -24.797 19.797 -1.701 1 95.19 380 VAL A C 1
ATOM 2943 O O . VAL A 1 380 ? -24.844 20.844 -2.344 1 95.19 380 VAL A O 1
ATOM 2946 N N . GLY A 1 381 ? -24.812 18.594 -2.277 1 93.81 381 GLY A N 1
ATOM 2947 C CA . GLY A 1 381 ? -25.047 18.438 -3.701 1 93.81 381 GLY A CA 1
ATOM 2948 C C . GLY A 1 381 ? -23.781 18.438 -4.531 1 93.81 381 GLY A C 1
ATOM 2949 O O . GLY A 1 381 ? -23.844 18.344 -5.758 1 93.81 381 GLY A O 1
ATOM 2950 N N . LYS A 1 382 ? -22.719 18.625 -3.893 1 95.44 382 LYS A N 1
ATOM 2951 C CA . LYS A 1 382 ? -21.438 18.656 -4.586 1 95.44 382 LYS A CA 1
ATOM 2952 C C . LYS A 1 382 ? -20.594 17.438 -4.234 1 95.44 382 LYS A C 1
ATOM 2954 O O . LYS A 1 382 ? -20.594 16.969 -3.088 1 95.44 382 LYS A O 1
ATOM 2959 N N . THR A 1 383 ? -19.859 16.906 -5.27 1 96.25 383 THR A N 1
ATOM 2960 C CA . THR A 1 383 ? -18.875 15.859 -5.043 1 96.25 383 THR A CA 1
ATOM 2961 C C . THR A 1 383 ? -17.484 16.469 -4.848 1 96.25 383 THR A C 1
ATOM 2963 O O . THR A 1 383 ? -17.016 17.234 -5.684 1 96.25 383 THR A O 1
ATOM 2966 N N . TYR A 1 384 ? -16.891 16.141 -3.779 1 97.69 384 TYR A N 1
ATOM 2967 C CA . TYR A 1 384 ? -15.516 16.547 -3.504 1 97.69 384 TYR A CA 1
ATOM 2968 C C . TYR A 1 384 ? -14.547 15.391 -3.709 1 97.69 384 TYR A C 1
ATOM 2970 O O . TYR A 1 384 ? -14.93 14.227 -3.609 1 97.69 384 TYR A O 1
ATOM 2978 N N . TYR A 1 385 ? -13.336 15.703 -4.047 1 97 385 TYR A N 1
ATOM 2979 C CA . TYR A 1 385 ? -12.258 14.734 -4.164 1 97 385 TYR A CA 1
ATOM 2980 C C . TYR A 1 385 ? -11.219 14.93 -3.062 1 97 385 TYR A C 1
ATOM 2982 O O . TYR A 1 385 ? -10.641 16.016 -2.938 1 97 385 TYR A O 1
ATOM 2990 N N . VAL A 1 386 ? -11.016 13.867 -2.277 1 97.88 386 VAL A N 1
ATOM 2991 C CA . VAL A 1 386 ? -10.148 14 -1.11 1 97.88 386 VAL A CA 1
ATOM 2992 C C . VAL A 1 386 ? -9.141 12.859 -1.081 1 97.88 386 VAL A C 1
ATOM 2994 O O . VAL A 1 386 ? -9.305 11.852 -1.777 1 97.88 386 VAL A O 1
ATOM 2997 N N . ALA A 1 387 ? -8.086 13.016 -0.304 1 97 387 ALA A N 1
ATOM 2998 C CA . ALA A 1 387 ? -7.051 12.016 -0.072 1 97 387 ALA A CA 1
ATOM 2999 C C . ALA A 1 387 ? -6.535 12.086 1.361 1 97 387 ALA A C 1
ATOM 3001 O O . ALA A 1 387 ? -6.738 13.078 2.055 1 97 387 ALA A O 1
ATOM 3002 N N . PHE A 1 388 ? -5.918 11.008 1.801 1 97.75 388 PHE A N 1
ATOM 3003 C CA . PHE A 1 388 ? -5.387 10.945 3.158 1 97.75 388 PHE A CA 1
ATOM 3004 C C . PHE A 1 388 ? -3.906 10.586 3.145 1 97.75 388 PHE A C 1
ATOM 3006 O O . PHE A 1 388 ? -3.436 9.898 2.236 1 97.75 388 PHE A O 1
ATOM 3013 N N . ALA A 1 389 ? -3.203 11.031 4.129 1 97.75 389 ALA A N 1
ATOM 3014 C CA . ALA A 1 389 ? -1.815 10.664 4.402 1 97.75 389 ALA A CA 1
ATOM 3015 C C . ALA A 1 389 ? -1.591 10.453 5.898 1 97.75 389 ALA A C 1
ATOM 3017 O O . ALA A 1 389 ? -2.197 11.141 6.727 1 97.75 389 ALA A O 1
ATOM 3018 N N . VAL A 1 390 ? -0.738 9.516 6.219 1 98.12 390 VAL A N 1
ATOM 3019 C CA . VAL A 1 390 ? -0.364 9.219 7.598 1 98.12 390 VAL A CA 1
ATOM 3020 C C . VAL A 1 390 ? 1.155 9.109 7.711 1 98.12 390 VAL A C 1
ATOM 3022 O O . VAL A 1 390 ? 1.819 8.625 6.793 1 98.12 390 VAL A O 1
ATOM 3025 N N . TRP A 1 391 ? 1.697 9.625 8.844 1 97.19 391 TRP A N 1
ATOM 3026 C CA . TRP A 1 391 ? 3.115 9.516 9.172 1 97.19 391 TRP A CA 1
ATOM 3027 C C . TRP A 1 391 ? 3.309 8.812 10.516 1 97.19 391 TRP A C 1
ATOM 3029 O O . TRP A 1 391 ? 2.74 9.234 11.531 1 97.19 391 TRP A O 1
ATOM 3039 N N . GLN A 1 392 ? 4.07 7.84 10.5 1 96.69 392 GLN A N 1
ATOM 3040 C CA . GLN A 1 392 ? 4.566 7.246 11.742 1 96.69 392 GLN A CA 1
ATOM 3041 C C . GLN A 1 392 ? 6.027 7.609 11.977 1 96.69 392 GLN A C 1
ATOM 3043 O O . GLN A 1 392 ? 6.93 6.902 11.516 1 96.69 392 GLN A O 1
ATOM 3048 N N . GLY A 1 393 ? 6.23 8.578 12.766 1 94.56 393 GLY A N 1
ATOM 3049 C CA . GLY A 1 393 ? 7.52 9.234 12.883 1 94.56 393 GLY A CA 1
ATOM 3050 C C . GLY A 1 393 ? 8.586 8.359 13.5 1 94.56 393 GLY A C 1
ATOM 3051 O O . GLY A 1 393 ? 9.734 8.359 13.055 1 94.56 393 GLY A O 1
ATOM 3052 N N . LYS A 1 394 ? 8.281 7.594 14.461 1 93.56 394 LYS A N 1
ATOM 3053 C CA . LYS A 1 394 ? 9.258 6.758 15.156 1 93.56 394 LYS A CA 1
ATOM 3054 C C . LYS A 1 394 ? 9.773 5.648 14.25 1 93.56 394 LYS A C 1
ATOM 3056 O O . LYS A 1 394 ? 10.789 5.016 14.547 1 93.56 394 LYS A O 1
ATOM 3061 N N . LEU A 1 395 ? 9.047 5.477 13.25 1 93.25 395 LEU A N 1
ATOM 3062 C CA . LEU A 1 395 ? 9.422 4.395 12.344 1 93.25 395 LEU A CA 1
ATOM 3063 C C . LEU A 1 395 ? 10.094 4.941 11.094 1 93.25 395 LEU A C 1
ATOM 3065 O O . LEU A 1 395 ? 10.383 4.191 10.156 1 93.25 395 LEU A O 1
ATOM 3069 N N . GLY A 1 396 ? 10.227 6.227 11.008 1 92.06 396 GLY A N 1
ATOM 3070 C CA . GLY A 1 396 ? 11.055 6.789 9.953 1 92.06 396 GLY A CA 1
ATOM 3071 C C . GLY A 1 396 ? 10.25 7.516 8.891 1 92.06 396 GLY A C 1
ATOM 3072 O O . GLY A 1 396 ? 10.812 8.031 7.922 1 92.06 396 GLY A O 1
ATOM 3073 N N . GLU A 1 397 ? 8.922 7.504 9.008 1 93 397 GLU A N 1
ATOM 3074 C CA . GLU A 1 397 ? 8.148 8.328 8.086 1 93 397 GLU A CA 1
ATOM 3075 C C . GLU A 1 397 ? 8.25 9.812 8.453 1 93 397 GLU A C 1
ATOM 3077 O O . GLU A 1 397 ? 8.25 10.164 9.633 1 93 397 GLU A O 1
ATOM 3082 N N . THR A 1 398 ? 8.445 10.664 7.387 1 89.62 398 THR A N 1
ATOM 3083 C CA . THR A 1 398 ? 8.633 12.102 7.516 1 89.62 398 THR A CA 1
ATOM 3084 C C . THR A 1 398 ? 7.805 12.852 6.48 1 89.62 398 THR A C 1
ATOM 3086 O O . THR A 1 398 ? 7 12.25 5.77 1 89.62 398 THR A O 1
ATOM 3089 N N . LEU A 1 399 ? 8.078 14.148 6.395 1 79.75 399 LEU A N 1
ATOM 3090 C CA . LEU A 1 399 ? 7.309 14.969 5.465 1 79.75 399 LEU A CA 1
ATOM 3091 C C . LEU A 1 399 ? 7.406 14.422 4.043 1 79.75 399 LEU A C 1
ATOM 3093 O O . LEU A 1 399 ? 6.418 14.414 3.307 1 79.75 399 LEU A O 1
ATOM 3097 N N . PHE A 1 400 ? 8.5 13.898 3.709 1 83 400 PHE A N 1
ATOM 3098 C CA . PHE A 1 400 ? 8.812 13.375 2.385 1 83 400 PHE A CA 1
ATOM 3099 C C . PHE A 1 400 ? 8.32 11.938 2.238 1 83 400 PHE A C 1
ATOM 3101 O O . PHE A 1 400 ? 7.793 11.562 1.188 1 83 400 PHE A O 1
ATOM 3108 N N . ASP A 1 401 ? 8.438 11.203 3.25 1 91 401 ASP A N 1
ATOM 3109 C CA . ASP A 1 401 ? 8.188 9.766 3.311 1 91 401 ASP A CA 1
ATOM 3110 C C . ASP A 1 401 ? 6.977 9.453 4.184 1 91 401 ASP A C 1
ATOM 3112 O O . ASP A 1 401 ? 6.98 9.727 5.383 1 91 401 ASP A O 1
ATOM 3116 N N . LYS A 1 402 ? 5.906 8.836 3.533 1 94.88 402 LYS A N 1
ATOM 3117 C CA . LYS A 1 402 ? 4.641 8.664 4.238 1 94.88 402 LYS A CA 1
ATOM 3118 C C . LYS A 1 402 ? 3.775 7.602 3.566 1 94.88 402 LYS A C 1
ATOM 3120 O O . LYS A 1 402 ? 4.168 7.023 2.551 1 94.88 402 LYS A O 1
ATOM 3125 N N . SER A 1 403 ? 2.605 7.301 4.238 1 95.81 403 SER A N 1
ATOM 3126 C CA . SER A 1 403 ? 1.54 6.477 3.68 1 95.81 403 SER A CA 1
ATOM 3127 C C . SER A 1 403 ? 0.422 7.34 3.1 1 95.81 403 SER A C 1
ATOM 3129 O O . SER A 1 403 ? -0.068 8.258 3.76 1 95.81 403 SER A O 1
ATOM 3131 N N . ILE A 1 404 ? 0.024 7.02 1.848 1 95.19 404 ILE A N 1
ATOM 3132 C CA . ILE A 1 404 ? -0.958 7.887 1.207 1 95.19 404 ILE 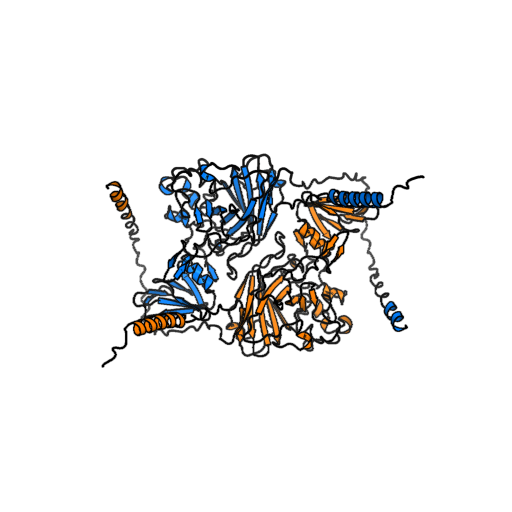A CA 1
ATOM 3133 C C . ILE A 1 404 ? -2.02 7.035 0.509 1 95.19 404 ILE A C 1
ATOM 3135 O O . ILE A 1 404 ? -1.795 5.855 0.234 1 95.19 404 ILE A O 1
ATOM 3139 N N . THR A 1 405 ? -3.16 7.664 0.262 1 93.69 405 THR A N 1
ATOM 3140 C CA . THR A 1 405 ? -4.121 7.055 -0.649 1 93.69 405 THR A CA 1
ATOM 3141 C C . THR A 1 405 ? -3.547 6.961 -2.061 1 93.69 405 THR A C 1
ATOM 3143 O O . THR A 1 405 ? -2.834 7.863 -2.506 1 93.69 405 THR A O 1
ATOM 3146 N N . SER A 1 406 ? -3.92 5.938 -2.781 1 86.38 406 SER A N 1
ATOM 3147 C CA . SER A 1 406 ? -3.389 5.75 -4.129 1 86.38 406 SER A CA 1
ATOM 3148 C C . SER A 1 406 ? -4.035 6.715 -5.117 1 86.38 406 SER A C 1
ATOM 3150 O O . SER A 1 406 ? -3.461 7.016 -6.164 1 86.38 406 SER A O 1
ATOM 3152 N N . SER A 1 407 ? -5.258 7.129 -4.809 1 88.19 407 SER A N 1
ATOM 3153 C CA . SER A 1 407 ? -5.988 8.078 -5.645 1 88.19 407 SER A CA 1
ATOM 3154 C C . SER A 1 407 ? -6.941 8.93 -4.809 1 88.19 407 SER A C 1
ATOM 3156 O O . SER A 1 407 ? -7.188 8.625 -3.641 1 88.19 407 SER A O 1
ATOM 3158 N N . PHE A 1 408 ? -7.426 9.945 -5.434 1 94.19 408 PHE A N 1
ATOM 3159 C CA . PHE A 1 408 ? -8.445 10.734 -4.762 1 94.19 408 PHE A CA 1
ATOM 3160 C C . PHE A 1 408 ? -9.727 9.93 -4.586 1 94.19 408 PHE A C 1
ATOM 3162 O O . PHE A 1 408 ? -10.094 9.133 -5.453 1 94.19 408 PHE A O 1
ATOM 3169 N N . LEU A 1 409 ? -10.383 10.188 -3.5 1 94.38 409 LEU A N 1
ATOM 3170 C CA . LEU A 1 409 ? -11.664 9.578 -3.16 1 94.38 409 LEU A CA 1
ATOM 3171 C C . LEU A 1 409 ? -12.797 10.594 -3.273 1 94.38 409 LEU A C 1
ATOM 3173 O O . LEU A 1 409 ? -12.609 11.773 -2.965 1 94.38 409 LEU A O 1
ATOM 3177 N N . THR A 1 410 ? -13.922 10.133 -3.631 1 95.12 410 THR A N 1
ATOM 3178 C CA . THR A 1 410 ? -15.086 11.016 -3.674 1 95.12 410 THR A CA 1
ATOM 3179 C C . THR A 1 410 ? -15.703 11.172 -2.285 1 95.12 410 THR A C 1
ATOM 3181 O O . THR A 1 410 ? -15.773 10.203 -1.525 1 95.12 410 THR A O 1
ATOM 3184 N N . LEU A 1 411 ? -16.078 12.383 -1.947 1 97.19 411 LEU A N 1
ATOM 3185 C CA . LEU A 1 411 ? -16.75 12.719 -0.691 1 97.19 411 LEU A CA 1
ATOM 3186 C C . LEU A 1 411 ? -17.984 13.578 -0.94 1 97.19 411 LEU A C 1
ATOM 3188 O O . LEU A 1 411 ? -17.938 14.523 -1.731 1 97.19 411 LEU A O 1
ATOM 3192 N N . GLN A 1 412 ? -19.109 13.25 -0.322 1 96.44 412 GLN A N 1
ATOM 3193 C CA . GLN A 1 412 ? -20.344 14.016 -0.479 1 96.44 412 GLN A CA 1
ATOM 3194 C C . GLN A 1 412 ? -21.094 14.133 0.848 1 96.44 412 GLN A C 1
ATOM 3196 O O . GLN A 1 412 ? -21.156 13.172 1.619 1 96.44 412 GLN A O 1
ATOM 3201 N N . LEU A 1 413 ? -21.625 15.344 1.039 1 96.69 413 LEU A N 1
ATOM 3202 C CA . LEU A 1 413 ? -22.609 15.469 2.1 1 96.69 413 LEU A CA 1
ATOM 3203 C C . LEU A 1 413 ? -23.922 14.789 1.706 1 96.69 413 LEU A C 1
ATOM 3205 O O . LEU A 1 413 ? -24.5 15.102 0.667 1 96.69 413 LEU A O 1
ATOM 3209 N N . VAL A 1 414 ? -24.25 13.852 2.549 1 92.31 414 VAL A N 1
ATOM 3210 C CA . VAL A 1 414 ? -25.484 13.148 2.223 1 92.31 414 VAL A CA 1
ATOM 3211 C C . VAL A 1 414 ? -26.547 13.453 3.277 1 92.31 414 VAL A C 1
ATOM 3213 O O . VAL A 1 414 ? -26.234 13.797 4.414 1 92.31 414 VAL A O 1
ATOM 3216 N N . THR A 1 415 ? -27.859 13.406 2.875 1 88.81 415 THR A N 1
ATOM 3217 C CA . THR A 1 415 ? -28.953 13.688 3.795 1 88.81 415 THR A CA 1
ATOM 3218 C C . THR A 1 415 ? -29.688 12.406 4.168 1 88.81 415 THR A C 1
ATOM 3220 O O . THR A 1 415 ? -30.578 12.414 5.023 1 88.81 415 THR A O 1
ATOM 3223 N N . THR A 1 416 ? -29.328 11.328 3.605 1 80.5 416 THR A N 1
ATOM 3224 C CA . THR A 1 416 ? -29.891 10.031 3.961 1 80.5 416 THR A CA 1
ATOM 3225 C C . THR A 1 416 ? -29.156 9.43 5.152 1 80.5 416 THR A C 1
ATOM 3227 O O . THR A 1 416 ? -27.938 9.602 5.285 1 80.5 416 THR A O 1
ATOM 3230 N N . PRO A 1 417 ? -29.969 8.875 6.094 1 75.88 417 PRO A N 1
ATOM 3231 C CA . PRO A 1 417 ? -29.297 8.234 7.227 1 75.88 417 PRO A CA 1
ATOM 3232 C C . PRO A 1 417 ? -28.438 7.039 6.812 1 75.88 417 PRO A C 1
ATOM 3234 O O . PRO A 1 417 ? -28.641 6.484 5.727 1 75.88 417 PRO A O 1
ATOM 3237 N N . PRO A 1 418 ? -27.469 6.93 7.719 1 71.69 418 PRO A N 1
ATOM 3238 C CA . PRO A 1 418 ? -26.734 5.699 7.426 1 71.69 418 PRO A CA 1
ATOM 3239 C C . PRO A 1 418 ? -27.641 4.461 7.426 1 71.69 418 PRO A C 1
ATOM 3241 O O . PRO A 1 418 ? -28.656 4.438 8.109 1 71.69 418 PRO A O 1
ATOM 3244 N N . THR A 1 419 ? -27.672 3.678 6.504 1 54.28 419 THR A N 1
ATOM 3245 C CA . THR A 1 419 ? -28.484 2.473 6.484 1 54.28 419 THR A CA 1
ATOM 3246 C C . THR A 1 419 ? -28.328 1.69 7.785 1 54.28 419 THR A C 1
ATOM 3248 O O . THR A 1 419 ? -27.219 1.315 8.156 1 54.28 419 THR A O 1
ATOM 3251 N N . SER A 1 420 ? -29.109 2.209 8.75 1 46.47 420 SER A N 1
ATOM 3252 C CA . SER A 1 420 ? -29.141 1.627 10.086 1 46.47 420 SER A CA 1
ATOM 3253 C C . SER A 1 420 ? -29.188 0.104 10.023 1 46.47 420 SER A C 1
ATOM 3255 O O . SER A 1 420 ? -29.828 -0.469 9.141 1 46.47 420 SER A O 1
ATOM 3257 N N . THR A 1 421 ? -28.281 -0.516 10.602 1 40.03 421 THR A N 1
ATOM 3258 C CA . THR A 1 421 ? -28.438 -1.913 10.992 1 40.03 421 THR A CA 1
ATOM 3259 C C . THR A 1 421 ? -29.75 -2.137 11.727 1 40.03 421 THR A C 1
ATOM 3261 O O . THR A 1 421 ? -29.891 -1.756 12.891 1 40.03 421 THR A O 1
ATOM 3264 N N . THR A 1 422 ? -30.875 -1.515 11.32 1 31.67 422 THR A N 1
ATOM 3265 C CA . THR A 1 422 ? -32.031 -1.882 12.133 1 31.67 422 THR A CA 1
ATOM 3266 C C . THR A 1 422 ? -32.094 -3.396 12.297 1 31.67 422 THR A C 1
ATOM 3268 O O . THR A 1 422 ? -32.188 -4.129 11.312 1 31.67 422 THR A O 1
ATOM 3271 N N . THR A 1 423 ? -31.734 -3.893 13.453 1 31.44 423 THR A N 1
ATOM 3272 C CA . THR A 1 423 ? -32.156 -5.188 13.969 1 31.44 423 THR A CA 1
ATOM 3273 C C . THR A 1 423 ? -33.688 -5.348 13.836 1 31.44 423 THR A C 1
ATOM 3275 O O . THR A 1 423 ? -34.438 -4.641 14.492 1 31.44 423 THR A O 1
ATOM 3278 N N . THR A 1 424 ? -34.281 -5.32 12.766 1 28.36 424 THR A N 1
ATOM 3279 C CA . THR A 1 424 ? -35.656 -5.824 12.898 1 28.36 424 THR A CA 1
ATOM 3280 C C . THR A 1 424 ? -35.656 -7.141 13.68 1 28.36 424 THR A C 1
ATOM 3282 O O . THR A 1 424 ? -35.094 -8.133 13.234 1 28.36 424 THR A O 1
ATOM 3285 N N . THR A 1 425 ? -35.812 -7.012 15.016 1 28.14 425 THR A N 1
ATOM 3286 C CA . THR A 1 425 ? -36.219 -8.109 15.883 1 28.14 425 THR A CA 1
ATOM 3287 C C . THR A 1 425 ? -37.469 -8.805 15.32 1 28.14 425 THR A C 1
ATOM 3289 O O . THR A 1 425 ? -38.531 -8.203 15.25 1 28.14 425 THR A O 1
ATOM 3292 N N . THR A 1 426 ? -37.5 -9.414 14.211 1 27.09 426 THR A N 1
ATOM 3293 C CA . THR A 1 426 ? -38.625 -10.336 14.078 1 27.09 426 THR A CA 1
ATOM 3294 C C . THR A 1 426 ? -38.812 -11.156 15.352 1 27.09 426 THR A C 1
ATOM 3296 O O . THR A 1 426 ? -37.875 -11.852 15.781 1 27.09 426 THR A O 1
ATOM 3299 N N . SER A 1 427 ? -39.75 -10.703 16.266 1 24.98 427 SER A N 1
ATOM 3300 C CA . SER A 1 427 ? -40.312 -11.453 17.375 1 24.98 427 SER A CA 1
ATOM 3301 C C . SER A 1 427 ? -40.719 -12.859 16.953 1 24.98 427 SER A C 1
ATOM 3303 O O . SER A 1 427 ? -41.688 -13.031 16.203 1 24.98 427 SER A O 1
ATOM 3305 N N . VAL A 1 428 ? -39.875 -13.68 16.547 1 26.16 428 VAL A N 1
ATOM 3306 C CA . VAL A 1 428 ? -40.312 -15.07 16.594 1 26.16 428 VAL A CA 1
ATOM 3307 C C . VAL A 1 428 ? -40.812 -15.422 18 1 26.16 428 VAL A C 1
ATOM 3309 O O . VAL A 1 428 ? -40.062 -15.227 18.969 1 26.16 428 VAL A O 1
ATOM 3312 N N . SER A 1 429 ? -42.094 -15.383 18.359 1 22.56 429 SER A N 1
ATOM 3313 C CA . SER A 1 429 ? -42.75 -15.945 19.531 1 22.56 429 SER A CA 1
ATOM 3314 C C . SER A 1 429 ? -42.188 -17.328 19.875 1 22.56 429 SER A C 1
ATOM 3316 O O . SER A 1 429 ? -42.281 -18.25 19.062 1 22.56 429 SER A O 1
ATOM 3318 N N . SER A 1 430 ? -41.156 -17.375 20.578 1 23.77 430 SER A N 1
ATOM 3319 C CA . SER A 1 430 ? -40.688 -18.609 21.203 1 23.77 430 SER A CA 1
ATOM 3320 C C . SER A 1 430 ? -41.75 -19.219 22.094 1 23.77 430 SER A C 1
ATOM 3322 O O . SER A 1 430 ? -42.25 -18.578 23.016 1 23.77 430 SER A O 1
ATOM 3324 N N . SER A 1 431 ? -42.75 -19.984 21.562 1 22.69 431 SER A N 1
ATOM 3325 C CA . SER A 1 431 ? -43.312 -20.984 22.484 1 22.69 431 SER A CA 1
ATOM 3326 C C . SER A 1 431 ? -42.219 -21.688 23.266 1 22.69 431 SER A C 1
ATOM 3328 O O . SER A 1 431 ? -41.094 -21.859 22.75 1 22.69 431 SER A O 1
ATOM 3330 N N . THR A 1 432 ? -42.281 -21.656 24.641 1 23.06 432 THR A N 1
ATOM 3331 C CA . THR A 1 432 ? -41.5 -22.188 25.75 1 23.06 432 THR A CA 1
ATOM 3332 C C . THR A 1 432 ? -41.25 -23.688 25.578 1 23.06 432 THR A C 1
ATOM 3334 O O . THR A 1 432 ? -40.75 -24.344 26.484 1 23.06 432 THR A O 1
ATOM 3337 N N . SER A 1 433 ? -41.25 -24.359 24.391 1 21.73 433 SER A N 1
ATOM 3338 C CA . SER A 1 433 ? -41.188 -25.781 24.656 1 21.73 433 SER A CA 1
ATOM 3339 C C . SER A 1 433 ? -39.969 -26.125 25.5 1 21.73 433 SER A C 1
ATOM 3341 O O . SER A 1 433 ? -38.938 -25.453 25.422 1 21.73 433 SER A O 1
ATOM 3343 N N . THR A 1 434 ? -40.125 -26.844 26.734 1 22.62 434 THR A N 1
ATOM 3344 C CA . THR A 1 434 ? -39.344 -27.484 27.766 1 22.62 434 THR A CA 1
ATOM 3345 C C . THR A 1 434 ? -38.281 -28.391 27.156 1 22.62 434 THR A C 1
ATOM 3347 O O . THR A 1 434 ? -37.5 -29.016 27.875 1 22.62 434 THR A O 1
ATOM 3350 N N . SER A 1 435 ? -37.656 -28.078 26.094 1 18.23 435 SER A N 1
ATOM 3351 C CA . SER A 1 435 ? -36.875 -29.234 25.625 1 18.23 435 SER A CA 1
ATOM 3352 C C . SER A 1 435 ? -35.938 -29.766 26.703 1 18.23 435 SER A C 1
ATOM 3354 O O . SER A 1 435 ? -35.281 -28.984 27.375 1 18.23 435 SER A O 1
ATOM 3356 N N . ALA A 1 436 ? -36.219 -30.984 27.25 1 22.17 436 ALA A N 1
ATOM 3357 C CA . ALA A 1 436 ? -35.531 -32.094 27.922 1 22.17 436 ALA A CA 1
ATOM 3358 C C . ALA A 1 436 ? -34.094 -32.188 27.484 1 22.17 436 ALA A C 1
ATOM 3360 O O . ALA A 1 436 ? -33.719 -31.766 26.375 1 22.17 436 ALA A O 1
ATOM 3361 N N . ALA A 1 437 ? -33.219 -32.781 28.391 1 21.86 437 ALA A N 1
ATOM 3362 C CA . ALA A 1 437 ? -31.812 -33.094 28.5 1 21.86 437 ALA A CA 1
ATOM 3363 C C . ALA A 1 437 ? -31.359 -33.969 27.328 1 21.86 437 ALA A C 1
ATOM 3365 O O . ALA A 1 437 ? -31.844 -35.094 27.141 1 21.86 437 ALA A O 1
ATOM 3366 N N . ILE A 1 438 ? -31.266 -33.562 26 1 20.16 438 ILE A N 1
ATOM 3367 C CA . ILE A 1 438 ? -30.953 -34.5 24.938 1 20.16 438 ILE A CA 1
ATOM 3368 C C . ILE A 1 438 ? -29.688 -35.281 25.297 1 20.16 438 ILE A C 1
ATOM 3370 O O . ILE A 1 438 ? -28.641 -34.688 25.547 1 20.16 438 ILE A O 1
ATOM 3374 N N . PRO A 1 439 ? -29.812 -36.531 25.703 1 20.17 439 PRO A N 1
ATOM 3375 C CA . PRO A 1 439 ? -28.812 -37.562 26.078 1 20.17 439 PRO A CA 1
ATOM 3376 C C . PRO A 1 439 ? -27.656 -37.656 25.078 1 20.17 439 PRO A C 1
ATOM 3378 O O . PRO A 1 439 ? -27.797 -37.219 23.938 1 20.17 439 PRO A O 1
ATOM 3381 N N . SER A 1 440 ? -26.422 -38.125 25.5 1 20.28 440 SER A N 1
ATOM 3382 C CA . SER A 1 440 ? -25.062 -38.438 25.062 1 20.28 440 SER A CA 1
ATOM 3383 C C . SER A 1 440 ? -25.062 -39.312 23.812 1 20.28 440 SER A C 1
ATOM 3385 O O . SER A 1 440 ? -24.031 -39.844 23.438 1 20.28 440 SER A O 1
ATOM 3387 N N . THR A 1 441 ? -26.219 -39.406 23.047 1 20.09 441 THR A N 1
ATOM 3388 C CA . THR A 1 441 ? -26.125 -40.594 22.203 1 20.09 441 THR A CA 1
ATOM 3389 C C . THR A 1 441 ? -24.906 -40.5 21.281 1 20.09 441 THR A C 1
ATOM 3391 O O . THR A 1 441 ? -24.516 -39.406 20.875 1 20.09 441 THR A O 1
ATOM 3394 N N . THR A 1 442 ? -24.094 -41.625 21.156 1 19.91 442 THR A N 1
ATOM 3395 C CA . THR A 1 442 ? -22.984 -42.312 20.5 1 19.91 442 THR A CA 1
ATOM 3396 C C . THR A 1 442 ? -23.156 -42.281 18.984 1 19.91 442 THR A C 1
ATOM 3398 O O . THR A 1 442 ? -24 -42.969 18.422 1 19.91 442 THR A O 1
ATOM 3401 N N . VAL A 1 443 ? -23.406 -41.062 18.359 1 19.95 443 VAL A N 1
ATOM 3402 C CA . VAL A 1 443 ? -23.766 -41.094 16.938 1 19.95 443 VAL A CA 1
ATOM 3403 C C . VAL A 1 443 ? -22.688 -41.812 16.141 1 19.95 443 VAL A C 1
ATOM 3405 O O . VAL A 1 443 ? -21.5 -41.5 16.25 1 19.95 443 VAL A O 1
ATOM 3408 N N . ASP A 1 444 ? -22.984 -42.969 15.648 1 17.7 444 ASP A N 1
ATOM 3409 C CA . ASP A 1 444 ? -22.453 -43.906 14.648 1 17.7 444 ASP A CA 1
ATOM 3410 C C . ASP A 1 444 ? -22.109 -43.188 13.352 1 17.7 444 ASP A C 1
ATOM 3412 O O . ASP A 1 444 ? -22.797 -42.25 12.953 1 17.7 444 ASP A O 1
ATOM 3416 N N . VAL A 1 445 ? -20.844 -43.312 12.773 1 20.88 445 VAL A N 1
ATOM 3417 C CA . VAL A 1 445 ? -19.828 -43 11.789 1 20.88 445 VAL A CA 1
ATOM 3418 C C . VAL A 1 445 ? -20.359 -43.25 10.383 1 20.88 445 VAL A C 1
ATOM 3420 O O . VAL A 1 445 ? -19.641 -43.75 9.516 1 20.88 445 VAL A O 1
ATOM 3423 N N . THR A 1 446 ? -21.75 -43.25 10.047 1 18.88 446 THR A N 1
ATOM 3424 C CA . THR A 1 446 ? -21.969 -43.875 8.75 1 18.88 446 THR A CA 1
ATOM 3425 C C . THR A 1 446 ? -21.266 -43.094 7.645 1 18.88 446 THR A C 1
ATOM 3427 O O . THR A 1 446 ? -21.312 -41.875 7.629 1 18.88 446 THR A O 1
ATOM 3430 N N . VAL A 1 447 ? -20.422 -43.719 6.68 1 20.77 447 VAL A N 1
ATOM 3431 C CA . VAL A 1 447 ? -19.453 -43.812 5.598 1 20.77 447 VAL A CA 1
ATOM 3432 C C . VAL A 1 447 ? -20.078 -43.25 4.305 1 20.77 447 VAL A C 1
ATOM 3434 O O . VAL A 1 447 ? -19.469 -43.375 3.232 1 20.77 447 VAL A O 1
ATOM 3437 N N . ALA A 1 448 ? -21.172 -42.5 4.273 1 21.36 448 ALA A N 1
ATOM 3438 C CA . ALA A 1 448 ? -21.875 -42.469 2.992 1 21.36 448 ALA A CA 1
ATOM 3439 C C . ALA A 1 448 ? -21.078 -41.688 1.958 1 21.36 448 ALA A C 1
ATOM 3441 O O . ALA A 1 448 ? -21.609 -41.344 0.894 1 21.36 448 ALA A O 1
ATOM 3442 N N . GLY A 1 449 ? -19.891 -41.188 2.174 1 21.09 449 GLY A N 1
ATOM 3443 C CA . GLY A 1 449 ? -19.312 -40.281 1.205 1 21.09 449 GLY A CA 1
ATOM 3444 C C . GLY A 1 449 ? -19.078 -40.906 -0.153 1 21.09 449 GLY A C 1
ATOM 3445 O O . GLY A 1 449 ? -18.438 -40.312 -1.023 1 21.09 449 GLY A O 1
ATOM 3446 N N . ALA A 1 450 ? -19.234 -42.219 -0.409 1 21.5 450 ALA A N 1
ATOM 3447 C CA . ALA A 1 450 ? -18.578 -42.875 -1.524 1 21.5 450 ALA A CA 1
ATOM 3448 C C . ALA A 1 450 ? -19.156 -42.438 -2.859 1 21.5 450 ALA A C 1
ATOM 3450 O O . ALA A 1 450 ? -18.453 -42.375 -3.867 1 21.5 450 ALA A O 1
ATOM 3451 N N . VAL A 1 451 ? -20.438 -42.188 -3.076 1 20.98 451 VAL A N 1
ATOM 3452 C CA . VAL A 1 451 ? -21.031 -42.719 -4.301 1 20.98 451 VAL A CA 1
ATOM 3453 C C . VAL A 1 451 ? -20.719 -41.781 -5.469 1 20.98 451 VAL A C 1
ATOM 3455 O O . VAL A 1 451 ? -20.469 -42.25 -6.59 1 20.98 451 VAL A O 1
ATOM 3458 N N . ILE A 1 452 ? -20.656 -40.531 -5.434 1 20.77 452 ILE A N 1
ATOM 3459 C CA . ILE A 1 452 ? -21.125 -39.875 -6.656 1 20.77 452 ILE A CA 1
ATOM 3460 C C . ILE A 1 452 ? -20.016 -39.906 -7.703 1 20.77 452 ILE A C 1
ATOM 3462 O O . ILE A 1 452 ? -19.453 -38.844 -8.023 1 20.77 452 ILE A O 1
ATOM 3466 N N . ALA A 1 453 ? -18.953 -40.719 -7.676 1 21.7 453 ALA A N 1
ATOM 3467 C CA . ALA A 1 453 ? -17.891 -40.781 -8.688 1 21.7 453 ALA A CA 1
ATOM 3468 C C . ALA A 1 453 ? -18.438 -41.188 -10.047 1 21.7 453 ALA A C 1
ATOM 3470 O O . ALA A 1 453 ? -17.906 -40.812 -11.086 1 21.7 453 ALA A O 1
ATOM 3471 N N . ILE A 1 454 ? -19.453 -42.031 -10.211 1 21.62 454 ILE A N 1
ATOM 3472 C CA . ILE A 1 454 ? -19.5 -42.969 -11.328 1 21.62 454 ILE A CA 1
ATOM 3473 C C . ILE A 1 454 ? -19.891 -42.25 -12.609 1 21.62 454 ILE A C 1
ATOM 3475 O O . ILE A 1 454 ? -19.359 -42.531 -13.68 1 21.62 454 ILE A O 1
ATOM 3479 N N . LEU A 1 455 ? -20.75 -41.281 -12.719 1 21.14 455 LEU A N 1
ATOM 3480 C CA . LEU A 1 455 ? -21.5 -41.25 -13.969 1 21.14 455 LEU A CA 1
ATOM 3481 C C . LEU A 1 455 ? -20.656 -40.688 -15.102 1 21.14 455 LEU A C 1
ATOM 3483 O O . LEU A 1 455 ? -20.844 -41.062 -16.266 1 21.14 455 LEU A O 1
ATOM 3487 N N . ALA A 1 456 ? -19.703 -39.875 -15.039 1 22.61 456 ALA A N 1
ATOM 3488 C CA . ALA A 1 456 ? -19.266 -39.281 -16.297 1 22.61 456 ALA A CA 1
ATOM 3489 C C . ALA A 1 456 ? -18.453 -40.281 -17.109 1 22.61 456 ALA A C 1
ATOM 3491 O O . ALA A 1 456 ? -17.984 -39.969 -18.203 1 22.61 456 ALA A O 1
ATOM 3492 N N . LEU A 1 457 ? -18.297 -41.562 -16.859 1 21.86 457 LEU A N 1
ATOM 3493 C CA . LEU A 1 457 ? -17.656 -42.438 -17.828 1 21.86 457 LEU A CA 1
ATOM 3494 C C . LEU A 1 457 ? -18.484 -42.531 -19.109 1 21.86 457 LEU A C 1
ATOM 3496 O O . LEU A 1 457 ? -17.938 -42.75 -20.188 1 21.86 457 LEU A O 1
ATOM 3500 N N . VAL A 1 458 ? -19.812 -42.562 -19.141 1 24.83 458 VAL A N 1
ATOM 3501 C CA . VAL A 1 458 ? -20.5 -43.125 -20.297 1 24.83 458 VAL A CA 1
ATOM 3502 C C . VAL A 1 458 ? -20.328 -42.188 -21.5 1 24.83 458 VAL A C 1
ATOM 3504 O O . VAL A 1 458 ? -20.094 -42.656 -22.609 1 24.83 458 VAL A O 1
ATOM 3507 N N . ILE A 1 459 ? -20.359 -40.938 -21.469 1 24.02 459 ILE A N 1
ATOM 3508 C CA . ILE A 1 459 ? -20.609 -40.344 -22.781 1 24.02 459 ILE A CA 1
ATOM 3509 C C . ILE A 1 459 ? -19.344 -40.375 -23.625 1 24.02 459 ILE A C 1
ATOM 3511 O O . ILE A 1 459 ? -19.391 -40.125 -24.828 1 24.02 459 ILE A O 1
ATOM 3515 N N . LEU A 1 460 ? -18.172 -40.906 -23.156 1 22.14 460 LEU A N 1
ATOM 3516 C CA . LEU A 1 460 ? -17.156 -41.125 -24.188 1 22.14 460 LEU A CA 1
ATOM 3517 C C . LEU A 1 460 ? -17.641 -42.188 -25.188 1 22.14 460 LEU A C 1
ATOM 3519 O O . LEU A 1 460 ? -17.188 -42.188 -26.328 1 22.14 460 LEU A O 1
ATOM 3523 N N . TYR A 1 461 ? -18.453 -43.188 -24.766 1 24.91 461 TYR A N 1
ATOM 3524 C CA . TYR A 1 461 ? -18.656 -44.25 -25.734 1 24.91 461 TYR A CA 1
ATOM 3525 C C . TYR A 1 461 ? -19.344 -43.75 -27 1 24.91 461 TYR A C 1
ATOM 3527 O O . TYR A 1 461 ? -18.953 -44.125 -28.109 1 24.91 461 TYR A O 1
ATOM 3535 N N . VAL A 1 462 ? -20.406 -43 -26.906 1 26.27 462 VAL A N 1
ATOM 3536 C CA . VAL A 1 462 ? -21.188 -42.938 -28.141 1 26.27 462 VAL A CA 1
ATOM 3537 C C . VAL A 1 462 ? -20.406 -42.188 -29.219 1 26.27 462 VAL A C 1
ATOM 3539 O O . VAL A 1 462 ? -20.438 -42.562 -30.391 1 26.27 462 VAL A O 1
ATOM 3542 N N . VAL A 1 463 ? -19.703 -41.125 -28.969 1 25.45 463 VAL A N 1
ATOM 3543 C CA . VAL A 1 463 ? -19.312 -40.469 -30.219 1 25.45 463 VAL A CA 1
ATOM 3544 C C . VAL A 1 463 ? -18.172 -41.25 -30.859 1 25.45 463 VAL A C 1
ATOM 3546 O O . VAL A 1 463 ? -17.672 -40.875 -31.922 1 25.45 463 VAL A O 1
ATOM 3549 N N . TYR A 1 464 ? -17.516 -42.281 -30.172 1 26.23 464 TYR A N 1
ATOM 3550 C CA . TYR A 1 464 ? -16.719 -43.094 -31.078 1 26.23 464 TYR A CA 1
ATOM 3551 C C . TYR A 1 464 ? -17.594 -43.875 -32.062 1 26.23 464 TYR A C 1
ATOM 3553 O O . TYR A 1 464 ? -17.094 -44.5 -33 1 26.23 464 TYR A O 1
ATOM 3561 N N . ARG A 1 465 ? -18.734 -44.344 -31.547 1 28.05 465 ARG A N 1
ATOM 3562 C CA . ARG A 1 465 ? -19.281 -45.281 -32.531 1 28.05 465 ARG A CA 1
ATOM 3563 C C . ARG A 1 465 ? -19.734 -44.531 -33.781 1 28.05 465 ARG A C 1
ATOM 3565 O O . ARG A 1 465 ? -19.875 -45.125 -34.875 1 28.05 465 ARG A O 1
ATOM 3572 N N . ARG A 1 466 ? -20.297 -43.312 -33.875 1 25.11 466 ARG A N 1
ATOM 3573 C CA . ARG A 1 466 ? -20.516 -43.031 -35.281 1 25.11 466 ARG A CA 1
ATOM 3574 C C . ARG A 1 466 ? -19.234 -42.5 -35.938 1 25.11 466 ARG A C 1
ATOM 3576 O O . ARG A 1 466 ? -18.484 -41.75 -35.312 1 25.11 466 ARG A O 1
ATOM 3583 N N . MET B 1 1 ? 44.406 41.438 -66.312 1 25.84 1 MET B N 1
ATOM 3584 C CA . MET B 1 1 ? 43.25 42.062 -65.688 1 25.84 1 MET B CA 1
ATOM 3585 C C . MET B 1 1 ? 42.719 41.156 -64.562 1 25.84 1 MET B C 1
ATOM 3587 O O . MET B 1 1 ? 42.344 40 -64.812 1 25.84 1 MET B O 1
ATOM 3591 N N . SER B 1 2 ? 43.219 41.281 -63.25 1 28.22 2 SER B N 1
ATOM 3592 C CA . SER B 1 2 ? 43.281 40.562 -61.969 1 28.22 2 SER B CA 1
ATOM 3593 C C . SER B 1 2 ? 41.938 40.531 -61.281 1 28.22 2 SER B C 1
ATOM 3595 O O . SER B 1 2 ? 41.406 41.562 -60.875 1 28.22 2 SER B O 1
ATOM 3597 N N . VAL B 1 3 ? 41 39.594 -61.781 1 29.55 3 VAL B N 1
ATOM 3598 C CA . VAL B 1 3 ? 39.625 39.5 -61.344 1 29.55 3 VAL B CA 1
ATOM 3599 C C . VAL B 1 3 ? 39.562 39.125 -59.844 1 29.55 3 VAL B C 1
ATOM 3601 O O . VAL B 1 3 ? 40.094 38.094 -59.469 1 29.55 3 VAL B O 1
ATOM 3604 N N . LYS B 1 4 ? 39.406 40.188 -59 1 32.22 4 LYS B N 1
ATOM 3605 C CA . LYS B 1 4 ? 39.344 40.219 -57.562 1 32.22 4 LYS B CA 1
ATOM 3606 C C . LYS B 1 4 ? 38.125 39.406 -57.031 1 32.22 4 LYS B C 1
ATOM 3608 O O . LYS B 1 4 ? 37 39.656 -57.438 1 32.22 4 LYS B O 1
ATOM 3613 N N . PRO B 1 5 ? 38.375 38.125 -56.531 1 37.03 5 PRO B N 1
ATOM 3614 C CA . PRO B 1 5 ? 37.312 37.188 -56.125 1 37.03 5 PRO B CA 1
ATOM 3615 C C . PRO B 1 5 ? 36.375 37.781 -55.062 1 37.03 5 PRO B C 1
ATOM 3617 O O . PRO B 1 5 ? 36.844 38.469 -54.156 1 37.03 5 PRO B O 1
ATOM 3620 N N . SER B 1 6 ? 35.125 38.156 -55.406 1 35.72 6 SER B N 1
ATOM 3621 C CA . SER B 1 6 ? 34.125 38.906 -54.688 1 35.72 6 SER B CA 1
ATOM 3622 C C . SER B 1 6 ? 33.781 38.219 -53.344 1 35.72 6 SER B C 1
ATOM 3624 O O . SER B 1 6 ? 34 37 -53.188 1 35.72 6 SER B O 1
ATOM 3626 N N . THR B 1 7 ? 33.562 39.031 -52.281 1 35.09 7 THR B N 1
ATOM 3627 C CA . THR B 1 7 ? 33.312 38.969 -50.844 1 35.09 7 THR B CA 1
ATOM 3628 C C . THR B 1 7 ? 32.125 38.094 -50.5 1 35.09 7 THR B C 1
ATOM 3630 O O . THR B 1 7 ? 31.875 37.781 -49.344 1 35.09 7 THR B O 1
ATOM 3633 N N . LYS B 1 8 ? 31.188 37.906 -51.531 1 41 8 LYS B N 1
ATOM 3634 C CA . LYS B 1 8 ? 29.953 37.188 -51.188 1 41 8 LYS B CA 1
ATOM 3635 C C . LYS B 1 8 ? 30.234 35.719 -50.906 1 41 8 LYS B C 1
ATOM 3637 O O . LYS B 1 8 ? 29.422 35.031 -50.281 1 41 8 LYS B O 1
ATOM 3642 N N . LEU B 1 9 ? 31.281 35.125 -51.594 1 39.72 9 LEU B N 1
ATOM 3643 C CA . LEU B 1 9 ? 31.516 33.719 -51.375 1 39.72 9 LEU B CA 1
ATOM 3644 C C . LEU B 1 9 ? 32 33.438 -49.969 1 39.72 9 LEU B C 1
ATOM 3646 O O . LEU B 1 9 ? 31.703 32.375 -49.375 1 39.72 9 LEU B O 1
ATOM 3650 N N . THR B 1 10 ? 32.656 34.531 -49.375 1 40.56 10 THR B N 1
ATOM 3651 C CA . THR B 1 10 ? 33.188 34.25 -48.031 1 40.56 10 THR B CA 1
ATOM 3652 C C . THR B 1 10 ? 32.062 34.156 -47 1 40.56 10 THR B C 1
ATOM 3654 O O . THR B 1 10 ? 32.125 33.344 -46.062 1 40.56 10 THR B O 1
ATOM 3657 N N . ILE B 1 11 ? 30.984 34.906 -47.312 1 44.66 11 ILE B N 1
ATOM 3658 C CA . ILE B 1 11 ? 29.969 34.938 -46.25 1 44.66 11 ILE B CA 1
ATOM 3659 C C . ILE B 1 11 ? 29.188 33.625 -46.25 1 44.66 11 ILE B C 1
ATOM 3661 O O . ILE B 1 11 ? 28.875 33.094 -45.188 1 44.66 11 ILE B O 1
ATOM 3665 N N . SER B 1 12 ? 29.031 33 -47.5 1 41.66 12 SER B N 1
ATOM 3666 C CA . SER B 1 12 ? 28.234 31.781 -47.469 1 41.66 12 SER B CA 1
ATOM 3667 C C . SER B 1 12 ? 28.984 30.641 -46.812 1 41.66 12 SER B C 1
ATOM 3669 O O . SER B 1 12 ? 28.359 29.734 -46.25 1 41.66 12 SER B O 1
ATOM 3671 N N . ILE B 1 13 ? 30.328 30.641 -46.906 1 43.53 13 ILE B N 1
ATOM 3672 C CA . ILE B 1 13 ? 31.016 29.547 -46.25 1 43.53 13 ILE B CA 1
ATOM 3673 C C . ILE B 1 13 ? 30.922 29.734 -44.719 1 43.53 13 ILE B C 1
ATOM 3675 O O . ILE B 1 13 ? 30.719 28.766 -44 1 43.53 13 ILE B O 1
ATOM 3679 N N . VAL B 1 14 ? 30.938 31.031 -44.281 1 43.38 14 VAL B N 1
ATOM 3680 C CA . VAL B 1 14 ? 30.891 31.172 -42.812 1 43.38 14 VAL B CA 1
ATOM 3681 C C . VAL B 1 14 ? 29.516 30.734 -42.312 1 43.38 14 VAL B C 1
ATOM 3683 O O . VAL B 1 14 ? 29.422 30.078 -41.281 1 43.38 14 VAL B O 1
ATOM 3686 N N . LEU B 1 15 ? 28.453 31.016 -43.094 1 42.59 15 LEU B N 1
ATOM 3687 C CA . LEU B 1 15 ? 27.156 30.609 -42.562 1 42.59 15 LEU B CA 1
ATOM 3688 C C . LEU B 1 15 ? 27.016 29.078 -42.594 1 42.59 15 LEU B C 1
ATOM 3690 O O . LEU B 1 15 ? 26.422 28.484 -41.688 1 42.59 15 LEU B O 1
ATOM 3694 N N . SER B 1 16 ? 27.547 28.438 -43.625 1 40.84 16 SER B N 1
ATOM 3695 C CA . SER B 1 16 ? 27.422 26.984 -43.656 1 40.84 16 SER B CA 1
ATOM 3696 C C . SER B 1 16 ? 28.281 26.344 -42.562 1 40.84 16 SER B C 1
ATOM 3698 O O . SER B 1 16 ? 27.922 25.297 -42 1 40.84 16 SER B O 1
ATOM 3700 N N . VAL B 1 17 ? 29.469 26.891 -42.312 1 42.38 17 VAL B N 1
ATOM 3701 C CA . VAL B 1 17 ? 30.266 26.297 -41.25 1 42.38 17 VAL B CA 1
ATOM 3702 C C . VAL B 1 17 ? 29.578 26.562 -39.906 1 42.38 17 VAL B C 1
ATOM 3704 O O . VAL B 1 17 ? 29.688 25.75 -38.969 1 42.38 17 VAL B O 1
ATOM 3707 N N . LEU B 1 18 ? 28.891 27.734 -39.688 1 37 18 LEU B N 1
ATOM 3708 C CA . LEU B 1 18 ? 28.188 27.906 -38.406 1 37 18 LEU B CA 1
ATOM 3709 C C . LEU B 1 18 ? 27.031 26.922 -38.312 1 37 18 LEU B C 1
ATOM 3711 O O . LEU B 1 18 ? 26.734 26.422 -37.219 1 37 18 LEU B O 1
ATOM 3715 N N . LEU B 1 19 ? 26.281 26.672 -39.438 1 37.16 19 LEU B N 1
ATOM 3716 C CA . LEU B 1 19 ? 25.219 25.672 -39.312 1 37.16 19 LEU B CA 1
ATOM 3717 C C . LEU B 1 19 ? 25.797 24.281 -39.094 1 37.16 19 LEU B C 1
ATOM 3719 O O . LEU B 1 19 ? 25.234 23.484 -38.344 1 37.16 19 LEU B O 1
ATOM 3723 N N . LEU B 1 20 ? 26.891 23.906 -39.75 1 36.72 20 LEU B N 1
ATOM 3724 C CA . LEU B 1 20 ? 27.422 22.562 -39.5 1 36.72 20 LEU B CA 1
ATOM 3725 C C . LEU B 1 20 ? 27.969 22.469 -38.062 1 36.72 20 LEU B C 1
ATOM 3727 O O . LEU B 1 20 ? 27.969 21.375 -37.469 1 36.72 20 LEU B O 1
ATOM 3731 N N . GLY B 1 21 ? 28.625 23.531 -37.5 1 30.42 21 GLY B N 1
ATOM 3732 C CA . GLY B 1 21 ? 29.078 23.422 -36.125 1 30.42 21 GLY B CA 1
ATOM 3733 C C . GLY B 1 21 ? 27.953 23.156 -35.156 1 30.42 21 GLY B C 1
ATOM 3734 O O . GLY B 1 21 ? 28.188 22.609 -34.062 1 30.42 21 GLY B O 1
ATOM 3735 N N . VAL B 1 22 ? 26.766 23.844 -35.312 1 32.53 22 VAL B N 1
ATOM 3736 C CA . VAL B 1 22 ? 25.719 23.594 -34.344 1 32.53 22 VAL B CA 1
ATOM 3737 C C . VAL B 1 22 ? 25.281 22.125 -34.438 1 32.53 22 VAL B C 1
ATOM 3739 O O . VAL B 1 22 ? 24.781 21.562 -33.438 1 32.53 22 VAL B O 1
ATOM 3742 N N . LEU B 1 23 ? 25.328 21.453 -35.594 1 30.88 23 LEU B N 1
ATOM 3743 C CA . LEU B 1 23 ? 24.812 20.094 -35.594 1 30.88 23 LEU B CA 1
ATOM 3744 C C . LEU B 1 23 ? 25.734 19.172 -34.781 1 30.88 23 LEU B C 1
ATOM 3746 O O . LEU B 1 23 ? 25.281 18.156 -34.25 1 30.88 23 LEU B O 1
ATOM 3750 N N . LEU B 1 24 ? 27.047 19.25 -34.938 1 28.48 24 LEU B N 1
ATOM 3751 C CA . LEU B 1 24 ? 27.844 18.203 -34.344 1 28.48 24 LEU B CA 1
ATOM 3752 C C . LEU B 1 24 ? 27.766 18.281 -32.812 1 28.48 24 LEU B C 1
ATOM 3754 O O . LEU B 1 24 ? 28.172 17.359 -32.125 1 28.48 24 LEU B O 1
ATOM 3758 N N . ALA B 1 25 ? 27.797 19.484 -32.281 1 29.16 25 ALA B N 1
ATOM 3759 C CA . ALA B 1 25 ? 27.969 19.422 -30.828 1 29.16 25 ALA B CA 1
ATOM 3760 C C . ALA B 1 25 ? 26.75 18.828 -30.156 1 29.16 25 ALA B C 1
ATOM 3762 O O . ALA B 1 25 ? 26.453 19.125 -29 1 29.16 25 ALA B O 1
ATOM 3763 N N . VAL B 1 26 ? 25.719 18.484 -30.906 1 29.8 26 VAL B N 1
ATOM 3764 C CA . VAL B 1 26 ? 24.781 17.719 -30.094 1 29.8 26 VAL B CA 1
ATOM 3765 C C . VAL B 1 26 ? 25.438 16.422 -29.609 1 29.8 26 VAL B C 1
ATOM 3767 O O . VAL B 1 26 ? 25.516 15.445 -30.359 1 29.8 26 VAL B O 1
ATOM 3770 N N . THR B 1 27 ? 26.672 16.5 -29.109 1 29.3 27 THR B N 1
ATOM 3771 C CA . THR B 1 27 ? 27.031 15.281 -28.391 1 29.3 27 THR B CA 1
ATOM 3772 C C . THR B 1 27 ? 25.828 14.695 -27.656 1 29.3 27 THR B C 1
ATOM 3774 O O . THR B 1 27 ? 25.094 15.422 -26.984 1 29.3 27 THR B O 1
ATOM 3777 N N . ASN B 1 28 ? 25.266 13.672 -28.25 1 27.25 28 ASN B N 1
ATOM 3778 C CA . ASN B 1 28 ? 24.422 12.75 -27.5 1 27.25 28 ASN B CA 1
ATOM 3779 C C . ASN B 1 28 ? 24.938 12.531 -26.078 1 27.25 28 ASN B C 1
ATOM 3781 O O . ASN B 1 28 ? 25.984 11.914 -25.891 1 27.25 28 ASN B O 1
ATOM 3785 N N . THR B 1 29 ? 24.969 13.469 -25.266 1 31.66 29 THR B N 1
ATOM 3786 C CA . THR B 1 29 ? 25.109 12.992 -23.891 1 31.66 29 THR B CA 1
ATOM 3787 C C . THR B 1 29 ? 24.406 11.641 -23.703 1 31.66 29 THR B C 1
ATOM 3789 O O . THR B 1 29 ? 23.234 11.5 -24.047 1 31.66 29 THR B O 1
ATOM 3792 N N . PRO B 1 30 ? 25.172 10.539 -23.766 1 30.38 30 PRO B N 1
ATOM 3793 C CA . PRO B 1 30 ? 24.469 9.281 -23.5 1 30.38 30 PRO B CA 1
ATOM 3794 C C . PRO B 1 30 ? 23.312 9.43 -22.516 1 30.38 30 PRO B C 1
ATOM 3796 O O . PRO B 1 30 ? 23.422 10.195 -21.547 1 30.38 30 PRO B O 1
ATOM 3799 N N . MET B 1 31 ? 22.156 9.398 -22.969 1 33.38 31 MET B N 1
ATOM 3800 C CA . MET B 1 31 ? 21.031 9.227 -22.047 1 33.38 31 MET B CA 1
ATOM 3801 C C . MET B 1 31 ? 21.469 8.43 -20.812 1 33.38 31 MET B C 1
ATOM 3803 O O . MET B 1 31 ? 22.094 7.379 -20.953 1 33.38 31 MET B O 1
ATOM 3807 N N . ALA B 1 32 ? 21.734 9.023 -19.766 1 36.56 32 ALA B N 1
ATOM 3808 C CA . ALA B 1 32 ? 21.938 8.336 -18.5 1 36.56 32 ALA B CA 1
ATOM 3809 C C . ALA B 1 32 ? 21.188 7.016 -18.453 1 36.56 32 ALA B C 1
ATOM 3811 O O . ALA B 1 32 ? 19.953 6.988 -18.562 1 36.56 32 ALA B O 1
ATOM 3812 N N . GLN B 1 33 ? 21.672 5.914 -19.062 1 42.16 33 GLN B N 1
ATOM 3813 C CA . GLN B 1 33 ? 21.078 4.582 -18.969 1 42.16 33 GLN B CA 1
ATOM 3814 C C . GLN B 1 33 ? 20.469 4.352 -17.578 1 42.16 33 GLN B C 1
ATOM 3816 O O . GLN B 1 33 ? 21.172 4.406 -16.562 1 42.16 33 GLN B O 1
ATOM 3821 N N . THR B 1 34 ? 19.188 4.594 -17.312 1 60.25 34 THR B N 1
ATOM 3822 C CA . THR B 1 34 ? 18.484 4.375 -16.062 1 60.25 34 THR B CA 1
ATOM 3823 C C . THR B 1 34 ? 18.578 2.91 -15.633 1 60.25 34 THR B C 1
ATOM 3825 O O . THR B 1 34 ? 18.438 2.01 -16.469 1 60.25 34 THR B O 1
ATOM 3828 N N . SER B 1 35 ? 19.359 2.514 -14.625 1 75.62 35 SER B N 1
ATOM 3829 C CA . SER B 1 35 ? 19.453 1.194 -14.008 1 75.62 35 SER B CA 1
ATOM 3830 C C . SER B 1 35 ? 18.078 0.558 -13.836 1 75.62 35 SER B C 1
ATOM 3832 O O . SER B 1 35 ? 17.094 1.251 -13.562 1 75.62 35 SER B O 1
ATOM 3834 N N . PRO B 1 36 ? 18.016 -0.771 -14.297 1 88.19 36 PRO B N 1
ATOM 3835 C CA . PRO B 1 36 ? 16.75 -1.454 -14.039 1 88.19 36 PRO B CA 1
ATOM 3836 C C . PRO B 1 36 ? 16.359 -1.441 -12.562 1 88.19 36 PRO B C 1
ATOM 3838 O O . PRO B 1 36 ? 17.219 -1.324 -11.695 1 88.19 36 PRO B O 1
ATOM 3841 N N . ASP B 1 37 ? 15.086 -1.551 -12.336 1 89.06 37 ASP B N 1
ATOM 3842 C CA . ASP B 1 37 ? 14.617 -1.682 -10.961 1 89.06 37 ASP B CA 1
ATOM 3843 C C . ASP B 1 37 ? 15.203 -2.928 -10.297 1 89.06 37 ASP B C 1
ATOM 3845 O O . ASP B 1 37 ? 15.523 -2.912 -9.102 1 89.06 37 ASP B O 1
ATOM 3849 N N . ILE B 1 38 ? 15.32 -3.99 -11.117 1 93.94 38 ILE B N 1
ATOM 3850 C CA . ILE B 1 38 ? 15.844 -5.258 -10.625 1 93.94 38 ILE B CA 1
ATOM 3851 C C . ILE B 1 38 ? 16.984 -5.73 -11.523 1 93.94 38 ILE B C 1
ATOM 3853 O O . ILE B 1 38 ? 16.734 -6.379 -12.547 1 93.94 38 ILE B O 1
ATOM 3857 N N . PRO B 1 39 ? 18.156 -5.477 -11.18 1 92.44 39 PRO B N 1
ATOM 3858 C CA . PRO B 1 39 ? 19.281 -6.082 -11.891 1 92.44 39 PRO B CA 1
ATOM 3859 C C . PRO B 1 39 ? 19.484 -7.555 -11.547 1 92.44 39 PRO B C 1
ATOM 3861 O O . PRO B 1 39 ? 19.469 -7.922 -10.367 1 92.44 39 PRO B O 1
ATOM 3864 N N . VAL B 1 40 ? 19.625 -8.344 -12.562 1 96.94 40 VAL B N 1
ATOM 3865 C CA . VAL B 1 40 ? 19.953 -9.758 -12.391 1 96.94 40 VAL B CA 1
ATOM 3866 C C . VAL B 1 40 ? 21.453 -9.969 -12.625 1 96.94 40 VAL B C 1
ATOM 3868 O O . VAL B 1 40 ? 21.906 -9.977 -13.773 1 96.94 40 VAL B O 1
ATOM 3871 N N . TYR B 1 41 ? 22.156 -10.266 -11.578 1 94.81 41 TYR B N 1
ATOM 3872 C CA . TYR B 1 41 ? 23.609 -10.25 -11.664 1 94.81 41 TYR B CA 1
ATOM 3873 C C . TYR B 1 41 ? 24.141 -11.602 -12.109 1 94.81 41 TYR B C 1
ATOM 3875 O O . TYR B 1 41 ? 23.641 -12.648 -11.688 1 94.81 41 TYR B O 1
ATOM 3883 N N . LYS B 1 42 ? 25.156 -11.625 -12.93 1 96.31 42 LYS B N 1
ATOM 3884 C CA . LYS B 1 42 ? 25.812 -12.852 -13.352 1 96.31 42 LYS B CA 1
ATOM 3885 C C . LYS B 1 42 ? 26.641 -13.453 -12.211 1 96.31 42 LYS B C 1
ATOM 3887 O O . LYS B 1 42 ? 27.391 -12.75 -11.547 1 96.31 42 LYS B O 1
ATOM 3892 N N . VAL B 1 43 ? 26.453 -14.695 -12.008 1 96.69 43 VAL B N 1
ATOM 3893 C CA . VAL B 1 43 ? 27.141 -15.383 -10.922 1 96.69 43 VAL B CA 1
ATOM 3894 C C . VAL B 1 43 ? 27.656 -16.734 -11.406 1 96.69 43 VAL B C 1
ATOM 3896 O O . VAL B 1 43 ? 27.375 -17.141 -12.531 1 96.69 43 VAL B O 1
ATOM 3899 N N . VAL B 1 44 ? 28.484 -17.375 -10.508 1 95.56 44 VAL B N 1
ATOM 3900 C CA . VAL B 1 44 ? 28.906 -18.766 -10.695 1 95.56 44 VAL B CA 1
ATOM 3901 C C . VAL B 1 44 ? 28.25 -19.641 -9.641 1 95.56 44 VAL B C 1
ATOM 3903 O O . VAL B 1 44 ? 28.156 -19.266 -8.469 1 95.56 44 VAL B O 1
ATOM 3906 N N . GLY B 1 45 ? 27.734 -20.766 -10.141 1 95.5 45 GLY B N 1
ATOM 3907 C CA . GLY B 1 45 ? 27.109 -21.703 -9.211 1 95.5 45 GLY B CA 1
ATOM 3908 C C . GLY B 1 45 ? 25.656 -21.984 -9.539 1 95.5 45 GLY B C 1
ATOM 3909 O O . GLY B 1 45 ? 25.156 -21.531 -10.57 1 95.5 45 GLY B O 1
ATOM 3910 N N . THR B 1 46 ? 25.078 -22.844 -8.703 1 95.81 46 THR B N 1
ATOM 3911 C CA . THR B 1 46 ? 23.688 -23.25 -8.859 1 95.81 46 THR B CA 1
ATOM 3912 C C . THR B 1 46 ? 22.891 -22.969 -7.586 1 95.81 46 THR B C 1
ATOM 3914 O O . THR B 1 46 ? 23.469 -22.75 -6.523 1 95.81 46 THR B O 1
ATOM 3917 N N . ALA B 1 47 ? 21.594 -22.906 -7.742 1 95.94 47 ALA B N 1
ATOM 3918 C CA . ALA B 1 47 ? 20.719 -22.656 -6.598 1 95.94 47 ALA B CA 1
ATOM 3919 C C . ALA B 1 47 ? 20.75 -23.828 -5.621 1 95.94 47 ALA B C 1
ATOM 3921 O O . ALA B 1 47 ? 20.844 -24.984 -6.035 1 95.94 47 ALA B O 1
ATOM 3922 N N . ASP B 1 48 ? 20.719 -23.578 -4.359 1 96 48 ASP B N 1
ATOM 3923 C CA . ASP B 1 48 ? 20.438 -24.578 -3.332 1 96 48 ASP B CA 1
ATOM 3924 C C . ASP B 1 48 ? 19 -24.469 -2.848 1 96 48 ASP B C 1
ATOM 3926 O O . ASP B 1 48 ? 18.719 -23.766 -1.879 1 96 48 ASP B O 1
ATOM 3930 N N . LEU B 1 49 ? 18.125 -25.219 -3.398 1 96.25 49 LEU B N 1
ATOM 3931 C CA . LEU B 1 49 ? 16.688 -25.062 -3.158 1 96.25 49 LEU B CA 1
ATOM 3932 C C . LEU B 1 49 ? 16.281 -25.734 -1.847 1 96.25 49 LEU B C 1
ATOM 3934 O O . LEU B 1 49 ? 15.172 -25.531 -1.36 1 96.25 49 LEU B O 1
ATOM 3938 N N . SER B 1 50 ? 17.203 -26.547 -1.271 1 94.75 50 SER B N 1
ATOM 3939 C CA . SER B 1 50 ? 16.922 -27.094 0.051 1 94.75 50 SER B CA 1
ATOM 3940 C C . SER B 1 50 ? 17.109 -26.047 1.14 1 94.75 50 SER B C 1
ATOM 3942 O O . SER B 1 50 ? 16.594 -26.203 2.25 1 94.75 50 SER B O 1
ATOM 3944 N N . ASN B 1 51 ? 17.875 -25.016 0.826 1 96.19 51 ASN B N 1
ATOM 3945 C CA . ASN B 1 51 ? 18.109 -23.891 1.715 1 96.19 51 ASN B CA 1
ATOM 3946 C C . ASN B 1 51 ? 18.156 -22.562 0.944 1 96.19 51 ASN B C 1
ATOM 3948 O O . ASN B 1 51 ? 19.219 -21.953 0.834 1 96.19 51 ASN B O 1
ATOM 3952 N N . PRO B 1 52 ? 17.047 -22.078 0.574 1 97.69 52 PRO B N 1
ATOM 3953 C CA . PRO B 1 52 ? 17 -20.875 -0.261 1 97.69 52 PRO B CA 1
ATOM 3954 C C . PRO B 1 52 ? 17.766 -19.719 0.347 1 97.69 52 PRO B C 1
ATOM 3956 O O . PRO B 1 52 ? 17.578 -19.391 1.526 1 97.69 52 PRO B O 1
ATOM 3959 N N . GLY B 1 53 ? 18.594 -19.094 -0.48 1 96.44 53 GLY B N 1
ATOM 3960 C CA . GLY B 1 53 ? 19.359 -17.922 -0.053 1 96.44 53 GLY B CA 1
ATOM 3961 C C . GLY B 1 53 ? 20.719 -18.281 0.515 1 96.44 53 GLY B C 1
ATOM 3962 O O . GLY B 1 53 ? 21.484 -17.391 0.901 1 96.44 53 GLY B O 1
ATOM 3963 N N . SER B 1 54 ? 21.094 -19.547 0.463 1 96.19 54 SER B N 1
ATOM 3964 C CA . SER B 1 54 ? 22.328 -19.953 1.131 1 96.19 54 SER B CA 1
ATOM 3965 C C . SER B 1 54 ? 23.5 -20.016 0.152 1 96.19 54 SER B C 1
ATOM 3967 O O . SER B 1 54 ? 24.656 -20.094 0.564 1 96.19 54 SER B O 1
ATOM 3969 N N . ALA B 1 55 ? 23.203 -20.078 -1.182 1 97 55 ALA B N 1
ATOM 3970 C CA . ALA B 1 55 ? 24.312 -20.062 -2.135 1 97 55 ALA B CA 1
ATOM 3971 C C . ALA B 1 55 ? 25.234 -18.859 -1.897 1 97 55 ALA B C 1
ATOM 3973 O O . ALA B 1 55 ? 24.766 -17.766 -1.604 1 97 55 ALA B O 1
ATOM 3974 N N . SER B 1 56 ? 26.469 -18.984 -2.084 1 94.56 56 SER B N 1
ATOM 3975 C CA . SER B 1 56 ? 27.469 -18 -1.696 1 94.56 56 SER B CA 1
ATOM 3976 C C . SER B 1 56 ? 27.312 -16.719 -2.506 1 94.56 56 SER B C 1
ATOM 3978 O O . SER B 1 56 ? 27.609 -15.625 -2.012 1 94.56 56 SER B O 1
ATOM 3980 N N . TYR B 1 57 ? 26.844 -16.812 -3.736 1 94.25 57 TYR B N 1
ATOM 3981 C CA . TYR B 1 57 ? 26.766 -15.641 -4.602 1 94.25 57 TYR B CA 1
ATOM 3982 C C . TYR B 1 57 ? 25.734 -14.648 -4.078 1 94.25 57 TYR B C 1
ATOM 3984 O O . TYR B 1 57 ? 25.75 -13.477 -4.469 1 94.25 57 TYR B O 1
ATOM 3992 N N . TRP B 1 58 ? 24.781 -15.07 -3.215 1 95.44 58 TRP B N 1
ATOM 3993 C CA . TRP B 1 58 ? 23.75 -14.164 -2.719 1 95.44 58 TRP B CA 1
ATOM 3994 C C . TRP B 1 58 ? 24.344 -13.117 -1.793 1 95.44 58 TRP B C 1
ATOM 3996 O O . TRP B 1 58 ? 23.797 -12.023 -1.648 1 95.44 58 TRP B O 1
ATOM 4006 N N . SER B 1 59 ? 25.438 -13.391 -1.107 1 89.06 59 SER B N 1
ATOM 4007 C CA . SER B 1 59 ? 26.031 -12.492 -0.122 1 89.06 59 SER B CA 1
ATOM 4008 C C . SER B 1 59 ? 26.453 -11.172 -0.762 1 89.06 59 SER B C 1
ATOM 4010 O O . SER B 1 59 ? 26.469 -10.133 -0.102 1 89.06 59 SER B O 1
ATOM 4012 N N . ASN B 1 60 ? 26.781 -11.211 -2.09 1 84.62 60 ASN B N 1
ATOM 4013 C CA . ASN B 1 60 ? 27.281 -10.016 -2.771 1 84.62 60 ASN B CA 1
ATOM 4014 C C . ASN B 1 60 ? 26.156 -9.266 -3.479 1 84.62 60 ASN B C 1
ATOM 4016 O O . ASN B 1 60 ? 26.375 -8.234 -4.105 1 84.62 60 ASN B O 1
ATOM 4020 N N . ILE B 1 61 ? 24.984 -9.781 -3.461 1 89.19 61 ILE B N 1
ATOM 4021 C CA . ILE B 1 61 ? 23.859 -9.156 -4.137 1 89.19 61 ILE B CA 1
ATOM 4022 C C . ILE B 1 61 ? 22.953 -8.484 -3.111 1 89.19 61 ILE B C 1
ATOM 4024 O O . ILE B 1 61 ? 22.438 -9.141 -2.199 1 89.19 61 ILE B O 1
ATOM 4028 N N . PRO B 1 62 ? 22.781 -7.156 -3.195 1 84.19 62 PRO B N 1
ATOM 4029 C CA . PRO B 1 62 ? 21.922 -6.465 -2.223 1 84.19 62 PRO B CA 1
ATOM 4030 C C . PRO B 1 62 ? 20.438 -6.77 -2.412 1 84.19 62 PRO B C 1
ATOM 4032 O O . PRO B 1 62 ? 20 -7.043 -3.533 1 84.19 62 PRO B O 1
ATOM 4035 N N . TRP B 1 63 ? 19.734 -6.762 -1.287 1 90.06 63 TRP B N 1
ATOM 4036 C CA . TRP B 1 63 ? 18.281 -6.852 -1.349 1 90.06 63 TRP B CA 1
ATOM 4037 C C . TRP B 1 63 ? 17.688 -5.59 -1.963 1 90.06 63 TRP B C 1
ATOM 4039 O O . TRP B 1 63 ? 18.125 -4.477 -1.667 1 90.06 63 TRP B O 1
ATOM 4049 N N . ILE B 1 64 ? 16.75 -5.762 -2.777 1 89.62 64 ILE B N 1
ATOM 4050 C CA . ILE B 1 64 ? 15.906 -4.68 -3.273 1 89.62 64 ILE B CA 1
ATOM 4051 C C . ILE B 1 64 ? 14.57 -4.688 -2.537 1 89.62 64 ILE B C 1
ATOM 4053 O O . ILE B 1 64 ? 13.914 -5.73 -2.443 1 89.62 64 ILE B O 1
ATOM 4057 N N . ASN B 1 65 ? 14.227 -3.568 -1.988 1 90.38 65 ASN B N 1
ATOM 4058 C CA . ASN B 1 65 ? 12.914 -3.418 -1.37 1 90.38 65 ASN B CA 1
ATOM 4059 C C . ASN B 1 65 ? 11.852 -3.037 -2.396 1 90.38 65 ASN B C 1
ATOM 4061 O O . ASN B 1 65 ? 11.961 -1.998 -3.051 1 90.38 65 ASN B O 1
ATOM 4065 N N . ILE B 1 66 ? 10.891 -3.863 -2.514 1 93.62 66 ILE B N 1
ATOM 4066 C CA . ILE B 1 66 ? 9.805 -3.604 -3.453 1 93.62 66 ILE B CA 1
ATOM 4067 C C . ILE B 1 66 ? 8.5 -3.369 -2.688 1 93.62 66 ILE B C 1
ATOM 4069 O O . ILE B 1 66 ? 7.973 -4.289 -2.057 1 93.62 66 ILE B O 1
ATOM 4073 N N . SER B 1 67 ? 7.988 -2.186 -2.77 1 91 67 SER B N 1
ATOM 4074 C CA . SER B 1 67 ? 6.75 -1.833 -2.082 1 91 67 SER B CA 1
ATOM 4075 C C . SER B 1 67 ? 5.547 -2.525 -2.717 1 91 67 SER B C 1
ATOM 4077 O O . SER B 1 67 ? 5.457 -2.627 -3.941 1 91 67 SER B O 1
ATOM 4079 N N . LEU B 1 68 ? 4.637 -2.967 -1.833 1 93.75 68 LEU B N 1
ATOM 4080 C CA . LEU B 1 68 ? 3.387 -3.564 -2.291 1 93.75 68 LEU B CA 1
ATOM 4081 C C . LEU B 1 68 ? 2.189 -2.748 -1.82 1 93.75 68 LEU B C 1
ATOM 4083 O O . LEU B 1 68 ? 2.322 -1.887 -0.948 1 93.75 68 LEU B O 1
ATOM 4087 N N . THR B 1 69 ? 1.043 -2.996 -2.492 1 90.31 69 THR B N 1
ATOM 4088 C CA . THR B 1 69 ? -0.203 -2.311 -2.166 1 90.31 69 THR B CA 1
ATOM 4089 C C . THR B 1 69 ? -1.392 -3.258 -2.297 1 90.31 69 THR B C 1
ATOM 4091 O O . THR B 1 69 ? -1.249 -4.379 -2.793 1 90.31 69 THR B O 1
ATOM 4094 N N . ALA B 1 70 ? -2.521 -2.791 -1.799 1 91.31 70 ALA B N 1
ATOM 4095 C CA . ALA B 1 70 ? -3.76 -3.553 -1.932 1 91.31 70 ALA B CA 1
ATOM 4096 C C . ALA B 1 70 ? -4.211 -3.621 -3.389 1 91.31 70 ALA B C 1
ATOM 4098 O O . ALA B 1 70 ? -4.164 -2.619 -4.105 1 91.31 70 ALA B O 1
ATOM 4099 N N . ASN B 1 71 ? -4.621 -4.809 -3.773 1 91.25 71 ASN B N 1
ATOM 4100 C CA . ASN B 1 71 ? -5.223 -4.887 -5.098 1 91.25 71 ASN B CA 1
ATOM 4101 C C . ASN B 1 71 ? -6.723 -4.598 -5.051 1 91.25 71 ASN B C 1
ATOM 4103 O O . ASN B 1 71 ? -7.332 -4.297 -6.078 1 91.25 71 ASN B O 1
ATOM 4107 N N . ILE B 1 72 ? -7.305 -4.848 -3.861 1 88.38 72 ILE B N 1
ATOM 4108 C CA . ILE B 1 72 ? -8.695 -4.496 -3.613 1 88.38 72 ILE B CA 1
ATOM 4109 C C . ILE B 1 72 ? -8.773 -3.32 -2.645 1 88.38 72 ILE B C 1
ATOM 4111 O O . ILE B 1 72 ? -8.828 -3.512 -1.427 1 88.38 72 ILE B O 1
ATOM 4115 N N . PRO B 1 73 ? -8.891 -2.191 -3.23 1 83.56 73 PRO B N 1
ATOM 4116 C CA . PRO B 1 73 ? -8.961 -1.036 -2.332 1 83.56 73 PRO B CA 1
ATOM 4117 C C . PRO B 1 73 ? -10.133 -1.112 -1.361 1 83.56 73 PRO B C 1
ATOM 4119 O O . PRO B 1 73 ? -11.203 -1.624 -1.715 1 83.56 73 PRO B O 1
ATOM 4122 N N . MET B 1 74 ? -9.992 -0.687 -0.113 1 85 74 MET B N 1
ATOM 4123 C CA . MET B 1 74 ? -11 -0.502 0.925 1 85 74 MET B CA 1
ATOM 4124 C C . MET B 1 74 ? -11.305 -1.82 1.629 1 85 74 MET B C 1
ATOM 4126 O O . MET B 1 74 ? -12.117 -1.862 2.555 1 85 74 MET B O 1
ATOM 4130 N N . ALA B 1 75 ? -10.727 -2.982 1.16 1 88.5 75 ALA B N 1
ATOM 4131 C CA . ALA B 1 75 ? -10.828 -4.23 1.915 1 88.5 75 ALA B CA 1
ATOM 4132 C C . ALA B 1 75 ? -9.727 -4.332 2.963 1 88.5 75 ALA B C 1
ATOM 4134 O O . ALA B 1 75 ? -8.539 -4.305 2.627 1 88.5 75 ALA B O 1
ATOM 4135 N N . PRO B 1 76 ? -10.07 -4.527 4.203 1 87.62 76 PRO B N 1
ATOM 4136 C CA . PRO B 1 76 ? -9.055 -4.574 5.262 1 87.62 76 PRO B CA 1
ATOM 4137 C C . PRO B 1 76 ? -8.078 -5.734 5.086 1 87.62 76 PRO B C 1
ATOM 4139 O O . PRO B 1 76 ? -6.953 -5.68 5.586 1 87.62 76 PRO B O 1
ATOM 4142 N N . THR B 1 77 ? -8.453 -6.766 4.387 1 91.56 77 THR B N 1
ATOM 4143 C CA . THR B 1 77 ? -7.625 -7.957 4.242 1 91.56 77 THR B CA 1
ATOM 4144 C C . THR B 1 77 ? -6.699 -7.828 3.037 1 91.56 77 THR B C 1
ATOM 4146 O O . THR B 1 77 ? -5.895 -8.719 2.771 1 91.56 77 THR B O 1
ATOM 4149 N N . SER B 1 78 ? -6.773 -6.77 2.336 1 92.88 78 SER B N 1
ATOM 4150 C CA . SER B 1 78 ? -5.973 -6.633 1.122 1 92.88 78 SER B CA 1
ATOM 4151 C C . SER B 1 78 ? -4.719 -5.805 1.377 1 92.88 78 SER B C 1
ATOM 4153 O O . SER B 1 78 ? -4.762 -4.812 2.109 1 92.88 78 SER B O 1
ATOM 4155 N N . GLY B 1 79 ? -3.613 -6.238 0.799 1 92.69 79 GLY B N 1
ATOM 4156 C CA . GLY B 1 79 ? -2.389 -5.461 0.903 1 92.69 79 GLY B CA 1
ATOM 4157 C C . GLY B 1 79 ? -1.729 -5.566 2.264 1 92.69 79 GLY B C 1
ATOM 4158 O O . GLY B 1 79 ? -1.183 -4.586 2.773 1 92.69 79 GLY B O 1
ATOM 4159 N N . LEU B 1 80 ? -1.762 -6.695 2.854 1 92.5 80 LEU B N 1
ATOM 4160 C CA . LEU B 1 80 ? -1.282 -6.887 4.219 1 92.5 80 LEU B CA 1
ATOM 4161 C C . LEU B 1 80 ? 0.242 -6.91 4.262 1 92.5 80 LEU B C 1
ATOM 4163 O O . LEU B 1 80 ? 0.84 -6.715 5.32 1 92.5 80 LEU B O 1
ATOM 4167 N N . THR B 1 81 ? 0.842 -7.223 3.143 1 94.5 81 THR B N 1
ATOM 4168 C CA . THR B 1 81 ? 2.297 -7.191 3.033 1 94.5 81 THR B CA 1
ATOM 4169 C C . THR B 1 81 ? 2.768 -5.867 2.441 1 94.5 81 THR B C 1
ATOM 4171 O O . THR B 1 81 ? 2.41 -5.523 1.313 1 94.5 81 THR B O 1
ATOM 4174 N N . HIS B 1 82 ? 3.615 -5.277 3.189 1 88.94 82 HIS B N 1
ATOM 4175 C CA . HIS B 1 82 ? 4.027 -3.924 2.842 1 88.94 82 HIS B CA 1
ATOM 4176 C C . HIS B 1 82 ? 5.082 -3.936 1.737 1 88.94 82 HIS B C 1
ATOM 4178 O O . HIS B 1 82 ? 5.094 -3.051 0.879 1 88.94 82 HIS B O 1
ATOM 4184 N N . TYR B 1 83 ? 5.98 -4.848 1.835 1 92.56 83 TYR B N 1
ATOM 4185 C CA . TYR B 1 83 ? 7.027 -4.957 0.824 1 92.56 83 TYR B CA 1
ATOM 4186 C C . TYR B 1 83 ? 7.559 -6.383 0.746 1 92.56 83 TYR B C 1
ATOM 4188 O O . TYR B 1 83 ? 7.332 -7.188 1.651 1 92.56 83 TYR B O 1
ATOM 4196 N N . VAL B 1 84 ? 8.172 -6.637 -0.378 1 96.69 84 VAL B N 1
ATOM 4197 C CA . VAL B 1 84 ? 8.984 -7.844 -0.52 1 96.69 84 VAL B CA 1
ATOM 4198 C C . VAL B 1 84 ? 10.438 -7.457 -0.799 1 96.69 84 VAL B C 1
ATOM 4200 O O . VAL B 1 84 ? 10.703 -6.398 -1.368 1 96.69 84 VAL B O 1
ATOM 4203 N N . LEU B 1 85 ? 11.312 -8.266 -0.268 1 95.62 85 LEU B N 1
ATOM 4204 C CA . LEU B 1 85 ? 12.727 -8.164 -0.594 1 95.62 85 LEU B CA 1
ATOM 4205 C C . LEU B 1 85 ? 13.094 -9.125 -1.72 1 95.62 85 LEU B C 1
ATOM 4207 O O . LEU B 1 85 ? 12.727 -10.305 -1.686 1 95.62 85 LEU B O 1
ATOM 4211 N N . VAL B 1 86 ? 13.891 -8.586 -2.699 1 97.56 86 VAL B N 1
ATOM 4212 C CA . VAL B 1 86 ? 14.18 -9.406 -3.867 1 97.56 86 VAL B CA 1
ATOM 4213 C C . VAL B 1 86 ? 15.672 -9.328 -4.199 1 97.56 86 VAL B C 1
ATOM 4215 O O . VAL B 1 86 ? 16.266 -8.25 -4.148 1 97.56 86 VAL B O 1
ATOM 4218 N N . LYS B 1 87 ? 16.266 -10.445 -4.453 1 96.38 87 LYS B N 1
ATOM 4219 C CA . LYS B 1 87 ? 17.547 -10.602 -5.137 1 96.38 87 LYS B CA 1
ATOM 4220 C C . LYS B 1 87 ? 17.391 -11.414 -6.422 1 96.38 87 LYS B C 1
ATOM 4222 O O . LYS B 1 87 ? 16.516 -12.273 -6.516 1 96.38 87 LYS B O 1
ATOM 4227 N N . ALA B 1 88 ? 18.25 -11.117 -7.43 1 98.06 88 ALA B N 1
ATOM 4228 C CA . ALA B 1 88 ? 18.203 -11.898 -8.656 1 98.06 88 ALA B CA 1
ATOM 4229 C C . ALA B 1 88 ? 19.594 -12.125 -9.219 1 98.06 88 ALA B C 1
ATOM 4231 O O . ALA B 1 88 ? 20.453 -11.242 -9.164 1 98.06 88 ALA B O 1
ATOM 4232 N N . ALA B 1 89 ? 19.781 -13.312 -9.711 1 98.06 89 ALA B N 1
ATOM 4233 C CA . ALA B 1 89 ? 21.062 -13.734 -10.266 1 98.06 89 ALA B CA 1
ATOM 4234 C C . ALA B 1 89 ? 20.859 -14.656 -11.461 1 98.06 89 ALA B C 1
ATOM 4236 O O . ALA B 1 89 ? 19.766 -15.188 -11.672 1 98.06 89 ALA B O 1
ATOM 4237 N N . TRP B 1 90 ? 21.875 -14.805 -12.289 1 98.31 90 TRP B N 1
ATOM 4238 C CA . TRP B 1 90 ? 21.875 -15.766 -13.383 1 98.31 90 TRP B CA 1
ATOM 4239 C C . TRP B 1 90 ? 23.266 -16.344 -13.594 1 98.31 90 TRP B C 1
ATOM 4241 O O . TRP B 1 90 ? 24.266 -15.695 -13.281 1 98.31 90 TRP B O 1
ATOM 4251 N N . ASN B 1 91 ? 23.359 -17.562 -14.125 1 97.75 91 ASN B N 1
ATOM 4252 C CA . ASN B 1 91 ? 24.656 -18.203 -14.203 1 97.75 91 ASN B CA 1
ATOM 4253 C C . ASN B 1 91 ? 25.031 -18.562 -15.641 1 97.75 91 ASN B C 1
ATOM 4255 O O . ASN B 1 91 ? 25.875 -19.438 -15.875 1 97.75 91 ASN B O 1
ATOM 4259 N N . GLY B 1 92 ? 24.344 -18.016 -16.594 1 97.06 92 GLY B N 1
ATOM 4260 C CA . GLY B 1 92 ? 24.578 -18.312 -18 1 97.06 92 GLY B CA 1
ATOM 4261 C C . GLY B 1 92 ? 23.469 -19.125 -18.625 1 97.06 92 GLY B C 1
ATOM 4262 O O . GLY B 1 92 ? 23.172 -18.969 -19.812 1 97.06 92 GLY B O 1
ATOM 4263 N N . SER B 1 93 ? 22.906 -19.984 -17.734 1 97.81 93 SER B N 1
ATOM 4264 C CA . SER B 1 93 ? 21.875 -20.875 -18.281 1 97.81 93 SER B CA 1
ATOM 4265 C C . SER B 1 93 ? 20.594 -20.797 -17.469 1 97.81 93 SER B C 1
ATOM 4267 O O . SER B 1 93 ? 19.516 -21.125 -17.969 1 97.81 93 SER B O 1
ATOM 4269 N N . TRP B 1 94 ? 20.766 -20.422 -16.156 1 98.56 94 TRP B N 1
ATOM 4270 C CA . TRP B 1 94 ? 19.609 -20.359 -15.258 1 98.56 94 TRP B CA 1
ATOM 4271 C C . TRP B 1 94 ? 19.469 -18.969 -14.664 1 98.56 94 TRP B C 1
ATOM 4273 O O . TRP B 1 94 ? 20.453 -18.25 -14.492 1 98.56 94 TRP B O 1
ATOM 4283 N N . ILE B 1 95 ? 18.25 -18.609 -14.375 1 98.75 95 ILE B N 1
ATOM 4284 C CA . ILE B 1 95 ? 17.953 -17.438 -13.562 1 98.75 95 ILE B CA 1
ATOM 4285 C C . ILE B 1 95 ? 17.484 -17.875 -12.18 1 98.75 95 ILE B C 1
ATOM 4287 O O . ILE B 1 95 ? 16.781 -18.875 -12.047 1 98.75 95 ILE B O 1
ATOM 4291 N N . PHE B 1 96 ? 17.875 -17.156 -11.188 1 98.81 96 PHE B N 1
ATOM 4292 C CA . PHE B 1 96 ? 17.484 -17.344 -9.789 1 98.81 96 PHE B CA 1
ATOM 4293 C C . PHE B 1 96 ? 16.875 -16.062 -9.227 1 98.81 96 PHE B C 1
ATOM 4295 O O . PHE B 1 96 ? 17.422 -14.977 -9.406 1 98.81 96 PHE B O 1
ATOM 4302 N N . VAL B 1 97 ? 15.742 -16.141 -8.625 1 98.88 97 VAL B N 1
ATOM 4303 C CA . VAL B 1 97 ? 15.094 -15.016 -7.957 1 98.88 97 VAL B CA 1
ATOM 4304 C C . VAL B 1 97 ? 14.773 -15.391 -6.512 1 98.88 97 VAL B C 1
ATOM 4306 O O . VAL B 1 97 ? 14.031 -16.344 -6.258 1 98.88 97 VAL B O 1
ATOM 4309 N N . LEU B 1 98 ? 15.359 -14.711 -5.629 1 98.81 98 LEU B N 1
ATOM 4310 C CA . LEU B 1 98 ? 15.141 -14.891 -4.199 1 98.81 98 LEU B CA 1
ATOM 4311 C C . LEU B 1 98 ? 14.172 -13.844 -3.66 1 98.81 98 LEU B C 1
ATOM 4313 O O . LEU B 1 98 ? 14.391 -12.641 -3.84 1 98.81 98 LEU B O 1
ATOM 4317 N N . VAL B 1 99 ? 13.125 -14.289 -3.043 1 98.81 99 VAL B N 1
ATOM 4318 C CA . VAL B 1 99 ? 12.086 -13.406 -2.527 1 98.81 99 VAL B CA 1
ATOM 4319 C C . VAL B 1 99 ? 11.883 -13.656 -1.036 1 98.81 99 VAL B C 1
ATOM 4321 O O . VAL B 1 99 ? 11.82 -14.812 -0.6 1 98.81 99 VAL B O 1
ATOM 4324 N N . LYS B 1 100 ? 11.789 -12.625 -0.284 1 98.31 100 LYS B N 1
ATOM 4325 C CA . LYS B 1 100 ? 11.594 -12.703 1.161 1 98.31 100 LYS B CA 1
ATOM 4326 C C . LYS B 1 100 ? 10.562 -11.688 1.633 1 98.31 100 LYS B C 1
ATOM 4328 O O . LYS B 1 100 ? 10.531 -10.555 1.148 1 98.31 100 LYS B O 1
ATOM 4333 N N . TRP B 1 101 ? 9.695 -12.094 2.533 1 98.06 101 TRP B N 1
ATOM 4334 C CA . TRP B 1 101 ? 8.727 -11.156 3.094 1 98.06 101 TRP B CA 1
ATOM 4335 C C . TRP B 1 101 ? 8.336 -11.555 4.512 1 98.06 101 TRP B C 1
ATOM 4337 O O . TRP B 1 101 ? 8.438 -12.727 4.879 1 98.06 101 TRP B O 1
ATOM 4347 N N . TYR B 1 102 ? 7.934 -10.57 5.316 1 96.38 102 TYR B N 1
ATOM 4348 C CA . TYR B 1 102 ? 7.516 -10.781 6.695 1 96.38 102 TYR B CA 1
ATOM 4349 C C . TYR B 1 102 ? 6.129 -11.406 6.758 1 96.38 102 TYR B C 1
ATOM 4351 O O . TYR B 1 102 ? 5.172 -10.867 6.191 1 96.38 102 TYR B O 1
ATOM 4359 N N . ALA B 1 103 ? 6.02 -12.531 7.312 1 97.56 103 ALA B N 1
ATOM 4360 C CA . ALA B 1 103 ? 4.797 -13.297 7.516 1 97.56 103 ALA B CA 1
ATOM 4361 C C . ALA B 1 103 ? 4.812 -14.008 8.867 1 97.56 103 ALA B C 1
ATOM 4363 O O . ALA B 1 103 ? 5.016 -15.227 8.93 1 97.56 103 ALA B O 1
ATOM 4364 N N . PRO B 1 104 ? 4.484 -13.336 9.883 1 96.12 104 PRO B N 1
ATOM 4365 C CA . PRO B 1 104 ? 4.641 -13.898 11.227 1 96.12 104 PRO B CA 1
ATOM 4366 C C . PRO B 1 104 ? 3.625 -15 11.523 1 96.12 104 PRO B C 1
ATOM 4368 O O . PRO B 1 104 ? 3.805 -15.773 12.469 1 96.12 104 PRO B O 1
ATOM 4371 N N . ASN B 1 105 ? 2.504 -15.117 10.75 1 95.25 105 ASN B N 1
ATOM 4372 C CA . ASN B 1 105 ? 1.481 -16.141 10.914 1 95.25 105 ASN B CA 1
ATOM 4373 C C . ASN B 1 105 ? 1.377 -17.031 9.672 1 95.25 105 ASN B C 1
ATOM 4375 O O . ASN B 1 105 ? 0.378 -16.984 8.953 1 95.25 105 ASN B O 1
ATOM 4379 N N . PRO B 1 106 ? 2.354 -17.875 9.484 1 96.06 106 PRO B N 1
ATOM 4380 C CA . PRO B 1 106 ? 2.371 -18.656 8.25 1 96.06 106 PRO B CA 1
ATOM 4381 C C . PRO B 1 106 ? 1.213 -19.656 8.164 1 96.06 106 PRO B C 1
ATOM 4383 O O . PRO B 1 106 ? 0.818 -20.234 9.18 1 96.06 106 PRO B O 1
ATOM 4386 N N . ALA B 1 107 ? 0.712 -19.953 7.023 1 94.38 107 ALA B N 1
ATOM 4387 C CA . ALA B 1 107 ? -0.394 -20.875 6.789 1 94.38 107 ALA B CA 1
ATOM 4388 C C . ALA B 1 107 ? 0.111 -22.312 6.652 1 94.38 107 ALA B C 1
ATOM 4390 O O . ALA B 1 107 ? -0.142 -22.969 5.641 1 94.38 107 ALA B O 1
ATOM 4391 N N . PHE B 1 108 ? 0.723 -22.812 7.688 1 92.94 1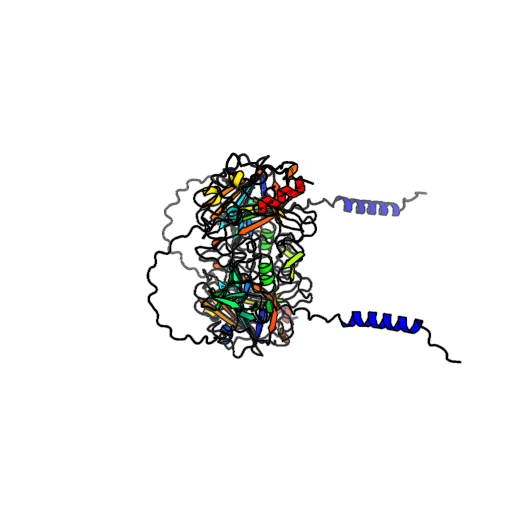08 PHE B N 1
ATOM 4392 C CA . PHE B 1 108 ? 1.188 -24.188 7.699 1 92.94 108 PHE B CA 1
ATOM 4393 C C . PHE B 1 108 ? 0.015 -25.156 7.602 1 92.94 108 PHE B C 1
ATOM 4395 O O . PHE B 1 108 ? -1.025 -24.938 8.227 1 92.94 108 PHE B O 1
ATOM 4402 N N . GLY B 1 109 ? 0.178 -26.141 6.746 1 91.94 109 GLY B N 1
ATOM 4403 C CA . GLY B 1 109 ? -0.815 -27.203 6.656 1 91.94 109 GLY B CA 1
ATOM 4404 C C . GLY B 1 109 ? -2.033 -26.812 5.844 1 91.94 109 GLY B C 1
ATOM 4405 O O . GLY B 1 109 ? -2.977 -27.594 5.711 1 91.94 109 GLY B O 1
ATOM 4406 N N . ALA B 1 110 ? -1.991 -25.609 5.316 1 91.75 110 ALA B N 1
ATOM 4407 C CA . ALA B 1 110 ? -3.129 -25.172 4.508 1 91.75 110 ALA B CA 1
ATOM 4408 C C . ALA B 1 110 ? -3.258 -26.031 3.248 1 91.75 110 ALA B C 1
ATOM 4410 O O . ALA B 1 110 ? -2.258 -26.328 2.59 1 91.75 110 ALA B O 1
ATOM 4411 N N . TRP B 1 111 ? -4.457 -26.453 2.963 1 90 111 TRP B N 1
ATOM 4412 C CA . TRP B 1 111 ? -4.711 -27.25 1.771 1 90 111 TRP B CA 1
ATOM 4413 C C . TRP B 1 111 ? -5.055 -26.359 0.579 1 90 111 TRP B C 1
ATOM 4415 O O . TRP B 1 111 ? -5.906 -25.484 0.68 1 90 111 TRP B O 1
ATOM 4425 N N . SER B 1 112 ? -4.316 -26.547 -0.528 1 89.44 112 SER B N 1
ATOM 4426 C CA . SER B 1 112 ? -4.656 -25.859 -1.774 1 89.44 112 SER B CA 1
ATOM 4427 C C . SER B 1 112 ? -5.941 -26.422 -2.377 1 89.44 112 SER B C 1
ATOM 4429 O O . SER B 1 112 ? -6.074 -27.641 -2.537 1 89.44 112 SER B O 1
ATOM 4431 N N . ALA B 1 113 ? -6.836 -25.547 -2.758 1 86.12 113 ALA B N 1
ATOM 4432 C CA . ALA B 1 113 ? -8.086 -25.984 -3.375 1 86.12 113 ALA B CA 1
ATOM 4433 C C . ALA B 1 113 ? -7.809 -26.828 -4.621 1 86.12 113 ALA B C 1
ATOM 4435 O O . ALA B 1 113 ? -8.516 -27.797 -4.887 1 86.12 113 ALA B O 1
ATOM 4436 N N . ALA B 1 114 ? -6.855 -26.484 -5.316 1 88.62 114 ALA B N 1
ATOM 4437 C CA . ALA B 1 114 ? -6.496 -27.203 -6.539 1 88.62 114 ALA B CA 1
ATOM 4438 C C . ALA B 1 114 ? -6.008 -28.609 -6.219 1 88.62 114 ALA B C 1
ATOM 4440 O O . ALA B 1 114 ? -6.43 -29.578 -6.855 1 88.62 114 ALA B O 1
ATOM 4441 N N . ALA B 1 115 ? -5.141 -28.75 -5.25 1 91.56 115 ALA B N 1
ATOM 4442 C CA . ALA B 1 115 ? -4.633 -30.047 -4.848 1 91.56 115 ALA B CA 1
ATOM 4443 C C . ALA B 1 115 ? -5.734 -30.906 -4.227 1 91.56 115 ALA B C 1
ATOM 4445 O O . ALA B 1 115 ? -5.801 -32.125 -4.461 1 91.56 115 ALA B O 1
ATOM 4446 N N . ALA B 1 116 ? -6.504 -30.266 -3.482 1 90 116 ALA B N 1
ATOM 4447 C CA . ALA B 1 116 ? -7.621 -30.969 -2.846 1 90 116 ALA B CA 1
ATOM 4448 C C . ALA B 1 116 ? -8.57 -31.547 -3.889 1 90 116 ALA B C 1
ATOM 4450 O O . ALA B 1 116 ? -9.164 -32.625 -3.674 1 90 116 ALA B O 1
ATOM 4451 N N . GLY B 1 117 ? -8.758 -30.859 -4.961 1 88.31 117 GLY B N 1
ATOM 4452 C CA . GLY B 1 117 ? -9.594 -31.344 -6.039 1 88.31 117 GLY B CA 1
ATOM 4453 C C . GLY B 1 117 ? -9.07 -32.625 -6.664 1 88.31 117 GLY B C 1
ATOM 4454 O O . GLY B 1 117 ? -9.852 -33.438 -7.148 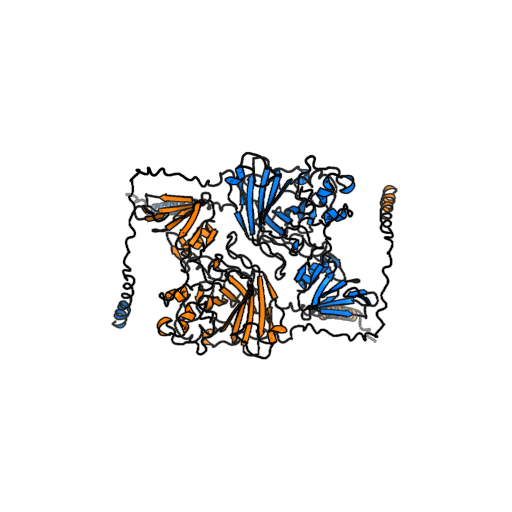1 88.31 117 GLY B O 1
ATOM 4455 N N . ILE B 1 118 ? -7.805 -32.844 -6.613 1 92.31 118 ILE B N 1
ATOM 4456 C CA . ILE B 1 118 ? -7.16 -34.031 -7.191 1 92.31 118 ILE B CA 1
ATOM 4457 C C . ILE B 1 118 ? -7.254 -35.188 -6.215 1 92.31 118 ILE B C 1
ATOM 4459 O O . ILE B 1 118 ? -7.496 -36.344 -6.621 1 92.31 118 ILE B O 1
ATOM 4463 N N . TYR B 1 119 ? -7.039 -34.906 -4.957 1 92.75 119 TYR B N 1
ATOM 4464 C CA . TYR B 1 119 ? -7.016 -35.969 -3.945 1 92.75 119 TYR B CA 1
ATOM 4465 C C . TYR B 1 119 ? -7.711 -35.5 -2.668 1 92.75 119 TYR B C 1
ATOM 4467 O O . TYR B 1 119 ? -7.051 -35.219 -1.663 1 92.75 119 TYR B O 1
ATOM 4475 N N . PRO B 1 120 ? -8.945 -35.594 -2.582 1 87.38 120 PRO B N 1
ATOM 4476 C CA . PRO B 1 120 ? -9.758 -35.094 -1.474 1 87.38 120 PRO B CA 1
ATOM 4477 C C . PRO B 1 120 ? -9.414 -35.75 -0.14 1 87.38 120 PRO B C 1
ATOM 4479 O O . PRO B 1 120 ? -9.508 -35.094 0.911 1 87.38 120 PRO B O 1
ATOM 4482 N N . PRO B 1 121 ? -8.914 -36.875 -0.101 1 85.44 121 PRO B N 1
ATOM 4483 C CA . PRO B 1 121 ? -8.672 -37.531 1.188 1 85.44 121 PRO B CA 1
ATOM 4484 C C . PRO B 1 121 ? -7.484 -36.938 1.938 1 85.44 121 PRO B C 1
ATOM 4486 O O . PRO B 1 121 ? -7.309 -37.188 3.131 1 85.44 121 PRO B O 1
ATOM 4489 N N . ALA B 1 122 ? -6.703 -36.188 1.214 1 84 122 ALA B N 1
ATOM 4490 C CA . ALA B 1 122 ? -5.582 -35.562 1.921 1 84 122 ALA B CA 1
ATOM 4491 C C . ALA B 1 122 ? -6.074 -34.5 2.885 1 84 122 ALA B C 1
ATOM 4493 O O . ALA B 1 122 ? -7.066 -33.812 2.615 1 84 122 ALA B O 1
ATOM 4494 N N . ALA B 1 123 ? -5.641 -34.469 4.16 1 77 123 ALA B N 1
ATOM 4495 C CA . ALA B 1 123 ? -6.141 -33.625 5.223 1 77 123 ALA B CA 1
ATOM 4496 C C . ALA B 1 123 ? -5.473 -32.25 5.172 1 77 123 ALA B C 1
ATOM 4498 O O . ALA B 1 123 ? -4.312 -32.125 4.77 1 77 123 ALA B O 1
ATOM 4499 N N . GLY B 1 124 ? -6.176 -31.219 5.465 1 79 124 GLY B N 1
ATOM 4500 C CA . GLY B 1 124 ? -5.785 -29.844 5.676 1 79 124 GLY B CA 1
ATOM 4501 C C . GLY B 1 124 ? -6.961 -28.938 5.984 1 79 124 GLY B C 1
ATOM 4502 O O . GLY B 1 124 ? -8.117 -29.359 5.934 1 79 124 GLY B O 1
ATOM 4503 N N . PRO B 1 125 ? -6.516 -27.781 6.516 1 75.75 125 PRO B N 1
ATOM 4504 C CA . PRO B 1 125 ? -7.625 -26.844 6.742 1 75.75 125 PRO B CA 1
ATOM 4505 C C . PRO B 1 125 ? -8.438 -26.578 5.48 1 75.75 125 PRO B C 1
ATOM 4507 O O . PRO B 1 125 ? -7.906 -26.656 4.367 1 75.75 125 PRO B O 1
ATOM 4510 N N . GLY B 1 126 ? -9.82 -26.641 5.719 1 64.25 126 GLY B N 1
ATOM 4511 C CA . GLY B 1 126 ? -10.773 -26.5 4.625 1 64.25 126 GLY B CA 1
ATOM 4512 C C . GLY B 1 126 ? -10.625 -25.219 3.852 1 64.25 126 GLY B C 1
ATOM 4513 O O . GLY B 1 126 ? -10.102 -24.219 4.375 1 64.25 126 GLY B O 1
ATOM 4514 N N . LEU B 1 127 ? -10.922 -25.359 2.525 1 67.81 127 LEU B N 1
ATOM 4515 C CA . LEU B 1 127 ? -10.68 -24.359 1.49 1 67.81 127 LEU B CA 1
ATOM 4516 C C . LEU B 1 127 ? -11.961 -23.594 1.155 1 67.81 127 LEU B C 1
ATOM 4518 O O . LEU B 1 127 ? -11.977 -22.766 0.255 1 67.81 127 LEU B O 1
ATOM 4522 N N . PHE B 1 128 ? -12.945 -23.844 1.998 1 67.12 128 PHE B N 1
ATOM 4523 C CA . PHE B 1 128 ? -14.18 -23.141 1.664 1 67.12 128 PHE B CA 1
ATOM 4524 C C . PHE B 1 128 ? -14.055 -21.656 1.938 1 67.12 128 PHE B C 1
ATOM 4526 O O . PHE B 1 128 ? -13.492 -21.25 2.957 1 67.12 128 PHE B O 1
ATOM 4533 N N . ARG B 1 129 ? -14.578 -20.906 0.956 1 77.94 129 ARG B N 1
ATOM 4534 C CA . ARG B 1 129 ? -14.445 -19.453 1.089 1 77.94 129 ARG B CA 1
ATOM 4535 C C . ARG B 1 129 ? -15.641 -18.859 1.823 1 77.94 129 ARG B C 1
ATOM 4537 O O . ARG B 1 129 ? -16.781 -19.25 1.569 1 77.94 129 ARG B O 1
ATOM 4544 N N . GLN B 1 130 ? -15.359 -18.094 2.771 1 89.06 130 GLN B N 1
ATOM 4545 C CA . GLN B 1 130 ? -16.312 -17.266 3.506 1 89.06 130 GLN B CA 1
ATOM 4546 C C . GLN B 1 130 ? -15.969 -15.781 3.365 1 89.06 130 GLN B C 1
ATOM 4548 O O . GLN B 1 130 ? -14.805 -15.391 3.494 1 89.06 130 GLN B O 1
ATOM 4553 N N . ILE B 1 131 ? -17.031 -15.055 2.949 1 92.69 131 ILE B N 1
ATOM 4554 C CA . ILE B 1 131 ? -16.797 -13.625 2.777 1 92.69 131 ILE B CA 1
ATOM 4555 C C . ILE B 1 131 ? -17.469 -12.859 3.91 1 92.69 131 ILE B C 1
ATOM 4557 O O . ILE B 1 131 ? -18.656 -13.039 4.168 1 92.69 131 ILE B O 1
ATOM 4561 N N . MET B 1 132 ? -16.703 -12.125 4.598 1 93.31 132 MET B N 1
ATOM 4562 C CA . MET B 1 132 ? -17.281 -11.141 5.504 1 93.31 132 MET B CA 1
ATOM 4563 C C . MET B 1 132 ? -17.812 -9.938 4.734 1 93.31 132 MET B C 1
ATOM 4565 O O . MET B 1 132 ? -17.109 -9.359 3.914 1 93.31 132 MET B O 1
ATOM 4569 N N . LEU B 1 133 ? -19.047 -9.648 4.945 1 93.88 133 LEU B N 1
ATOM 4570 C CA . LEU B 1 133 ? -19.641 -8.5 4.266 1 93.88 133 LEU B CA 1
ATOM 4571 C C . LEU B 1 133 ? -19.312 -7.207 5 1 93.88 133 LEU B C 1
ATOM 4573 O O . LEU B 1 133 ? -19.047 -7.223 6.203 1 93.88 133 LEU B O 1
ATOM 4577 N N . THR B 1 134 ? -19.297 -6.121 4.25 1 89.12 134 THR B N 1
ATOM 4578 C CA . THR B 1 134 ? -19.016 -4.805 4.812 1 89.12 134 THR B CA 1
ATOM 4579 C C . THR B 1 134 ? -19.953 -4.5 5.977 1 89.12 134 THR B C 1
ATOM 4581 O O . THR B 1 134 ? -21.156 -4.727 5.887 1 89.12 134 THR B O 1
ATOM 4584 N N . PRO B 1 135 ? -19.359 -4.094 7.102 1 83.5 135 PRO B N 1
ATOM 4585 C CA . PRO B 1 135 ? -20.219 -3.729 8.234 1 83.5 135 PRO B CA 1
ATOM 4586 C C . PRO B 1 135 ? -21.328 -2.748 7.84 1 83.5 135 PRO B C 1
ATOM 4588 O O . PRO B 1 135 ? -21.078 -1.787 7.109 1 83.5 135 PRO B O 1
ATOM 4591 N N . GLY B 1 136 ? -22.547 -3.023 8.328 1 82.38 136 GLY B N 1
ATOM 4592 C CA . GLY B 1 136 ? -23.719 -2.232 7.965 1 82.38 136 GLY B CA 1
ATOM 4593 C C . GLY B 1 136 ? -24.594 -2.893 6.914 1 82.38 136 GLY B C 1
ATOM 4594 O O . GLY B 1 136 ? -25.734 -2.492 6.707 1 82.38 136 GLY B O 1
ATOM 4595 N N . THR B 1 137 ? -24.016 -3.904 6.254 1 90.44 137 THR B N 1
ATOM 4596 C CA . THR B 1 137 ? -24.812 -4.672 5.316 1 90.44 137 THR B CA 1
ATOM 4597 C C . THR B 1 137 ? -25.953 -5.395 6.047 1 90.44 137 THR B C 1
ATOM 4599 O O . THR B 1 137 ? -25.734 -5.965 7.121 1 90.44 137 THR B O 1
ATOM 4602 N N . THR B 1 138 ? -27.125 -5.309 5.492 1 93.06 138 THR B N 1
ATOM 4603 C CA . THR B 1 138 ? -28.281 -6.031 6.008 1 93.06 138 THR B CA 1
ATOM 4604 C C . THR B 1 138 ? -28.844 -6.973 4.945 1 93.06 138 THR B C 1
ATOM 4606 O O . THR B 1 138 ? -28.297 -7.07 3.844 1 93.06 138 THR B O 1
ATOM 4609 N N . TYR B 1 139 ? -29.859 -7.754 5.418 1 96.69 139 TYR B N 1
ATOM 4610 C CA . TYR B 1 139 ? -30.469 -8.672 4.461 1 96.69 139 TYR B CA 1
ATOM 4611 C C . TYR B 1 139 ? -31.969 -8.773 4.688 1 96.69 139 TYR B C 1
ATOM 4613 O O . TYR B 1 139 ? -32.469 -8.445 5.77 1 96.69 139 TYR B O 1
ATOM 4621 N N . THR B 1 140 ? -32.688 -9.094 3.629 1 97.38 140 THR B N 1
ATOM 4622 C CA . THR B 1 140 ? -34.094 -9.484 3.682 1 97.38 140 THR B CA 1
ATOM 4623 C C . THR B 1 140 ? -34.344 -10.781 2.912 1 97.38 140 THR B C 1
ATOM 4625 O O . THR B 1 140 ? -33.5 -11.172 2.086 1 97.38 140 THR B O 1
ATOM 4628 N N . ILE B 1 141 ? -35.344 -11.469 3.301 1 97.62 141 ILE B N 1
ATOM 4629 C CA . ILE B 1 141 ? -35.812 -12.633 2.547 1 97.62 141 ILE B CA 1
ATOM 4630 C C . ILE B 1 141 ? -37.094 -12.289 1.796 1 97.62 141 ILE B C 1
ATOM 4632 O O . ILE B 1 141 ? -38.125 -12.047 2.412 1 97.62 141 ILE B O 1
ATOM 4636 N N . GLU B 1 142 ? -36.938 -12.273 0.537 1 97.25 142 GLU B N 1
ATOM 4637 C CA . GLU B 1 142 ? -38.094 -11.977 -0.292 1 97.25 142 GLU B CA 1
ATOM 4638 C C . GLU B 1 142 ? -38.906 -13.234 -0.589 1 97.25 142 GLU B C 1
ATOM 4640 O O . GLU B 1 142 ? -38.562 -14 -1.494 1 97.25 142 GLU B O 1
ATOM 4645 N N . LYS B 1 143 ? -40.062 -13.305 -0.149 1 96 143 LYS B N 1
ATOM 4646 C CA . LYS B 1 143 ? -40.844 -14.539 -0.128 1 96 143 LYS B CA 1
ATOM 4647 C C . LYS B 1 143 ? -41.594 -14.75 -1.451 1 96 143 LYS B C 1
ATOM 4649 O O . LYS B 1 143 ? -42.062 -15.844 -1.729 1 96 143 LYS B O 1
ATOM 4654 N N . ASN B 1 144 ? -41.688 -13.711 -2.223 1 95.25 144 ASN B N 1
ATOM 4655 C CA . ASN B 1 144 ? -42.375 -13.852 -3.516 1 95.25 144 ASN B CA 1
ATOM 4656 C C . ASN B 1 144 ? -41.562 -14.75 -4.457 1 95.25 144 ASN B C 1
ATOM 4658 O O . ASN B 1 144 ? -42.094 -15.234 -5.457 1 95.25 144 ASN B O 1
ATOM 4662 N N . TYR B 1 145 ? -40.312 -14.969 -4.199 1 95.56 145 TYR B N 1
ATOM 4663 C CA . TYR B 1 145 ? -39.5 -15.938 -4.93 1 95.56 145 TYR B CA 1
ATOM 4664 C C . TYR B 1 145 ? -39.688 -17.344 -4.367 1 95.56 145 TYR B C 1
ATOM 4666 O O . TYR B 1 145 ? -38.781 -17.875 -3.691 1 95.56 145 TYR B O 1
ATOM 4674 N N . THR B 1 146 ? -40.719 -17.953 -4.727 1 94.69 146 THR B N 1
ATOM 4675 C CA . THR B 1 146 ? -41.188 -19.203 -4.102 1 94.69 146 THR B CA 1
ATOM 4676 C C . THR B 1 146 ? -40.25 -20.344 -4.461 1 94.69 146 THR B C 1
ATOM 4678 O O . THR B 1 146 ? -40.219 -21.375 -3.775 1 94.69 146 THR B O 1
ATOM 4681 N N . ASN B 1 147 ? -39.562 -20.219 -5.5 1 95.88 147 ASN B N 1
ATOM 4682 C CA . ASN B 1 147 ? -38.656 -21.281 -5.926 1 95.88 147 ASN B CA 1
ATOM 4683 C C . ASN B 1 147 ? -37.25 -21.094 -5.336 1 95.88 147 ASN B C 1
ATOM 4685 O O . ASN B 1 147 ? -36.344 -21.844 -5.66 1 95.88 147 ASN B O 1
ATOM 4689 N N . TYR B 1 148 ? -37.062 -20.141 -4.48 1 96.56 148 TYR B N 1
ATOM 4690 C CA . TYR B 1 148 ? -35.781 -19.859 -3.852 1 96.56 148 TYR B CA 1
ATOM 4691 C C . TYR B 1 148 ? -35.781 -20.312 -2.393 1 96.56 148 TYR B C 1
ATOM 4693 O O . TYR B 1 148 ? -36.812 -20.234 -1.719 1 96.56 148 TYR B O 1
ATOM 4701 N N . ILE B 1 149 ? -34.688 -20.781 -2.018 1 97.44 149 ILE B N 1
ATOM 4702 C CA . ILE B 1 149 ? -34.438 -20.969 -0.592 1 97.44 149 ILE B CA 1
ATOM 4703 C C . ILE B 1 149 ? -33.219 -20.172 -0.174 1 97.44 149 ILE B C 1
ATOM 4705 O O . ILE B 1 149 ? -32.312 -19.922 -0.99 1 97.44 149 ILE B O 1
ATOM 4709 N N . SER B 1 150 ? -33.125 -19.766 1.066 1 97.06 150 SER B N 1
ATOM 4710 C CA . SER B 1 150 ? -32.031 -19.078 1.706 1 97.06 150 SER B CA 1
ATOM 4711 C C . SER B 1 150 ? -31.75 -19.656 3.094 1 97.06 150 SER B C 1
ATOM 4713 O O . SER B 1 150 ? -32.656 -20.156 3.756 1 97.06 150 SER B O 1
ATOM 4715 N N . ILE B 1 151 ? -30.531 -19.688 3.461 1 97.31 151 ILE B N 1
ATOM 4716 C CA . ILE B 1 151 ? -30.156 -20.25 4.754 1 97.31 151 ILE B CA 1
ATOM 4717 C C . ILE B 1 151 ? -29.547 -19.156 5.629 1 97.31 151 ILE B C 1
ATOM 4719 O O . ILE B 1 151 ? -28.562 -18.516 5.242 1 97.31 151 ILE B O 1
ATOM 4723 N N . VAL B 1 152 ? -30.094 -18.906 6.777 1 97.38 152 VAL B N 1
ATOM 4724 C CA . VAL B 1 152 ? -29.594 -17.922 7.73 1 97.38 152 VAL B CA 1
ATOM 4725 C C . VAL B 1 152 ? -29.328 -18.609 9.078 1 97.38 152 VAL B C 1
ATOM 4727 O O . VAL B 1 152 ? -30.25 -19.125 9.703 1 97.38 152 VAL B O 1
ATOM 4730 N N . ASN B 1 153 ? -28.031 -18.578 9.461 1 96.69 153 ASN B N 1
ATOM 4731 C CA . ASN B 1 153 ? -27.641 -19.188 10.727 1 96.69 153 ASN B CA 1
ATOM 4732 C C . ASN B 1 153 ? -28.141 -20.625 10.836 1 96.69 153 ASN B C 1
ATOM 4734 O O . ASN B 1 153 ? -28.688 -21.016 11.859 1 96.69 153 ASN B O 1
ATOM 4738 N N . GLY B 1 154 ? -28.062 -21.312 9.742 1 95 154 GLY B N 1
ATOM 4739 C CA . GLY B 1 154 ? -28.375 -22.734 9.734 1 95 154 GLY B CA 1
ATOM 4740 C C . GLY B 1 154 ? -29.844 -23.016 9.508 1 95 154 GLY B C 1
ATOM 4741 O O . GLY B 1 154 ? -30.234 -24.172 9.297 1 95 154 GLY B O 1
ATOM 4742 N N . LYS B 1 155 ? -30.688 -22.016 9.555 1 97.38 155 LYS B N 1
ATOM 4743 C CA . LYS B 1 155 ? -32.125 -22.188 9.336 1 97.38 155 LYS B CA 1
ATOM 4744 C C . LYS B 1 155 ? -32.5 -21.859 7.891 1 97.38 155 LYS B C 1
ATOM 4746 O O . LYS B 1 155 ? -32.062 -20.844 7.34 1 97.38 155 LYS B O 1
ATOM 4751 N N . THR B 1 156 ? -33.344 -22.703 7.297 1 97.75 156 THR B N 1
ATOM 4752 C CA . THR B 1 156 ? -33.781 -22.547 5.914 1 97.75 156 THR B CA 1
ATOM 4753 C C . THR B 1 156 ? -35.062 -21.703 5.832 1 97.75 156 THR B C 1
ATOM 4755 O O . THR B 1 156 ? -36 -21.938 6.594 1 97.75 156 THR B O 1
ATOM 4758 N N . TYR B 1 157 ? -35.094 -20.781 4.953 1 97.5 157 TYR B N 1
ATOM 4759 C CA . TYR B 1 157 ? -36.25 -19.922 4.66 1 97.5 157 TYR B CA 1
ATOM 4760 C C . TYR B 1 157 ? -36.625 -20 3.184 1 97.5 157 TYR B C 1
ATOM 4762 O O . TYR B 1 157 ? -35.75 -20.047 2.318 1 97.5 157 TYR B O 1
ATOM 4770 N N . GLN B 1 158 ? -37.875 -20.016 2.939 1 97.62 158 GLN B N 1
ATOM 4771 C CA . GLN B 1 158 ? -38.312 -19.891 1.557 1 97.62 158 GLN B CA 1
ATOM 4772 C C . GLN B 1 158 ? -38.281 -18.438 1.097 1 97.62 158 GLN B C 1
ATOM 4774 O O . GLN B 1 158 ? -38.812 -17.562 1.767 1 97.62 158 GLN B O 1
ATOM 4779 N N . GLY B 1 159 ? -37.594 -18.25 0.035 1 97.81 159 GLY B N 1
ATOM 4780 C CA . GLY B 1 159 ? -37.469 -16.906 -0.505 1 97.81 159 GLY B CA 1
ATOM 4781 C C . GLY B 1 159 ? -36.062 -16.562 -0.911 1 97.81 159 GLY B C 1
ATOM 4782 O O . GLY B 1 159 ? -35.125 -17.281 -0.573 1 97.81 159 GLY B O 1
ATOM 4783 N N . ARG B 1 160 ? -35.906 -15.5 -1.648 1 97.25 160 ARG B N 1
ATOM 4784 C CA . ARG B 1 160 ? -34.594 -15.031 -2.121 1 97.25 160 ARG B CA 1
ATOM 4785 C C . ARG B 1 160 ? -33.969 -14.07 -1.121 1 97.25 160 ARG B C 1
ATOM 4787 O O . ARG B 1 160 ? -34.625 -13.141 -0.64 1 97.25 160 ARG B O 1
ATOM 4794 N N . LEU B 1 161 ? -32.75 -14.438 -0.772 1 97.31 161 LEU B N 1
ATOM 4795 C CA . LEU B 1 161 ? -31.984 -13.516 0.073 1 97.31 161 LEU B CA 1
ATOM 4796 C C . LEU B 1 161 ? -31.531 -12.297 -0.72 1 97.31 161 LEU B C 1
ATOM 4798 O O . LEU B 1 161 ? -30.953 -12.43 -1.8 1 97.31 161 LEU B O 1
ATOM 4802 N N . VAL B 1 162 ? -31.844 -11.125 -0.234 1 97.31 162 VAL B N 1
ATOM 4803 C CA . VAL B 1 162 ? -31.422 -9.859 -0.841 1 97.31 162 VAL B CA 1
ATOM 4804 C C . VAL B 1 162 ? -30.609 -9.055 0.16 1 97.31 162 VAL B C 1
ATOM 4806 O O . VAL B 1 162 ? -31.078 -8.758 1.263 1 97.31 162 VAL B O 1
ATOM 4809 N N . LEU B 1 163 ? -29.375 -8.734 -0.207 1 95.25 163 LEU B N 1
ATOM 4810 C CA . LEU B 1 163 ? -28.5 -7.906 0.615 1 95.25 163 LEU B CA 1
ATOM 4811 C C . LEU B 1 163 ? -28.75 -6.426 0.355 1 95.25 163 LEU B C 1
ATOM 4813 O O . LEU B 1 163 ? -29.203 -6.051 -0.727 1 95.25 163 LEU B O 1
ATOM 4817 N N . ASN B 1 164 ? -28.453 -5.695 1.373 1 92.31 164 ASN B N 1
ATOM 4818 C CA . ASN B 1 164 ? -28.625 -4.25 1.302 1 92.31 164 ASN B CA 1
ATOM 4819 C C . ASN B 1 164 ? -27.484 -3.516 1.999 1 92.31 164 ASN B C 1
ATOM 4821 O O . ASN B 1 164 ? -27.25 -3.717 3.191 1 92.31 164 ASN B O 1
ATOM 4825 N N . TYR B 1 165 ? -26.812 -2.73 1.29 1 87.44 165 TYR B N 1
ATOM 4826 C CA . TYR B 1 165 ? -25.797 -1.85 1.857 1 87.44 165 TYR B CA 1
ATOM 4827 C C . TYR B 1 165 ? -26 -0.412 1.396 1 87.44 165 TYR B C 1
ATOM 4829 O O . TYR B 1 165 ? -25.75 -0.084 0.234 1 87.44 165 TYR B O 1
ATOM 4837 N N . SER B 1 166 ? -26.438 0.416 2.311 1 75.81 166 SER B N 1
ATOM 4838 C CA . SER B 1 166 ? -26.641 1.839 2.057 1 75.81 166 SER B CA 1
ATOM 4839 C C . SER B 1 166 ? -27.609 2.066 0.904 1 75.81 166 SER B C 1
ATOM 4841 O O . SER B 1 166 ? -27.375 2.912 0.039 1 75.81 166 SER B O 1
ATOM 4843 N N . GLY B 1 167 ? -28.547 1.2 0.796 1 78.81 167 GLY B N 1
ATOM 4844 C CA . GLY B 1 167 ? -29.594 1.359 -0.201 1 78.81 167 GLY B CA 1
ATOM 4845 C C . GLY B 1 167 ? -29.328 0.579 -1.475 1 78.81 167 GLY B C 1
ATOM 4846 O O . GLY B 1 167 ? -30.203 0.469 -2.336 1 78.81 167 GLY B O 1
ATOM 4847 N N . ILE B 1 168 ? -28.156 0.104 -1.643 1 84.5 168 ILE B N 1
ATOM 4848 C CA . ILE B 1 168 ? -27.844 -0.73 -2.797 1 84.5 168 ILE B CA 1
ATOM 4849 C C . ILE B 1 168 ? -28.297 -2.166 -2.535 1 84.5 168 ILE B C 1
ATOM 4851 O O . ILE B 1 168 ? -27.859 -2.795 -1.569 1 84.5 168 ILE B O 1
ATOM 4855 N N . LEU B 1 169 ? -29.141 -2.625 -3.359 1 91.62 169 LEU B N 1
ATOM 4856 C CA . LEU B 1 169 ? -29.688 -3.971 -3.205 1 91.62 169 LEU B CA 1
ATOM 4857 C C . LEU B 1 169 ? -28.938 -4.961 -4.09 1 91.62 169 LEU B C 1
ATOM 4859 O O . LEU B 1 169 ? -28.641 -4.66 -5.246 1 91.62 169 LEU B O 1
ATOM 4863 N N . LEU B 1 170 ? -28.609 -6.07 -3.537 1 94.75 170 LEU B N 1
ATOM 4864 C CA . LEU B 1 170 ? -27.984 -7.152 -4.281 1 94.75 170 LEU B CA 1
ATOM 4865 C C . LEU B 1 170 ? -28.719 -8.469 -4.059 1 94.75 170 LEU B C 1
ATOM 4867 O O . LEU B 1 170 ? -28.516 -9.141 -3.043 1 94.75 170 LEU B O 1
ATOM 4871 N N . PRO B 1 171 ? -29.625 -8.797 -4.98 1 95.31 171 PRO B N 1
ATOM 4872 C CA . PRO B 1 171 ? -30.219 -10.133 -4.902 1 95.31 171 PRO B CA 1
ATOM 4873 C C . PRO B 1 171 ? -29.188 -11.25 -5.055 1 95.31 171 PRO B C 1
ATOM 4875 O O . PRO B 1 171 ? -28.266 -11.141 -5.867 1 95.31 171 PRO B O 1
ATOM 4878 N N . THR B 1 172 ? -29.297 -12.234 -4.215 1 95.31 172 THR B N 1
ATOM 4879 C CA . THR B 1 172 ? -28.328 -13.32 -4.238 1 95.31 172 THR B CA 1
ATOM 4880 C C . THR B 1 172 ? -28.906 -14.562 -4.91 1 95.31 172 THR B C 1
ATOM 4882 O O . THR B 1 172 ? -30.125 -14.672 -5.059 1 95.31 172 THR B O 1
ATOM 4885 N N . PRO B 1 173 ? -28.094 -15.438 -5.395 1 93.62 173 PRO B N 1
ATOM 4886 C CA . PRO B 1 173 ? -28.594 -16.656 -6.047 1 93.62 173 PRO B CA 1
ATOM 4887 C C . PRO B 1 173 ? -29.359 -17.562 -5.09 1 93.62 173 PRO B C 1
ATOM 4889 O O . PRO B 1 173 ? -29.281 -17.391 -3.871 1 93.62 173 PRO B O 1
ATOM 4892 N N . ASN B 1 174 ? -30.078 -18.516 -5.742 1 94.56 174 ASN B N 1
ATOM 4893 C CA . ASN B 1 174 ? -30.797 -19.516 -4.977 1 94.56 174 ASN B CA 1
ATOM 4894 C C . ASN B 1 174 ? -29.859 -20.344 -4.109 1 94.56 174 ASN B C 1
ATOM 4896 O O . ASN B 1 174 ? -28.766 -20.719 -4.555 1 94.56 174 ASN B O 1
ATOM 4900 N N . GLY B 1 175 ? -30.281 -20.578 -2.879 1 94.25 175 GLY B N 1
ATOM 4901 C CA . GLY B 1 175 ? -29.516 -21.438 -1.992 1 94.25 175 GLY B CA 1
ATOM 4902 C C . GLY B 1 175 ? -28.438 -20.688 -1.224 1 94.25 175 GLY B C 1
ATOM 4903 O O . GLY B 1 175 ? -27.609 -21.297 -0.54 1 94.25 175 GLY B O 1
ATOM 4904 N N . THR B 1 176 ? -28.391 -19.328 -1.255 1 95.25 176 THR B N 1
ATOM 4905 C CA . THR B 1 176 ? -27.375 -18.547 -0.563 1 95.25 176 THR B CA 1
ATOM 4906 C C . THR B 1 176 ? -27.484 -18.75 0.947 1 95.25 176 THR B C 1
ATOM 4908 O O . THR B 1 176 ? -28.578 -18.766 1.504 1 95.25 176 THR B O 1
ATOM 4911 N N . GLN B 1 177 ? -26.344 -18.922 1.539 1 95.5 177 GLN B N 1
ATOM 4912 C CA . GLN B 1 177 ? -26.25 -19.125 2.98 1 95.5 177 GLN B CA 1
ATOM 4913 C C . GLN B 1 177 ? -25.438 -18 3.639 1 95.5 177 GLN B C 1
ATOM 4915 O O . GLN B 1 177 ? -24.375 -17.625 3.152 1 95.5 177 GLN B O 1
ATOM 4920 N N . ILE B 1 178 ? -25.984 -17.484 4.797 1 97 178 ILE B N 1
ATOM 4921 C CA . ILE B 1 178 ? -25.234 -16.5 5.559 1 97 178 ILE B CA 1
ATOM 4922 C C . ILE B 1 178 ? -25.234 -16.875 7.039 1 97 178 ILE B C 1
ATOM 4924 O O . ILE B 1 178 ? -26.078 -17.641 7.488 1 97 178 ILE B O 1
ATOM 4928 N N . THR B 1 179 ? -24.25 -16.469 7.734 1 95.81 179 THR B N 1
ATOM 4929 C CA . THR B 1 179 ? -24.188 -16.469 9.188 1 95.81 179 THR B CA 1
ATOM 4930 C C . THR B 1 179 ? -24.109 -15.031 9.719 1 95.81 179 THR B C 1
ATOM 4932 O O . THR B 1 179 ? -23.266 -14.25 9.289 1 95.81 179 THR B O 1
ATOM 4935 N N . VAL B 1 180 ? -24.984 -14.719 10.547 1 96 180 VAL B N 1
ATOM 4936 C CA . VAL B 1 180 ? -24.969 -13.414 11.203 1 96 180 VAL B CA 1
ATOM 4937 C C . VAL B 1 180 ? -24.328 -13.531 12.578 1 96 180 VAL B C 1
ATOM 4939 O O . VAL B 1 180 ? -24.844 -14.219 13.461 1 96 180 VAL B O 1
ATOM 4942 N N . LEU B 1 181 ? -23.266 -12.844 12.734 1 91.81 181 LEU B N 1
ATOM 4943 C CA . LEU B 1 181 ? -22.547 -12.875 13.992 1 91.81 181 LEU B CA 1
ATOM 4944 C C . LEU B 1 181 ? -23.219 -11.992 15.039 1 91.81 181 LEU B C 1
ATOM 4946 O O . LEU B 1 181 ? -24.109 -11.203 14.703 1 91.81 181 LEU B O 1
ATOM 4950 N N . SER B 1 182 ? -22.75 -12.133 16.312 1 90.75 182 SER B N 1
ATOM 4951 C CA . SER B 1 182 ? -23.359 -11.422 17.422 1 90.75 182 SER B CA 1
ATOM 4952 C C . SER B 1 182 ? -23.203 -9.906 17.266 1 90.75 182 SER B C 1
ATOM 4954 O O . SER B 1 182 ? -24.047 -9.141 17.734 1 90.75 182 SER B O 1
ATOM 4956 N N . ASN B 1 183 ? -22.219 -9.539 16.594 1 82.12 183 ASN B N 1
ATOM 4957 C CA . ASN B 1 183 ? -21.969 -8.109 16.422 1 82.12 183 ASN B CA 1
ATOM 4958 C C . ASN B 1 183 ? -22.703 -7.562 15.195 1 82.12 183 ASN B C 1
ATOM 4960 O O . ASN B 1 183 ? -22.516 -6.398 14.836 1 82.12 183 ASN B O 1
ATOM 4964 N N . GLY B 1 184 ? -23.422 -8.461 14.516 1 87.38 184 GLY B N 1
ATOM 4965 C CA . GLY B 1 184 ? -24.219 -8.016 13.383 1 87.38 184 GLY B CA 1
ATOM 4966 C C . GLY B 1 184 ? -23.516 -8.234 12.047 1 87.38 184 GLY 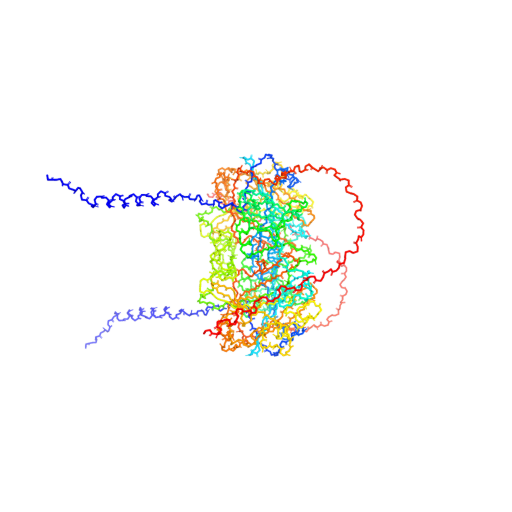B C 1
ATOM 4967 O O . GLY B 1 184 ? -24.141 -8.117 10.992 1 87.38 184 GLY B O 1
ATOM 4968 N N . SER B 1 185 ? -22.266 -8.57 12.094 1 89.69 185 SER B N 1
ATOM 4969 C CA . SER B 1 185 ? -21.547 -8.852 10.852 1 89.69 185 SER B CA 1
ATOM 4970 C C . SER B 1 185 ? -22.109 -10.086 10.156 1 89.69 185 SER B C 1
ATOM 4972 O O . SER B 1 185 ? -22.531 -11.039 10.82 1 89.69 185 SER B O 1
ATOM 4974 N N . ILE B 1 186 ? -22.094 -10.008 8.859 1 95.69 186 ILE B N 1
ATOM 4975 C CA . ILE B 1 186 ? -22.641 -11.109 8.078 1 95.69 186 ILE B CA 1
ATOM 4976 C C . ILE B 1 186 ? -21.531 -11.828 7.332 1 95.69 186 ILE B C 1
ATOM 4978 O O . ILE B 1 186 ? -20.688 -11.188 6.691 1 95.69 186 ILE B O 1
ATOM 4982 N N . ILE B 1 187 ? -21.484 -13.086 7.465 1 94.88 187 ILE B N 1
ATOM 4983 C CA . ILE B 1 187 ? -20.578 -13.945 6.707 1 94.88 187 ILE B CA 1
ATOM 4984 C C . ILE B 1 187 ? -21.359 -14.664 5.605 1 94.88 187 ILE B C 1
ATOM 4986 O O . ILE B 1 187 ? -22.344 -15.352 5.879 1 94.88 187 ILE B O 1
ATOM 4990 N N . LEU B 1 188 ? -21 -14.445 4.406 1 95.06 188 LEU B N 1
ATOM 4991 C CA . LEU B 1 188 ? -21.594 -15.148 3.268 1 95.06 188 LEU B CA 1
ATOM 4992 C C . LEU B 1 188 ? -20.781 -16.391 2.914 1 95.06 188 LEU B C 1
ATOM 4994 O O . LEU B 1 188 ? -19.562 -16.297 2.682 1 95.06 188 LEU B O 1
ATOM 4998 N N . TRP B 1 189 ? -21.5 -17.516 2.873 1 90 189 TRP B N 1
ATOM 4999 C CA . TRP B 1 189 ? -20.844 -18.797 2.641 1 90 189 TRP B CA 1
ATOM 5000 C C . TRP B 1 189 ? -20.719 -19.078 1.147 1 90 189 TRP B C 1
ATOM 5002 O O . TRP B 1 189 ? -21.688 -19 0.403 1 90 189 TRP B O 1
ATOM 5012 N N . HIS B 1 190 ? -19.641 -19.547 0.754 1 73.25 190 HIS B N 1
ATOM 5013 C CA . HIS B 1 190 ? -19.328 -20.031 -0.585 1 73.25 190 HIS B CA 1
ATOM 5014 C C . HIS B 1 190 ? -19.266 -18.891 -1.588 1 73.25 190 HIS B C 1
ATOM 5016 O O . HIS B 1 190 ? -20.234 -18.156 -1.761 1 73.25 190 HIS B O 1
ATOM 5022 N N . SER B 1 191 ? -18.078 -18.484 -2.004 1 62.38 191 SER B N 1
ATOM 5023 C CA . SER B 1 191 ? -18.047 -17.344 -2.92 1 62.38 191 SER B CA 1
ATOM 5024 C C . SER B 1 191 ? -17.547 -17.766 -4.297 1 62.38 191 SER B C 1
ATOM 5026 O O . SER B 1 191 ? -16.422 -18.266 -4.43 1 62.38 191 SER B O 1
ATOM 5028 N N . LEU B 1 192 ? -18.516 -17.625 -5.234 1 72.81 192 LEU B N 1
ATOM 5029 C CA . LEU B 1 192 ? -18.188 -17.734 -6.652 1 72.81 192 LEU B CA 1
ATOM 5030 C C . LEU B 1 192 ? -17.547 -16.438 -7.156 1 72.81 192 LEU B C 1
ATOM 5032 O O . LEU B 1 192 ? -17.844 -15.359 -6.656 1 72.81 192 LEU B O 1
ATOM 5036 N N . ARG B 1 193 ? -16.641 -16.578 -8.102 1 84.56 193 ARG B N 1
ATOM 5037 C CA . ARG B 1 193 ? -15.969 -15.414 -8.672 1 84.56 193 ARG B CA 1
ATOM 5038 C C . ARG B 1 193 ? -16.984 -14.328 -9.055 1 84.56 193 ARG B C 1
ATOM 5040 O O . ARG B 1 193 ? -16.797 -13.164 -8.711 1 84.56 193 ARG B O 1
ATOM 5047 N N . PRO B 1 194 ? -18.156 -14.742 -9.648 1 89.38 194 PRO B N 1
ATOM 5048 C CA . PRO B 1 194 ? -19.141 -13.695 -9.961 1 89.38 194 PRO B CA 1
ATOM 5049 C C . PRO B 1 194 ? -19.656 -12.977 -8.719 1 89.38 194 PRO B C 1
ATOM 5051 O O . PRO B 1 194 ? -19.828 -11.758 -8.742 1 89.38 194 PRO B O 1
ATOM 5054 N N . MET B 1 195 ? -19.891 -13.75 -7.695 1 91.62 195 MET B N 1
ATOM 5055 C CA . MET B 1 195 ? -20.406 -13.148 -6.473 1 91.62 195 MET B CA 1
ATOM 5056 C C . MET B 1 195 ? -19.391 -12.195 -5.863 1 91.62 195 MET B C 1
ATOM 5058 O O . MET B 1 195 ? -19.766 -11.148 -5.324 1 91.62 195 MET B O 1
ATOM 5062 N N . GLU B 1 196 ? -18.125 -12.57 -5.914 1 90.69 196 GLU B N 1
ATOM 5063 C CA . GLU B 1 196 ? -17.078 -11.688 -5.422 1 90.69 196 GLU B CA 1
ATOM 5064 C C . GLU B 1 196 ? -17.078 -10.359 -6.18 1 90.69 196 GLU B C 1
ATOM 5066 O O . GLU B 1 196 ? -16.938 -9.297 -5.578 1 90.69 196 GLU B O 1
ATOM 5071 N N . ASP B 1 197 ? -17.219 -10.461 -7.469 1 91.25 197 ASP B N 1
ATOM 5072 C CA . ASP B 1 197 ? -17.266 -9.273 -8.305 1 91.25 197 ASP B CA 1
ATOM 5073 C C . ASP B 1 197 ? -18.453 -8.383 -7.93 1 91.25 197 ASP B C 1
ATOM 5075 O O . ASP B 1 197 ? -18.297 -7.164 -7.785 1 91.25 197 ASP B O 1
ATOM 5079 N N . LEU B 1 198 ? -19.625 -8.961 -7.773 1 92.69 198 LEU B N 1
ATOM 5080 C CA . LEU B 1 198 ? -20.828 -8.211 -7.438 1 92.69 198 LEU B CA 1
ATOM 5081 C C . LEU B 1 198 ? -20.703 -7.566 -6.062 1 92.69 198 LEU B C 1
ATOM 5083 O O . LEU B 1 198 ? -21.031 -6.391 -5.891 1 92.69 198 LEU B O 1
ATOM 5087 N N . LEU B 1 199 ? -20.203 -8.344 -5.082 1 92.44 199 LEU B N 1
ATOM 5088 C CA . LEU B 1 199 ? -20.031 -7.816 -3.732 1 92.44 199 LEU B CA 1
ATOM 5089 C C . LEU B 1 199 ? -19.062 -6.645 -3.723 1 92.44 199 LEU B C 1
ATOM 5091 O O . LEU B 1 199 ? -19.297 -5.633 -3.062 1 92.44 199 LEU B O 1
ATOM 5095 N N . TYR B 1 200 ? -18 -6.809 -4.449 1 89.56 200 TYR B N 1
ATOM 5096 C CA . TYR B 1 200 ? -17 -5.746 -4.5 1 89.56 200 TYR B CA 1
ATOM 5097 C C . TYR B 1 200 ? -17.578 -4.5 -5.176 1 89.56 200 TYR B C 1
ATOM 5099 O O . TYR B 1 200 ? -17.406 -3.387 -4.676 1 89.56 200 TYR B O 1
ATOM 5107 N N . SER B 1 201 ? -18.203 -4.68 -6.285 1 87.12 201 SER B N 1
ATOM 5108 C CA . SER B 1 201 ? -18.75 -3.57 -7.062 1 87.12 201 SER B CA 1
ATOM 5109 C C . SER B 1 201 ? -19.797 -2.807 -6.266 1 87.12 201 SER B C 1
ATOM 5111 O O . SER B 1 201 ? -19.953 -1.595 -6.434 1 87.12 201 SER B O 1
ATOM 5113 N N . ASP B 1 202 ? -20.469 -3.541 -5.438 1 89.31 202 ASP B N 1
ATOM 5114 C CA . ASP B 1 202 ? -21.562 -2.93 -4.699 1 89.31 202 ASP B CA 1
ATOM 5115 C C . ASP B 1 202 ? -21.125 -2.486 -3.309 1 89.31 202 ASP B C 1
ATOM 5117 O O . ASP B 1 202 ? -21.953 -2.146 -2.463 1 89.31 202 ASP B O 1
ATOM 5121 N N . GLY B 1 203 ? -19.797 -2.613 -3.012 1 84.25 203 GLY B N 1
ATOM 5122 C CA . GLY B 1 203 ? -19.25 -2.131 -1.756 1 84.25 203 GLY B CA 1
ATOM 5123 C C . GLY B 1 203 ? -19.5 -3.066 -0.591 1 84.25 203 GLY B C 1
ATOM 5124 O O . GLY B 1 203 ? -19.438 -2.654 0.569 1 84.25 203 GLY B O 1
ATOM 5125 N N . MET B 1 204 ? -19.828 -4.309 -0.878 1 90.88 204 MET B N 1
ATOM 5126 C CA . MET B 1 204 ? -20.25 -5.23 0.176 1 90.88 204 MET B CA 1
ATOM 5127 C C . MET B 1 204 ? -19.141 -6.242 0.482 1 90.88 204 MET B C 1
ATOM 5129 O O . MET B 1 204 ? -19.297 -7.082 1.367 1 90.88 204 MET B O 1
ATOM 5133 N N . PHE B 1 205 ? -18.031 -6.09 -0.216 1 92 205 PHE B N 1
ATOM 5134 C CA . PHE B 1 205 ? -16.922 -6.996 0.044 1 92 205 PHE B CA 1
ATOM 5135 C C . PHE B 1 205 ? -16 -6.422 1.115 1 92 205 PHE B C 1
ATOM 5137 O O . PHE B 1 205 ? -15.281 -5.449 0.871 1 92 205 PHE B O 1
ATOM 5144 N N . TYR B 1 206 ? -15.906 -7.047 2.309 1 90.12 206 TYR B N 1
ATOM 5145 C CA . TYR B 1 206 ? -15.062 -6.586 3.408 1 90.12 206 TYR B CA 1
ATOM 5146 C C . TYR B 1 206 ? -13.766 -7.387 3.473 1 90.12 206 TYR B C 1
ATOM 5148 O O . TYR B 1 206 ? -12.734 -6.871 3.898 1 90.12 206 TYR B O 1
ATOM 5156 N N . GLY B 1 207 ? -13.898 -8.664 3.018 1 90.69 207 GLY B N 1
ATOM 5157 C CA . GLY B 1 207 ? -12.75 -9.562 2.996 1 90.69 207 GLY B CA 1
ATOM 5158 C C . GLY B 1 207 ? -13.117 -11.008 3.279 1 90.69 207 GLY B C 1
ATOM 5159 O O . GLY B 1 207 ? -14.266 -11.305 3.635 1 90.69 207 GLY B O 1
ATOM 5160 N N . TYR B 1 208 ? -12.203 -11.844 3.072 1 90.62 208 TYR B N 1
ATOM 5161 C CA . TYR B 1 208 ? -12.438 -13.25 3.377 1 90.62 208 TYR B CA 1
ATOM 5162 C C . TYR B 1 208 ? -12.344 -13.508 4.879 1 90.62 208 TYR B C 1
ATOM 5164 O O . TYR B 1 208 ? -11.477 -12.953 5.555 1 90.62 208 TYR B O 1
ATOM 5172 N N . TYR B 1 209 ? -13.281 -14.273 5.34 1 90.56 209 TYR B N 1
ATOM 5173 C CA . TYR B 1 209 ? -13.312 -14.68 6.742 1 90.56 209 TYR B CA 1
ATOM 5174 C C . TYR B 1 209 ? -12.461 -15.922 6.965 1 90.56 209 TYR B C 1
ATOM 5176 O O . TYR B 1 209 ? -12.57 -16.906 6.23 1 90.56 209 TYR B O 1
ATOM 5184 N N . THR B 1 210 ? -11.5 -15.836 7.934 1 90 210 THR B N 1
ATOM 5185 C CA . THR B 1 210 ? -10.633 -16.969 8.258 1 90 210 THR B CA 1
ATOM 5186 C C . THR B 1 210 ? -10.797 -17.375 9.719 1 90 210 THR B C 1
ATOM 5188 O O . THR B 1 210 ? -11.273 -16.578 10.539 1 90 210 THR B O 1
ATOM 5191 N N . ASN B 1 211 ? -10.547 -18.531 10 1 86.81 211 ASN B N 1
ATOM 5192 C CA . ASN B 1 211 ? -10.469 -19.078 11.359 1 86.81 211 ASN B CA 1
ATOM 5193 C C . ASN B 1 211 ? -9.469 -20.219 11.445 1 86.81 211 ASN B C 1
ATOM 5195 O O . ASN B 1 211 ? -8.625 -20.391 10.562 1 86.81 211 ASN B O 1
ATOM 5199 N N . SER B 1 212 ? -9.508 -21 12.508 1 84.94 212 SER B N 1
ATOM 5200 C CA . SER B 1 212 ? -8.492 -22.016 12.75 1 84.94 212 SER B CA 1
ATOM 5201 C C . SER B 1 212 ? -8.656 -23.188 11.789 1 84.94 212 SER B C 1
ATOM 5203 O O . SER B 1 212 ? -7.711 -23.953 11.555 1 84.94 212 SER B O 1
ATOM 5205 N N . THR B 1 213 ? -9.773 -23.266 11.219 1 83.12 213 THR B N 1
ATOM 5206 C CA . THR B 1 213 ? -10.031 -24.438 10.391 1 83.12 213 THR B CA 1
ATOM 5207 C C . THR B 1 213 ? -10.18 -24.047 8.93 1 83.12 213 THR B C 1
ATOM 5209 O O . THR B 1 213 ? -10.227 -24.906 8.047 1 83.12 213 THR B O 1
ATOM 5212 N N . TRP B 1 214 ? -10.195 -22.703 8.75 1 85.19 214 TRP B N 1
ATOM 5213 C CA . TRP B 1 214 ? -10.391 -22.266 7.371 1 85.19 214 TRP B CA 1
ATOM 5214 C C . TRP B 1 214 ? -9.461 -21.109 7.031 1 85.19 214 TRP B C 1
ATOM 5216 O O . TRP B 1 214 ? -9.625 -20 7.555 1 85.19 214 TRP B O 1
ATOM 5226 N N . TYR B 1 215 ? -8.508 -21.328 6.172 1 90.56 215 TYR B N 1
ATOM 5227 C CA . TYR B 1 215 ? -7.637 -20.297 5.621 1 90.56 215 TYR B CA 1
ATOM 5228 C C . TYR B 1 215 ? -6.91 -20.797 4.379 1 90.56 215 TYR B C 1
ATOM 5230 O O . TYR B 1 215 ? -6.703 -22 4.223 1 90.56 215 TYR B O 1
ATOM 5238 N N . TYR B 1 216 ? -6.582 -19.891 3.496 1 91.19 216 TYR B N 1
ATOM 5239 C CA . TYR B 1 216 ? -5.883 -20.219 2.256 1 91.19 216 TYR B CA 1
ATOM 5240 C C . TYR B 1 216 ? -4.383 -20.328 2.488 1 91.19 216 TYR B C 1
ATOM 5242 O O . TYR B 1 216 ? -3.863 -19.844 3.494 1 91.19 216 TYR B O 1
ATOM 5250 N N . PRO B 1 217 ? -3.75 -21.016 1.573 1 94.75 217 PRO B N 1
ATOM 5251 C CA . PRO B 1 217 ? -2.289 -21.062 1.666 1 94.75 217 PRO B CA 1
ATOM 5252 C C . PRO B 1 217 ? -1.644 -19.703 1.43 1 94.75 217 PRO B C 1
ATOM 5254 O O . PRO B 1 217 ? -2.215 -18.859 0.738 1 94.75 217 PRO B O 1
ATOM 5257 N N . ASP B 1 218 ? -0.434 -19.5 2.064 1 96.88 218 ASP B N 1
ATOM 5258 C CA . ASP B 1 218 ? 0.421 -18.391 1.643 1 96.88 218 ASP B CA 1
ATOM 5259 C C . ASP B 1 218 ? 0.912 -18.594 0.21 1 96.88 218 ASP B C 1
ATOM 5261 O O . ASP B 1 218 ? 1.084 -19.734 -0.239 1 96.88 218 ASP B O 1
ATOM 5265 N N . ARG B 1 219 ? 1.056 -17.484 -0.469 1 98.06 219 ARG B N 1
ATOM 5266 C CA . ARG B 1 219 ? 1.565 -17.547 -1.835 1 98.06 219 ARG B CA 1
ATOM 5267 C C . ARG B 1 219 ? 2.496 -16.375 -2.131 1 98.06 219 ARG B C 1
ATOM 5269 O O . ARG B 1 219 ? 2.418 -15.344 -1.476 1 98.06 219 ARG B O 1
ATOM 5276 N N . VAL B 1 220 ? 3.365 -16.609 -3.029 1 98.69 220 VAL B N 1
ATOM 5277 C CA . VAL B 1 220 ? 4.098 -15.547 -3.711 1 98.69 220 VAL B CA 1
ATOM 5278 C C . VAL B 1 220 ? 4.137 -15.828 -5.211 1 98.69 220 VAL B C 1
ATOM 5280 O O . VAL B 1 220 ? 4.238 -16.984 -5.633 1 98.69 220 VAL B O 1
ATOM 5283 N N . ALA B 1 221 ? 3.984 -14.766 -5.996 1 98.5 221 ALA B N 1
ATOM 5284 C CA . ALA B 1 221 ? 4.004 -14.922 -7.445 1 98.5 221 ALA B CA 1
ATOM 5285 C C . ALA B 1 221 ? 4.824 -13.82 -8.109 1 98.5 221 ALA B C 1
ATOM 5287 O O . ALA B 1 221 ? 4.953 -12.727 -7.562 1 98.5 221 ALA B O 1
ATOM 5288 N N . MET B 1 222 ? 5.387 -14.148 -9.148 1 98.62 222 MET B N 1
ATOM 5289 C CA . MET B 1 222 ? 6.105 -13.234 -10.031 1 98.62 222 MET B CA 1
ATOM 5290 C C . MET B 1 222 ? 5.516 -13.266 -11.438 1 98.62 222 MET B C 1
ATOM 5292 O O . MET B 1 222 ? 5.414 -14.328 -12.047 1 98.62 222 MET B O 1
ATOM 5296 N N . MET B 1 223 ? 5.117 -12.117 -11.922 1 97.81 223 MET B N 1
ATOM 5297 C CA . MET B 1 223 ? 4.512 -11.977 -13.242 1 97.81 223 MET B CA 1
ATOM 5298 C C . MET B 1 223 ? 5.508 -11.391 -14.242 1 97.81 223 MET B C 1
ATOM 5300 O O . MET B 1 223 ? 6.188 -10.406 -13.945 1 97.81 223 MET B O 1
ATOM 5304 N N . TRP B 1 224 ? 5.625 -12 -15.367 1 98.19 224 TRP B N 1
ATOM 5305 C CA . TRP B 1 224 ? 6.449 -11.555 -16.484 1 98.19 224 TRP B CA 1
ATOM 5306 C C . TRP B 1 224 ? 5.578 -11.086 -17.656 1 98.19 224 TRP B C 1
ATOM 5308 O O . TRP B 1 224 ? 4.91 -11.891 -18.297 1 98.19 224 TRP B O 1
ATOM 5318 N N . TYR B 1 225 ? 5.637 -9.812 -17.953 1 97.5 225 TYR B N 1
ATOM 5319 C CA . TYR B 1 225 ? 4.855 -9.258 -19.047 1 97.5 225 TYR B CA 1
ATOM 5320 C C . TYR B 1 225 ? 5.383 -9.734 -20.406 1 97.5 225 TYR B C 1
ATOM 5322 O O . TYR B 1 225 ? 6.598 -9.742 -20.625 1 97.5 225 TYR B O 1
ATOM 5330 N N . MET B 1 226 ? 4.488 -10.141 -21.266 1 97 226 MET B N 1
ATOM 5331 C CA . MET B 1 226 ? 4.84 -10.688 -22.578 1 97 226 MET B CA 1
ATOM 5332 C C . MET B 1 226 ? 4.047 -10 -23.688 1 97 226 MET B C 1
ATOM 5334 O O . MET B 1 226 ? 4.074 -10.43 -24.844 1 97 226 MET B O 1
ATOM 5338 N N . GLY B 1 227 ? 3.312 -8.992 -23.359 1 94.31 227 GLY B N 1
ATOM 5339 C CA . GLY B 1 227 ? 2.422 -8.359 -24.312 1 94.31 227 GLY B CA 1
ATOM 5340 C C . GLY B 1 227 ? 3.139 -7.426 -25.266 1 94.31 227 GLY B C 1
ATOM 5341 O O . GLY B 1 227 ? 4.363 -7.285 -25.203 1 94.31 227 GLY B O 1
ATOM 5342 N N . SER B 1 228 ? 2.35 -6.758 -26.141 1 91.75 228 SER B N 1
ATOM 5343 C CA . SER B 1 228 ? 2.912 -5.992 -27.25 1 91.75 228 SER B CA 1
ATOM 5344 C C . SER B 1 228 ? 3.086 -4.523 -26.875 1 91.75 228 SER B C 1
ATOM 5346 O O . SER B 1 228 ? 3.809 -3.787 -27.547 1 91.75 228 SER B O 1
ATOM 5348 N N . VAL B 1 229 ? 2.389 -4.074 -25.859 1 91.44 229 VAL B N 1
ATOM 5349 C CA . VAL B 1 229 ? 2.508 -2.682 -25.438 1 91.44 229 VAL B CA 1
ATOM 5350 C C . VAL B 1 229 ? 3.693 -2.527 -24.484 1 91.44 229 VAL B C 1
ATOM 5352 O O . VAL B 1 229 ? 3.643 -2.98 -23.344 1 91.44 229 VAL B O 1
ATOM 5355 N N . ILE B 1 230 ? 4.777 -1.866 -24.891 1 90.19 230 ILE B N 1
ATOM 5356 C CA . ILE B 1 230 ? 6.008 -1.718 -24.125 1 90.19 230 ILE B CA 1
ATOM 5357 C C . ILE B 1 230 ? 6.398 -0.242 -24.047 1 90.19 230 ILE B C 1
ATOM 5359 O O . ILE B 1 230 ? 6.668 0.385 -25.078 1 90.19 230 ILE B O 1
ATOM 5363 N N . PRO B 1 231 ? 6.457 0.361 -22.906 1 89.88 231 PRO B N 1
ATOM 5364 C CA . PRO B 1 231 ? 6.141 -0.247 -21.609 1 89.88 231 PRO B CA 1
ATOM 5365 C C . PRO B 1 231 ? 4.641 -0.428 -21.406 1 89.88 231 PRO B C 1
ATOM 5367 O O . PRO B 1 231 ? 3.834 0.271 -22.016 1 89.88 231 PRO B O 1
ATOM 5370 N N . PRO B 1 232 ? 4.355 -1.528 -20.562 1 89.94 232 PRO B N 1
ATOM 5371 C CA . PRO B 1 232 ? 2.926 -1.647 -20.266 1 89.94 232 PRO B CA 1
ATOM 5372 C C . PRO B 1 232 ? 2.355 -0.395 -19.594 1 89.94 232 PRO B C 1
ATOM 5374 O O . PRO B 1 232 ? 3.029 0.238 -18.781 1 89.94 232 PRO B O 1
ATOM 5377 N N . SER B 1 233 ? 1.145 -0.093 -19.938 1 82.94 233 SER B N 1
ATOM 5378 C CA . SER B 1 233 ? 0.523 1.127 -19.438 1 82.94 233 SER B CA 1
ATOM 5379 C C . SER B 1 233 ? -0.504 0.815 -18.359 1 82.94 233 SER B C 1
ATOM 5381 O O . SER B 1 233 ? -0.935 1.711 -17.625 1 82.94 233 SER B O 1
ATOM 5383 N N . LYS B 1 234 ? -0.937 -0.398 -18.328 1 78.19 234 LYS B N 1
ATOM 5384 C CA . LYS B 1 234 ? -1.853 -0.881 -17.297 1 78.19 234 LYS B CA 1
ATOM 5385 C C . LYS B 1 234 ? -1.288 -2.111 -16.594 1 78.19 234 LYS B C 1
ATOM 5387 O O . LYS B 1 234 ? -0.589 -2.92 -17.219 1 78.19 234 LYS B O 1
ATOM 5392 N N . ASP B 1 235 ? -1.49 -2.207 -15.414 1 72.62 235 ASP B N 1
ATOM 5393 C CA . ASP B 1 235 ? -0.92 -3.322 -14.664 1 72.62 235 ASP B CA 1
ATOM 5394 C C . ASP B 1 235 ? -2.006 -4.09 -13.914 1 72.62 235 ASP B C 1
ATOM 5396 O O . ASP B 1 235 ? -1.716 -5.07 -13.227 1 72.62 235 ASP B O 1
ATOM 5400 N N . GLY B 1 236 ? -3.148 -3.748 -14.133 1 83 236 GLY B N 1
ATOM 5401 C CA . GLY B 1 236 ? -4.227 -4.367 -13.383 1 83 236 GLY B CA 1
ATOM 5402 C C . GLY B 1 236 ? -4.809 -5.59 -14.062 1 83 236 GLY B C 1
ATOM 5403 O O . GLY B 1 236 ? -4.629 -5.773 -15.273 1 83 236 GLY B O 1
ATOM 5404 N N . MET B 1 237 ? -5.336 -6.492 -13.281 1 91.31 237 MET B N 1
ATOM 5405 C CA . MET B 1 237 ? -6.141 -7.621 -13.734 1 91.31 237 MET B CA 1
ATOM 5406 C C . MET B 1 237 ? -7.625 -7.367 -13.484 1 91.31 237 MET B C 1
ATOM 5408 O O . MET B 1 237 ? -7.992 -6.75 -12.484 1 91.31 237 MET B O 1
ATOM 5412 N N . ASN B 1 238 ? -8.398 -7.871 -14.375 1 91.19 238 ASN B N 1
ATOM 5413 C CA . ASN B 1 238 ? -9.836 -7.664 -14.266 1 91.19 238 ASN B CA 1
ATOM 5414 C C . ASN B 1 238 ? -10.445 -8.531 -13.164 1 91.19 238 ASN B C 1
ATOM 5416 O O . ASN B 1 238 ? -9.984 -9.648 -12.922 1 91.19 238 ASN B O 1
ATOM 5420 N N . ILE B 1 239 ? -11.43 -7.965 -12.539 1 88.62 239 ILE B N 1
ATOM 5421 C CA . ILE B 1 239 ? -12.367 -8.742 -11.742 1 88.62 239 ILE B CA 1
ATOM 5422 C C . ILE B 1 239 ? -13.562 -9.148 -12.602 1 88.62 239 ILE B C 1
ATOM 5424 O O . ILE B 1 239 ? -14.016 -8.383 -13.453 1 88.62 239 ILE B O 1
ATOM 5428 N N . GLY B 1 240 ? -14 -10.383 -12.391 1 91.19 240 GLY B N 1
ATOM 5429 C CA . GLY B 1 240 ? -15.109 -10.836 -13.227 1 91.19 240 GLY B CA 1
ATOM 5430 C C . GLY B 1 240 ? -15.508 -12.273 -12.961 1 91.19 240 GLY B C 1
ATOM 5431 O O . GLY B 1 240 ? -15.359 -12.766 -11.844 1 91.19 240 GLY B O 1
ATOM 5432 N N . GLY B 1 241 ? -16.172 -12.836 -13.992 1 92.06 241 GLY B N 1
ATOM 5433 C CA . GLY B 1 241 ? -16.641 -14.211 -13.891 1 92.06 241 GLY B CA 1
ATOM 5434 C C . GLY B 1 241 ? -15.539 -15.227 -14.148 1 92.06 241 GLY B C 1
ATOM 5435 O O . GLY B 1 241 ? -14.352 -14.891 -14.125 1 92.06 241 GLY B O 1
ATOM 5436 N N . LYS B 1 242 ? -15.93 -16.453 -14.242 1 90.56 242 LYS B N 1
ATOM 5437 C CA . LYS B 1 242 ? -15.016 -17.562 -14.531 1 90.56 242 LYS B CA 1
ATOM 5438 C C . LYS B 1 242 ? -14.508 -17.484 -15.969 1 90.56 242 LYS B C 1
ATOM 5440 O O . LYS B 1 242 ? -13.406 -17.938 -16.266 1 90.56 242 LYS B O 1
ATOM 5445 N N . TYR B 1 243 ? -15.352 -16.953 -16.828 1 91.94 243 TYR B N 1
ATOM 5446 C CA . TYR B 1 243 ? -15.031 -16.734 -18.234 1 91.94 243 TYR B CA 1
ATOM 5447 C C . TYR B 1 243 ? -15.758 -15.508 -18.781 1 91.94 243 TYR B C 1
ATOM 5449 O O . TYR B 1 243 ? -16.766 -15.062 -18.203 1 91.94 243 TYR B O 1
ATOM 5457 N N . PRO B 1 244 ? -15.188 -14.945 -19.828 1 93.31 244 PRO B N 1
ATOM 5458 C CA . PRO B 1 244 ? -15.836 -13.75 -20.375 1 93.31 244 PRO B CA 1
ATOM 5459 C C . PRO B 1 244 ? -17.266 -14.016 -20.844 1 93.31 244 PRO B C 1
ATOM 5461 O O . PRO B 1 244 ? -17.516 -15.031 -21.5 1 93.31 244 PRO B O 1
ATOM 5464 N N . GLY B 1 245 ? -18.172 -13.164 -20.516 1 94.75 245 GLY B N 1
ATOM 5465 C CA . GLY B 1 245 ? -19.562 -13.281 -20.953 1 94.75 245 GLY B CA 1
ATOM 5466 C C . GLY B 1 245 ? -20.375 -14.195 -20.062 1 94.75 245 GLY B C 1
ATOM 5467 O O . GLY B 1 245 ? -21.547 -14.484 -20.359 1 94.75 245 GLY B O 1
ATOM 5468 N N . GLN B 1 246 ? -19.797 -14.57 -19 1 95.12 246 GLN B N 1
ATOM 5469 C CA . GLN B 1 246 ? -20.547 -15.453 -18.109 1 95.12 246 GLN B CA 1
ATOM 5470 C C . GLN B 1 246 ? -21.844 -14.789 -17.625 1 95.12 246 GLN B C 1
ATOM 5472 O O . GLN B 1 246 ? -21.844 -13.617 -17.25 1 95.12 246 GLN B O 1
ATOM 5477 N N . LYS B 1 247 ? -22.891 -15.562 -17.719 1 94.56 247 LYS B N 1
ATOM 5478 C CA . LYS B 1 247 ? -24.156 -15.156 -17.109 1 94.56 247 LYS B CA 1
ATOM 5479 C C . LYS B 1 247 ? -24.359 -15.805 -15.75 1 94.56 247 LYS B C 1
ATOM 5481 O O . LYS B 1 247 ? -24.203 -17.016 -15.602 1 94.56 247 LYS B O 1
ATOM 5486 N N . PHE B 1 248 ? -24.609 -15.016 -14.797 1 92.56 248 PHE B N 1
ATOM 5487 C CA . PHE B 1 248 ? -24.797 -15.461 -13.422 1 92.56 248 PHE B CA 1
ATOM 5488 C C . PHE B 1 248 ? -25.922 -14.688 -12.75 1 92.56 248 PHE B C 1
ATOM 5490 O O . PHE B 1 248 ? -25.797 -13.484 -12.492 1 92.56 248 PHE B O 1
ATOM 5497 N N . ASP B 1 249 ? -27.016 -15.43 -12.469 1 91.44 249 ASP B N 1
ATOM 5498 C CA . ASP B 1 249 ? -28.188 -14.906 -11.773 1 91.44 249 ASP B CA 1
ATOM 5499 C C . ASP B 1 249 ? -28.656 -13.602 -12.406 1 91.44 249 ASP B C 1
ATOM 5501 O O . ASP B 1 249 ? -28.906 -12.617 -11.703 1 91.44 249 ASP B O 1
ATOM 5505 N N . GLY B 1 250 ? -28.688 -13.531 -13.641 1 90.81 250 GLY B N 1
ATOM 5506 C CA . GLY B 1 250 ? -29.25 -12.414 -14.383 1 90.81 250 GLY B CA 1
ATOM 5507 C C . GLY B 1 250 ? -28.234 -11.359 -14.75 1 90.81 250 GLY B C 1
ATOM 5508 O O . GLY B 1 250 ? -28.562 -10.383 -15.438 1 90.81 250 GLY B O 1
ATOM 5509 N N . VAL B 1 251 ? -27.016 -11.531 -14.289 1 92.69 251 VAL B N 1
ATOM 5510 C CA . VAL B 1 251 ? -25.953 -10.57 -14.594 1 92.69 251 VAL B CA 1
ATOM 5511 C C . VAL B 1 251 ? -24.969 -11.18 -15.578 1 92.69 251 VAL B C 1
ATOM 5513 O O . VAL B 1 251 ? -24.578 -12.344 -15.43 1 92.69 251 VAL B O 1
ATOM 5516 N N . THR B 1 252 ? -24.594 -10.438 -16.594 1 95.25 252 THR B N 1
ATOM 5517 C CA . THR B 1 252 ? -23.562 -10.852 -17.531 1 95.25 252 THR B CA 1
ATOM 5518 C C . THR B 1 252 ? -22.219 -10.188 -17.203 1 95.25 252 THR B C 1
ATOM 5520 O O . THR B 1 252 ? -22.141 -8.961 -17.078 1 95.25 252 THR B O 1
ATOM 5523 N N . PHE B 1 253 ? -21.219 -11.008 -17.062 1 95.5 253 PHE B N 1
ATOM 5524 C CA . PHE B 1 253 ? -19.891 -10.5 -16.734 1 95.5 253 PHE B CA 1
ATOM 5525 C C . PHE B 1 253 ? -19.031 -10.367 -17.969 1 95.5 253 PHE B C 1
ATOM 5527 O O . PHE B 1 253 ? -18.719 -11.367 -18.641 1 95.5 253 PHE B O 1
ATOM 5534 N N . LYS B 1 254 ? -18.625 -9.203 -18.203 1 94.25 254 LYS B N 1
ATOM 5535 C CA . LYS B 1 254 ? -17.859 -8.891 -19.422 1 94.25 254 LYS B CA 1
ATOM 5536 C C . LYS B 1 254 ? -16.5 -9.578 -19.391 1 94.25 254 LYS B C 1
ATOM 5538 O O . LYS B 1 254 ? -16.031 -10.078 -20.422 1 94.25 254 LYS B O 1
ATOM 5543 N N . TYR B 1 255 ? -15.844 -9.578 -18.266 1 94.31 255 TYR B N 1
ATOM 5544 C CA . TYR B 1 255 ? -14.469 -10.055 -18.156 1 94.31 255 TYR B CA 1
ATOM 5545 C C . TYR B 1 255 ? -14.398 -11.336 -17.328 1 94.31 255 TYR B C 1
ATOM 5547 O O . TYR B 1 255 ? -15.258 -11.578 -16.484 1 94.31 255 TYR B O 1
ATOM 5555 N N . ALA B 1 256 ? -13.391 -12.141 -17.609 1 94.44 256 ALA B N 1
ATOM 5556 C CA . ALA B 1 256 ? -12.977 -13.203 -16.688 1 94.44 256 ALA B CA 1
ATOM 5557 C C . ALA B 1 256 ? -12.07 -12.648 -15.594 1 94.44 256 ALA B C 1
ATOM 5559 O O . ALA B 1 256 ? -11.156 -11.867 -15.867 1 94.44 256 ALA B O 1
ATOM 5560 N N . GLY B 1 257 ? -12.398 -13.008 -14.359 1 92.31 257 GLY B N 1
ATOM 5561 C CA . GLY B 1 257 ? -11.477 -12.648 -13.289 1 92.31 257 GLY B CA 1
ATOM 5562 C C . GLY B 1 257 ? -10.078 -13.195 -13.508 1 92.31 257 GLY B C 1
ATOM 5563 O O . GLY B 1 257 ? -9.906 -14.367 -13.828 1 92.31 257 GLY B O 1
ATOM 5564 N N . GLY B 1 258 ? -9.047 -12.266 -13.367 1 92.5 258 GLY B N 1
ATOM 5565 C CA . GLY B 1 258 ? -7.668 -12.688 -13.555 1 92.5 258 GLY B CA 1
ATOM 5566 C C . GLY B 1 258 ? -7.137 -12.375 -14.938 1 92.5 258 GLY B C 1
ATOM 5567 O O . GLY B 1 258 ? -5.938 -12.516 -15.195 1 92.5 258 GLY B O 1
ATOM 5568 N N . SER B 1 259 ? -8.047 -12.008 -15.906 1 94.69 259 SER B N 1
ATOM 5569 C CA . SER B 1 259 ? -7.562 -11.555 -17.203 1 94.69 259 SER B CA 1
ATOM 5570 C C . SER B 1 259 ? -6.855 -10.211 -17.094 1 94.69 259 SER B C 1
ATOM 5572 O O . SER B 1 259 ? -7.156 -9.422 -16.188 1 94.69 259 SER B O 1
ATOM 5574 N N . LEU B 1 260 ? -5.953 -9.984 -17.984 1 94.06 260 LEU B N 1
ATOM 5575 C CA . LEU B 1 260 ? -5.199 -8.734 -17.938 1 94.06 260 LEU B CA 1
ATOM 5576 C C . LEU B 1 260 ? -6.004 -7.59 -18.531 1 94.06 260 LEU B C 1
ATOM 5578 O O . LEU B 1 260 ? -6.672 -7.766 -19.562 1 94.06 260 LEU B O 1
ATOM 5582 N N . ALA B 1 261 ? -5.934 -6.473 -17.938 1 90.62 261 ALA B N 1
ATOM 5583 C CA . ALA B 1 261 ? -6.672 -5.293 -18.375 1 90.62 261 ALA B CA 1
ATOM 5584 C C . ALA B 1 261 ? -5.988 -4.637 -19.578 1 90.62 261 ALA B C 1
ATOM 5586 O O . ALA B 1 261 ? -6.648 -4.016 -20.406 1 90.62 261 ALA B O 1
ATOM 5587 N N . GLN B 1 262 ? -4.68 -4.742 -19.719 1 90 262 GLN B N 1
ATOM 5588 C CA . GLN B 1 262 ? -3.916 -4.145 -20.812 1 90 262 GLN B CA 1
ATOM 5589 C C . GLN B 1 262 ? -4.312 -4.742 -22.156 1 90 262 GLN B C 1
ATOM 5591 O O . GLN B 1 262 ? -4.098 -5.934 -22.391 1 90 262 GLN B O 1
ATOM 5596 N N . PRO B 1 263 ? -4.875 -3.875 -23.016 1 89.5 263 PRO B N 1
ATOM 5597 C CA . PRO B 1 263 ? -5.109 -4.414 -24.359 1 89.5 263 PRO B CA 1
ATOM 5598 C C . PRO B 1 263 ? -3.836 -4.961 -25 1 89.5 263 PRO B C 1
ATOM 5600 O O . PRO B 1 263 ? -2.789 -4.309 -24.953 1 89.5 263 PRO B O 1
ATOM 5603 N N . GLY B 1 264 ? -3.971 -6.125 -25.562 1 92 264 GLY B N 1
ATOM 5604 C CA . GLY B 1 264 ? -2.801 -6.766 -26.141 1 92 264 GLY B CA 1
ATOM 5605 C C . GLY B 1 264 ? -1.833 -7.297 -25.109 1 92 264 GLY B C 1
ATOM 5606 O O . GLY B 1 264 ? -0.701 -7.664 -25.422 1 92 264 GLY B O 1
ATOM 5607 N N . GLY B 1 265 ? -2.361 -7.258 -23.938 1 92.94 265 GLY B N 1
ATOM 5608 C CA . GLY B 1 265 ? -1.507 -7.699 -22.844 1 92.94 265 GLY B CA 1
ATOM 5609 C C . GLY B 1 265 ? -1.465 -9.211 -22.703 1 92.94 265 GLY B C 1
ATOM 5610 O O . GLY B 1 265 ? -2.428 -9.898 -23.047 1 92.94 265 GLY B O 1
ATOM 5611 N N . ALA B 1 266 ? -0.383 -9.711 -22.234 1 96.81 266 ALA B N 1
ATOM 5612 C CA . ALA B 1 266 ? -0.152 -11.102 -21.844 1 96.81 266 ALA B CA 1
ATOM 5613 C C . ALA B 1 266 ? 0.965 -11.195 -20.812 1 96.81 266 ALA B C 1
ATOM 5615 O O . ALA B 1 266 ? 1.805 -10.297 -20.703 1 96.81 266 ALA B O 1
ATOM 5616 N N . ALA B 1 267 ? 0.897 -12.242 -20.047 1 97.75 267 ALA B N 1
ATOM 5617 C CA . ALA B 1 267 ? 1.946 -12.398 -19.031 1 97.75 267 ALA B CA 1
ATOM 5618 C C . ALA B 1 267 ? 2.066 -13.859 -18.594 1 97.75 267 ALA B C 1
ATOM 5620 O O . ALA B 1 267 ? 1.071 -14.586 -18.547 1 97.75 267 ALA B O 1
ATOM 5621 N N . ASN B 1 268 ? 3.244 -14.289 -18.359 1 98.5 268 ASN B N 1
ATOM 5622 C CA . ASN B 1 268 ? 3.527 -15.523 -17.641 1 98.5 268 ASN B CA 1
ATOM 5623 C C . ASN B 1 268 ? 3.67 -15.281 -16.141 1 98.5 268 ASN B C 1
ATOM 5625 O O . ASN B 1 268 ? 4.254 -14.281 -15.719 1 98.5 268 ASN B O 1
ATOM 5629 N N . ILE B 1 269 ? 3.172 -16.188 -15.328 1 98.12 269 ILE B N 1
ATOM 5630 C CA . ILE B 1 269 ? 3.201 -16.016 -13.875 1 98.12 269 ILE B CA 1
ATOM 5631 C C . ILE B 1 269 ? 3.809 -17.25 -13.227 1 98.12 269 ILE B C 1
ATOM 5633 O O . ILE B 1 269 ? 3.438 -18.375 -13.555 1 98.12 269 ILE B O 1
ATOM 5637 N N . TRP B 1 270 ? 4.801 -17.062 -12.352 1 98.81 270 TRP B N 1
ATOM 5638 C CA . TRP B 1 270 ? 5.332 -18.078 -11.438 1 98.81 270 TRP B CA 1
ATOM 5639 C C . TRP B 1 270 ? 4.637 -18.016 -10.086 1 98.81 270 TRP B C 1
ATOM 5641 O O . TRP B 1 270 ? 4.859 -17.078 -9.312 1 98.81 270 TRP B O 1
ATOM 5651 N N . MET B 1 271 ? 3.873 -19.016 -9.719 1 98.38 271 MET B N 1
ATOM 5652 C CA . MET B 1 271 ? 3.143 -18.922 -8.461 1 98.38 271 MET B CA 1
ATOM 5653 C C . MET B 1 271 ? 3.523 -20.062 -7.523 1 98.38 271 MET B C 1
ATOM 5655 O O . MET B 1 271 ? 3.264 -21.234 -7.82 1 98.38 271 MET B O 1
ATOM 5659 N N . TRP B 1 272 ? 4.121 -19.75 -6.465 1 98.69 272 TRP B N 1
ATOM 5660 C CA . TRP B 1 272 ? 4.406 -20.672 -5.379 1 98.69 272 TRP B CA 1
ATOM 5661 C C . TRP B 1 272 ? 3.258 -20.719 -4.375 1 98.69 272 TRP B C 1
ATOM 5663 O O . TRP B 1 272 ? 2.703 -19.672 -4.02 1 98.69 272 TRP B O 1
ATOM 5673 N N . VAL B 1 273 ? 2.896 -21.906 -3.906 1 97.56 273 VAL B N 1
ATOM 5674 C CA . VAL B 1 273 ? 1.789 -22.125 -2.982 1 97.56 273 VAL B CA 1
ATOM 5675 C C . VAL B 1 273 ? 2.262 -22.969 -1.806 1 97.56 273 VAL B C 1
ATOM 5677 O O . VAL B 1 273 ? 2.656 -24.125 -1.984 1 97.56 273 VAL B O 1
ATOM 5680 N N . SER B 1 274 ? 2.096 -22.516 -0.622 1 96.81 274 SER B N 1
ATOM 5681 C CA . SER B 1 274 ? 2.641 -23.188 0.552 1 96.81 274 SER B CA 1
ATOM 5682 C C . SER B 1 274 ? 1.939 -24.516 0.799 1 96.81 274 SER B C 1
ATOM 5684 O O . SER B 1 274 ? 2.516 -25.422 1.401 1 96.81 274 SER B O 1
ATOM 5686 N N . GLY B 1 275 ? 0.747 -24.703 0.28 1 94.75 275 GLY B N 1
ATOM 5687 C CA . GLY B 1 275 ? -0.047 -25.875 0.569 1 94.75 275 GLY B CA 1
ATOM 5688 C C . GLY B 1 275 ? -0.006 -26.906 -0.542 1 94.75 275 GLY B C 1
ATOM 5689 O O . GLY B 1 275 ? -0.669 -27.953 -0.459 1 94.75 275 GLY B O 1
ATOM 5690 N N . ALA B 1 276 ? 0.827 -26.594 -1.562 1 96.38 276 ALA B N 1
ATOM 5691 C CA . ALA B 1 276 ? 0.741 -27.531 -2.68 1 96.38 276 ALA B CA 1
ATOM 5692 C C . ALA B 1 276 ? 2.076 -27.641 -3.412 1 96.38 276 ALA B C 1
ATOM 5694 O O . ALA B 1 276 ? 2.367 -28.656 -4.039 1 96.38 276 ALA B O 1
ATOM 5695 N N . THR B 1 277 ? 2.867 -26.594 -3.365 1 97.94 277 THR B N 1
ATOM 5696 C CA . THR B 1 277 ? 4.039 -26.594 -4.234 1 97.94 277 THR B CA 1
ATOM 5697 C C . THR B 1 277 ? 5.316 -26.438 -3.418 1 97.94 277 THR B C 1
ATOM 5699 O O . THR B 1 277 ? 6.406 -26.297 -3.98 1 97.94 277 THR B O 1
ATOM 5702 N N . TRP B 1 278 ? 5.184 -26.406 -2.146 1 98 278 TRP B N 1
ATOM 5703 C CA . TRP B 1 278 ? 6.297 -26.375 -1.206 1 98 278 TRP B CA 1
ATOM 5704 C C . TRP B 1 278 ? 6.758 -27.781 -0.846 1 98 278 TRP B C 1
ATOM 5706 O O . TRP B 1 278 ? 6.062 -28.5 -0.131 1 98 278 TRP B O 1
ATOM 5716 N N . ASN B 1 279 ? 7.93 -28.141 -1.346 1 96.94 279 ASN B N 1
ATOM 5717 C CA . ASN B 1 279 ? 8.438 -29.469 -1.008 1 96.94 279 ASN B CA 1
ATOM 5718 C C . ASN B 1 279 ? 8.758 -29.594 0.481 1 96.94 279 ASN B C 1
ATOM 5720 O O . ASN B 1 279 ? 9.922 -29.547 0.879 1 96.94 279 ASN B O 1
ATOM 5724 N N . ASN B 1 280 ? 7.75 -29.719 1.225 1 95.94 280 ASN B N 1
ATOM 5725 C CA . ASN B 1 280 ? 7.781 -29.906 2.672 1 95.94 280 ASN B CA 1
ATOM 5726 C C . ASN B 1 280 ? 6.727 -30.906 3.133 1 95.94 280 ASN B C 1
ATOM 5728 O O . ASN B 1 280 ? 5.539 -30.578 3.172 1 95.94 280 ASN B O 1
ATOM 5732 N N . SER B 1 281 ? 7.105 -32.062 3.477 1 93.25 281 SER B N 1
ATOM 5733 C CA . SER B 1 281 ? 6.176 -33.156 3.801 1 93.25 281 SER B CA 1
ATOM 5734 C C . SER B 1 281 ? 5.492 -32.906 5.141 1 93.25 281 SER B C 1
ATOM 5736 O O . SER B 1 281 ? 4.496 -33.562 5.461 1 93.25 281 SER B O 1
ATOM 5738 N N . THR B 1 282 ? 6.051 -31.984 5.93 1 94.31 282 THR B N 1
ATOM 5739 C CA . THR B 1 282 ? 5.477 -31.703 7.238 1 94.31 282 THR B CA 1
ATOM 5740 C C . THR B 1 282 ? 4.32 -30.719 7.117 1 94.31 282 THR B C 1
ATOM 5742 O O . THR B 1 282 ? 3.268 -30.906 7.727 1 94.31 282 THR B O 1
ATOM 5745 N N . TYR B 1 283 ? 4.543 -29.688 6.305 1 93.88 283 TYR B N 1
ATOM 5746 C CA . TYR B 1 283 ? 3.621 -28.562 6.395 1 93.88 283 TYR B CA 1
ATOM 5747 C C . TYR B 1 283 ? 2.863 -28.375 5.086 1 93.88 283 TYR B C 1
ATOM 5749 O O . TYR B 1 283 ? 1.91 -27.594 5.02 1 93.88 283 TYR B O 1
ATOM 5757 N N . ASP B 1 284 ? 3.25 -29.109 4.051 1 94.44 284 ASP B N 1
ATOM 5758 C CA . ASP B 1 284 ? 2.535 -29.062 2.781 1 94.44 284 ASP B CA 1
ATOM 5759 C C . ASP B 1 284 ? 1.734 -30.359 2.564 1 94.44 284 ASP B C 1
ATOM 5761 O O . ASP B 1 284 ? 2.307 -31.406 2.299 1 94.44 284 ASP B O 1
ATOM 5765 N N . PRO B 1 285 ? 0.44 -30.25 2.516 1 93.81 285 PRO B N 1
ATOM 5766 C CA . PRO B 1 285 ? -0.381 -31.453 2.436 1 93.81 285 PRO B CA 1
ATOM 5767 C C . PRO B 1 285 ? -0.185 -32.219 1.125 1 93.81 285 PRO B C 1
ATOM 5769 O O . PRO B 1 285 ? -0.238 -33.438 1.107 1 93.81 285 PRO B O 1
ATOM 5772 N N . ALA B 1 286 ? -0.041 -31.516 0.042 1 95.25 286 ALA B N 1
ATOM 5773 C CA . ALA B 1 286 ? 0.129 -32.188 -1.237 1 95.25 286 ALA B CA 1
ATOM 5774 C C . ALA B 1 286 ? 1.405 -33.031 -1.247 1 95.25 286 ALA B C 1
ATOM 5776 O O . ALA B 1 286 ? 1.403 -34.188 -1.708 1 95.25 286 ALA B O 1
ATOM 5777 N N . PHE B 1 287 ? 2.48 -32.469 -0.768 1 96 287 PHE B N 1
ATOM 5778 C CA . PHE B 1 287 ? 3.744 -33.188 -0.715 1 96 287 PHE B CA 1
ATOM 5779 C C . PHE B 1 287 ? 3.707 -34.281 0.363 1 96 287 PHE B C 1
ATOM 5781 O O . PHE B 1 287 ? 4.332 -35.312 0.22 1 96 287 PHE B O 1
ATOM 5788 N N . LYS B 1 288 ? 3.014 -34 1.413 1 94.38 288 LYS B N 1
ATOM 5789 C CA . LYS B 1 288 ? 2.855 -35 2.473 1 94.38 288 LYS B CA 1
ATOM 5790 C C . LYS B 1 288 ? 2.297 -36.281 1.924 1 94.38 288 LYS B C 1
ATOM 5792 O O . LYS B 1 288 ? 2.717 -37.375 2.338 1 94.38 288 LYS B O 1
ATOM 5797 N N . VAL B 1 289 ? 1.409 -36.25 0.963 1 94.94 289 VAL B N 1
ATOM 5798 C CA . VAL B 1 289 ? 0.778 -37.438 0.44 1 94.94 289 VAL B CA 1
ATOM 5799 C C . VAL B 1 289 ? 1.434 -37.844 -0.881 1 94.94 289 VAL B C 1
ATOM 5801 O O . VAL B 1 289 ? 0.917 -38.688 -1.606 1 94.94 289 VAL B O 1
ATOM 5804 N N . ASN B 1 290 ? 2.459 -37.188 -1.285 1 95.25 290 ASN B N 1
ATOM 5805 C CA . ASN B 1 290 ? 3.203 -37.438 -2.514 1 95.25 290 ASN B CA 1
ATOM 5806 C C . ASN B 1 290 ? 2.311 -37.312 -3.746 1 95.25 290 ASN B C 1
ATOM 5808 O O . ASN B 1 290 ? 2.342 -38.188 -4.629 1 95.25 290 ASN B O 1
ATOM 5812 N N . LEU B 1 291 ? 1.536 -36.344 -3.785 1 96.25 291 LEU B N 1
ATOM 5813 C CA . LEU B 1 291 ? 0.526 -36.125 -4.82 1 96.25 291 LEU B CA 1
ATOM 5814 C C . LEU B 1 291 ? 1.177 -35.969 -6.188 1 96.25 291 LEU B C 1
ATOM 5816 O O . LEU B 1 291 ? 0.742 -36.594 -7.164 1 96.25 291 LEU B O 1
ATOM 5820 N N . TRP B 1 292 ? 2.232 -35.281 -6.309 1 96.69 292 TRP B N 1
ATOM 5821 C CA . TRP B 1 292 ? 2.797 -34.844 -7.57 1 96.69 292 TRP B CA 1
ATOM 5822 C C . TRP B 1 292 ? 3.609 -35.938 -8.242 1 96.69 292 TRP B C 1
ATOM 5824 O O . TRP B 1 292 ? 3.936 -35.844 -9.43 1 96.69 292 TRP B O 1
ATOM 5834 N N . GLN B 1 293 ? 3.904 -37 -7.504 1 95.81 293 GLN B N 1
ATOM 5835 C CA . GLN B 1 293 ? 4.609 -38.156 -8.055 1 95.81 293 GLN B CA 1
ATOM 5836 C C . GLN B 1 293 ? 3.629 -39.25 -8.477 1 95.81 293 GLN B C 1
ATOM 5838 O O . GLN B 1 293 ? 4.039 -40.344 -8.875 1 95.81 293 GLN B O 1
ATOM 5843 N N . ASN B 1 294 ? 2.381 -38.906 -8.359 1 95.69 294 ASN B N 1
ATOM 5844 C CA . ASN B 1 294 ? 1.348 -39.875 -8.742 1 95.69 294 ASN B CA 1
ATOM 5845 C C . ASN B 1 294 ? 0.645 -39.438 -10.031 1 95.69 294 ASN B C 1
ATOM 5847 O O . ASN B 1 294 ? -0.356 -38.719 -9.992 1 95.69 294 ASN B O 1
ATOM 5851 N N . GLU B 1 295 ? 1.017 -39.969 -11.125 1 94.62 295 GLU B N 1
ATOM 5852 C CA . GLU B 1 295 ? 0.53 -39.594 -12.453 1 94.62 295 GLU B CA 1
ATOM 5853 C C . GLU B 1 295 ? -0.958 -39.906 -12.602 1 94.62 295 GLU B C 1
ATOM 5855 O O . GLU B 1 295 ? -1.688 -39.156 -13.258 1 94.62 295 GLU B O 1
ATOM 5860 N N . SER B 1 296 ? -1.388 -40.969 -11.992 1 94.81 296 SER B N 1
ATOM 5861 C CA . SER B 1 296 ? -2.791 -41.344 -12.102 1 94.81 296 SER B CA 1
ATOM 5862 C C . SER B 1 296 ? -3.699 -40.312 -11.445 1 94.81 296 SER B C 1
ATOM 5864 O O . SER B 1 296 ? -4.82 -40.094 -11.906 1 94.81 296 SER B O 1
ATOM 5866 N N . LEU B 1 297 ? -3.176 -39.688 -10.445 1 94.38 297 LEU B N 1
ATOM 5867 C CA . LEU B 1 297 ? -3.969 -38.688 -9.734 1 94.38 297 LEU B CA 1
ATOM 5868 C C . LEU B 1 297 ? -3.898 -37.344 -10.445 1 94.38 297 LEU B C 1
ATOM 5870 O O . LEU B 1 297 ? -4.918 -36.656 -10.602 1 94.38 297 LEU B O 1
ATOM 5874 N N . THR B 1 298 ? -2.768 -36.938 -10.859 1 94.44 298 THR B N 1
ATOM 5875 C CA . THR B 1 298 ? -2.59 -35.594 -11.398 1 94.44 298 THR B CA 1
ATOM 5876 C C . THR B 1 298 ? -3.074 -35.531 -12.844 1 94.44 298 THR B C 1
ATOM 5878 O O . THR B 1 298 ? -3.324 -34.438 -13.375 1 94.44 298 THR B O 1
ATOM 5881 N N . GLY B 1 299 ? -3.08 -36.688 -13.531 1 90.88 299 GLY B N 1
ATOM 5882 C CA . GLY B 1 299 ? -3.432 -36.719 -14.938 1 90.88 299 GLY B CA 1
ATOM 5883 C C . GLY B 1 299 ? -2.285 -36.312 -15.844 1 90.88 299 GLY B C 1
ATOM 5884 O O . GLY B 1 299 ? -2.459 -36.188 -17.062 1 90.88 299 GLY B O 1
ATOM 5885 N N . LEU B 1 300 ? -1.142 -36.062 -15.227 1 93.31 300 LEU B N 1
ATOM 5886 C CA . LEU B 1 300 ? 0.052 -35.719 -15.992 1 93.31 300 LEU B CA 1
ATOM 5887 C C . LEU B 1 300 ? 0.829 -36.969 -16.375 1 93.31 300 LEU B C 1
ATOM 5889 O O . LEU B 1 300 ? 0.956 -37.906 -15.57 1 93.31 300 LEU B O 1
ATOM 5893 N N . PRO B 1 301 ? 1.309 -37 -17.594 1 94.12 301 PRO B N 1
ATOM 5894 C CA . PRO B 1 301 ? 2.09 -38.156 -18 1 94.12 301 PRO B CA 1
ATOM 5895 C C . PRO B 1 301 ? 3.561 -38.062 -17.594 1 94.12 301 PRO B C 1
ATOM 5897 O O . PRO B 1 301 ? 4.426 -38.625 -18.25 1 94.12 301 PRO B O 1
ATOM 5900 N N . TYR B 1 302 ? 3.887 -37.156 -16.719 1 95.38 302 TYR B N 1
ATOM 5901 C CA . TYR B 1 302 ? 5.254 -36.969 -16.25 1 95.38 302 TYR B CA 1
ATOM 5902 C C . TYR B 1 302 ? 5.27 -36.562 -14.781 1 95.38 302 TYR B C 1
ATOM 5904 O O . TYR B 1 302 ? 4.254 -36.125 -14.242 1 95.38 302 TYR B O 1
ATOM 5912 N N . VAL B 1 303 ? 6.363 -36.719 -14.133 1 96.06 303 VAL B N 1
ATOM 5913 C CA . VAL B 1 303 ? 6.656 -36.219 -12.789 1 96.06 303 VAL B CA 1
ATOM 5914 C C . VAL B 1 303 ? 8 -35.5 -12.781 1 96.06 303 VAL B C 1
ATOM 5916 O O . VAL B 1 303 ? 8.734 -35.531 -13.781 1 96.06 303 VAL B O 1
ATOM 5919 N N . ASP B 1 304 ? 8.273 -34.781 -11.812 1 93.88 304 ASP B N 1
ATOM 5920 C CA . ASP B 1 304 ? 9.609 -34.25 -11.586 1 93.88 304 ASP B CA 1
ATOM 5921 C C . ASP B 1 304 ? 10.531 -35.281 -10.961 1 93.88 304 ASP B C 1
ATOM 5923 O O . ASP B 1 304 ? 10.328 -35.688 -9.812 1 93.88 304 ASP B O 1
ATOM 5927 N N . PRO B 1 305 ? 11.516 -35.688 -11.664 1 91.31 305 PRO B N 1
ATOM 5928 C CA . PRO B 1 305 ? 12.391 -36.75 -11.133 1 91.31 305 PRO B CA 1
ATOM 5929 C C . PRO B 1 305 ? 13.008 -36.375 -9.789 1 91.31 305 PRO B C 1
ATOM 5931 O O . PRO B 1 305 ? 13.281 -37.25 -8.969 1 91.31 305 PRO B O 1
ATOM 5934 N N . GLY B 1 306 ? 13.234 -35.125 -9.516 1 91.75 306 GLY B N 1
ATOM 5935 C CA . GLY B 1 306 ? 13.859 -34.688 -8.273 1 91.75 306 GLY B CA 1
ATOM 5936 C C . GLY B 1 306 ? 12.867 -34.312 -7.203 1 91.75 306 GLY B C 1
ATOM 5937 O O . GLY B 1 306 ? 13.25 -33.938 -6.09 1 91.75 306 GLY B O 1
ATOM 5938 N N . ASN B 1 307 ? 11.609 -34.344 -7.543 1 93.31 307 ASN B N 1
ATOM 5939 C CA . ASN B 1 307 ? 10.523 -33.969 -6.637 1 93.31 307 ASN B CA 1
ATOM 5940 C C . ASN B 1 307 ? 10.766 -32.625 -5.984 1 93.31 307 ASN B C 1
ATOM 5942 O O . ASN B 1 307 ? 10.648 -32.5 -4.766 1 93.31 307 ASN B O 1
ATOM 5946 N N . HIS B 1 308 ? 11.219 -31.703 -6.723 1 94.69 308 HIS B N 1
ATOM 5947 C CA . HIS B 1 308 ? 11.469 -30.328 -6.258 1 94.69 308 HIS B CA 1
ATOM 5948 C C . HIS B 1 308 ? 10.156 -29.625 -5.938 1 94.69 308 HIS B C 1
ATOM 5950 O O . HIS B 1 308 ? 9.102 -30 -6.438 1 94.69 308 HIS B O 1
ATOM 5956 N N . GLY B 1 309 ? 10.258 -28.656 -4.992 1 98.19 309 GLY B N 1
ATOM 5957 C CA . GLY B 1 309 ? 9.195 -27.672 -5.07 1 98.19 309 GLY B CA 1
ATOM 5958 C C . GLY B 1 309 ? 9.125 -26.969 -6.41 1 98.19 309 GLY B C 1
ATOM 5959 O O . GLY B 1 309 ? 10.07 -27.031 -7.199 1 98.19 309 GLY B O 1
ATOM 5960 N N . PHE B 1 310 ? 8.008 -26.328 -6.668 1 98.62 310 PHE B N 1
ATOM 5961 C CA . PHE B 1 310 ? 7.859 -25.688 -7.973 1 98.62 310 PHE B CA 1
ATOM 5962 C C . PHE B 1 310 ? 6.906 -24.5 -7.898 1 98.62 310 PHE B C 1
ATOM 5964 O O . PHE B 1 310 ? 6.238 -24.297 -6.879 1 98.62 310 PHE B O 1
ATOM 5971 N N . ALA B 1 311 ? 6.93 -23.656 -8.875 1 98.69 311 ALA B N 1
ATOM 5972 C CA . ALA B 1 311 ? 5.926 -22.609 -9.086 1 98.69 311 ALA B CA 1
ATOM 5973 C C . ALA B 1 311 ? 4.98 -22.984 -10.227 1 98.69 311 ALA B C 1
ATOM 5975 O O . ALA B 1 311 ? 5.422 -23.375 -11.305 1 98.69 311 ALA B O 1
ATOM 5976 N N . VAL B 1 312 ? 3.732 -22.922 -9.914 1 98.19 312 VAL B N 1
ATOM 5977 C CA . VAL B 1 312 ? 2.742 -23.172 -10.961 1 98.19 312 VAL B CA 1
ATOM 5978 C C . VAL B 1 312 ? 2.922 -22.172 -12.094 1 98.19 312 VAL B C 1
ATOM 5980 O O . VAL B 1 312 ? 2.834 -20.953 -11.883 1 98.19 312 VAL B O 1
ATOM 5983 N N . PRO B 1 313 ? 3.207 -22.656 -13.266 1 98.56 313 PRO B N 1
ATOM 5984 C CA . PRO B 1 313 ? 3.293 -21.734 -14.398 1 98.56 313 PRO B CA 1
ATOM 5985 C C . PRO B 1 313 ? 1.923 -21.312 -14.93 1 98.56 313 PRO B C 1
ATOM 5987 O O . PRO B 1 313 ? 1.181 -22.156 -15.445 1 98.56 313 PRO B O 1
ATOM 5990 N N . LEU B 1 314 ? 1.628 -20.094 -14.805 1 98.06 314 LEU B N 1
ATOM 5991 C CA . LEU B 1 314 ? 0.364 -19.562 -15.305 1 98.06 314 LEU B CA 1
ATOM 5992 C C . LEU B 1 314 ? 0.595 -18.625 -16.484 1 98.06 314 LEU B C 1
ATOM 5994 O O . LEU B 1 314 ? 1.734 -18.266 -16.781 1 98.06 314 LEU B O 1
ATOM 5998 N N . TYR B 1 315 ? -0.403 -18.453 -17.219 1 97.88 315 TYR B N 1
ATOM 5999 C CA . TYR B 1 315 ? -0.452 -17.516 -18.328 1 97.88 315 TYR B CA 1
ATOM 6000 C C . TYR B 1 315 ? -1.756 -16.734 -18.328 1 97.88 315 TYR B C 1
ATOM 6002 O O . TYR B 1 315 ? -2.826 -17.297 -18.078 1 97.88 315 TYR B O 1
ATOM 6010 N N . THR B 1 316 ? -1.678 -15.445 -18.484 1 96.81 316 THR B N 1
ATOM 6011 C CA . THR B 1 316 ? -2.875 -14.617 -18.578 1 96.81 316 THR B CA 1
ATOM 6012 C C . THR B 1 316 ? -2.793 -13.672 -19.766 1 96.81 316 THR B C 1
ATOM 6014 O O . THR B 1 316 ? -1.698 -13.312 -20.203 1 96.81 316 THR B O 1
ATOM 6017 N N . ASN B 1 317 ? -3.863 -13.391 -20.375 1 95.94 317 ASN B N 1
ATOM 6018 C CA . ASN B 1 317 ? -4.031 -12.375 -21.406 1 95.94 317 ASN B CA 1
ATOM 6019 C C . ASN B 1 317 ? -5.328 -11.594 -21.219 1 95.94 317 ASN B C 1
ATOM 6021 O O . ASN B 1 317 ? -5.848 -11.5 -20.109 1 95.94 317 ASN B O 1
ATOM 6025 N N . ASN B 1 318 ? -5.824 -10.961 -22.297 1 93.88 318 ASN B N 1
ATOM 6026 C CA . ASN B 1 318 ? -7.02 -10.141 -22.156 1 93.88 318 ASN B CA 1
ATOM 6027 C C . ASN B 1 318 ? -8.281 -10.992 -22.062 1 93.88 318 ASN B C 1
ATOM 6029 O O . ASN B 1 318 ? -9.352 -10.492 -21.719 1 93.88 318 ASN B O 1
ATOM 6033 N N . THR B 1 319 ? -8.117 -12.227 -22.234 1 94.81 319 THR B N 1
ATOM 6034 C CA . THR B 1 319 ? -9.281 -13.102 -22.281 1 94.81 319 THR B CA 1
ATOM 6035 C C . THR B 1 319 ? -9.477 -13.82 -20.953 1 94.81 319 THR B C 1
ATOM 6037 O O . THR B 1 319 ? -10.586 -13.859 -20.422 1 94.81 319 THR B O 1
ATOM 6040 N N . ASP B 1 320 ? -8.383 -14.445 -20.484 1 95.31 320 ASP B N 1
ATOM 6041 C CA . ASP B 1 320 ? -8.531 -15.25 -19.281 1 95.31 320 ASP B CA 1
ATOM 6042 C C . ASP B 1 320 ? -7.172 -15.586 -18.672 1 95.31 320 ASP B C 1
ATOM 6044 O O . ASP B 1 320 ? -6.133 -15.156 -19.188 1 95.31 320 ASP B O 1
ATOM 6048 N N . MET B 1 321 ? -7.254 -16.25 -17.531 1 95.44 321 MET B N 1
ATOM 6049 C CA . MET B 1 321 ? -6.109 -16.875 -16.875 1 95.44 321 MET B CA 1
ATOM 6050 C C . MET B 1 321 ? -6.035 -18.359 -17.203 1 95.44 321 MET B C 1
ATOM 6052 O O . MET B 1 321 ? -7.055 -19.047 -17.219 1 95.44 321 MET B O 1
ATOM 6056 N N . TYR B 1 322 ? -4.816 -18.812 -17.5 1 96.94 322 TYR B N 1
ATOM 6057 C CA . TYR B 1 322 ? -4.582 -20.203 -17.906 1 96.94 322 TYR B CA 1
ATOM 6058 C C . TYR B 1 322 ? -3.434 -20.812 -17.125 1 96.94 322 TYR B C 1
ATOM 6060 O O . TYR B 1 322 ? -2.689 -20.094 -16.438 1 96.94 322 TYR B O 1
ATOM 6068 N N . GLU B 1 323 ? -3.443 -22.078 -17.156 1 97.19 323 GLU B N 1
ATOM 6069 C CA . GLU B 1 323 ? -2.291 -22.828 -16.656 1 97.19 323 GLU B CA 1
ATOM 6070 C C . GLU B 1 323 ? -1.414 -23.312 -17.797 1 97.19 323 GLU B C 1
ATOM 6072 O O . GLU B 1 323 ? -1.92 -23.828 -18.797 1 97.19 323 GLU B O 1
ATOM 6077 N N . VAL B 1 324 ? -0.096 -23.125 -17.672 1 97.31 324 VAL B N 1
ATOM 6078 C CA . VAL B 1 324 ? 0.82 -23.562 -18.719 1 97.31 324 VAL B CA 1
ATOM 6079 C C . VAL B 1 324 ? 1.182 -25.031 -18.531 1 97.31 324 VAL B C 1
ATOM 6081 O O . VAL B 1 324 ? 2.326 -25.359 -18.203 1 97.31 324 VAL B O 1
ATOM 6084 N N . ASP B 1 325 ? 0.307 -25.828 -18.734 1 94.25 325 ASP B N 1
ATOM 6085 C CA . ASP B 1 325 ? 0.385 -27.281 -18.781 1 94.25 325 ASP B CA 1
ATOM 6086 C C . ASP B 1 325 ? -0.798 -27.859 -19.547 1 94.25 325 ASP B C 1
ATOM 6088 O O . ASP B 1 325 ? -1.494 -27.141 -20.266 1 94.25 325 ASP B O 1
ATOM 6092 N N . CYS B 1 326 ? -0.963 -29.219 -19.5 1 92.31 326 CYS B N 1
ATOM 6093 C CA . CYS B 1 326 ? -2.021 -29.828 -20.297 1 92.31 326 CYS B CA 1
ATOM 6094 C C . CYS B 1 326 ? -3.102 -30.422 -19.406 1 92.31 326 CYS B C 1
ATOM 6096 O O . CYS B 1 326 ? -4.133 -30.891 -19.891 1 92.31 326 CYS B O 1
ATOM 6098 N N . ALA B 1 327 ? -2.898 -30.391 -18.047 1 91.62 327 ALA B N 1
ATOM 6099 C CA . ALA B 1 327 ? -3.842 -31.047 -17.141 1 91.62 327 ALA B CA 1
ATOM 6100 C C . ALA B 1 327 ? -4.871 -30.047 -16.609 1 91.62 327 ALA B C 1
ATOM 6102 O O . ALA B 1 327 ? -6.031 -30.406 -16.391 1 91.62 327 ALA B O 1
ATOM 6103 N N . GLY B 1 328 ? -4.461 -28.828 -16.438 1 92.81 328 GLY B N 1
ATOM 6104 C CA . GLY B 1 328 ? -5.387 -27.828 -15.938 1 92.81 328 GLY B CA 1
ATOM 6105 C C . GLY B 1 328 ? -5.809 -28.062 -14.5 1 92.81 328 GLY B C 1
ATOM 6106 O O . GLY B 1 328 ? -7.004 -28.094 -14.195 1 92.81 328 GLY B O 1
ATOM 6107 N N . ILE B 1 329 ? -4.938 -28.172 -13.656 1 93 329 ILE B N 1
ATOM 6108 C CA . ILE B 1 329 ? -5.199 -28.469 -12.25 1 93 329 ILE B CA 1
ATOM 6109 C C . ILE B 1 329 ? -5.73 -27.234 -11.547 1 93 329 ILE B C 1
ATOM 6111 O O . ILE B 1 329 ? -6.691 -27.297 -10.773 1 93 329 ILE B O 1
ATOM 6115 N N . TRP B 1 330 ? -5.145 -26.094 -11.82 1 91.56 330 TRP B N 1
ATOM 6116 C CA . TRP B 1 330 ? -5.555 -24.844 -11.172 1 91.56 330 TRP B CA 1
ATOM 6117 C C . TRP B 1 330 ? -6.488 -24.047 -12.078 1 91.56 330 TRP B C 1
ATOM 6119 O O . TRP B 1 330 ? -7.445 -23.438 -11.602 1 91.56 330 TRP B O 1
ATOM 6129 N N . TYR B 1 331 ? -6.18 -24 -13.297 1 93 331 TYR B N 1
ATOM 6130 C CA . TYR B 1 331 ? -6.91 -23.234 -14.305 1 93 331 TYR B CA 1
ATOM 6131 C C . TYR B 1 331 ? -7.02 -24.016 -15.609 1 93 331 TYR B C 1
ATOM 6133 O O . TYR B 1 331 ? -6.387 -25.062 -15.766 1 93 331 TYR B O 1
ATOM 6141 N N . THR B 1 332 ? -7.84 -23.469 -16.562 1 94.12 332 THR B N 1
ATOM 6142 C CA . THR B 1 332 ? -7.91 -24.062 -17.891 1 94.12 332 THR B CA 1
ATOM 6143 C C . THR B 1 332 ? -6.523 -24.125 -18.531 1 94.12 332 THR B C 1
ATOM 6145 O O . THR B 1 332 ? -5.773 -23.156 -18.5 1 94.12 332 THR B O 1
ATOM 6148 N N . PRO B 1 333 ? -6.16 -25.297 -19.016 1 96.19 333 PRO B N 1
ATOM 6149 C CA . PRO B 1 333 ? -4.836 -25.391 -19.641 1 96.19 333 PRO B CA 1
ATOM 6150 C C . PRO B 1 333 ? -4.719 -24.562 -20.922 1 96.19 333 PRO B C 1
ATOM 6152 O O . PRO B 1 333 ? -5.699 -24.406 -21.641 1 96.19 333 PRO B O 1
ATOM 6155 N N . VAL B 1 334 ? -3.586 -24.125 -21.25 1 96.12 334 VAL B N 1
ATOM 6156 C CA . VAL B 1 334 ? -3.354 -23.297 -22.438 1 96.12 334 VAL B CA 1
ATOM 6157 C C . VAL B 1 334 ? -3.363 -24.172 -23.688 1 96.12 334 VAL B C 1
ATOM 6159 O O . VAL B 1 334 ? -3.576 -23.656 -24.797 1 96.12 334 VAL B O 1
ATOM 6162 N N . ALA B 1 335 ? -3.086 -25.422 -23.5 1 95.19 335 ALA B N 1
ATOM 6163 C CA . ALA B 1 335 ? -3.031 -26.391 -24.594 1 95.19 335 ALA B CA 1
ATOM 6164 C C . ALA B 1 335 ? -3.441 -27.781 -24.125 1 95.19 335 ALA B C 1
ATOM 6166 O O . ALA B 1 335 ? -3.344 -28.094 -22.922 1 95.19 335 ALA B O 1
ATOM 6167 N N . SER B 1 336 ? -3.859 -28.578 -25.094 1 93.25 336 SER B N 1
ATOM 6168 C CA . SER B 1 336 ? -4.305 -29.922 -24.734 1 93.25 336 SER B CA 1
ATOM 6169 C C . SER B 1 336 ? -3.15 -30.922 -24.766 1 93.25 336 SER B C 1
ATOM 6171 O O . SER B 1 336 ? -3.26 -32.031 -24.234 1 93.25 336 SER B O 1
ATOM 6173 N N . LYS B 1 337 ? -2.105 -30.594 -25.453 1 93.12 337 LYS B N 1
ATOM 6174 C CA . LYS B 1 337 ? -0.945 -31.469 -25.547 1 93.12 337 LYS B CA 1
ATOM 6175 C C . LYS B 1 337 ? 0.326 -30.688 -25.828 1 93.12 337 LYS B C 1
ATOM 6177 O O . LYS B 1 337 ? 0.264 -29.484 -26.125 1 93.12 337 LYS B O 1
ATOM 6182 N N . GLY B 1 338 ? 1.475 -31.312 -25.625 1 93.94 338 GLY B N 1
ATOM 6183 C CA . GLY B 1 338 ? 2.725 -30.766 -26.125 1 93.94 338 GLY B CA 1
ATOM 6184 C C . GLY B 1 338 ? 3.48 -29.953 -25.078 1 93.94 338 GLY B C 1
ATOM 6185 O O . GLY B 1 338 ? 4.406 -29.219 -25.422 1 93.94 338 GLY B O 1
ATOM 6186 N N . LEU B 1 339 ? 3.139 -30.078 -23.812 1 96.06 339 LEU B N 1
ATOM 6187 C CA . LEU B 1 339 ? 3.795 -29.281 -22.781 1 96.06 339 LEU B CA 1
ATOM 6188 C C . LEU B 1 339 ? 4.336 -30.156 -21.672 1 96.06 339 LEU B C 1
ATOM 6190 O O . LEU B 1 339 ? 4.227 -29.828 -20.484 1 96.06 339 LEU B O 1
ATOM 6194 N N . ASN B 1 340 ? 4.84 -31.312 -22.094 1 93.88 340 ASN B N 1
ATOM 6195 C CA . ASN B 1 340 ? 5.367 -32.25 -21.109 1 93.88 340 ASN B CA 1
ATOM 6196 C C . ASN B 1 340 ? 6.453 -31.609 -20.25 1 93.88 340 ASN B C 1
ATOM 6198 O O . ASN B 1 340 ? 7.395 -31.016 -20.781 1 93.88 340 ASN B O 1
ATOM 6202 N N . GLY B 1 341 ? 6.211 -31.703 -18.922 1 95.38 341 GLY B N 1
ATOM 6203 C CA . GLY B 1 341 ? 7.207 -31.219 -17.984 1 95.38 341 GLY B CA 1
ATOM 6204 C C . GLY B 1 341 ? 6.98 -29.781 -17.547 1 95.38 341 GLY B C 1
ATOM 6205 O O . GLY B 1 341 ? 7.609 -29.312 -16.594 1 95.38 341 GLY B O 1
ATOM 6206 N N . SER B 1 342 ? 6.09 -29.062 -18.172 1 96.81 342 SER B N 1
ATOM 6207 C CA . SER B 1 342 ? 5.938 -27.609 -17.984 1 96.81 342 SER B CA 1
ATOM 6208 C C . SER B 1 342 ? 5.527 -27.281 -16.562 1 96.81 342 SER B C 1
ATOM 6210 O O . SER B 1 342 ? 5.945 -26.266 -16 1 96.81 342 SER B O 1
ATOM 6212 N N . LEU B 1 343 ? 4.703 -28.094 -15.93 1 97.12 343 LEU B N 1
ATOM 6213 C CA . LEU B 1 343 ? 4.234 -27.812 -14.578 1 97.12 343 LEU B CA 1
ATOM 6214 C C . LEU B 1 343 ? 5.41 -27.688 -13.617 1 97.12 343 LEU B C 1
ATOM 6216 O O . LEU B 1 343 ? 5.371 -26.875 -12.688 1 97.12 343 LEU B O 1
ATOM 6220 N N . PHE B 1 344 ? 6.453 -28.516 -13.836 1 97.56 344 PHE B N 1
ATOM 6221 C CA . PHE B 1 344 ? 7.574 -28.562 -12.906 1 97.56 344 PHE B CA 1
ATOM 6222 C C . PHE B 1 344 ? 8.797 -27.859 -13.484 1 97.56 344 PHE B C 1
ATOM 6224 O O . PHE B 1 344 ? 9.93 -28.172 -13.117 1 97.56 344 PHE B O 1
ATOM 6231 N N . PHE B 1 345 ? 8.578 -26.953 -14.445 1 97.88 345 PHE B N 1
ATOM 6232 C CA . PHE B 1 345 ? 9.664 -26.297 -15.164 1 97.88 345 PHE B CA 1
ATOM 6233 C C . PHE B 1 345 ? 10.336 -25.25 -14.281 1 97.88 345 PHE B C 1
ATOM 6235 O O . PHE B 1 345 ? 11.539 -25 -14.414 1 97.88 345 PHE B O 1
ATOM 6242 N N . ILE B 1 346 ? 9.625 -24.578 -13.398 1 98.62 346 ILE B N 1
ATOM 6243 C CA . ILE B 1 346 ? 10.141 -23.562 -12.477 1 98.62 346 ILE B CA 1
ATOM 6244 C C . ILE B 1 346 ? 10.312 -24.172 -11.086 1 98.62 346 ILE B C 1
ATOM 6246 O O . ILE B 1 346 ? 9.336 -24.344 -10.359 1 98.62 346 ILE B O 1
ATOM 6250 N N . TRP B 1 347 ? 11.539 -24.406 -10.742 1 98.62 347 TRP B N 1
ATOM 6251 C CA . TRP B 1 347 ? 11.82 -25 -9.445 1 98.62 347 TRP B CA 1
ATOM 6252 C C . TRP B 1 347 ? 11.766 -23.953 -8.336 1 98.62 347 TRP B C 1
ATOM 6254 O O . TRP B 1 347 ? 12.008 -22.766 -8.586 1 98.62 347 TRP B O 1
ATOM 6264 N N . THR B 1 348 ? 11.406 -24.438 -7.137 1 98.75 348 THR B N 1
ATOM 6265 C CA . THR B 1 348 ? 11.414 -23.531 -6 1 98.75 348 THR B CA 1
ATOM 6266 C C . THR B 1 348 ? 11.977 -24.219 -4.758 1 98.75 348 THR B C 1
ATOM 6268 O O . THR B 1 348 ? 11.93 -25.453 -4.652 1 98.75 348 THR B O 1
ATOM 6271 N N . GLY B 1 349 ? 12.562 -23.5 -3.971 1 98.44 349 GLY B N 1
ATOM 6272 C CA . GLY B 1 349 ? 12.805 -23.797 -2.564 1 98.44 349 GLY B CA 1
ATOM 6273 C C . GLY B 1 349 ? 12.203 -22.75 -1.634 1 98.44 349 GLY B C 1
ATOM 6274 O O . GLY B 1 349 ? 12.109 -21.578 -1.984 1 98.44 349 GLY B O 1
ATOM 6275 N N . ALA B 1 350 ? 11.797 -23.203 -0.411 1 98.62 350 ALA B N 1
ATOM 6276 C CA . ALA B 1 350 ? 11.195 -22.25 0.521 1 98.62 350 ALA B CA 1
ATOM 6277 C C . ALA B 1 350 ? 11.5 -22.641 1.967 1 98.62 350 ALA B C 1
ATOM 6279 O O . ALA B 1 350 ? 11.641 -23.812 2.287 1 98.62 350 ALA B O 1
ATOM 6280 N N . THR B 1 351 ? 11.664 -21.672 2.777 1 98.12 351 THR B N 1
ATOM 6281 C CA . THR B 1 351 ? 11.797 -21.844 4.219 1 98.12 351 THR B CA 1
ATOM 6282 C C . THR B 1 351 ? 11.031 -20.75 4.961 1 98.12 351 THR B C 1
ATOM 6284 O O . THR B 1 351 ? 10.742 -19.688 4.391 1 98.12 351 THR B O 1
ATOM 6287 N N . TRP B 1 352 ? 10.594 -21.016 6.133 1 97.88 352 TRP B N 1
ATOM 6288 C CA . TRP B 1 352 ? 10.039 -20.047 7.066 1 97.88 352 TRP B CA 1
ATOM 6289 C C . TRP B 1 352 ? 10.852 -20 8.359 1 97.88 352 TRP B C 1
ATOM 6291 O O . TRP B 1 352 ? 11.047 -21.031 9.008 1 97.88 352 TRP B O 1
ATOM 6301 N N . SER B 1 353 ? 11.406 -18.891 8.602 1 97.12 353 SER B N 1
ATOM 6302 C CA . SER B 1 353 ? 12.188 -18.703 9.82 1 97.12 353 SER B CA 1
ATOM 6303 C C . SER B 1 353 ? 12.133 -17.25 10.305 1 97.12 353 SER B C 1
ATOM 6305 O O . SER B 1 353 ? 12.156 -16.328 9.5 1 97.12 353 SER B O 1
ATOM 6307 N N . ASN B 1 354 ? 11.984 -17.094 11.594 1 96.56 354 ASN B N 1
ATOM 6308 C CA . ASN B 1 354 ? 12.023 -15.781 12.227 1 96.56 354 ASN B CA 1
ATOM 6309 C C . ASN B 1 354 ? 10.961 -14.852 11.664 1 96.56 354 ASN B C 1
ATOM 6311 O O . ASN B 1 354 ? 11.234 -13.68 11.391 1 96.56 354 ASN B O 1
ATOM 6315 N N . GLY B 1 355 ? 9.844 -15.414 11.312 1 97.38 355 GLY B N 1
ATOM 6316 C CA . GLY B 1 355 ? 8.711 -14.609 10.875 1 97.38 355 GLY B CA 1
ATOM 6317 C C . GLY B 1 355 ? 8.742 -14.297 9.391 1 97.38 355 GLY B C 1
ATOM 6318 O O . GLY B 1 355 ? 7.914 -13.523 8.898 1 97.38 355 GLY B O 1
ATOM 6319 N N . TYR B 1 356 ? 9.75 -14.875 8.68 1 98.12 356 TYR B N 1
ATOM 6320 C CA . TYR B 1 356 ? 9.875 -14.57 7.262 1 98.12 356 TYR B CA 1
ATOM 6321 C C . TYR B 1 356 ? 9.742 -15.836 6.418 1 98.12 356 TYR B C 1
ATOM 6323 O O . TYR B 1 356 ? 10.273 -16.891 6.781 1 98.12 356 TYR B O 1
ATOM 6331 N N . TRP B 1 357 ? 8.992 -15.695 5.336 1 98.69 357 TRP B N 1
ATOM 6332 C CA . TRP B 1 357 ? 9.156 -16.625 4.223 1 98.69 357 TRP B CA 1
ATOM 6333 C C . TRP B 1 357 ? 10.352 -16.234 3.359 1 98.69 357 TRP B C 1
ATOM 6335 O O . TRP B 1 357 ? 10.562 -15.047 3.076 1 98.69 357 TRP B O 1
ATOM 6345 N N . THR B 1 358 ? 11.148 -17.203 2.963 1 98.75 358 THR B N 1
ATOM 6346 C CA . THR B 1 358 ? 12.148 -17.078 1.912 1 98.75 358 THR B CA 1
ATOM 6347 C C . THR B 1 358 ? 11.891 -18.078 0.797 1 98.75 358 THR B C 1
ATOM 6349 O O . THR B 1 358 ? 11.859 -19.297 1.041 1 98.75 358 THR B O 1
ATOM 6352 N N . VAL B 1 359 ? 11.625 -17.625 -0.399 1 98.88 359 VAL B N 1
ATOM 6353 C CA . VAL B 1 359 ? 11.344 -18.469 -1.549 1 98.88 359 VAL B CA 1
ATOM 6354 C C . VAL B 1 359 ? 12.336 -18.172 -2.668 1 98.88 359 VAL B C 1
ATOM 6356 O O . VAL B 1 359 ? 12.57 -17.016 -3.012 1 98.88 359 VAL B O 1
ATOM 6359 N N . GLU B 1 360 ? 12.961 -19.172 -3.199 1 98.88 360 GLU B N 1
ATOM 6360 C CA . GLU B 1 360 ? 13.875 -19.047 -4.332 1 98.88 360 GLU B CA 1
ATOM 6361 C C . GLU B 1 360 ? 13.305 -19.734 -5.57 1 98.88 360 GLU B C 1
ATOM 6363 O O . GLU B 1 360 ? 12.969 -20.922 -5.531 1 98.88 360 GLU B O 1
ATOM 6368 N N . PHE B 1 361 ? 13.141 -18.969 -6.602 1 98.88 361 PHE B N 1
ATOM 6369 C CA . PHE B 1 361 ? 12.789 -19.5 -7.914 1 98.88 361 PHE B CA 1
ATOM 6370 C C . PHE B 1 361 ? 14.039 -19.812 -8.727 1 98.88 361 PHE B C 1
ATOM 6372 O O . PHE B 1 361 ? 15.016 -19.047 -8.688 1 98.88 361 PHE B O 1
ATOM 6379 N N . ALA B 1 362 ? 14.016 -20.875 -9.414 1 98.75 362 ALA B N 1
ATOM 6380 C CA . ALA B 1 362 ? 15.078 -21.25 -10.344 1 98.75 362 ALA B CA 1
ATOM 6381 C C . ALA B 1 362 ? 14.5 -21.797 -11.648 1 98.75 362 ALA B C 1
ATOM 6383 O O . ALA B 1 362 ? 13.68 -22.719 -11.641 1 98.75 362 ALA B O 1
ATOM 6384 N N . ARG B 1 363 ? 14.898 -21.188 -12.695 1 98.25 363 ARG B N 1
ATOM 6385 C CA . ARG B 1 363 ? 14.383 -21.578 -14.008 1 98.25 363 ARG B CA 1
ATOM 6386 C C . ARG B 1 363 ? 15.453 -21.406 -15.086 1 98.25 363 ARG B C 1
ATOM 6388 O O . ARG B 1 363 ? 16.25 -20.484 -15.031 1 98.25 363 ARG B O 1
ATOM 6395 N N . PRO B 1 364 ? 15.492 -22.328 -16.109 1 98.19 364 PRO B N 1
ATOM 6396 C CA . PRO B 1 364 ? 16.359 -22.062 -17.25 1 98.19 364 PRO B CA 1
ATOM 6397 C C . PRO B 1 364 ? 16.016 -20.75 -17.984 1 98.19 364 PRO B C 1
ATOM 6399 O O . PRO B 1 364 ? 14.844 -20.375 -18.047 1 98.19 364 PRO B O 1
ATOM 6402 N N . LEU B 1 365 ? 16.984 -20.125 -18.5 1 98.5 365 LEU B N 1
ATOM 6403 C CA . LEU B 1 365 ? 16.766 -18.906 -19.266 1 98.5 365 LEU B CA 1
ATOM 6404 C C . LEU B 1 365 ? 16 -19.188 -20.547 1 98.5 365 LEU B C 1
ATOM 6406 O O . LEU B 1 365 ? 15.117 -18.422 -20.938 1 98.5 365 LEU B O 1
ATOM 6410 N N . ALA B 1 366 ? 16.375 -20.234 -21.156 1 97.88 366 ALA B N 1
ATOM 6411 C CA . ALA B 1 366 ? 15.688 -20.656 -22.391 1 97.88 366 ALA B CA 1
ATOM 6412 C C . ALA B 1 366 ? 14.586 -21.656 -22.078 1 97.88 366 ALA B C 1
ATOM 6414 O O . ALA B 1 366 ? 14.727 -22.484 -21.172 1 97.88 366 ALA B O 1
ATOM 6415 N N . VAL B 1 367 ? 13.562 -21.562 -22.828 1 97.56 367 VAL B N 1
ATOM 6416 C CA . VAL B 1 367 ? 12.484 -22.516 -22.672 1 97.56 367 VAL B CA 1
ATOM 6417 C C . VAL B 1 367 ? 12.383 -23.391 -23.938 1 97.56 367 VAL B C 1
ATOM 6419 O O . VAL B 1 367 ? 12.797 -22.969 -25.016 1 97.56 367 VAL B O 1
ATOM 6422 N N . PRO B 1 368 ? 11.836 -24.609 -23.766 1 96.56 368 PRO B N 1
ATOM 6423 C CA . PRO B 1 368 ? 11.547 -25.391 -24.969 1 96.56 368 PRO B CA 1
ATOM 6424 C C . PRO B 1 368 ? 10.641 -24.641 -25.938 1 96.56 368 PRO B C 1
ATOM 6426 O O . PRO B 1 368 ? 9.773 -23.875 -25.516 1 96.56 368 PRO B O 1
ATOM 6429 N N . PRO B 1 369 ? 10.836 -24.859 -27.188 1 96.19 369 PRO B N 1
ATOM 6430 C CA . PRO B 1 369 ? 10.047 -24.141 -28.188 1 96.19 369 PRO B CA 1
ATOM 6431 C C . PRO B 1 369 ? 8.539 -24.266 -27.953 1 96.19 369 PRO B C 1
ATOM 6433 O O . PRO B 1 369 ? 7.797 -23.297 -28.188 1 96.19 369 PRO B O 1
ATOM 6436 N N . ASN B 1 370 ? 8.133 -25.406 -27.453 1 95.94 370 ASN B N 1
ATOM 6437 C CA . ASN B 1 370 ? 6.699 -25.625 -27.25 1 95.94 370 ASN B CA 1
ATOM 6438 C C . ASN B 1 370 ? 6.156 -24.766 -26.109 1 95.94 370 ASN B C 1
ATOM 6440 O O . ASN B 1 370 ? 4.945 -24.609 -25.969 1 95.94 370 ASN B O 1
ATOM 6444 N N . TYR B 1 371 ? 7.109 -24.25 -25.219 1 96.94 371 TYR B N 1
ATOM 6445 C CA . TYR B 1 371 ? 6.695 -23.406 -24.094 1 96.94 371 TYR B CA 1
ATOM 6446 C C . TYR B 1 371 ? 6.688 -21.938 -24.5 1 96.94 371 TYR B C 1
ATOM 6448 O O . TYR B 1 371 ? 6.082 -21.109 -23.812 1 96.94 371 TYR B O 1
ATOM 6456 N N . ALA B 1 372 ? 7.273 -21.594 -25.562 1 96.31 372 ALA B N 1
ATOM 6457 C CA . ALA B 1 372 ? 7.754 -20.234 -25.859 1 96.31 372 ALA B CA 1
ATOM 6458 C C . ALA B 1 372 ? 6.586 -19.266 -26.031 1 96.31 372 ALA B C 1
ATOM 6460 O O . ALA B 1 372 ? 6.75 -18.062 -25.859 1 96.31 372 ALA B O 1
ATOM 6461 N N . ASN B 1 373 ? 5.406 -19.781 -26.375 1 96 373 ASN B N 1
ATOM 6462 C CA . ASN B 1 373 ? 4.25 -18.906 -26.516 1 96 373 ASN B CA 1
ATOM 6463 C C . ASN B 1 373 ? 3.738 -18.422 -25.156 1 96 373 ASN B C 1
ATOM 6465 O O . ASN B 1 373 ? 2.994 -17.453 -25.094 1 96 373 ASN B O 1
ATOM 6469 N N . TRP B 1 374 ? 4.141 -19.125 -24.062 1 97.75 374 TRP B N 1
ATOM 6470 C CA . TRP B 1 374 ? 3.477 -18.859 -22.797 1 97.75 374 TRP B CA 1
ATOM 6471 C C . TRP B 1 374 ? 4.5 -18.562 -21.703 1 97.75 374 TRP B C 1
ATOM 6473 O O . TRP B 1 374 ? 4.137 -18.141 -20.594 1 97.75 374 TRP B O 1
ATOM 6483 N N . MET B 1 375 ? 5.762 -18.859 -21.938 1 98.19 375 MET B N 1
ATOM 6484 C CA . MET B 1 375 ? 6.871 -18.547 -21.031 1 98.19 375 MET B CA 1
ATOM 6485 C C . MET B 1 375 ? 7.945 -17.734 -21.75 1 98.19 375 MET B C 1
ATOM 6487 O O . MET B 1 375 ? 8.297 -18.031 -22.891 1 98.19 375 MET B O 1
ATOM 6491 N N . PRO B 1 376 ? 8.438 -16.781 -21.094 1 98 376 PRO B N 1
ATOM 6492 C CA . PRO B 1 376 ? 9.422 -15.953 -21.797 1 98 376 PRO B CA 1
ATOM 6493 C C . PRO B 1 376 ? 10.789 -16.625 -21.906 1 98 376 PRO B C 1
ATOM 6495 O O . PRO B 1 376 ? 11.227 -17.297 -20.953 1 98 376 PRO B O 1
ATOM 6498 N N . ASN B 1 377 ? 11.414 -16.531 -23.062 1 98.12 377 ASN B N 1
ATOM 6499 C CA . ASN B 1 377 ? 12.859 -16.688 -23.141 1 98.12 377 ASN B CA 1
ATOM 6500 C C . ASN B 1 377 ? 13.594 -15.469 -22.578 1 98.12 377 ASN B C 1
ATOM 6502 O O . ASN B 1 377 ? 13.281 -14.328 -22.938 1 98.12 377 ASN B O 1
ATOM 6506 N N . ILE B 1 378 ? 14.516 -15.68 -21.672 1 98.38 378 ILE B N 1
ATOM 6507 C CA . ILE B 1 378 ? 15.203 -14.586 -20.984 1 98.38 378 ILE B CA 1
ATOM 6508 C C . ILE B 1 378 ? 16.625 -14.461 -21.516 1 98.38 378 ILE B C 1
ATOM 6510 O O . ILE B 1 378 ? 17.406 -15.43 -21.469 1 98.38 378 ILE B O 1
ATOM 6514 N N . THR B 1 379 ? 16.906 -13.344 -22.062 1 97.38 379 THR B N 1
ATOM 6515 C CA . THR B 1 379 ? 18.203 -13.156 -22.719 1 97.38 379 THR B CA 1
ATOM 6516 C C . THR B 1 379 ? 18.859 -11.867 -22.234 1 97.38 379 THR B C 1
ATOM 6518 O O . THR B 1 379 ? 18.203 -10.992 -21.672 1 97.38 379 THR B O 1
ATOM 6521 N N . VAL B 1 380 ? 20.156 -11.805 -22.453 1 95.31 380 VAL B N 1
ATOM 6522 C CA . VAL B 1 380 ? 20.922 -10.602 -22.141 1 95.31 380 VAL B CA 1
ATOM 6523 C C . VAL B 1 380 ? 20.562 -9.5 -23.125 1 95.31 380 VAL B C 1
ATOM 6525 O O . VAL B 1 380 ? 20.281 -9.773 -24.297 1 95.31 380 VAL B O 1
ATOM 6528 N N . GLY B 1 381 ? 20.547 -8.25 -22.656 1 94 381 GLY B N 1
ATOM 6529 C CA . GLY B 1 381 ? 20.359 -7.102 -23.516 1 94 381 GLY B CA 1
ATOM 6530 C C . GLY B 1 381 ? 18.891 -6.691 -23.641 1 94 381 GLY B C 1
ATOM 6531 O O . GLY B 1 381 ? 18.578 -5.734 -24.344 1 94 381 GLY B O 1
ATOM 6532 N N . LYS B 1 382 ? 18.094 -7.418 -23.031 1 95.44 382 LYS B N 1
ATOM 6533 C CA . LYS B 1 382 ? 16.656 -7.125 -23.078 1 95.44 382 LYS B CA 1
ATOM 6534 C C . LYS B 1 382 ? 16.141 -6.637 -21.734 1 95.44 382 LYS B C 1
ATOM 6536 O O . LYS B 1 382 ? 16.578 -7.117 -20.672 1 95.44 382 LYS B O 1
ATOM 6541 N N . THR B 1 383 ? 15.211 -5.637 -21.781 1 96.31 383 THR B N 1
ATOM 6542 C CA . THR B 1 383 ? 14.5 -5.203 -20.594 1 96.31 383 THR B CA 1
ATOM 6543 C C . THR B 1 383 ? 13.18 -5.945 -20.453 1 96.31 383 THR B C 1
ATOM 6545 O O . THR B 1 383 ? 12.359 -5.953 -21.375 1 96.31 383 THR B O 1
ATOM 6548 N N . TYR B 1 384 ? 12.992 -6.555 -19.344 1 97.69 384 TYR B N 1
ATOM 6549 C CA . TYR B 1 384 ? 11.742 -7.223 -19.031 1 97.69 384 TYR B CA 1
ATOM 6550 C C . TYR B 1 384 ? 10.922 -6.402 -18.031 1 97.69 384 TYR B C 1
ATOM 6552 O O . TYR B 1 384 ? 11.477 -5.598 -17.281 1 97.69 384 TYR B O 1
ATOM 6560 N N . TYR B 1 385 ? 9.641 -6.547 -18.094 1 97 385 TYR B N 1
ATOM 6561 C CA . TYR B 1 385 ? 8.719 -5.938 -17.141 1 97 385 TYR B CA 1
ATOM 6562 C C . TYR B 1 385 ? 8.07 -6.996 -16.266 1 97 385 TYR B C 1
ATOM 6564 O O . TYR B 1 385 ? 7.418 -7.918 -16.766 1 97 385 TYR B O 1
ATOM 6572 N N . VAL B 1 386 ? 8.258 -6.836 -14.93 1 97.94 386 VAL B N 1
ATOM 6573 C CA . VAL B 1 386 ? 7.793 -7.867 -14.008 1 97.94 386 VAL B CA 1
ATOM 6574 C C . VAL B 1 386 ? 7.012 -7.227 -12.867 1 97.94 386 VAL B C 1
ATOM 6576 O O . VAL B 1 386 ? 7.09 -6.016 -12.656 1 97.94 386 VAL B O 1
ATOM 6579 N N . ALA B 1 387 ? 6.25 -8.039 -12.164 1 97 387 ALA B N 1
ATOM 6580 C CA . ALA B 1 387 ? 5.492 -7.641 -10.977 1 97 387 ALA B CA 1
ATOM 6581 C C . ALA B 1 387 ? 5.449 -8.773 -9.953 1 97 387 ALA B C 1
ATOM 6583 O O . ALA B 1 387 ? 5.723 -9.93 -10.281 1 97 387 ALA B O 1
ATOM 6584 N N . PHE B 1 388 ? 5.16 -8.414 -8.719 1 97.75 388 PHE B N 1
ATOM 6585 C CA . PHE B 1 388 ? 5.098 -9.398 -7.641 1 97.75 388 PHE B CA 1
ATOM 6586 C C . PHE B 1 388 ? 3.75 -9.336 -6.93 1 97.75 388 PHE B C 1
ATOM 6588 O O . PHE B 1 388 ? 3.119 -8.281 -6.871 1 97.75 388 PHE B O 1
ATOM 6595 N N . ALA B 1 389 ? 3.34 -10.438 -6.398 1 97.75 389 ALA B N 1
ATOM 6596 C CA . ALA B 1 389 ? 2.172 -10.562 -5.531 1 97.75 389 ALA B CA 1
ATOM 6597 C C . ALA B 1 389 ? 2.461 -11.5 -4.359 1 97.75 389 ALA B C 1
ATOM 6599 O O . ALA B 1 389 ? 3.201 -12.477 -4.504 1 97.75 389 ALA B O 1
ATOM 6600 N N . VAL B 1 390 ? 1.896 -11.18 -3.225 1 98.12 390 VAL B N 1
ATOM 6601 C CA . VAL B 1 390 ? 2.025 -11.992 -2.02 1 98.12 390 VAL B CA 1
ATOM 6602 C C . VAL B 1 390 ? 0.651 -12.211 -1.39 1 98.12 390 VAL B C 1
ATOM 6604 O O . VAL B 1 390 ? -0.195 -11.312 -1.41 1 98.12 390 VAL B O 1
ATOM 6607 N N . TRP B 1 391 ? 0.43 -13.445 -0.855 1 97.19 391 TRP B N 1
ATOM 6608 C CA . TRP B 1 391 ? -0.781 -13.797 -0.119 1 97.19 391 TRP B CA 1
ATOM 6609 C C . TRP B 1 391 ? -0.442 -14.289 1.284 1 97.19 391 TRP B C 1
ATOM 6611 O O . TRP B 1 391 ? 0.35 -15.219 1.448 1 97.19 391 TRP B O 1
ATOM 6621 N N . GLN B 1 392 ? -1.024 -13.688 2.197 1 96.62 392 GLN B N 1
ATOM 6622 C CA . GLN B 1 392 ? -1.015 -14.219 3.557 1 96.62 392 GLN B CA 1
ATOM 6623 C C . GLN B 1 392 ? -2.361 -14.844 3.914 1 96.62 392 GLN B C 1
ATOM 6625 O O . GLN B 1 392 ? -3.258 -14.156 4.41 1 96.62 392 GLN B O 1
ATOM 6630 N N . GLY B 1 393 ? -2.439 -16.094 3.797 1 94.5 393 GLY B N 1
ATOM 6631 C CA . GLY B 1 393 ? -3.699 -16.828 3.812 1 94.5 393 GLY B CA 1
ATOM 6632 C C . GLY B 1 393 ? -4.387 -16.797 5.164 1 94.5 393 GLY B C 1
ATOM 6633 O O . GLY B 1 393 ? -5.609 -16.641 5.242 1 94.5 393 GLY B O 1
ATOM 6634 N N . LYS B 1 394 ? -3.689 -16.891 6.219 1 93.38 394 LYS B N 1
ATOM 6635 C CA . LYS B 1 394 ? -4.277 -16.938 7.555 1 93.38 394 LYS B CA 1
ATOM 6636 C C . LYS B 1 394 ? -4.898 -15.594 7.922 1 93.38 394 LYS B C 1
ATOM 6638 O O . LYS B 1 394 ? -5.68 -15.508 8.867 1 93.38 394 LYS B O 1
ATOM 6643 N N . LEU B 1 395 ? -4.512 -14.664 7.176 1 93.06 395 LEU B N 1
ATOM 6644 C CA . LEU B 1 395 ? -5.012 -13.328 7.484 1 93.06 395 LEU B CA 1
ATOM 6645 C C . LEU B 1 395 ? -6.109 -12.922 6.512 1 93.06 395 LEU B C 1
ATOM 6647 O O . LEU B 1 395 ? -6.574 -11.781 6.535 1 93.06 395 LEU B O 1
ATOM 6651 N N . GLY B 1 396 ? -6.43 -13.773 5.602 1 91.88 396 GLY B N 1
ATOM 6652 C CA . GLY B 1 396 ? -7.613 -13.539 4.789 1 91.88 396 GLY B CA 1
ATOM 6653 C C . GLY B 1 396 ? -7.289 -13.18 3.352 1 91.88 396 GLY B C 1
ATOM 6654 O O . GLY B 1 396 ? -8.195 -12.938 2.549 1 91.88 396 GLY B O 1
ATOM 6655 N N . GLU B 1 397 ? -6 -13.078 3.012 1 93 397 GLU B N 1
ATOM 6656 C CA . GLU B 1 397 ? -5.672 -12.898 1.602 1 93 397 GLU B CA 1
ATOM 6657 C C . GLU B 1 397 ? -5.852 -14.195 0.818 1 93 397 GLU B C 1
ATOM 6659 O O . GLU B 1 397 ? -5.512 -15.273 1.307 1 93 397 GLU B O 1
ATOM 6664 N N . THR B 1 398 ? -6.496 -14.055 -0.383 1 89.56 398 THR B N 1
ATOM 6665 C CA . THR B 1 398 ? -6.828 -15.18 -1.257 1 89.56 398 THR B CA 1
ATOM 6666 C C . THR B 1 398 ? -6.488 -14.852 -2.709 1 89.56 398 THR B C 1
ATOM 6668 O O . THR B 1 398 ? -5.902 -13.805 -2.994 1 89.56 398 THR B O 1
ATOM 6671 N N . LEU B 1 399 ? -6.934 -15.734 -3.588 1 79.94 399 LEU B N 1
ATOM 6672 C CA . LEU B 1 399 ? -6.621 -15.539 -5 1 79.94 399 LEU B CA 1
ATOM 6673 C C . LEU B 1 399 ? -7.105 -14.18 -5.48 1 79.94 399 LEU B C 1
ATOM 6675 O O . LEU B 1 399 ? -6.422 -13.508 -6.258 1 79.94 399 LEU B O 1
ATOM 6679 N N . PHE B 1 400 ? -8.164 -13.734 -4.973 1 83.19 400 PHE B N 1
ATOM 6680 C CA . PHE B 1 400 ? -8.812 -12.484 -5.34 1 83.19 400 PHE B CA 1
ATOM 6681 C C . PHE B 1 400 ? -8.195 -11.312 -4.59 1 83.19 400 PHE B C 1
ATOM 6683 O O . PHE B 1 400 ? -7.977 -10.242 -5.164 1 83.19 400 PHE B O 1
ATOM 6690 N N . ASP B 1 401 ? -7.875 -11.516 -3.395 1 91 401 ASP B N 1
ATOM 6691 C CA . ASP B 1 401 ? -7.43 -10.523 -2.424 1 91 401 ASP B CA 1
ATOM 6692 C C . ASP B 1 401 ? -5.973 -10.75 -2.031 1 91 401 ASP B C 1
ATOM 6694 O O . ASP B 1 401 ? -5.633 -11.789 -1.459 1 91 401 ASP B O 1
ATOM 6698 N N . LYS B 1 402 ? -5.09 -9.711 -2.344 1 94.88 402 LYS B N 1
ATOM 6699 C CA . LYS B 1 402 ? -3.656 -9.922 -2.178 1 94.88 402 LYS B CA 1
ATOM 6700 C C . LYS B 1 402 ? -2.91 -8.586 -2.131 1 94.88 402 LYS B C 1
ATOM 6702 O O . LYS B 1 402 ? -3.521 -7.523 -2.244 1 94.88 402 LYS B O 1
ATOM 6707 N N . SER B 1 403 ? -1.56 -8.703 -1.869 1 95.81 403 SER B N 1
ATOM 6708 C CA . SER B 1 403 ? -0.624 -7.586 -1.982 1 95.81 403 SER B CA 1
ATOM 6709 C C . SER B 1 403 ? 0.126 -7.625 -3.311 1 95.81 403 SER B C 1
ATOM 6711 O O . SER B 1 403 ? 0.671 -8.664 -3.689 1 95.81 403 SER B O 1
ATOM 6713 N N . ILE B 1 404 ? 0.149 -6.469 -4.004 1 95.25 404 ILE B N 1
ATOM 6714 C CA . ILE B 1 404 ? 0.754 -6.488 -5.332 1 95.25 404 ILE B CA 1
ATOM 6715 C C . ILE B 1 404 ? 1.644 -5.258 -5.512 1 95.25 404 ILE B C 1
ATOM 6717 O O . ILE B 1 404 ? 1.505 -4.273 -4.785 1 95.25 404 ILE B O 1
ATOM 6721 N N . THR B 1 405 ? 2.559 -5.363 -6.465 1 93.75 405 THR B N 1
ATOM 6722 C CA . THR B 1 405 ? 3.252 -4.16 -6.918 1 93.75 405 THR B CA 1
ATOM 6723 C C . THR B 1 405 ? 2.275 -3.189 -7.57 1 93.75 405 THR B C 1
ATOM 6725 O O . THR B 1 405 ? 1.346 -3.607 -8.266 1 93.75 405 THR B O 1
ATOM 6728 N N . SER B 1 406 ? 2.533 -1.917 -7.434 1 86.19 406 SER B N 1
ATOM 6729 C CA . SER B 1 406 ? 1.628 -0.917 -7.988 1 86.19 406 SER B CA 1
ATOM 6730 C C . SER B 1 406 ? 1.788 -0.807 -9.5 1 86.19 406 SER B C 1
ATOM 6732 O O . SER B 1 406 ? 0.874 -0.359 -10.195 1 86.19 406 SER B O 1
ATOM 6734 N N . SER B 1 407 ? 2.988 -1.146 -9.977 1 88.19 407 SER B N 1
ATOM 6735 C CA . SER B 1 407 ? 3.281 -1.118 -11.406 1 88.19 407 SER B CA 1
ATOM 6736 C C . SER B 1 407 ? 4.324 -2.168 -11.773 1 88.19 407 SER B C 1
ATOM 6738 O O . SER B 1 407 ? 4.969 -2.748 -10.898 1 88.19 407 SER B O 1
ATOM 6740 N N . PHE B 1 408 ? 4.434 -2.369 -13.047 1 94.19 408 PHE B N 1
ATOM 6741 C CA . PHE B 1 408 ? 5.5 -3.256 -13.5 1 94.19 408 PHE B CA 1
ATOM 6742 C C . PHE B 1 408 ? 6.867 -2.643 -13.227 1 94.19 408 PHE B C 1
ATOM 6744 O O . PHE B 1 408 ? 7.043 -1.428 -13.336 1 94.19 408 PHE B O 1
ATOM 6751 N N . LEU B 1 409 ? 7.801 -3.496 -12.922 1 94.44 409 LEU B N 1
ATOM 6752 C CA . LEU B 1 409 ? 9.195 -3.135 -12.688 1 94.44 409 LEU B CA 1
ATOM 6753 C C . LEU B 1 409 ? 10.086 -3.609 -13.828 1 94.44 409 LEU B C 1
ATOM 6755 O O . LEU B 1 409 ? 9.852 -4.68 -14.398 1 94.44 409 LEU B O 1
ATOM 6759 N N . THR B 1 410 ? 11.086 -2.871 -14.094 1 95.19 410 THR B N 1
ATOM 6760 C CA . THR B 1 410 ? 12.039 -3.297 -15.109 1 95.19 410 THR B CA 1
ATOM 6761 C C . THR B 1 410 ? 13.039 -4.293 -14.531 1 95.19 410 THR B C 1
ATOM 6763 O O . THR B 1 410 ? 13.484 -4.148 -13.391 1 95.19 410 THR B O 1
ATOM 6766 N N . LEU B 1 411 ? 13.336 -5.332 -15.289 1 97.25 411 LEU B N 1
ATOM 6767 C CA . LEU B 1 411 ? 14.312 -6.363 -14.938 1 97.25 411 LEU B CA 1
ATOM 6768 C C . LEU B 1 411 ? 15.273 -6.617 -16.094 1 97.25 411 LEU B C 1
ATOM 6770 O O . LEU B 1 411 ? 14.852 -6.723 -17.25 1 97.25 411 LEU B O 1
ATOM 6774 N N . GLN B 1 412 ? 16.578 -6.668 -15.836 1 96.5 412 GLN B N 1
ATOM 6775 C CA . GLN B 1 412 ? 17.578 -6.922 -16.859 1 96.5 412 GLN B CA 1
ATOM 6776 C C . GLN B 1 412 ? 18.672 -7.84 -16.344 1 96.5 412 GLN B C 1
ATOM 6778 O O . GLN B 1 412 ? 19.109 -7.707 -15.195 1 96.5 412 GLN B O 1
ATOM 6783 N N . LEU B 1 413 ? 19.078 -8.742 -17.234 1 96.81 413 LEU B N 1
ATOM 6784 C CA . LEU B 1 413 ? 20.328 -9.445 -16.969 1 96.81 413 LEU B CA 1
ATOM 6785 C C . LEU B 1 413 ? 21.516 -8.508 -17.141 1 96.81 413 LEU B C 1
ATOM 6787 O O . LEU B 1 413 ? 21.688 -7.918 -18.203 1 96.81 413 LEU B O 1
ATOM 6791 N N . VAL B 1 414 ? 22.234 -8.406 -16.047 1 92.38 414 VAL B N 1
ATOM 6792 C CA . VAL B 1 414 ? 23.375 -7.512 -16.156 1 92.38 414 VAL B CA 1
ATOM 6793 C C . VAL B 1 414 ? 24.672 -8.32 -16.031 1 92.38 414 VAL B C 1
ATOM 6795 O O . VAL B 1 414 ? 24.688 -9.398 -15.438 1 92.38 414 VAL B O 1
ATOM 6798 N N . THR B 1 415 ? 25.766 -7.836 -16.672 1 88.94 415 THR B N 1
ATOM 6799 C CA . THR B 1 415 ? 27.047 -8.531 -16.625 1 88.94 415 THR B CA 1
ATOM 6800 C C . THR B 1 415 ? 28.031 -7.801 -15.719 1 88.94 415 THR B C 1
ATOM 6802 O O . THR B 1 415 ? 29.141 -8.297 -15.469 1 88.94 415 THR B O 1
ATOM 6805 N N . THR B 1 416 ? 27.672 -6.703 -15.219 1 80.62 416 THR B N 1
ATOM 6806 C CA . THR B 1 416 ? 28.484 -5.973 -14.258 1 80.62 416 THR B CA 1
ATOM 6807 C C . THR B 1 416 ? 28.25 -6.492 -12.836 1 80.62 416 THR B C 1
ATOM 6809 O O . THR B 1 416 ? 27.125 -6.863 -12.484 1 80.62 416 THR B O 1
ATOM 6812 N N . PRO B 1 417 ? 29.391 -6.664 -12.094 1 75.88 417 PRO B N 1
ATOM 6813 C CA . PRO B 1 417 ? 29.219 -7.109 -10.711 1 75.88 417 PRO B CA 1
ATOM 6814 C C . PRO B 1 417 ? 28.453 -6.094 -9.859 1 75.88 417 PRO B C 1
ATOM 6816 O O . PRO B 1 417 ? 28.359 -4.918 -10.227 1 75.88 417 PRO B O 1
ATOM 6819 N N . PRO B 1 418 ? 27.844 -6.773 -8.891 1 72 418 PRO B N 1
ATOM 6820 C CA . PRO B 1 418 ? 27.234 -5.805 -7.977 1 72 418 PRO B CA 1
ATOM 6821 C C . PRO B 1 418 ? 28.25 -4.832 -7.387 1 72 418 PRO B C 1
ATOM 6823 O O . PRO B 1 418 ? 29.438 -5.168 -7.262 1 72 418 PRO B O 1
ATOM 6826 N N . THR B 1 419 ? 28.125 -3.605 -7.434 1 54.62 419 THR B N 1
ATOM 6827 C CA . THR B 1 419 ? 29.062 -2.652 -6.859 1 54.62 419 THR B CA 1
ATOM 6828 C C . THR B 1 419 ? 29.438 -3.047 -5.434 1 54.62 419 THR B C 1
ATOM 6830 O O . THR B 1 419 ? 28.547 -3.188 -4.578 1 54.62 419 THR B O 1
ATOM 6833 N N . SER B 1 420 ? 30.375 -3.98 -5.422 1 47.09 420 SER B N 1
ATOM 6834 C CA . SER B 1 420 ? 30.906 -4.508 -4.176 1 47.09 420 SER B CA 1
ATOM 6835 C C . SER B 1 420 ? 31.156 -3.391 -3.166 1 47.09 420 SER B C 1
ATOM 6837 O O . SER B 1 420 ? 31.562 -2.285 -3.543 1 47.09 420 SER B O 1
ATOM 6839 N N . THR B 1 421 ? 30.609 -3.453 -2.072 1 40.25 421 THR B N 1
ATOM 6840 C CA . THR B 1 421 ? 31.062 -2.719 -0.897 1 40.25 421 THR B CA 1
ATOM 6841 C C . THR B 1 421 ? 32.562 -2.906 -0.69 1 40.25 421 THR B C 1
ATOM 6843 O O . THR B 1 421 ? 33 -3.973 -0.258 1 40.25 421 THR B O 1
ATOM 6846 N N . THR B 1 422 ? 33.406 -2.854 -1.735 1 32.19 422 THR B N 1
ATOM 6847 C CA . THR B 1 422 ? 34.781 -3.004 -1.322 1 32.19 422 THR B CA 1
ATOM 6848 C C . THR B 1 422 ? 35.125 -2.072 -0.157 1 32.19 422 THR B C 1
ATOM 6850 O O . THR B 1 422 ? 34.969 -0.854 -0.269 1 32.19 422 THR B O 1
ATOM 6853 N N . THR B 1 423 ? 35.188 -2.594 1.042 1 31.58 423 THR B N 1
ATOM 6854 C CA . THR B 1 423 ? 35.906 -1.999 2.164 1 31.58 423 THR B CA 1
ATOM 6855 C C . THR B 1 423 ? 37.312 -1.567 1.742 1 31.58 423 THR B C 1
ATOM 6857 O O . THR B 1 423 ? 38.156 -2.406 1.416 1 31.58 423 THR B O 1
ATOM 6860 N N . THR B 1 424 ? 37.562 -0.704 0.877 1 28.44 424 THR B N 1
ATOM 6861 C CA . THR B 1 424 ? 38.938 -0.247 0.904 1 28.44 424 THR B CA 1
ATOM 6862 C C . THR B 1 424 ? 39.375 0.067 2.332 1 28.44 424 THR B C 1
ATOM 6864 O O . THR B 1 424 ? 38.844 0.965 2.973 1 28.44 424 THR B O 1
ATOM 6867 N N . THR B 1 425 ? 40 -0.936 3.021 1 28.25 425 THR B N 1
ATOM 6868 C CA . THR B 1 425 ? 40.781 -0.745 4.227 1 28.25 425 THR B CA 1
ATOM 6869 C C . THR B 1 425 ? 41.844 0.323 4 1 28.25 425 THR B C 1
ATOM 6871 O O . THR B 1 425 ? 42.75 0.139 3.188 1 28.25 425 THR B O 1
ATOM 6874 N N . THR B 1 426 ? 41.625 1.544 3.773 1 27.22 426 THR B N 1
ATOM 6875 C CA . THR B 1 426 ? 42.75 2.436 4 1 27.22 426 THR B CA 1
ATOM 6876 C C . THR B 1 426 ? 43.438 2.119 5.332 1 27.22 426 THR B C 1
ATOM 6878 O O . THR B 1 426 ? 42.781 2.125 6.383 1 27.22 426 THR B O 1
ATOM 6881 N N . SER B 1 427 ? 44.562 1.351 5.293 1 25.19 427 SER B N 1
ATOM 6882 C CA . SER B 1 427 ? 45.562 1.151 6.355 1 25.19 427 SER B CA 1
ATOM 6883 C C . SER B 1 427 ? 45.969 2.48 6.973 1 25.19 427 SER B C 1
ATOM 6885 O O . SER B 1 427 ? 46.688 3.27 6.336 1 25.19 427 SER B O 1
ATOM 6887 N N . VAL B 1 428 ? 45.188 3.246 7.59 1 26.09 428 VAL B N 1
ATOM 6888 C CA . VAL B 1 428 ? 45.781 4.25 8.461 1 26.09 428 VAL B CA 1
ATOM 6889 C C . VAL B 1 428 ? 46.719 3.574 9.469 1 26.09 428 VAL B C 1
ATOM 6891 O O . VAL B 1 428 ? 46.312 2.67 10.195 1 26.09 428 VAL B O 1
ATOM 6894 N N . SER B 1 429 ? 48 3.504 9.281 1 22.78 429 SER B N 1
ATOM 6895 C CA . SER B 1 429 ? 49.094 3.15 10.203 1 22.78 429 SER B CA 1
ATOM 6896 C C . SER B 1 429 ? 48.875 3.809 11.562 1 22.78 429 SER B C 1
ATOM 6898 O O . SER B 1 429 ? 48.875 5.035 11.672 1 22.78 429 SER B O 1
ATOM 6900 N N . SER B 1 430 ? 48.125 3.232 12.445 1 23.73 430 SER B N 1
ATOM 6901 C CA . SER B 1 430 ? 48 3.605 13.852 1 23.73 430 SER B CA 1
ATOM 6902 C C . SER B 1 430 ? 49.375 3.547 14.547 1 23.73 430 SER B C 1
ATOM 6904 O O . SER B 1 430 ? 50.031 2.504 14.555 1 23.73 430 SER B O 1
ATOM 6906 N N . SER B 1 431 ? 50.188 4.621 14.453 1 23.36 431 SER B N 1
ATOM 6907 C CA . SER B 1 431 ? 51.188 4.746 15.523 1 23.36 431 SER B CA 1
ATOM 6908 C C . SER B 1 431 ? 50.531 4.516 16.891 1 23.36 431 SER B C 1
ATOM 6910 O O . SER B 1 431 ? 49.375 4.828 17.094 1 23.36 431 SER B O 1
ATOM 6912 N N . THR B 1 432 ? 51.156 3.689 17.797 1 23.5 432 THR B N 1
ATOM 6913 C CA . THR B 1 432 ? 50.906 3.129 19.125 1 23.5 432 THR B CA 1
ATOM 6914 C C . THR B 1 432 ? 50.75 4.238 20.156 1 23.5 432 THR B C 1
ATOM 6916 O O . THR B 1 432 ? 50.719 3.969 21.359 1 23.5 432 THR B O 1
ATOM 6919 N N . SER B 1 433 ? 50.344 5.488 19.953 1 21.77 433 SER B N 1
ATOM 6920 C CA . SER B 1 433 ? 50.5 6.324 21.141 1 21.77 433 SER B CA 1
ATOM 6921 C C . SER B 1 433 ? 49.719 5.766 22.328 1 21.77 433 SER B C 1
ATOM 6923 O O . SER B 1 433 ? 48.688 5.121 22.141 1 21.77 433 SER B O 1
ATOM 6925 N N . THR B 1 434 ? 50.438 5.562 23.5 1 22.61 434 THR B N 1
ATOM 6926 C CA . THR B 1 434 ? 50.125 5.203 24.891 1 22.61 434 THR B CA 1
ATOM 6927 C C . THR B 1 434 ? 48.906 5.969 25.391 1 22.61 434 THR B C 1
ATOM 6929 O O . THR B 1 434 ? 48.719 7.141 25.062 1 22.61 434 THR B O 1
ATOM 6932 N N . SER B 1 435 ? 47.906 5.277 25.844 1 21.3 435 SER B N 1
ATOM 6933 C CA . SER B 1 435 ? 46.562 5.539 26.344 1 21.3 435 SER B CA 1
ATOM 6934 C C . SER B 1 435 ? 46.594 6.477 27.547 1 21.3 435 SER B C 1
ATOM 6936 O O . SER B 1 435 ? 46.812 6.043 28.672 1 21.3 435 SER B O 1
ATOM 6938 N N . ALA B 1 436 ? 47.344 7.633 27.516 1 21.84 436 ALA B N 1
ATOM 6939 C CA . ALA B 1 436 ? 47.25 8.367 28.781 1 21.84 436 ALA B CA 1
ATOM 6940 C C . ALA B 1 436 ? 45.781 8.609 29.156 1 21.84 436 ALA B C 1
ATOM 6942 O O . ALA B 1 436 ? 44.938 8.781 28.281 1 21.84 436 ALA B O 1
ATOM 6943 N N . ALA B 1 437 ? 45.344 8.266 30.406 1 22.62 437 ALA B N 1
ATOM 6944 C CA . ALA B 1 437 ? 44.156 8.336 31.234 1 22.62 437 ALA B CA 1
ATOM 6945 C C . ALA B 1 437 ? 43.562 9.75 31.234 1 22.62 437 ALA B C 1
ATOM 6947 O O . ALA B 1 437 ? 44.219 10.695 31.688 1 22.62 437 ALA B O 1
ATOM 6948 N N . ILE B 1 438 ? 43 10.273 30.109 1 22.64 438 ILE B N 1
ATOM 6949 C CA . ILE B 1 438 ? 42.594 11.68 30.156 1 22.64 438 ILE B CA 1
ATOM 6950 C C . ILE B 1 438 ? 41.75 11.93 31.406 1 22.64 438 ILE B C 1
ATOM 6952 O O . ILE B 1 438 ? 40.781 11.242 31.641 1 22.64 438 ILE B O 1
ATOM 6956 N N . PRO B 1 439 ? 42.25 12.625 32.344 1 20.55 439 PRO B N 1
ATOM 6957 C CA . PRO B 1 439 ? 41.656 13.023 33.625 1 20.55 439 PRO B CA 1
ATOM 6958 C C . PRO B 1 439 ? 40.281 13.68 33.5 1 20.55 439 PRO B C 1
ATOM 6960 O O . PRO B 1 439 ? 39.938 14.156 32.406 1 20.55 439 PRO B O 1
ATOM 6963 N N . SER B 1 440 ? 39.344 13.602 34.5 1 19.48 440 SER B N 1
ATOM 6964 C CA . SER B 1 440 ? 38 13.922 34.875 1 19.48 440 SER B CA 1
ATOM 6965 C C . SER B 1 440 ? 37.688 15.406 34.656 1 19.48 440 SER B C 1
ATOM 6967 O O . SER B 1 440 ? 36.719 15.938 35.219 1 19.48 440 SER B O 1
ATOM 6969 N N . THR B 1 441 ? 38.469 16.156 33.844 1 20.39 441 THR B N 1
ATOM 6970 C CA . THR B 1 441 ? 38.312 17.578 34.156 1 20.39 441 THR B CA 1
ATOM 6971 C C . THR B 1 441 ? 36.875 18.031 33.906 1 20.39 441 THR B C 1
ATOM 6973 O O . THR B 1 441 ? 36.188 17.484 33.031 1 20.39 441 THR B O 1
ATOM 6976 N N . THR B 1 442 ? 36.219 18.797 34.844 1 19.8 442 THR B N 1
ATOM 6977 C CA . THR B 1 442 ? 35.031 19.547 35.25 1 19.8 442 THR B CA 1
ATOM 6978 C C . THR B 1 442 ? 34.656 20.578 34.188 1 19.8 442 THR B C 1
ATOM 6980 O O . THR B 1 442 ? 35.344 21.594 34.031 1 19.8 442 THR B O 1
ATOM 6983 N N . VAL B 1 443 ? 34.562 20.203 32.875 1 19.56 443 VAL B N 1
ATOM 6984 C CA . VAL B 1 443 ? 34.469 21.219 31.844 1 19.56 443 VAL B CA 1
ATOM 6985 C C . VAL B 1 443 ? 33.281 22.141 32.125 1 19.56 443 VAL B C 1
ATOM 6987 O O . VAL B 1 443 ? 32.156 21.656 32.312 1 19.56 443 VAL B O 1
ATOM 6990 N N . ASP B 1 444 ? 33.5 23.297 32.562 1 18.19 444 ASP B N 1
ATOM 6991 C CA . ASP B 1 444 ? 32.781 24.562 32.719 1 18.19 444 ASP B CA 1
ATOM 6992 C C . ASP B 1 444 ? 32 24.922 31.469 1 18.19 444 ASP B C 1
ATOM 6994 O O . ASP B 1 444 ? 32.531 24.828 30.359 1 18.19 444 ASP B O 1
ATOM 6998 N N . VAL B 1 445 ? 30.672 24.859 31.469 1 20.03 445 VAL B N 1
ATOM 6999 C CA . VAL B 1 445 ? 29.469 25.062 30.688 1 20.03 445 VAL B CA 1
ATOM 7000 C C . VAL B 1 445 ? 29.5 26.438 30.031 1 20.03 445 VAL B C 1
ATOM 7002 O O . VAL B 1 445 ? 29.25 27.453 30.703 1 20.03 445 VAL B O 1
ATOM 7005 N N . THR B 1 446 ? 30.672 26.938 29.438 1 18.64 446 THR B N 1
ATOM 7006 C CA . THR B 1 446 ? 30.562 28.312 29 1 18.64 446 THR B CA 1
ATOM 7007 C C . THR B 1 446 ? 29.422 28.484 28 1 18.64 446 THR B C 1
ATOM 7009 O O . THR B 1 446 ? 29.234 27.656 27.125 1 18.64 446 THR B O 1
ATOM 7012 N N . VAL B 1 447 ? 28.422 29.469 28.125 1 20.52 447 VAL B N 1
ATOM 7013 C CA . VAL B 1 447 ? 27.172 30.172 27.844 1 20.52 447 VAL B CA 1
ATOM 7014 C C . VAL B 1 447 ? 27.234 30.766 26.438 1 20.52 447 VAL B C 1
ATOM 7016 O O . VAL B 1 447 ? 26.328 31.516 26.031 1 20.52 447 VAL B O 1
ATOM 7019 N N . ALA B 1 448 ? 28.141 30.391 25.516 1 21.02 448 ALA B N 1
ATOM 7020 C CA . ALA B 1 448 ? 28.359 31.344 24.438 1 21.02 448 ALA B CA 1
ATOM 7021 C C . ALA B 1 448 ? 27.156 31.391 23.484 1 21.02 448 ALA B C 1
ATOM 7023 O O . ALA B 1 448 ? 27.297 31.766 22.328 1 21.02 448 ALA B O 1
ATOM 7024 N N . GLY B 1 449 ? 26.062 30.734 23.703 1 20.77 449 GLY B N 1
ATOM 7025 C CA . GLY B 1 449 ? 25.062 30.672 22.656 1 20.77 449 GLY B CA 1
ATOM 7026 C C . GLY B 1 449 ? 24.5 32.031 22.281 1 20.77 449 GLY B C 1
ATOM 7027 O O . GLY B 1 449 ? 23.531 32.125 21.516 1 20.77 449 GLY B O 1
ATOM 7028 N N . ALA B 1 450 ? 24.75 33.125 22.938 1 21.22 450 ALA B N 1
ATOM 7029 C CA . ALA B 1 450 ? 23.891 34.312 22.891 1 21.22 450 ALA B CA 1
ATOM 7030 C C . ALA B 1 450 ? 23.938 34.969 21.516 1 21.22 450 ALA B C 1
ATOM 7032 O O . ALA B 1 450 ? 22.922 35.531 21.047 1 21.22 450 ALA B O 1
ATOM 7033 N N . VAL B 1 451 ? 25.016 35.062 20.781 1 21.16 451 VAL B N 1
ATOM 7034 C CA . VAL B 1 451 ? 25.25 36.375 20.141 1 21.16 451 VAL B CA 1
ATOM 7035 C C . VAL B 1 451 ? 24.438 36.438 18.844 1 21.16 451 VAL B C 1
ATOM 7037 O O . VAL B 1 451 ? 23.891 37.5 18.516 1 21.16 451 VAL B O 1
ATOM 7040 N N . ILE B 1 452 ? 24.25 35.469 18.031 1 20.78 452 ILE B N 1
ATOM 7041 C CA . ILE B 1 452 ? 24.203 35.906 16.625 1 20.78 452 ILE B CA 1
ATOM 7042 C C . ILE B 1 452 ? 22.797 36.438 16.297 1 20.78 452 ILE B C 1
ATOM 7044 O O . ILE B 1 452 ? 22.203 36.031 15.305 1 20.78 452 ILE B O 1
ATOM 7048 N N . ALA B 1 453 ? 21.906 36.812 17.25 1 21.42 453 ALA B N 1
ATOM 7049 C CA . ALA B 1 453 ? 20.578 37.344 16.953 1 21.42 453 ALA B CA 1
ATOM 7050 C C . ALA B 1 453 ? 20.672 38.688 16.219 1 21.42 453 ALA B C 1
ATOM 7052 O O . ALA B 1 453 ? 19.734 39.094 15.531 1 21.42 453 ALA B O 1
ATOM 7053 N N . ILE B 1 454 ? 21.688 39.531 16.328 1 21.72 454 ILE B N 1
ATOM 7054 C CA . ILE B 1 454 ? 21.5 40.969 16.219 1 21.72 454 ILE B CA 1
ATOM 7055 C C . ILE B 1 454 ? 21.297 41.344 14.758 1 21.72 454 ILE B C 1
ATOM 7057 O O . ILE B 1 454 ? 20.484 42.219 14.445 1 21.72 454 ILE B O 1
ATOM 7061 N N . LEU B 1 455 ? 21.891 40.812 13.75 1 21.39 455 LEU B N 1
ATOM 7062 C CA . LEU B 1 455 ? 22.141 41.719 12.625 1 21.39 455 LEU B CA 1
ATOM 7063 C C . LEU B 1 455 ? 20.875 41.938 11.812 1 21.39 455 LEU B C 1
ATOM 7065 O O . LEU B 1 455 ? 20.703 43 11.195 1 21.39 455 LEU B O 1
ATOM 7069 N N . ALA B 1 456 ? 19.906 41.125 11.672 1 22.66 456 ALA B N 1
ATOM 7070 C CA . ALA B 1 456 ? 18.922 41.469 10.648 1 22.66 456 ALA B CA 1
ATOM 7071 C C . ALA B 1 456 ? 18.047 42.625 11.109 1 22.66 456 ALA B C 1
ATOM 7073 O O . ALA B 1 456 ? 17.156 43.062 10.383 1 22.66 456 ALA B O 1
ATOM 7074 N N . LEU B 1 457 ? 18.219 43.312 12.195 1 22.38 457 LEU B N 1
ATOM 7075 C CA . LEU B 1 457 ? 17.391 44.5 12.422 1 22.38 457 LEU B CA 1
ATOM 7076 C C . LEU B 1 457 ? 17.656 45.562 11.367 1 22.38 457 LEU B C 1
ATOM 7078 O O . LEU B 1 457 ? 16.766 46.344 11.016 1 22.38 457 LEU B O 1
ATOM 7082 N N . VAL B 1 458 ? 18.859 45.781 10.852 1 24.72 458 VAL B N 1
ATOM 7083 C CA . VAL B 1 458 ? 19.156 47.062 10.219 1 24.72 458 VAL B CA 1
ATOM 7084 C C . VAL B 1 458 ? 18.406 47.156 8.891 1 24.72 458 VAL B C 1
ATOM 7086 O O . VAL B 1 458 ? 17.844 48.219 8.57 1 24.72 458 VAL B O 1
ATOM 7089 N N . ILE B 1 459 ? 18.25 46.188 8.07 1 23.67 459 ILE B N 1
ATOM 7090 C CA . ILE B 1 459 ? 17.891 46.656 6.727 1 23.67 459 ILE B CA 1
ATOM 7091 C C . ILE B 1 459 ? 16.406 47.062 6.699 1 23.67 459 ILE B C 1
ATOM 7093 O O . ILE B 1 459 ? 15.938 47.625 5.719 1 23.67 459 ILE B O 1
ATOM 7097 N N . LEU B 1 460 ? 15.617 46.938 7.809 1 22.78 460 LEU B N 1
ATOM 7098 C CA . LEU B 1 460 ? 14.328 47.594 7.656 1 22.78 460 LEU B CA 1
ATOM 7099 C C . LEU B 1 460 ? 14.523 49.094 7.469 1 22.78 460 LEU B C 1
ATOM 7101 O O . LEU B 1 460 ? 13.688 49.781 6.855 1 22.78 460 LEU B O 1
ATOM 7105 N N . TYR B 1 461 ? 15.578 49.688 8.094 1 24.95 461 TYR B N 1
ATOM 7106 C CA . TYR B 1 461 ? 15.586 51.156 8.141 1 24.95 461 TYR B CA 1
ATOM 7107 C C . TYR B 1 461 ? 15.695 51.75 6.742 1 24.95 461 TYR B C 1
ATOM 7109 O O . TYR B 1 461 ? 15.016 52.719 6.422 1 24.95 461 TYR B O 1
ATOM 7117 N N . VAL B 1 462 ? 16.531 51.25 5.863 1 26.44 462 VAL B N 1
ATOM 7118 C CA . VAL B 1 462 ? 16.797 52.156 4.746 1 26.44 462 VAL B CA 1
ATOM 7119 C C . VAL B 1 462 ? 15.547 52.281 3.875 1 26.44 462 VAL B C 1
ATOM 7121 O O . VAL B 1 462 ? 15.242 53.375 3.371 1 26.44 462 VAL B O 1
ATOM 7124 N N . VAL B 1 463 ? 14.75 51.281 3.613 1 25.66 463 VAL B N 1
ATOM 7125 C CA . VAL B 1 463 ? 13.797 51.656 2.572 1 25.66 463 VAL B CA 1
ATOM 7126 C C . VAL B 1 463 ? 12.695 52.531 3.168 1 25.66 463 VAL B C 1
ATOM 7128 O O . VAL B 1 463 ? 11.812 53 2.447 1 25.66 463 VAL B O 1
ATOM 7131 N N . TYR B 1 464 ? 12.578 52.656 4.582 1 25.78 464 TYR B N 1
ATOM 7132 C CA . TYR B 1 464 ? 11.664 53.781 4.848 1 25.78 464 TYR B CA 1
ATOM 7133 C C . TYR B 1 464 ? 12.297 55.094 4.449 1 25.78 464 TYR B C 1
ATOM 7135 O O . TYR B 1 464 ? 11.625 56.125 4.441 1 25.78 464 TYR B O 1
ATOM 7143 N N . ARG B 1 465 ? 13.617 55.219 4.684 1 27.44 465 ARG B N 1
ATOM 7144 C CA . ARG B 1 465 ? 13.969 56.625 4.492 1 27.44 465 ARG B CA 1
ATOM 7145 C C . ARG B 1 465 ? 13.891 57 3.018 1 27.44 465 ARG B C 1
ATOM 7147 O O . ARG B 1 465 ? 13.812 58.188 2.686 1 27.44 465 ARG B O 1
ATOM 7154 N N . ARG B 1 466 ? 14.188 56.25 1.947 1 24.64 466 ARG B N 1
ATOM 7155 C CA . ARG B 1 466 ? 13.875 57.062 0.774 1 24.64 466 ARG B CA 1
ATOM 7156 C C . ARG B 1 466 ? 12.391 57.031 0.455 1 24.64 466 ARG B C 1
ATOM 7158 O O . ARG B 1 466 ? 11.75 55.969 0.582 1 24.64 466 ARG B O 1
#

Secondary structure (DSSP, 8-state):
------THHHHHHHHHHHHHHHHHT-----------SEEEEE-SS---TTSTT-SGGGGGSPPEEEE-EESSTT-TTS----EEEEEEEE-SSEEEEEEEEE-SS--TTPPPHHHHHH-TTS--SB---EEEEPTT-EEEEETT-TT-EEEETTEEEESEEEEEETTEEEEPPTT-EEEE-TTS-EEEE---HHHHHHHHHTT-EEEE---SSB-PPPEEEEEEE-SSSSS-S---B---BSSTTEEETTEEESSBTT-B-STT-EEEEEEEETTTTS--TTT-HHHHTTGGG-HHHH--S---TT--EE-EEEEEESS-EEESSSS-SSS-BS-SSS-TTGGGSSEEEEEEETTEEEEEEEEESS--GGGTTTS----TT-EEEEEEEEE-GGGT--SSS-EE-SS-EEEEEE-SPP-----------------------------GGG-TTSGGGTHHHHHHH-/------THHHHHHHHHHHHHHHHHT-----------SEEEEE-SS---TTSTT-SGGGGGSPPEEEE-EESSTT-TTS----EEEEEEEE-SSEEEEEEEEE-SS--TTPPPHHHHHH-TTS--SB---EEEEPTT-EEEEETT-TT-EEEETTEEEESEEEEEETTEEEEPPTT-EEEE-TTS-EEEES--HHHHHHHHHTT-EEEE---SSB-PPPEEEEEEE-SSSSS-S--PBPP-BSSTTEEETTEEESSBTT-B-STT-EEEEEEEETTTTS--TTT-HHHHTTGGG-HHHH--S---TT--EE-EEEEEESS-EEESSSS-SSS-BS-SSS-TTGGGSSEEEEEEETTEEEEEEEEESS--GGGTTTS----TT-EEEEEEEEE-GGGT--SSS-EE-SS-EEEEEE-SPP-----------------------------GGG-TTSGGGTHHHHHHH-

Foldseek 3Di:
DPPDPDPVVVVVVVVVVVVVVVVPVVPPPPPPPPDFLAEAEADADDADQQDGQPPPQNVQWDWRWFAWAWLQPPAPLFAPWGTKTWHWYDHVWKIKIKIKTFFQPAQFQAADPLLCVLPVVQDGQDAWWKFWWDPQKDKDFAQVQQVAWEAEQNDIDGGWIWIDDPRDIDTDDGHWYWYQDPVRIIITTGDALANCVVRSVSRTTRFTDFDPRYWFHKKKKKKWKDFDDPPFPFDHFDRWHCWAQDDDPNDTTHAHGRAGPGVRIKIKMFMFTQQAQECDLRGHRNNVVPVQVDCVRQVAPDHDPVSFRGTFIWMHHNTYIEGDDQRQSPHHHPDPDDRHPVRRQWGKHWDDDPRMIMMMIMHTLDDPPSSPVGDPRADAPDKIWMKMWIARINSGADPNHTIIRPGTTIYHHDHDGDPGPPPPPPPPPPPPPPDDDPDPDPPDPDPPPPPDPPDPPPPVPPVVVD/DPPDPDPVVVVVVVVVVVVVVVVPVVPPPPPPPPDFLAEAEADADDADQQDGQPPPQNVQWDWRWFAWAWLQPPAPLFAPWGTKTWHWYDHVWKIKIKIKTFFQPAQFQAAAPLLCVLPVVQDGQDAWWKFWWDPQKDKDFAQVQQVAWEAEQRDIDGGWIWIDDPRDIDTDDGHWYWYQDPVRIIITTGDALANCVVRSVSRTTRFTDFDPRYWFHKKKKKKWKDFDDPPFPFDHFDRWHCWAQDDDPRDTTHAHGRAGPGVRIKIKMFMFTQQAQECDLRGHRNNVVPVQVDCVRQVAPDGDPVSFRGTFIWMHHNTYIETDDQRQSPHHHPDPDDRHPVRRQWGKHWDDDPRMIMMMIMHTLDDPPSSPVGDPRADAPDKIWMKMWIARINSGADPNHTIIRPGTTIYHHDHDGDPGPPPPPPPPPPDPPDPPPPDPDPPDPPPPPPPDPPDPPPPVPPVVVD

Solvent-accessible surface area (backbone atoms only — not comparable to full-atom values): 49747 Å² total; per-residue (Å²): 137,83,80,71,82,68,73,67,60,60,53,54,52,52,51,50,51,54,55,52,54,62,58,63,69,59,60,74,66,73,70,77,77,77,75,54,79,40,59,21,28,60,48,82,74,70,87,42,45,91,47,43,82,62,42,74,64,49,81,63,49,63,74,40,49,41,46,26,21,44,71,39,75,42,21,78,31,23,18,78,42,52,47,37,35,38,39,40,33,26,49,90,53,38,38,36,38,39,39,33,36,77,41,77,66,69,29,72,30,9,25,28,64,47,52,38,72,57,44,64,84,61,70,43,34,41,59,73,46,29,34,28,38,26,76,52,45,43,75,47,69,42,55,87,39,71,90,20,35,22,30,52,69,87,42,80,41,71,4,32,39,30,36,32,41,74,81,46,72,45,79,48,56,75,63,42,36,36,38,68,43,97,86,57,42,39,32,37,52,62,69,49,52,48,54,50,37,52,30,47,76,63,64,36,47,30,34,45,54,51,57,96,54,25,28,36,31,25,33,42,33,42,36,38,59,66,39,76,53,81,74,70,87,52,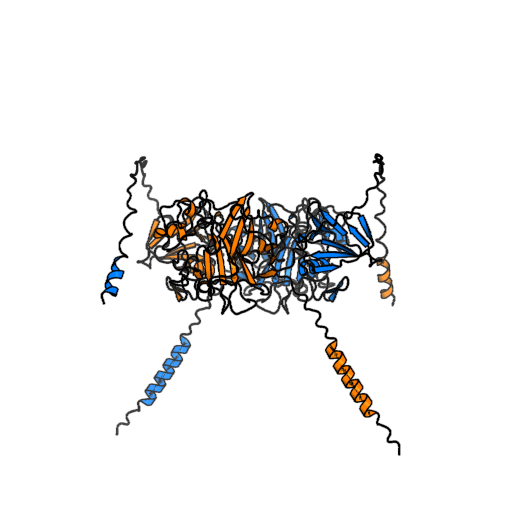72,53,58,35,72,18,15,90,38,55,60,34,72,54,91,90,41,70,23,74,37,7,39,55,5,30,60,26,77,65,28,30,30,23,29,40,35,34,34,42,8,54,28,35,71,33,59,87,39,5,34,32,40,48,68,47,43,72,75,31,39,86,59,60,63,36,97,60,60,58,94,78,61,66,15,22,19,49,35,26,28,29,20,62,58,35,50,26,20,48,24,51,62,35,68,84,30,56,38,72,38,83,66,74,40,86,60,36,52,62,52,32,32,30,13,66,49,75,57,96,36,25,40,34,38,23,40,38,31,60,23,66,59,58,76,74,44,49,89,53,39,77,68,60,56,75,88,43,82,40,43,29,37,45,36,41,26,51,4,53,64,20,10,43,97,85,29,23,13,24,40,85,50,68,36,40,34,28,54,36,85,59,70,56,48,62,68,67,76,74,75,74,79,70,81,72,74,73,76,72,80,73,85,81,72,83,75,80,80,79,78,83,73,77,81,69,67,90,71,64,70,79,62,57,71,65,57,58,70,66,69,108,137,86,80,74,84,68,72,68,62,58,51,54,50,52,52,51,51,53,54,53,54,62,59,60,68,60,61,71,65,72,68,76,78,74,76,53,78,40,58,20,30,60,47,80,75,70,87,42,46,92,46,43,82,63,40,74,64,49,80,64,48,65,75,40,49,41,48,26,23,45,71,39,76,42,21,79,31,23,17,80,42,52,46,37,36,38,38,40,32,27,49,89,54,38,38,36,37,38,38,34,35,78,42,78,65,68,30,70,32,8,26,29,61,44,53,38,72,58,44,64,84,60,69,46,33,42,61,72,47,29,35,28,36,26,77,51,46,43,75,46,68,41,54,88,38,72,91,18,35,22,29,52,68,87,42,79,41,71,4,33,39,29,35,33,41,74,81,47,72,44,79,50,57,75,63,43,35,37,39,67,44,96,85,57,41,38,33,39,52,63,70,50,53,49,53,51,37,52,29,46,75,64,64,35,48,29,32,44,53,50,58,98,54,25,27,37,29,26,34,42,33,43,36,38,60,65,38,76,53,83,76,70,88,54,72,52,60,35,72,19,16,91,37,55,59,35,74,55,90,90,41,72,25,76,37,6,39,53,5,31,60,26,78,65,28,30,30,23,31,40,36,35,34,42,7,54,28,33,71,33,59,86,39,5,33,32,43,48,69,46,43,72,75,31,38,86,58,61,64,38,96,57,61,58,93,79,62,65,15,23,19,47,33,26,28,28,20,60,58,35,50,26,19,48,25,50,60,35,69,82,30,56,38,74,37,83,65,77,40,86,60,36,53,63,52,32,33,29,13,66,49,75,57,95,37,24,41,33,38,24,39,38,31,60,23,67,59,57,78,74,44,48,90,52,38,76,67,59,55,75,87,44,82,41,40,30,38,46,36,41,25,52,4,54,66,22,9,42,96,87,29,23,12,24,42,86,51,69,37,39,31,28,54,38,86,60,72,59,50,62,68,69,76,74,74,73,79,71,80,75,74,76,78,77,81,73,78,81,73,83,76,81,78,77,81,77,76,78,80,69,65,89,70,64,71,78,64,56,72,65,55,57,69,67,70,104

Organism: Sulfurisphaera tokodaii (strain DSM 16993 / JCM 10545 / NBRC 100140 / 7) (NCBI:txid273063)

Nearest PDB structures (foldseek):
  2ivf-assembly1_C  TM=7.585E-01  e=1.036E-09  Aromatoleum aromaticum EbN1
  7b04-assembly3_I  TM=6.166E-01  e=1.607E-09  Candidatus Kuenenia stuttgartensis
  7nwo-assembly1_AAA  TM=3.803E-01  e=1.543E-04  Caldicellulosiruptor acetigenus I77R1B
  1i8u-assembly1_A  TM=3.659E-01  e=9.441E-04  Thermotoga maritima
  2ivf-assembly1_C  TM=7.577E-01  e=8.159E-10  Aromatoleum aromaticum EbN1

Radius of gyration: 33.67 Å; Cα contacts (8 Å, |Δi|>4): 2152; chains: 2; bounding box: 116×102×101 Å

Sequence (932 aa):
MSVKPSTKLTISIVLSVLLLGVLLAVTNTPMAQTSPDIPVYKVVGTADLSNPGSASYWSNIPWINISLTANIPMAPTSGLTHYVLVKAAWNGSWIFVLVKWYAPNPAFGAWSAAAAGIYPPAAGPGLFRQIMLTPGTTYTIEKNYTNYISIVNGKTYQGRLVLNYSGILLPTPNGTQITVLSNGSIILWHSLRPMEDLLYSDGMFYGYYTNSTWYYPDRVAMMWYMGSVIPPSKDGMNIGGKYPGQKFDGVTFKYAGGSLAQPGGAANIWMWVSGATWNNSTYDPAFKVNLWQNESLTGLPYVDPGNHGFAVPLYTNNTDMYEVDCAGIWYTPVASKGLNGSLFFIWTGATWSNGYWTVEFARPLAVPPNYANWMPNITVGKTYYVAFAVWQGKLGETLFDKSITSSFLTLQLVTTPPTSTTTTTTSVSSSTSTSAAIPSTTVDVTVAGAVIAILALVILYVVYRRMSVKPSTKLTISIVLSVLLLGVLLAVTNTPMAQTSPDIPVYKVVGTADLSNPGSASYWSNIPWINISLTANIPMAPTSGLTHYVLVKAAWNGSWIFVLVKWYAPNPAFGAWSAAAAGIYPPAAGPGLFRQIMLTPGTTYTIEKNYTNYISIVNGKTYQGRLVLNYSGILLPTPNGTQITVLSNGSIILWHSLRPMEDLLYSDGMFYGYYTNSTWYYPDRVAMMWYMGSVIPPSKDGMNIGGKYPGQKFDGVTFKYAGGSLAQPGGAANIWMWVSGATWNNSTYDPAFKVNLWQNESLTGLPYVDPGNHGFAVPLYTNNTDMYEVDCAGIWYTPVASKGLNGSLFFIWTGATWSNGYWTVEFARPLAVPPNYANWMPNITVGKTYYVAFAVWQGKLGETLFDKSITSSFLTLQLVTTPPTSTTTTTTSVSSSTSTSAAIPSTTVDVTVAGAVIAILALVILYVVYRR